Protein 5UAI (pdb70)

Solvent-accessible surface area: 52660 Å² total; per-residue (Å²): 102,16,53,0,0,0,0,0,3,19,58,16,0,10,63,1,0,120,32,1,52,138,23,118,29,161,15,17,0,0,2,0,22,34,31,38,25,21,44,67,33,30,37,60,79,56,12,14,0,31,53,20,0,86,134,85,65,29,70,41,50,51,28,88,30,1,91,63,82,148,12,34,62,52,1,48,78,34,169,12,30,0,0,0,4,0,49,21,31,24,95,14,28,94,48,0,16,98,49,6,158,44,11,0,1,15,3,13,9,0,26,0,18,98,26,9,16,73,11,15,14,13,24,0,2,28,52,39,23,83,91,3,0,0,0,0,3,44,39,83,78,38,100,25,39,0,39,21,17,37,96,44,63,5,43,26,49,88,83,11,31,0,13,42,0,12,60,9,0,12,32,24,0,10,67,6,2,44,110,0,0,58,13,23,47,70,51,99,41,147,36,54,96,24,71,104,90,110,19,39,91,0,131,133,30,89,95,72,47,11,133,9,72,14,69,69,50,4,70,64,0,24,53,1,2,33,0,0,29,77,55,34,15,0,46,2,21,9,90,106,40,77,5,96,1,34,15,15,53,99,24,166,26,98,36,70,60,0,25,2,58,79,25,25,65,117,0,0,8,0,0,4,31,120,37,0,0,49,0,49,104,1,44,27,88,95,39,60,60,58,38,3,47,91,4,80,96,78,84,56,87,75,2,48,67,50,64,88,6,87,118,66,8,84,0,1,0,0,0,3,23,57,14,0,10,65,2,0,118,31,0,47,131,26,116,25,49,19,20,0,0,2,0,15,45,37,40,28,20,48,69,32,31,34,62,76,55,12,12,0,33,49,24,0,88,144,100,66,32,66,38,48,31,28,86,30,2,91,62,85,127,6,37,64,88,3,49,80,26,163,14,25,0,0,0,4,0,48,19,28,24,96,11,28,94,49,0,15,99,57,7,152,48,10,0,0,16,5,12,10,0,33,1,21,97,27,7,17,76,12,13,15,12,30,0,2,27,51,38,24,81,90,3,0,0,0,0,2,46,36,86,76,38,102,22,39,0,31,12,17,44,83,42,59,12,97,22,61,87,82,8,32,0,11,43,0,12,98,79,0,11,62,48,0,9,162,6,2,48,110,0,0,60,14,23,23,67,55,97,42,146,36,112,145,16,75,104,92,118,20,39,90,0,129,67,36,95,74,96,44,9,129,9,72,13,70,68,45,4,72,62,0,28,56,2,2,32,0,0,36,81,54,33,21,0,52,6,36,4,85,104,32,85,2,90,1,49,14,13,54,92,20,90,35,106,34,69,60,0,26,3,57,87,23,29,62,108,0,0,8,0,0,5,33,123,37,0,0,50,0,44,107,0,48,24,88,96,37,63,58,61,35,2,30,79,2,48,108,83,118,110,146,66,2,46,64,51,59,86,5,90,130,61,10,78,0,0,0,0,0,1,20,57,15,0,10,63,2,0,115,29,0,48,131,24,118,25,54,16,22,0,0,2,0,13,38,36,29,27,20,53,67,30,35,35,71,74,49,11,13,0,33,56,30,0,99,88,99,67,33,69,39,52,54,27,80,27,2,75,60,82,84,17,37,67,50,0,52,82,37,170,7,25,0,0,0,5,0,48,24,34,15,133,16,34,93,50,0,13,100,47,5,157,48,12,1,0,14,4,13,9,0,34,1,8,98,32,8,16,74,10,13,14,10,28,0,2,32,50,39,22,82,96,3,0,0,0,0,2,46,41,89,85,40,112,22,42,0,30,8,18,36,92,39,61,11,96,22,68,94,83,9,30,0,9,46,0,9,93,80,0,12,58,49,0,7,155,7,2,46,114,0,0,58,13,23,26,67,55,98,45,146,36,112,147,17,78,105,91,114,25,46,94,1,131,152,33,88,152,70,42,11,133,10,70,13,71,68,51,5,68,62,0,29,68,2,2,34,0,0,29,80,50,34,25,0,45,6,39,3,85,106,27,84,7,83,1,43,14,13,54,102,23,170,32,94,37,68,59,0,23,2,52,90,22,29,65,129,6,0,24,0,0,4,31,124,36,0,0,21,0,51,99,0,51,19,88,95,36,60,57,59,40,1,35,79,4,43,111,82,122,117,142,69,3,44,61,50,58,86,6,86,117,67,4,76,0,0,0,0,0,3,20,58,18,0,11,71,2,0,108,25,1,49,131,24,114,30,53,16,21,0,0,0,0,26,36,38,33,21,19,45,66,31,29,33,71,74,52,12,13,0,29,53,25,0,70,136,85,63,34,63,37,51,50,23,63,33,1,147,68,79,127,5,36,60,78,4,54,81,36,167,18,25,0,0,0,5,0,45,22,32,13,87,13,18,94,48,0,14,102,54,8,155,47,11,1,0,16,4,11,8,0,35,1,12,96,30,6,17,77,10,11,10,7,36,0,1,34,49,39,20,83,93,4,0,0,0,0,4,45,43,85,77,40,102,25,35,0,25,13,17,55,88,46,60,7,12,18,15,94,63,10,30,0,10,42,0,7,93,33,0,8,38,13,0,8,130,7,2,56,58,0,1,61,12,24,25,70,56,103,44,160,23,116,129,22,76,103,88,115,21,45,95,0,131,151,28,87,88,106,41,9,142,7,74,13,70,66,48,5,62,65,0,32,75,3,2,35,0,0,23,84,54,41,16,0,56,8,34,18,84,152,45,87,4,94,0,26,15,15,50,96,16,162,35,88,41,69,61,0,27,2,54,90,24,32,65,112,2,0,10,0,0,3,28,123,38,0,0,66,0,50,109,6,40,42,84,96,39,78,61,37,36,2,37,97,15,70,124,82,118,82,77,50,7,48,68,50,58,82,7,89

Organism: Pseudomonas aeruginosa (strain ATCC 15692 / DSM 22644 / CIP 104116 / JCM 14847 / LMG 12228 / 1C / PRS 101 / PAO1) (NCBI:txid208964)

B-factor: mean 36.03, std 15.09, range [0.39, 108.63]

InterPro domains:
  IPR001555 Phosphoribosylglycinamide formyltransferase, active site [PS00373] (136-159)
  IPR002376 Formyl transferase, N-terminal [PF00551] (6-184)
  IPR005793 Formyl transferase, C-terminal [PF02911] (207-302)
  IPR005794 Methionyl-tRNA formyltransferase [MF_00182] (5-305)
  IPR005794 Methionyl-tRNA formyltransferase [TIGR00460] (5-306)
  IPR011034 Formyl transferase-like, C-terminal domain superfamily [SSF50486] (208-307)
  IPR036477 Formyl transferase, N-terminal domain superfamily [SSF53328] (5-210)
  IPR037022 Formyl transferase, C-terminal domain superfamily [G3DSA:3.10.25.10] (210-312)
  IPR041711 Methionyl-tRNA formyltransferase, N-terminal domain [cd08646] (5-208)
  IPR044135 Methionyl-tRNA formyltransferase, C-terminal domain [cd08704] (211-294)

Secondary structure (DSSP, 8-state):
--EEEEEE-SHHHHHHHHHHHTSSSEEEEEE-PPPEEPSSSS-EEPPHHHHHHHHTT--EE--S-SSSHHHHHHHHTT--SEEEEES-SS---HHHHTSSTT-EEEEESS-TTTTBSS-HHHHHHHTT-SEEEEEEEE--SSTT-SPEEEEEEEE--TT--HHHHHHHHHHHHHHHHHHHHHHHHTT---PBPP-GGG--B-PPP-TTTTB--TTSBHHHHHHHHHHTTTTT-EEEEETTEEEEEEEEEEE----STTBEEEEETTEEEEE-SBSEEEEEEEE-TTS--EEHHHHHTTSTGGG-TT-B--/---EEEEEE-SHHHHHHHHHHTTSSSEEEEEE-PPPEEPSSSS-EEPPHHHHHHHHTT--EE--S-SSSHHHHHHHHTT--SEEEEES-SS---HHHHTSSTT-EEEEESS-TTTTBSS-HHHHHHHHT-SEEEEEEEE--SSSS-SPEEEEEEEE--TT--HHHHHHHHHHHHHHHHHHHHHHHHTT---PBPP-GGG--B-PPP-TTTTB--TTSBHHHHHHHHHHTTTTT-EEEEETTEEEEEEEEEEE----STTBEEEEETTEEEEE-SBSEEEEEEEE-TTS--EEHHHHHHHHGGGG-TT-B--/---EEEEEE-SHHHHHHHHHHHTSSSEEEEEE-PPPEEPSSSS-EEPPHHHHHHHHTT--EE--S-SSSHHHHHHHHTT--SEEEEES-SS---HHHHTSSTT-EEEEESS-TTTTBSS-HHHHHHHHT-SEEEEEEEE--SSSS-SPEEEEEEEE--TT--HHHHHHHHHHHHHHHHHHHHHHHHTT---PBPP-GGG--B-PPP-SSTTB--TTSBHHHHHHHHHHTTTTT-EEEEETTEEEEEEEEEEE----STTBEEEEETTEEEEE-SBSEEEEEEEE-TTS-EEEHHHHHHHHGGGG-TT-B--/---EEEEEE-SHHHHHHHHHHHTSSSEEEEEE-PPPEEPSSSS-EEPPHHHHHHHHTT--EE--S-S-SHHHHHHHHTT--SEEEEES-SS---HHHHTSSTT-EEEEESS-TTTTBSS-HHHHHHHTT-SEEEEEEEE--SSSS-S-EEEEEEEE--TT--HHHHHHHHHHHHHHHHHHHHHHHHHT---PBPP-GGG--B-PPP-SSTTB--TTSBHHHHHHHHHHTTTTT-EEEEETTEEEEEEEEEEE----STTBEEEEETTEEEEE-SBSEEEEEEEE-TTS-EEEHHHHHTTSGGGG-TT-B--

Foldseek 3Di:
DWAEEEEAFAPLSLLQVVLCVPPPYHHQEYEAAFFPADPDDGDGHGTPNRVSCVVVVHHYDHDHACPDPVNLVVVLVSQGQEYEYEHHPYQQAPSNQPRHVLGYKYKAWWDPLEAFDDQSLLVCLLVPPQKTEIWIFRDDNDGSQGFTFDTDMDTDDLQAASVNSSVVNSVRRSVGVVVSVVCVVVVNIDGHGGDPVPHDHDYDDDDCVLEDDQLDAQVSVQSNQRSCVPPPFHWWAFPNFIKTQNHKDFDADADDGQFFADQDLQATWTHGNHGIMGGQWMAGPPGDIDGVNVVCVVCVVSSDGGGGID/DAWAEEEEAFAPLSQLLVVLVVPDPHHHQEYEAAFFPDDPDDGDGHGTPNRVSCVVVVHHYHHDNACPDPVNLVVVLVSQGQEYEYEHHPYADAPSNQVRHVLGYKYKAWWDPLEAQDDQSLLVCLLVPPQKTWIWTFHDDNDRNQGFTFDIDMDTDDLQAASVVSSVVNSVRRSVGVVVSVVCVVVVNIDGDGHDPVPHDHNDDDDDPPLEDDQLDAQVSVQSNQRHCPPPDFRWWDAPNFIKTQNHKDFDADADDGQFFPDDALQATWTHGNHGIMGGQWMAGPPGDIDGVNVVCVPVVVSRDTGGGID/DEWAEEEAAFAPLSLLLVVLVVPDPHHHQEYEAEFFPADPDDGDTHGTPNRVSCVVVVHHYDHDNAPPDDVNLVVLLVSQGQEYEYEHHPYQQAPSNQVRHVLGYKYWAWFDPLEAFDDQSLLVCLLVPPQKTEIWTFHDDRDGNQGFTWDIDMDTDDPQAASVNSSVVNSVRRSVGVVVSVVCVVVVNIDTHGGDCVNHDHDDDDDDCPLEDDQQDAQVSVQSNQRSCPPHPFHWWAQPNFIKTQNHKDFAADADDGQFQADDALQATWGHGNHGIMGGQWMAGPPGDIDGVNVVCVPVVVSRDGGTGID/DAWAEEEEAFAPLRLLLVVLVVPDPHHHQEYEAAFFDADPDDGDTHGTSNRVSCVVVPHHYDHDNACPDVVNLVVVLVSQGQEYEYEHHPYQQAPSNQPRHVLGYKYKDFWDPLEAFDDQSLLVCLLVPPQKTWIWTFHDDRDGPQGFTFDIDMDTDDLQAASVNSSVVNSVRRNVRVVVSVVCVVVVNIDGHGHDVVPHDHDDDDDDPPLEDDQLDAQVSVQSNLRSCPPPPFRWWAFPNFIKTFNHKDFDADADDGFFFPDDDLQATWTHGNHGIMGGFWMAGPPGDIDGVSVVPVVVPCSRPTGTGID

GO terms:
  GO:0022898 regulation of transmembrane transporter activity (P, IMP)

Nearest PDB structures (foldseek):
  5uai-assembly1_A  TM=9.989E-01  e=4.531E-65  Pseudomonas aeruginosa PAO1
  2fmt-assembly2_B  TM=9.723E-01  e=9.463E-47  Escherichia coli
  3r8x-assembly1_A  TM=9.580E-01  e=1.040E-45  Yersinia pestis
  3q0i-assembly1_A  TM=9.574E-01  e=5.109E-44  Vibrio cholerae
  4iqf-assembly2_B  TM=9.370E-01  e=9.545E-38  Bacillus anthracis

Sequence (1243 aa):
ALRIVFAGTPEFAAEHLKALLDTPHRIVAVYTQPDRPAGRGQKLMPSAVKSLALEHGLPVMQPQSLRNAEAQAELAALRADLMVVVAYGLILPQAVLDIPRLGCINSHASLLPRWRGAAPIQRAVEAGDAESGVTVMQMEAGLDTGPMLLKVSTPISAADTGGSLHDRLAALGPKAVIEAIAGLAAGTLHGEIQDDALATYAHKLNKDEARLDWSRPAVELERQVRAFTPWPVCHTSLADAPLKVLGASLGQGSGAPGTILEASRDGLLVACGEGALRLTRLQLPGGKPLAFADLYNSRREQFAAGQVLGQALRIVFAGTPEFAAEHLKALLDTPHRIVAVYTQPDRPAGRGQKLMPSAVKSLALEHGLPVMQPQSLRNAEAQAELAALRADLMVVVAYGLILPQAVLDIPRLGCINSHASLLPRWRGAAPIQRAVEAGDAESGVTVMQMEAGLDTGPMLLKVSTPISAADTGGSLHDRLAALGPKAVIEAIAGLAAGTLHGEIQDDALATYAHKLNKDEARLDWSRPAVELERQVRAFTPWPVCHTSLADAPLKVLGASLGQGSGAPGTILEASRDGLLVACGEGALRLTRLQLPGGKPLAFADLYNSRREQFAAGQVLGQALRIVFAGTPEFAAEHLKALLDTPHRIVAVYTQPDRPAGRGQKLMPSAVKSLALEHGLPVMQPQSLRNAEAQAELAALRADLMVVVAYGLILPQAVLDIPRLGCINSHASLLPRWRGAAPIQRAVEAGDAESGVTVMQMEAGLDTGPMLLKVSTPISAADTGGSLHDRLAALGPKAVIEAIAGLAAGTLHGEIQDDALATYAHKLNKDEARLDWSRPAVELERQVRAFTPWPVCHTSLADAPLKVLGASLGQGSGAPGTILEASRDGLLVACGEGALRLTRLQLPGGKPLAFADLYNSRREQFAAGQVLGQALRIVFAGTPEFAAEHLKALLDTPHRIVAVYTQPDRPAGRGQKLMPSAVKSLALEHGLPVMQPQSLRNAEAQAELAALRADLMVVVAYGLILPQAVLDIPRLGCINSHASLLPRWRGAAPIQRAVEAGDAESGVTVMQMEAGLDTGPMLLKVSTPISAADTGGSLHDRLAALGPKAVIEAIAGLAAGTLHHGEIQDDALATYAHKLNKDEARLDWSRPAVELERQVRAFTPWPVCHTSLADAPLKVLGASLGQGSGAPGTILEASRDGLLVACGEGALRLTRLQLPGGKPLAFADLYNSRREQFAAGQVLG

Structure (mmCIF, N/CA/C/O backbone):
data_5UAI
#
_entry.id   5UAI
#
_cell.length_a   113.920
_cell.length_b   109.060
_cell.length_c   109.930
_cell.angle_alpha   90.000
_cell.angle_beta   90.000
_cell.angle_gamma   90.000
#
_symmetry.space_group_name_H-M   'P 21 21 2'
#
loop_
_entity.id
_entity.type
_entity.pdbx_description
1 polymer 'Methionyl-tRNA formyltransferase'
2 non-polymer 1,2-ETHANEDIOL
3 water water
#
loop_
_atom_site.group_PDB
_atom_site.id
_atom_site.type_symbol
_atom_site.label_atom_id
_atom_site.label_alt_id
_atom_site.label_comp_id
_atom_site.label_asym_id
_atom_site.label_entity_id
_atom_site.label_seq_id
_atom_site.pdbx_PDB_ins_code
_atom_site.Cartn_x
_atom_site.Cartn_y
_atom_site.Cartn_z
_atom_site.occupancy
_atom_site.B_iso_or_equiv
_atom_site.auth_seq_id
_atom_site.auth_comp_id
_atom_site.auth_asym_id
_atom_site.auth_atom_id
_atom_site.pdbx_PDB_model_num
ATOM 1 N N . ALA A 1 12 ? -3.576 22.341 -35.188 1.00 57.11 4 ALA A N 1
ATOM 2 C CA . ALA A 1 12 ? -4.955 22.395 -35.699 1.00 54.31 4 ALA A CA 1
ATOM 3 C C . ALA A 1 12 ? -5.019 22.710 -37.194 1.00 51.36 4 ALA A C 1
ATOM 4 O O . ALA A 1 12 ? -4.183 23.433 -37.745 1.00 60.20 4 ALA A O 1
ATOM 6 N N . LEU A 1 13 ? -6.058 22.178 -37.820 1.00 33.60 5 LEU A N 1
ATOM 7 C CA . LEU A 1 13 ? -6.195 22.119 -39.261 1.00 37.53 5 LEU A CA 1
ATOM 8 C C . LEU A 1 13 ? -7.441 22.847 -39.740 1.00 36.94 5 LEU A C 1
ATOM 9 O O . LEU A 1 13 ? -8.389 23.072 -38.983 1.00 30.62 5 LEU A O 1
ATOM 14 N N . ARG A 1 14 ? -7.405 23.248 -41.009 1.00 33.42 6 ARG A N 1
ATOM 15 C CA . ARG A 1 14 ? -8.600 23.679 -41.719 1.00 29.88 6 ARG A CA 1
ATOM 16 C C . ARG A 1 14 ? -9.240 22.440 -42.329 1.00 26.88 6 ARG A C 1
ATOM 17 O O . ARG A 1 14 ? -8.648 21.789 -43.197 1.00 34.90 6 ARG A O 1
ATOM 25 N N . ILE A 1 15 ? -10.439 22.106 -41.876 1.00 25.64 7 ILE A N 1
ATOM 26 C CA . ILE A 1 15 ? -11.092 20.860 -42.254 1.00 31.19 7 ILE A CA 1
ATOM 27 C C . ILE A 1 15 ? -12.368 21.182 -43.016 1.00 27.96 7 ILE A C 1
ATOM 28 O O . ILE A 1 15 ? -13.115 22.087 -42.631 1.00 32.14 7 ILE A O 1
ATOM 33 N N . VAL A 1 16 ? -12.609 20.455 -44.102 1.00 21.45 8 VAL A N 1
ATOM 34 C CA . VAL A 1 16 ? -13.924 20.411 -44.733 1.00 29.45 8 VAL A CA 1
ATOM 35 C C . VAL A 1 16 ? -14.603 19.096 -44.359 1.00 27.20 8 VAL A C 1
ATOM 36 O O . VAL A 1 16 ? -14.019 18.015 -44.507 1.00 28.35 8 VAL A O 1
ATOM 40 N N . PHE A 1 17 ? -15.848 19.181 -43.900 1.00 20.88 9 PHE A N 1
ATOM 41 C CA . PHE A 1 17 ? -16.628 18.001 -43.552 1.00 18.96 9 PHE A CA 1
ATOM 42 C C . PHE A 1 17 ? -17.707 17.796 -44.607 1.00 20.52 9 PHE A C 1
ATOM 43 O O . PHE A 1 17 ? -18.375 18.752 -45.018 1.00 16.66 9 PHE A O 1
ATOM 51 N N . ALA A 1 18 ? -17.836 16.560 -45.074 1.00 15.75 10 ALA A N 1
ATOM 52 C CA . ALA A 1 18 ? -18.815 16.217 -46.090 1.00 16.58 10 ALA A CA 1
ATOM 53 C C . ALA A 1 18 ? -19.565 14.993 -45.613 1.00 18.87 10 ALA A C 1
ATOM 54 O O . ALA A 1 18 ? -18.941 13.972 -45.306 1.00 19.90 10 ALA A O 1
ATOM 56 N N . GLY A 1 19 ? -20.886 15.106 -45.515 1.00 18.16 11 GLY A N 1
ATOM 57 C CA . GLY A 1 19 ? -21.704 13.991 -45.063 1.00 19.42 11 GLY A CA 1
ATOM 58 C C . GLY A 1 19 ? -23.168 14.374 -45.068 1.00 25.97 11 GLY A C 1
ATOM 59 O O . GLY A 1 19 ? -23.520 15.559 -45.108 1.00 31.09 11 GLY A O 1
ATOM 60 N N . THR A 1 20 ? -24.030 13.339 -44.978 1.00 19.08 12 THR A N 1
ATOM 61 C CA . THR A 1 20 ? -25.448 13.670 -45.115 1.00 23.63 12 THR A CA 1
ATOM 62 C C . THR A 1 20 ? -26.297 13.234 -43.914 1.00 23.90 12 THR A C 1
ATOM 63 O O . THR A 1 20 ? -26.961 14.086 -43.305 1.00 18.93 12 THR A O 1
ATOM 67 N N . PRO A 1 21 ? -26.310 11.930 -43.529 1.00 16.48 13 PRO A N 1
ATOM 68 C CA . PRO A 1 21 ? -27.285 11.455 -42.528 1.00 22.80 13 PRO A CA 1
ATOM 69 C C . PRO A 1 21 ? -26.860 11.599 -41.064 1.00 32.11 13 PRO A C 1
ATOM 70 O O . PRO A 1 21 ? -25.781 12.114 -40.746 1.00 34.06 13 PRO A O 1
ATOM 74 N N . GLU A 1 22 ? -27.717 11.098 -40.163 1.00 27.59 14 GLU A N 1
ATOM 75 C CA . GLU A 1 22 ? -27.471 11.217 -38.727 1.00 20.11 14 GLU A CA 1
ATOM 76 C C . GLU A 1 22 ? -26.166 10.566 -38.320 1.00 22.78 14 GLU A C 1
ATOM 77 O O . GLU A 1 22 ? -25.469 11.075 -37.437 1.00 24.10 14 GLU A O 1
ATOM 83 N N . PHE A 1 23 ? -25.822 9.432 -38.935 1.00 22.23 15 PHE A N 1
ATOM 84 C CA . PHE A 1 23 ? -24.522 8.823 -38.662 1.00 16.61 15 PHE A CA 1
ATOM 85 C C . PHE A 1 23 ? -23.396 9.808 -38.946 1.00 19.17 15 PHE A C 1
ATOM 86 O O . PHE A 1 23 ? -22.423 9.877 -38.193 1.00 27.86 15 PHE A O 1
ATOM 94 N N . ALA A 1 24 ? -23.520 10.587 -40.024 1.00 19.96 16 ALA A N 1
ATOM 95 C CA . ALA A 1 24 ? -22.497 11.563 -40.369 1.00 15.34 16 ALA A CA 1
ATOM 96 C C . ALA A 1 24 ? -22.514 12.745 -39.421 1.00 16.09 16 ALA A C 1
ATOM 97 O O . ALA A 1 24 ? -21.455 13.275 -39.068 1.00 19.80 16 ALA A O 1
ATOM 99 N N . ALA A 1 25 ? -23.700 13.181 -39.009 1.00 19.56 17 ALA A N 1
ATOM 100 C CA . ALA A 1 25 ? -23.789 14.352 -38.141 1.00 23.22 17 ALA A CA 1
ATOM 101 C C . ALA A 1 25 ? -23.122 14.104 -36.790 1.00 27.78 17 ALA A C 1
ATOM 102 O O . ALA A 1 25 ? -22.544 15.025 -36.195 1.00 34.72 17 ALA A O 1
ATOM 104 N N . GLU A 1 26 ? -23.152 12.864 -36.307 1.00 22.22 18 GLU A N 1
ATOM 105 C CA . GLU A 1 26 ? -22.484 12.583 -35.049 1.00 20.94 18 GLU A CA 1
ATOM 106 C C . GLU A 1 26 ? -20.984 12.806 -35.164 1.00 30.18 18 GLU A C 1
ATOM 107 O O . GLU A 1 26 ? -20.331 13.170 -34.179 1.00 29.55 18 GLU A O 1
ATOM 113 N N . HIS A 1 27 ? -20.421 12.626 -36.354 1.00 20.20 19 HIS A N 1
ATOM 114 C CA . HIS A 1 27 ? -19.008 12.914 -36.518 1.00 23.38 19 HIS A CA 1
ATOM 115 C C . HIS A 1 27 ? -18.749 14.419 -36.500 1.00 27.25 19 HIS A C 1
ATOM 116 O O . HIS A 1 27 ? -17.863 14.896 -35.789 1.00 21.16 19 HIS A O 1
ATOM 123 N N . LEU A 1 28 ? -19.543 15.190 -37.247 1.00 25.12 20 LEU A N 1
ATOM 124 C CA . LEU A 1 28 ? -19.373 16.636 -37.244 1.00 19.77 20 LEU A CA 1
ATOM 125 C C . LEU A 1 28 ? -19.582 17.198 -35.854 1.00 24.48 20 LEU A C 1
ATOM 126 O O . LEU A 1 28 ? -18.813 18.057 -35.407 1.00 26.51 20 LEU A O 1
ATOM 131 N N . LYS A 1 29 ? -20.593 16.691 -35.135 1.00 25.27 21 LYS A N 1
ATOM 132 C CA . LYS A 1 29 ? -20.849 17.159 -33.774 1.00 28.93 21 LYS A CA 1
ATOM 133 C C . LYS A 1 29 ? -19.607 16.996 -32.899 1.00 24.84 21 LYS A C 1
ATOM 134 O O . LYS A 1 29 ? -19.280 17.880 -32.103 1.00 26.52 21 LYS A O 1
ATOM 140 N N . ALA A 1 30 ? -18.870 15.896 -33.082 1.00 33.76 22 ALA A N 1
ATOM 141 C CA . ALA A 1 30 ? -17.672 15.653 -32.285 1.00 25.87 22 ALA A CA 1
ATOM 142 C C . ALA A 1 30 ? -16.502 16.547 -32.714 1.00 26.25 22 ALA A C 1
ATOM 143 O O . ALA A 1 30 ? -15.740 17.025 -31.868 1.00 28.12 22 ALA A O 1
ATOM 145 N N . LEU A 1 31 ? -16.363 16.825 -34.011 1.00 24.75 23 LEU A N 1
ATOM 146 C CA . LEU A 1 31 ? -15.303 17.729 -34.467 1.00 25.28 23 LEU A CA 1
ATOM 147 C C . LEU A 1 31 ? -15.497 19.144 -33.925 1.00 32.74 23 LEU A C 1
ATOM 148 O O . LEU A 1 31 ? -14.525 19.892 -33.785 1.00 34.51 23 LEU A O 1
ATOM 153 N N . LEU A 1 32 ? -16.742 19.545 -33.657 1.00 32.70 24 LEU A N 1
ATOM 154 C CA . LEU A 1 32 ? -16.988 20.883 -33.129 1.00 35.15 24 LEU A CA 1
ATOM 155 C C . LEU A 1 32 ? -16.370 21.081 -31.752 1.00 35.55 24 LEU A C 1
ATOM 156 O O . LEU A 1 32 ? -16.013 22.211 -31.403 1.00 45.54 24 LEU A O 1
ATOM 161 N N . ASP A 1 33 ? -16.249 20.018 -30.945 1.00 37.38 25 ASP A N 1
ATOM 162 C CA . ASP A 1 33 ? -15.579 20.118 -29.649 1.00 41.37 25 ASP A CA 1
ATOM 163 C C . ASP A 1 33 ? -14.088 19.815 -29.756 1.00 44.25 25 ASP A C 1
ATOM 164 O O . ASP A 1 33 ? -13.487 19.289 -28.813 1.00 51.17 25 ASP A O 1
ATOM 169 N N . THR A 1 34 ? -13.485 20.090 -30.903 1.00 39.10 26 THR A N 1
ATOM 170 C CA . THR A 1 34 ? -12.058 19.948 -31.126 1.00 38.05 26 THR A CA 1
ATOM 171 C C . THR A 1 34 ? -11.469 21.299 -31.511 1.00 42.10 26 THR A C 1
ATOM 172 O O . THR A 1 34 ? -12.204 22.237 -31.847 1.00 44.39 26 THR A O 1
ATOM 176 N N . PRO A 1 35 ? -10.144 21.444 -31.433 1.00 40.38 27 PRO A N 1
ATOM 177 C CA . PRO A 1 35 ? -9.502 22.714 -31.809 1.00 40.61 27 PRO A CA 1
ATOM 178 C C . PRO A 1 35 ? -9.389 22.989 -33.314 1.00 46.73 27 PRO A C 1
ATOM 179 O O . PRO A 1 35 ? -8.806 24.017 -33.684 1.00 51.16 27 PRO A O 1
ATOM 183 N N . HIS A 1 36 ? -9.878 22.123 -34.201 1.00 41.70 28 HIS A N 1
ATOM 184 C CA . HIS A 1 36 ? -9.787 22.384 -35.634 1.00 31.80 28 HIS A CA 1
ATOM 185 C C . HIS A 1 36 ? -10.857 23.381 -36.087 1.00 36.46 28 HIS A C 1
ATOM 186 O O . HIS A 1 36 ? -11.886 23.569 -35.435 1.00 46.61 28 HIS A O 1
ATOM 193 N N . ARG A 1 37 ? -10.598 24.027 -37.227 1.00 30.88 29 ARG A N 1
ATOM 194 C CA . ARG A 1 37 ? -11.508 25.006 -37.813 1.00 30.52 29 ARG A CA 1
ATOM 195 C C . ARG A 1 37 ? -12.285 24.314 -38.925 1.00 31.79 29 ARG A C 1
ATOM 196 O O . ARG A 1 37 ? -11.700 23.897 -39.930 1.00 27.42 29 ARG A O 1
ATOM 204 N N . ILE A 1 38 ? -13.599 24.179 -38.741 1.00 40.08 30 ILE A N 1
ATOM 205 C CA . ILE A 1 38 ? -14.481 23.610 -39.767 1.00 31.75 30 ILE A CA 1
ATOM 206 C C . ILE A 1 38 ? -14.799 24.742 -40.730 1.00 30.24 30 ILE A C 1
ATOM 207 O O . ILE A 1 38 ? -15.727 25.516 -40.494 1.00 33.10 30 ILE A O 1
ATOM 212 N N . VAL A 1 39 ? -14.054 24.825 -41.829 1.00 25.30 31 VAL A N 1
ATOM 213 C CA . VAL A 1 39 ? -14.197 25.966 -42.724 1.00 26.01 31 VAL A CA 1
ATOM 214 C C . VAL A 1 39 ? -15.398 25.852 -43.642 1.00 24.71 31 VAL A C 1
ATOM 215 O O . VAL A 1 39 ? -15.809 26.858 -44.221 1.00 26.91 31 VAL A O 1
ATOM 219 N N . ALA A 1 40 ? -15.952 24.658 -43.828 1.00 23.85 32 ALA A N 1
ATOM 220 C CA . ALA A 1 40 ? -17.109 24.487 -44.692 1.00 21.95 32 ALA A CA 1
ATOM 221 C C . ALA A 1 40 ? -17.688 23.112 -44.430 1.00 20.41 32 ALA A C 1
ATOM 222 O O . ALA A 1 40 ? -16.961 22.186 -44.067 1.00 22.79 32 ALA A O 1
ATOM 224 N N . VAL A 1 41 ? -18.993 22.987 -44.648 1.00 25.42 33 VAL A N 1
ATOM 225 C CA . VAL A 1 41 ? -19.717 21.734 -44.467 1.00 28.38 33 VAL A CA 1
ATOM 226 C C . VAL A 1 41 ? -20.400 21.396 -45.789 1.00 27.39 33 VAL A C 1
ATOM 227 O O . VAL A 1 41 ? -21.330 22.096 -46.212 1.00 32.45 33 VAL A O 1
ATOM 231 N N . TYR A 1 42 ? -19.950 20.321 -46.431 1.00 22.73 34 TYR A N 1
ATOM 232 C CA . TYR A 1 42 ? -20.573 19.812 -47.647 1.00 26.00 34 TYR A CA 1
ATOM 233 C C . TYR A 1 42 ? -21.639 18.791 -47.290 1.00 21.57 34 TYR A C 1
ATOM 234 O O . TYR A 1 42 ? -21.469 17.988 -46.368 1.00 23.84 34 TYR A O 1
ATOM 243 N N . THR A 1 43 ? -22.745 18.827 -48.022 1.00 20.52 35 THR A N 1
ATOM 244 C CA . THR A 1 43 ? -23.784 17.816 -47.842 1.00 22.30 35 THR A CA 1
ATOM 245 C C . THR A 1 43 ? -24.577 17.703 -49.144 1.00 23.49 35 THR A C 1
ATOM 246 O O . THR A 1 43 ? -24.333 18.434 -50.113 1.00 29.03 35 THR A O 1
ATOM 250 N N . GLN A 1 44 ? -25.510 16.755 -49.168 1.00 16.84 36 GLN A N 1
ATOM 251 C CA . GLN A 1 44 ? -26.317 16.531 -50.359 1.00 18.12 36 GLN A CA 1
ATOM 252 C C . GLN A 1 44 ? -27.332 17.654 -50.540 1.00 21.02 36 GLN A C 1
ATOM 253 O O . GLN A 1 44 ? -27.813 18.230 -49.564 1.00 23.33 36 GLN A O 1
ATOM 259 N N . PRO A 1 45 ? -27.690 17.972 -51.780 1.00 26.92 37 PRO A N 1
ATOM 260 C CA . PRO A 1 45 ? -28.762 18.952 -51.987 1.00 27.73 37 PRO A CA 1
ATOM 261 C C . PRO A 1 45 ? -30.026 18.450 -51.316 1.00 23.39 37 PRO A C 1
ATOM 262 O O . PRO A 1 45 ? -30.268 17.244 -51.236 1.00 26.59 37 PRO A O 1
ATOM 266 N N . ASP A 1 46 ? -30.800 19.379 -50.783 1.00 18.00 38 ASP A N 1
ATOM 267 C CA . ASP A 1 46 ? -32.029 19.010 -50.113 1.00 27.97 38 ASP A CA 1
ATOM 268 C C . ASP A 1 46 ? -32.911 18.180 -51.044 1.00 30.65 38 ASP A C 1
ATOM 269 O O . ASP A 1 46 ? -33.128 18.542 -52.204 1.00 31.50 38 ASP A O 1
ATOM 274 N N . ARG A 1 47 ? -33.448 17.004 -50.499 1.00 33.89 39 ARG A N 1
ATOM 275 C CA . ARG A 1 47 ? -34.239 16.121 -51.341 1.00 38.30 39 ARG A CA 1
ATOM 276 C C . ARG A 1 47 ? -35.701 16.547 -51.338 1.00 36.28 39 ARG A C 1
ATOM 277 O O . ARG A 1 47 ? -36.199 17.104 -50.352 1.00 38.14 39 ARG A O 1
ATOM 285 N N . PRO A 1 48 ? -36.388 16.318 -52.448 1.00 28.51 40 PRO A N 1
ATOM 286 C CA . PRO A 1 48 ? -37.823 16.612 -52.494 1.00 27.44 40 PRO A CA 1
ATOM 287 C C . PRO A 1 48 ? -38.598 15.622 -51.651 1.00 22.56 40 PRO A C 1
ATOM 288 O O . PRO A 1 48 ? -38.339 14.419 -51.688 1.00 28.55 40 PRO A O 1
ATOM 292 N N . ALA A 1 49 ? -39.592 16.131 -50.933 1.00 30.36 41 ALA A N 1
ATOM 293 C CA . ALA A 1 49 ? -40.460 15.267 -50.152 1.00 27.04 41 ALA A CA 1
ATOM 294 C C . ALA A 1 49 ? -41.362 14.466 -51.086 1.00 32.73 41 ALA A C 1
ATOM 295 O O . ALA A 1 49 ? -41.386 14.682 -52.300 1.00 25.79 41 ALA A O 1
ATOM 297 N N . GLY A 1 50 ? -42.107 13.523 -50.506 1.00 25.68 42 GLY A N 1
ATOM 298 C CA . GLY A 1 50 ? -42.981 12.674 -51.303 1.00 30.01 42 GLY A CA 1
ATOM 299 C C . GLY A 1 50 ? -44.159 13.389 -51.948 1.00 35.09 42 GLY A C 1
ATOM 300 O O . GLY A 1 50 ? -44.730 12.880 -52.922 1.00 36.57 42 GLY A O 1
ATOM 301 N N . ARG A 1 51 ? -44.555 14.537 -51.414 1.00 32.51 43 ARG A N 1
ATOM 302 C CA . ARG A 1 51 ? -45.693 15.271 -51.926 1.00 31.75 43 ARG A CA 1
ATOM 303 C C . ARG A 1 51 ? -45.324 16.744 -51.846 1.00 33.16 43 ARG A C 1
ATOM 304 O O . ARG A 1 51 ? -44.398 17.122 -51.122 1.00 30.14 43 ARG A O 1
ATOM 306 N N . GLY A 1 52 ? -45.983 17.564 -52.669 1.00 33.47 44 GLY A N 1
ATOM 307 C CA . GLY A 1 52 ? -45.764 18.993 -52.560 1.00 33.83 44 GLY A CA 1
ATOM 308 C C . GLY A 1 52 ? -44.404 19.425 -53.082 1.00 32.34 44 GLY A C 1
ATOM 309 O O . GLY A 1 52 ? -43.759 18.740 -53.866 1.00 31.50 44 GLY A O 1
ATOM 310 N N . GLN A 1 53 ? -43.951 20.580 -52.593 1.00 33.54 45 GLN A N 1
ATOM 311 C CA . GLN A 1 53 ? -42.724 21.193 -53.083 1.00 31.20 45 GLN A CA 1
ATOM 312 C C . GLN A 1 53 ? -41.658 21.361 -52.019 1.00 36.72 45 GLN A C 1
ATOM 313 O O . GLN A 1 53 ? -40.575 21.879 -52.332 1.00 28.63 45 GLN A O 1
ATOM 319 N N . LYS A 1 54 ? -41.925 20.960 -50.777 1.00 28.92 46 LYS A N 1
ATOM 320 C CA . LYS A 1 54 ? -40.940 21.161 -49.727 1.00 32.01 46 LYS A CA 1
ATOM 321 C C . LYS A 1 54 ? -39.674 20.380 -50.063 1.00 33.70 46 LYS A C 1
ATOM 322 O O . LYS A 1 54 ? -39.719 19.317 -50.697 1.00 25.14 46 LYS A O 1
ATOM 324 N N . LEU A 1 55 ? -38.537 20.962 -49.707 1.00 34.61 47 LEU A N 1
ATOM 325 C CA . LEU A 1 55 ? -37.234 20.324 -49.814 1.00 32.07 47 LEU A CA 1
ATOM 326 C C . LEU A 1 55 ? -36.696 20.130 -48.400 1.00 31.51 47 LEU A C 1
ATOM 327 O O . LEU A 1 55 ? -36.716 21.064 -47.591 1.00 32.38 47 LEU A O 1
ATOM 332 N N . MET A 1 56 ? -36.315 18.891 -48.075 1.00 30.24 48 MET A N 1
ATOM 333 C CA . MET A 1 56 ? -35.966 18.512 -46.707 1.00 28.89 48 MET A CA 1
ATOM 334 C C . MET A 1 56 ? -34.473 18.662 -46.481 1.00 23.96 48 MET A C 1
ATOM 335 O O . MET A 1 56 ? -33.686 18.162 -47.288 1.00 25.16 48 MET A O 1
ATOM 340 N N . PRO A 1 57 ? -34.052 19.312 -45.396 1.00 21.14 49 PRO A N 1
ATOM 341 C CA . PRO A 1 57 ? -32.618 19.396 -45.095 1.00 20.35 49 PRO A CA 1
ATOM 342 C C . PRO A 1 57 ? -32.092 18.126 -44.435 1.00 18.24 49 PRO A C 1
ATOM 343 O O . PRO A 1 57 ? -32.744 17.530 -43.571 1.00 19.96 49 PRO A O 1
ATOM 347 N N . SER A 1 58 ? -30.875 17.741 -44.834 1.00 16.75 50 SER A N 1
ATOM 348 C CA . SER A 1 58 ? -30.226 16.569 -44.279 1.00 16.04 50 SER A CA 1
ATOM 349 C C . SER A 1 58 ? -29.839 16.818 -42.841 1.00 16.46 50 SER A C 1
ATOM 350 O O . SER A 1 58 ? -29.793 17.966 -42.368 1.00 17.20 50 SER A O 1
ATOM 353 N N . ALA A 1 59 ? -29.551 15.711 -42.145 1.00 16.20 51 ALA A N 1
ATOM 354 C CA . ALA A 1 59 ? -29.139 15.803 -40.752 1.00 16.81 51 ALA A CA 1
ATOM 355 C C . ALA A 1 59 ? -27.898 16.659 -40.615 1.00 25.86 51 ALA A C 1
ATOM 356 O O . ALA A 1 59 ? -27.848 17.544 -39.754 1.00 27.15 51 ALA A O 1
ATOM 358 N N . VAL A 1 60 ? -26.906 16.442 -41.490 1.00 22.58 52 VAL A N 1
ATOM 359 C CA . VAL A 1 60 ? -25.679 17.230 -41.442 1.00 28.14 52 VAL A CA 1
ATOM 360 C C . VAL A 1 60 ? -25.979 18.699 -41.695 1.00 29.85 52 VAL A C 1
ATOM 361 O O . VAL A 1 60 ? -25.444 19.583 -41.015 1.00 35.46 52 VAL A O 1
ATOM 365 N N . LYS A 1 61 ? -26.870 18.986 -42.645 1.00 24.55 53 LYS A N 1
ATOM 366 C CA . LYS A 1 61 ? -27.179 20.377 -42.938 1.00 17.65 53 LYS A CA 1
ATOM 367 C C . LYS A 1 61 ? -27.798 21.062 -41.743 1.00 18.87 53 LYS A C 1
ATOM 368 O O . LYS A 1 61 ? -27.426 22.194 -41.416 1.00 23.93 53 LYS A O 1
ATOM 374 N N . SER A 1 62 ? -28.746 20.394 -41.076 1.00 22.39 54 SER A N 1
ATOM 375 C CA . SER A 1 62 ? -29.407 21.005 -39.928 1.00 22.14 54 SER A CA 1
ATOM 376 C C . SER A 1 62 ? -28.422 21.348 -38.826 1.00 28.69 54 SER A C 1
ATOM 377 O O . SER A 1 62 ? -28.476 22.450 -38.260 1.00 28.77 54 SER A O 1
ATOM 380 N N . LEU A 1 63 ? -27.485 20.436 -38.542 1.00 25.09 55 LEU A N 1
ATOM 381 C CA . LEU A 1 63 ? -26.506 20.669 -37.484 1.00 21.35 55 LEU A CA 1
ATOM 382 C C . LEU A 1 63 ? -25.578 21.814 -37.849 1.00 21.82 55 LEU A C 1
ATOM 383 O O . LEU A 1 63 ? -25.230 22.633 -36.994 1.00 23.30 55 LEU A O 1
ATOM 388 N N . ALA A 1 64 ? -25.190 21.895 -39.126 1.00 24.82 56 ALA A N 1
ATOM 389 C CA . ALA A 1 64 ? -24.309 22.962 -39.585 1.00 21.36 56 ALA A CA 1
ATOM 390 C C . ALA A 1 64 ? -24.964 24.323 -39.422 1.00 24.58 56 ALA A C 1
ATOM 391 O O . ALA A 1 64 ? -24.330 25.274 -38.945 1.00 24.25 56 ALA A O 1
ATOM 393 N N . LEU A 1 65 ? -26.241 24.432 -39.789 1.00 25.28 57 LEU A N 1
ATOM 394 C CA . LEU A 1 65 ? -26.926 25.709 -39.653 1.00 34.59 57 LEU A CA 1
ATOM 395 C C . LEU A 1 65 ? -26.963 26.152 -38.203 1.00 26.10 57 LEU A C 1
ATOM 396 O O . LEU A 1 65 ? -26.574 27.276 -37.880 1.00 35.56 57 LEU A O 1
ATOM 401 N N . GLU A 1 66 ? -27.356 25.247 -37.312 1.00 25.95 58 GLU A N 1
ATOM 402 C CA . GLU A 1 66 ? -27.461 25.518 -35.885 1.00 27.72 58 GLU A CA 1
ATOM 403 C C . GLU A 1 66 ? -26.140 25.965 -35.275 1.00 35.21 58 GLU A C 1
ATOM 404 O O . GLU A 1 66 ? -26.151 26.643 -34.244 1.00 39.44 58 GLU A O 1
ATOM 410 N N . HIS A 1 67 ? -25.008 25.635 -35.901 1.00 38.94 59 HIS A N 1
ATOM 411 C CA . HIS A 1 67 ? -23.693 26.047 -35.427 1.00 28.50 59 HIS A CA 1
ATOM 412 C C . HIS A 1 67 ? -23.052 27.135 -36.285 1.00 28.93 59 HIS A C 1
ATOM 413 O O . HIS A 1 67 ? -21.855 27.395 -36.140 1.00 29.56 59 HIS A O 1
ATOM 420 N N . GLY A 1 68 ? -23.809 27.763 -37.181 1.00 32.44 60 GLY A N 1
ATOM 421 C CA . GLY A 1 68 ? -23.301 28.869 -37.968 1.00 36.26 60 GLY A CA 1
ATOM 422 C C . GLY A 1 68 ? -22.248 28.488 -38.980 1.00 36.69 60 GLY A C 1
ATOM 423 O O . GLY A 1 68 ? -21.464 29.343 -39.413 1.00 29.25 60 GLY A O 1
ATOM 424 N N . LEU A 1 69 ? -22.229 27.309 -39.365 1.00 33.60 61 LEU A N 1
ATOM 425 C CA . LEU A 1 69 ? -21.226 26.894 -40.321 1.00 36.34 61 LEU A CA 1
ATOM 426 C C . LEU A 1 69 ? -21.712 27.145 -41.740 1.00 37.84 61 LEU A C 1
ATOM 427 O O . LEU A 1 69 ? -22.916 27.051 -42.014 1.00 37.51 61 LEU A O 1
ATOM 432 N N . PRO A 1 70 ? -20.779 27.491 -42.634 1.00 37.03 62 PRO A N 1
ATOM 433 C CA . PRO A 1 70 ? -21.120 27.616 -44.058 1.00 29.98 62 PRO A CA 1
ATOM 434 C C . PRO A 1 70 ? -21.449 26.261 -44.649 1.00 24.45 62 PRO A C 1
ATOM 435 O O . PRO A 1 70 ? -20.800 25.257 -44.350 1.00 32.17 62 PRO A O 1
ATOM 439 N N . VAL A 1 71 ? -22.468 26.243 -45.497 1.00 22.13 63 VAL A N 1
ATOM 440 C CA . VAL A 1 71 ? -23.012 25.022 -46.073 1.00 24.32 63 VAL A CA 1
ATOM 441 C C . VAL A 1 71 ? -22.806 25.022 -47.582 1.00 28.28 63 VAL A C 1
ATOM 442 O O . VAL A 1 71 ? -23.126 26.000 -48.267 1.00 26.05 63 VAL A O 1
ATOM 446 N N . MET A 1 72 ? -22.216 23.952 -48.088 1.00 19.50 64 MET A N 1
ATOM 447 C CA . MET A 1 72 ? -22.037 23.758 -49.514 1.00 24.68 64 MET A CA 1
ATOM 448 C C . MET A 1 72 ? -22.854 22.557 -49.952 1.00 18.41 64 MET A C 1
ATOM 449 O O . MET A 1 72 ? -22.693 21.462 -49.402 1.00 21.13 64 MET A O 1
ATOM 454 N N . GLN A 1 73 ? -23.691 22.742 -50.968 1.00 22.15 65 GLN A N 1
ATOM 455 C CA . GLN A 1 73 ? -24.575 21.671 -51.437 1.00 22.79 65 GLN A CA 1
ATOM 456 C C . GLN A 1 73 ? -24.492 21.490 -52.950 1.00 25.11 65 GLN A C 1
ATOM 457 O O . GLN A 1 73 ? -25.515 21.457 -53.636 1.00 24.19 65 GLN A O 1
ATOM 463 N N . PRO A 1 74 ? -23.292 21.284 -53.497 1.00 25.56 66 PRO A N 1
ATOM 464 C CA . PRO A 1 74 ? -23.190 20.991 -54.925 1.00 19.43 66 PRO A CA 1
ATOM 465 C C . PRO A 1 74 ? -23.762 19.618 -55.238 1.00 30.67 66 PRO A C 1
ATOM 466 O O . PRO A 1 74 ? -23.796 18.720 -54.391 1.00 34.06 66 PRO A O 1
ATOM 470 N N . GLN A 1 75 ? -24.251 19.485 -56.473 1.00 33.25 67 GLN A N 1
ATOM 471 C CA . GLN A 1 75 ? -24.854 18.259 -56.974 1.00 28.75 67 GLN A CA 1
ATOM 472 C C . GLN A 1 75 ? -23.814 17.249 -57.437 1.00 29.31 67 GLN A C 1
ATOM 473 O O . GLN A 1 75 ? -24.090 16.043 -57.453 1.00 28.06 67 GLN A O 1
ATOM 479 N N . SER A 1 76 ? -22.618 17.716 -57.777 1.00 32.12 68 SER A N 1
ATOM 480 C CA . SER A 1 76 ? -21.526 16.862 -58.212 1.00 31.86 68 SER A CA 1
ATOM 481 C C . SER A 1 76 ? -20.216 17.576 -57.926 1.00 34.92 68 SER A C 1
ATOM 482 O O . SER A 1 76 ? -20.145 18.807 -57.954 1.00 27.35 68 SER A O 1
ATOM 485 N N . LEU A 1 77 ? -19.187 16.787 -57.630 1.00 41.72 69 LEU A N 1
ATOM 486 C CA . LEU A 1 77 ? -17.846 17.310 -57.449 1.00 27.36 69 LEU A CA 1
ATOM 487 C C . LEU A 1 77 ? -16.998 17.119 -58.688 1.00 35.90 69 LEU A C 1
ATOM 488 O O . LEU A 1 77 ? -15.798 17.416 -58.655 1.00 44.28 69 LEU A O 1
ATOM 493 N N . ARG A 1 78 ? -17.595 16.641 -59.781 1.00 31.52 70 ARG A N 1
ATOM 494 C CA . ARG A 1 78 ? -16.868 16.363 -61.009 1.00 32.46 70 ARG A CA 1
ATOM 495 C C . ARG A 1 78 ? -16.859 17.529 -61.998 1.00 40.65 70 ARG A C 1
ATOM 496 O O . ARG A 1 78 ? -16.491 17.326 -63.158 1.00 59.46 70 ARG A O 1
ATOM 504 N N . ASN A 1 79 ? -17.248 18.736 -61.589 1.00 31.29 71 ASN A N 1
ATOM 505 C CA . ASN A 1 79 ? -17.108 19.909 -62.441 1.00 34.42 71 ASN A CA 1
ATOM 506 C C . ASN A 1 79 ? -16.083 20.890 -61.874 1.00 38.44 71 ASN A C 1
ATOM 507 O O . ASN A 1 79 ? -15.811 20.906 -60.669 1.00 38.72 71 ASN A O 1
ATOM 512 N N . ALA A 1 80 ? -15.492 21.695 -62.774 1.00 36.17 72 ALA A N 1
ATOM 513 C CA . ALA A 1 80 ? -14.402 22.587 -62.381 1.00 38.67 72 ALA A CA 1
ATOM 514 C C . ALA A 1 80 ? -14.872 23.703 -61.440 1.00 45.48 72 ALA A C 1
ATOM 515 O O . ALA A 1 80 ? -14.075 24.198 -60.627 1.00 40.06 72 ALA A O 1
ATOM 517 N N . GLU A 1 81 ? -16.138 24.131 -61.539 1.00 45.32 73 GLU A N 1
ATOM 518 C CA . GLU A 1 81 ? -16.619 25.181 -60.640 1.00 39.57 73 GLU A CA 1
ATOM 519 C C . GLU A 1 81 ? -16.623 24.694 -59.198 1.00 37.73 73 GLU A C 1
ATOM 520 O O . GLU A 1 81 ? -16.098 25.370 -58.306 1.00 35.28 73 GLU A O 1
ATOM 526 N N . ALA A 1 82 ? -17.200 23.513 -58.942 1.00 36.86 74 ALA A N 1
ATOM 527 C CA . ALA A 1 82 ? -17.210 23.033 -57.564 1.00 39.86 74 ALA A CA 1
ATOM 528 C C . ALA A 1 82 ? -15.801 22.705 -57.097 1.00 38.15 74 ALA A C 1
ATOM 529 O O . ALA A 1 82 ? -15.435 23.009 -55.954 1.00 33.70 74 ALA A O 1
ATOM 531 N N . GLN A 1 83 ? -14.971 22.159 -57.985 1.00 25.41 75 GLN A N 1
ATOM 532 C CA . GLN A 1 83 ? -13.608 21.854 -57.578 1.00 25.66 75 GLN A CA 1
ATOM 533 C C . GLN A 1 83 ? -12.843 23.125 -57.263 1.00 30.31 75 GLN A C 1
ATOM 534 O O . GLN A 1 83 ? -12.072 23.166 -56.299 1.00 30.50 75 GLN A O 1
ATOM 540 N N . ALA A 1 84 ? -13.075 24.184 -58.041 1.00 33.39 76 ALA A N 1
ATOM 541 C CA . ALA A 1 84 ? -12.433 25.460 -57.758 1.00 30.05 76 ALA A CA 1
ATOM 542 C C . ALA A 1 84 ? -12.911 26.043 -56.439 1.00 34.83 76 ALA A C 1
ATOM 543 O O . ALA A 1 84 ? -12.094 26.510 -55.638 1.00 34.75 76 ALA A O 1
ATOM 545 N N . GLU A 1 85 ? -14.224 25.995 -56.178 1.00 33.72 77 GLU A N 1
ATOM 546 C CA . GLU A 1 85 ? -14.758 26.502 -54.914 1.00 31.70 77 GLU A CA 1
ATOM 547 C C . GLU A 1 85 ? -14.181 25.741 -53.726 1.00 31.63 77 GLU A C 1
ATOM 548 O O . GLU A 1 85 ? -13.863 26.340 -52.692 1.00 38.04 77 GLU A O 1
ATOM 550 N N . LEU A 1 86 ? -14.011 24.423 -53.860 1.00 27.70 78 LEU A N 1
ATOM 551 C CA . LEU A 1 86 ? -13.402 23.643 -52.785 1.00 24.07 78 LEU A CA 1
ATOM 552 C C . LEU A 1 86 ? -11.935 24.001 -52.608 1.00 31.71 78 LEU A C 1
ATOM 553 O O . LEU A 1 86 ? -11.473 24.235 -51.486 1.00 32.13 78 LEU A O 1
ATOM 558 N N . ALA A 1 87 ? -11.194 24.093 -53.714 1.00 33.98 79 ALA A N 1
ATOM 559 C CA . ALA A 1 87 ? -9.777 24.423 -53.612 1.00 35.95 79 ALA A CA 1
ATOM 560 C C . ALA A 1 87 ? -9.555 25.778 -52.943 1.00 37.26 79 ALA A C 1
ATOM 561 O O . ALA A 1 87 ? -8.568 25.958 -52.218 1.00 31.49 79 ALA A O 1
ATOM 563 N N . ALA A 1 88 ? -10.454 26.740 -53.165 1.00 33.86 80 ALA A N 1
ATOM 564 C CA . ALA A 1 88 ? -10.292 28.052 -52.554 1.00 35.04 80 ALA A CA 1
ATOM 565 C C . ALA A 1 88 ? -10.459 28.013 -51.040 1.00 37.31 80 ALA A C 1
ATOM 566 O O . ALA A 1 88 ? -10.096 28.982 -50.365 1.00 32.18 80 ALA A O 1
ATOM 568 N N . LEU A 1 89 ? -11.015 26.933 -50.484 1.00 35.17 81 LEU A N 1
ATOM 569 C CA . LEU A 1 89 ? -11.156 26.895 -49.038 1.00 32.27 81 LEU A CA 1
ATOM 570 C C . LEU A 1 89 ? -9.832 26.655 -48.343 1.00 34.89 81 LEU A C 1
ATOM 571 O O . LEU A 1 89 ? -9.748 26.871 -47.131 1.00 38.32 81 LEU A O 1
ATOM 576 N N . ARG A 1 90 ? -8.783 26.317 -49.090 1.00 37.77 82 ARG A N 1
ATOM 577 C CA . ARG A 1 90 ? -7.451 26.146 -48.524 1.00 34.12 82 ARG A CA 1
ATOM 578 C C . ARG A 1 90 ? -7.490 25.176 -47.346 1.00 31.85 82 ARG A C 1
ATOM 579 O O . ARG A 1 90 ? -7.044 25.473 -46.240 1.00 32.94 82 ARG A O 1
ATOM 587 N N . ALA A 1 91 ? -8.047 23.998 -47.595 1.00 29.80 83 ALA A N 1
ATOM 588 C CA . ALA A 1 91 ? -8.216 22.999 -46.553 1.00 37.53 83 ALA A CA 1
ATOM 589 C C . ALA A 1 91 ? -6.960 22.154 -46.364 1.00 38.32 83 ALA A C 1
ATOM 590 O O . ALA A 1 91 ? -6.238 21.854 -47.323 1.00 38.20 83 ALA A O 1
ATOM 592 N N . ASP A 1 92 ? -6.691 21.791 -45.110 1.00 29.40 84 ASP A N 1
ATOM 593 C CA . ASP A 1 92 ? -5.670 20.791 -44.867 1.00 29.78 84 ASP A CA 1
ATOM 594 C C . ASP A 1 92 ? -6.206 19.378 -45.041 1.00 35.17 84 ASP A C 1
ATOM 595 O O . ASP A 1 92 ? -5.451 18.486 -45.435 1.00 39.63 84 ASP A O 1
ATOM 600 N N . LEU A 1 93 ? -7.499 19.155 -44.805 1.00 35.87 85 LEU A N 1
ATOM 601 C CA . LEU A 1 93 ? -8.011 17.793 -44.766 1.00 24.17 85 LEU A CA 1
ATOM 602 C C . LEU A 1 93 ? -9.503 17.790 -45.059 1.00 28.04 85 LEU A C 1
ATOM 603 O O . LEU A 1 93 ? -10.212 18.733 -44.713 1.00 39.00 85 LEU A O 1
ATOM 608 N N . MET A 1 94 ? -9.978 16.728 -45.708 1.00 24.33 86 MET A N 1
ATOM 609 C CA . MET A 1 94 ? -11.405 16.535 -45.937 1.00 21.45 86 MET A CA 1
ATOM 610 C C . MET A 1 94 ? -11.857 15.277 -45.203 1.00 20.16 86 MET A C 1
ATOM 611 O O . MET A 1 94 ? -11.257 14.208 -45.365 1.00 18.19 86 MET A O 1
ATOM 616 N N . VAL A 1 95 ? -12.860 15.428 -44.335 1.00 19.81 87 VAL A N 1
ATOM 617 C CA . VAL A 1 95 ? -13.452 14.316 -43.595 1.00 21.44 87 VAL A CA 1
ATOM 618 C C . VAL A 1 95 ? -14.780 13.990 -44.264 1.00 22.57 87 VAL A C 1
ATOM 619 O O . VAL A 1 95 ? -15.673 14.844 -44.351 1.00 28.89 87 VAL A O 1
ATOM 623 N N . VAL A 1 96 ? -14.905 12.762 -44.749 1.00 16.50 88 VAL A N 1
ATOM 624 C CA . VAL A 1 96 ? -16.035 12.350 -45.559 1.00 13.91 88 VAL A CA 1
ATOM 625 C C . VAL A 1 96 ? -16.723 11.233 -44.821 1.00 13.09 88 VAL A C 1
ATOM 626 O O . VAL A 1 96 ? -16.085 10.230 -44.492 1.00 19.45 88 VAL A O 1
ATOM 630 N N . VAL A 1 97 ? -18.005 11.417 -44.514 1.00 12.77 89 VAL A N 1
ATOM 631 C CA . VAL A 1 97 ? -18.756 10.437 -43.735 1.00 18.50 89 VAL A CA 1
ATOM 632 C C . VAL A 1 97 ? -20.141 10.295 -44.355 1.00 20.07 89 VAL A C 1
ATOM 633 O O . VAL A 1 97 ? -20.958 11.216 -44.274 1.00 22.58 89 VAL A O 1
ATOM 637 N N . ALA A 1 98 ? -20.406 9.147 -44.969 1.00 17.25 90 ALA A N 1
ATOM 638 C CA . ALA A 1 98 ? -21.706 8.841 -45.541 1.00 13.58 90 ALA A CA 1
ATOM 639 C C . ALA A 1 98 ? -22.199 9.990 -46.405 1.00 17.45 90 ALA A C 1
ATOM 640 O O . ALA A 1 98 ? -23.351 10.417 -46.312 1.00 18.96 90 ALA A O 1
ATOM 642 N N . TYR A 1 99 ? -21.299 10.484 -47.256 1.00 20.50 91 TYR A N 1
ATOM 643 C CA . TYR A 1 99 ? -21.600 11.521 -48.238 1.00 14.40 91 TYR A CA 1
ATOM 644 C C . TYR A 1 99 ? -22.071 10.822 -49.493 1.00 22.97 91 TYR A C 1
ATOM 645 O O . TYR A 1 99 ? -21.439 9.863 -49.951 1.00 43.27 91 TYR A O 1
ATOM 654 N N . GLY A 1 100 ? -23.185 11.274 -50.034 1.00 17.85 92 GLY A N 1
ATOM 655 C CA . GLY A 1 100 ? -23.727 10.566 -51.190 1.00 24.69 92 GLY A CA 1
ATOM 656 C C . GLY A 1 100 ? -22.920 10.658 -52.487 1.00 24.84 92 GLY A C 1
ATOM 657 O O . GLY A 1 100 ? -23.260 9.949 -53.437 1.00 44.79 92 GLY A O 1
ATOM 658 N N . LEU A 1 101 ? -21.946 11.552 -52.590 1.00 18.67 93 LEU A N 1
ATOM 659 C CA . LEU A 1 101 ? -21.309 11.878 -53.862 1.00 14.65 93 LEU A CA 1
ATOM 660 C C . LEU A 1 101 ? -19.958 11.193 -54.062 1.00 26.59 93 LEU A C 1
ATOM 661 O O . LEU A 1 101 ? -19.224 10.900 -53.113 1.00 28.19 93 LEU A O 1
ATOM 666 N N . ILE A 1 102 ? -19.613 10.996 -55.325 1.00 26.18 94 ILE A N 1
ATOM 667 C CA . ILE A 1 102 ? -18.355 10.362 -55.690 1.00 27.62 94 ILE A CA 1
ATOM 668 C C . ILE A 1 102 ? -17.258 11.425 -55.698 1.00 31.03 94 ILE A C 1
ATOM 669 O O . ILE A 1 102 ? -17.410 12.473 -56.338 1.00 34.84 94 ILE A O 1
ATOM 674 N N . LEU A 1 103 ? -16.150 11.169 -54.974 1.00 23.01 95 LEU A N 1
ATOM 675 C CA . LEU A 1 103 ? -14.996 12.070 -54.990 1.00 21.22 95 LEU A CA 1
ATOM 676 C C . LEU A 1 103 ? -14.029 11.640 -56.089 1.00 26.33 95 LEU A C 1
ATOM 677 O O . LEU A 1 103 ? -13.325 10.636 -55.919 1.00 25.05 95 LEU A O 1
ATOM 682 N N . PRO A 1 104 ? -13.925 12.368 -57.195 1.00 25.31 96 PRO A N 1
ATOM 683 C CA . PRO A 1 104 ? -13.003 11.957 -58.251 1.00 20.08 96 PRO A CA 1
ATOM 684 C C . PRO A 1 104 ? -11.573 12.217 -57.806 1.00 28.54 96 PRO A C 1
ATOM 685 O O . PRO A 1 104 ? -11.318 12.804 -56.754 1.00 31.89 96 PRO A O 1
ATOM 689 N N . GLN A 1 105 ? -10.627 11.761 -58.626 1.00 31.12 97 GLN A N 1
ATOM 690 C CA . GLN A 1 105 ? -9.219 11.888 -58.258 1.00 35.19 97 GLN A CA 1
ATOM 691 C C . GLN A 1 105 ? -8.825 13.347 -58.034 1.00 39.38 97 GLN A C 1
ATOM 692 O O . GLN A 1 105 ? -8.047 13.654 -57.123 1.00 34.93 97 GLN A O 1
ATOM 698 N N . ALA A 1 106 ? -9.363 14.263 -58.848 1.00 39.29 98 ALA A N 1
ATOM 699 C CA . ALA A 1 106 ? -9.001 15.669 -58.721 1.00 32.46 98 ALA A CA 1
ATOM 700 C C . ALA A 1 106 ? -9.374 16.241 -57.360 1.00 30.99 98 ALA A C 1
ATOM 701 O O . ALA A 1 106 ? -8.691 17.139 -56.864 1.00 26.86 98 ALA A O 1
ATOM 703 N N . VAL A 1 107 ? -10.436 15.733 -56.732 1.00 30.25 99 VAL A N 1
ATOM 704 C CA . VAL A 1 107 ? -10.808 16.255 -55.418 1.00 25.46 99 VAL A CA 1
ATOM 705 C C . VAL A 1 107 ? -9.932 15.648 -54.328 1.00 26.31 99 VAL A C 1
ATOM 706 O O . VAL A 1 107 ? -9.483 16.361 -53.423 1.00 30.52 99 VAL A O 1
ATOM 710 N N . LEU A 1 108 ? -9.630 14.343 -54.421 1.00 21.47 100 LEU A N 1
ATOM 711 C CA . LEU A 1 108 ? -8.662 13.743 -53.499 1.00 21.78 100 LEU A CA 1
ATOM 712 C C . LEU A 1 108 ? -7.340 14.498 -53.526 1.00 29.73 100 LEU A C 1
ATOM 713 O O . LEU A 1 108 ? -6.608 14.516 -52.534 1.00 38.45 100 LEU A O 1
ATOM 718 N N . ASP A 1 109 ? -7.007 15.112 -54.658 1.00 27.79 101 ASP A N 1
ATOM 719 C CA . ASP A 1 109 ? -5.755 15.830 -54.793 1.00 26.91 101 ASP A CA 1
ATOM 720 C C . ASP A 1 109 ? -5.805 17.252 -54.225 1.00 27.44 101 ASP A C 1
ATOM 721 O O . ASP A 1 109 ? -4.767 17.908 -54.121 1.00 29.25 101 ASP A O 1
ATOM 726 N N . ILE A 1 110 ? -6.973 17.749 -53.848 1.00 33.35 102 ILE A N 1
ATOM 727 C CA . ILE A 1 110 ? -7.055 19.152 -53.472 1.00 35.95 102 ILE A CA 1
ATOM 728 C C . ILE A 1 110 ? -6.519 19.395 -52.061 1.00 35.13 102 ILE A C 1
ATOM 729 O O . ILE A 1 110 ? -5.529 20.124 -51.923 1.00 33.62 102 ILE A O 1
ATOM 734 N N . PRO A 1 111 ? -7.071 18.809 -50.997 1.00 26.28 103 PRO A N 1
ATOM 735 C CA . PRO A 1 111 ? -6.530 19.111 -49.667 1.00 28.68 103 PRO A CA 1
ATOM 736 C C . PRO A 1 111 ? -5.137 18.532 -49.501 1.00 32.34 103 PRO A C 1
ATOM 737 O O . PRO A 1 111 ? -4.798 17.489 -50.066 1.00 47.33 103 PRO A O 1
ATOM 741 N N . ARG A 1 112 ? -4.332 19.228 -48.698 1.00 30.84 104 ARG A N 1
ATOM 742 C CA . ARG A 1 112 ? -2.941 18.838 -48.471 1.00 38.95 104 ARG A CA 1
ATOM 743 C C . ARG A 1 112 ? -2.800 17.380 -48.038 1.00 42.06 104 ARG A C 1
ATOM 744 O O . ARG A 1 112 ? -1.874 16.678 -48.471 1.00 38.10 104 ARG A O 1
ATOM 752 N N . LEU A 1 113 ? -3.680 16.923 -47.144 1.00 38.74 105 LEU A N 1
ATOM 753 C CA . LEU A 1 113 ? -3.630 15.572 -46.609 1.00 28.27 105 LEU A CA 1
ATOM 754 C C . LEU A 1 113 ? -4.647 14.663 -47.265 1.00 26.15 105 LEU A C 1
ATOM 755 O O . LEU A 1 113 ? -4.922 13.579 -46.743 1.00 25.17 105 LEU A O 1
ATOM 760 N N . GLY A 1 114 ? -5.217 15.084 -48.390 1.00 28.16 106 GLY A N 1
ATOM 761 C CA . GLY A 1 114 ? -6.185 14.246 -49.058 1.00 29.04 106 GLY A CA 1
ATOM 762 C C . GLY A 1 114 ? -7.524 14.243 -48.338 1.00 27.63 106 GLY A C 1
ATOM 763 O O . GLY A 1 114 ? -7.911 15.200 -47.660 1.00 28.80 106 GLY A O 1
ATOM 764 N N . CYS A 1 115 ? -8.248 13.143 -48.504 1.00 20.66 107 CYS A N 1
ATOM 765 C CA . CYS A 1 115 ? -9.592 13.003 -47.965 1.00 37.04 107 CYS A CA 1
ATOM 766 C C . CYS A 1 115 ? -9.686 11.707 -47.179 1.00 29.24 107 CYS A C 1
ATOM 767 O O . CYS A 1 115 ? -9.244 10.662 -47.655 1.00 37.74 107 CYS A O 1
ATOM 770 N N . ILE A 1 116 ? -10.254 11.760 -45.982 1.00 21.95 108 ILE A N 1
ATOM 771 C CA . ILE A 1 116 ? -10.407 10.554 -45.178 1.00 17.17 108 ILE A CA 1
ATOM 772 C C . ILE A 1 116 ? -11.880 10.289 -44.947 1.00 19.50 108 ILE A C 1
ATOM 773 O O . ILE A 1 116 ? -12.702 11.212 -44.903 1.00 21.84 108 ILE A O 1
ATOM 778 N N . ASN A 1 117 ? -12.205 9.010 -44.800 1.00 15.01 109 ASN A N 1
ATOM 779 C CA . ASN A 1 117 ? -13.576 8.559 -44.651 1.00 14.25 109 ASN A CA 1
ATOM 780 C C . ASN A 1 117 ? -13.749 7.737 -43.376 1.00 13.59 109 ASN A C 1
ATOM 781 O O . ASN A 1 117 ? -12.876 6.948 -42.994 1.00 14.11 109 ASN A O 1
ATOM 786 N N . SER A 1 118 ? -14.924 7.879 -42.755 1.00 17.11 110 SER A N 1
ATOM 787 C CA . SER A 1 118 ? -15.322 7.054 -41.616 1.00 12.72 110 SER A CA 1
ATOM 788 C C . SER A 1 118 ? -16.300 6.006 -42.113 1.00 17.76 110 SER A C 1
ATOM 789 O O . SER A 1 118 ? -17.488 6.293 -42.265 1.00 28.16 110 SER A O 1
ATOM 792 N N . HIS A 1 119 ? -15.810 4.774 -42.307 1.00 17.77 111 HIS A N 1
ATOM 793 C CA . HIS A 1 119 ? -16.598 3.701 -42.904 1.00 17.06 111 HIS A CA 1
ATOM 794 C C . HIS A 1 119 ? -17.103 2.725 -41.842 1.00 11.19 111 HIS A C 1
ATOM 795 O O . HIS A 1 119 ? -16.356 2.306 -40.960 1.00 11.84 111 HIS A O 1
ATOM 802 N N . ALA A 1 120 ? -18.375 2.359 -41.934 1.00 10.69 112 ALA A N 1
ATOM 803 C CA . ALA A 1 120 ? -19.034 1.639 -40.848 1.00 13.65 112 ALA A CA 1
ATOM 804 C C . ALA A 1 120 ? -18.866 0.122 -40.992 1.00 21.52 112 ALA A C 1
ATOM 805 O O . ALA A 1 120 ? -19.821 -0.666 -40.965 1.00 16.25 112 ALA A O 1
ATOM 807 N N . SER A 1 121 ? -17.607 -0.297 -41.057 1.00 24.30 113 SER A N 1
ATOM 808 C CA . SER A 1 121 ? -17.293 -1.719 -41.107 1.00 17.72 113 SER A CA 1
ATOM 809 C C . SER A 1 121 ? -15.813 -1.901 -40.813 1.00 23.60 113 SER A C 1
ATOM 810 O O . SER A 1 121 ? -15.051 -0.933 -40.779 1.00 28.73 113 SER A O 1
ATOM 813 N N . LEU A 1 122 ? -15.415 -3.153 -40.575 1.00 20.77 114 L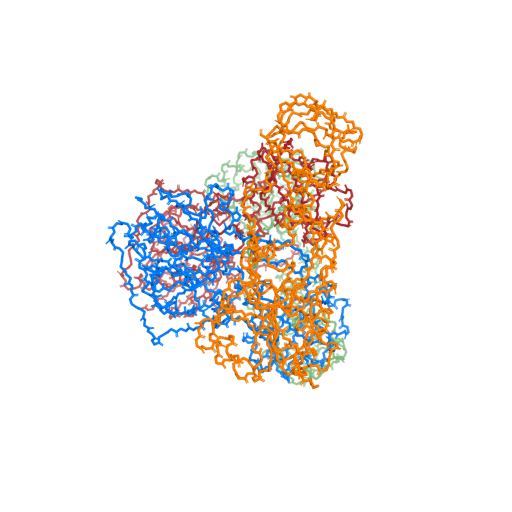EU A N 1
ATOM 814 C CA . LEU A 1 122 ? -13.991 -3.477 -40.440 1.00 14.57 114 LEU A CA 1
ATOM 815 C C . LEU A 1 122 ? -13.502 -3.869 -41.821 1.00 21.90 114 LEU A C 1
ATOM 816 O O . LEU A 1 122 ? -13.543 -5.040 -42.219 1.00 20.80 114 LEU A O 1
ATOM 821 N N . LEU A 1 123 ? -13.019 -2.868 -42.546 1.00 23.41 115 LEU A N 1
ATOM 822 C CA . LEU A 1 123 ? -12.492 -3.087 -43.874 1.00 15.33 115 LEU A CA 1
ATOM 823 C C . LEU A 1 123 ? -11.330 -4.070 -43.776 1.00 26.79 115 LEU A C 1
ATOM 824 O O . LEU A 1 123 ? -10.669 -4.152 -42.737 1.00 25.44 115 LEU A O 1
ATOM 829 N N . PRO A 1 124 ? -11.070 -4.851 -44.833 1.00 28.73 116 PRO A N 1
ATOM 830 C CA . PRO A 1 124 ? -11.652 -4.777 -46.180 1.00 26.41 116 PRO A CA 1
ATOM 831 C C . PRO A 1 124 ? -13.010 -5.453 -46.298 1.00 25.45 116 PRO A C 1
ATOM 832 O O . PRO A 1 124 ? -13.527 -5.669 -47.398 1.00 25.29 116 PRO A O 1
ATOM 836 N N . ARG A 1 125 ? -13.588 -5.822 -45.168 1.00 24.31 117 ARG A N 1
ATOM 837 C CA . ARG A 1 125 ? -14.922 -6.385 -45.195 1.00 23.63 117 ARG A CA 1
ATOM 838 C C . ARG A 1 125 ? -15.963 -5.279 -45.347 1.00 17.13 117 ARG A C 1
ATOM 839 O O . ARG A 1 125 ? -15.865 -4.231 -44.712 1.00 23.04 117 ARG A O 1
ATOM 847 N N . TRP A 1 126 ? -16.945 -5.518 -46.220 1.00 14.57 118 TRP A N 1
ATOM 848 C CA . TRP A 1 126 ? -18.131 -4.668 -46.395 1.00 12.81 118 TRP A CA 1
ATOM 849 C C . TRP A 1 126 ? -17.784 -3.266 -46.888 1.00 16.84 118 TRP A C 1
ATOM 850 O O . TRP A 1 126 ? -18.271 -2.251 -46.387 1.00 11.74 118 TRP A O 1
ATOM 861 N N . ARG A 1 127 ? -16.936 -3.231 -47.906 1.00 13.27 119 ARG A N 1
ATOM 862 C CA . ARG A 1 127 ? -16.876 -2.083 -48.782 1.00 17.35 119 ARG A CA 1
ATOM 863 C C . ARG A 1 127 ? -18.272 -1.838 -49.338 1.00 16.84 119 ARG A C 1
ATOM 864 O O . ARG A 1 127 ? -18.987 -2.783 -49.678 1.00 21.63 119 ARG A O 1
ATOM 872 N N . GLY A 1 128 ? -18.679 -0.569 -49.423 1.00 13.65 120 GLY A N 1
ATOM 873 C CA . GLY A 1 128 ? -19.843 -0.212 -50.214 1.00 15.55 120 GLY A CA 1
ATOM 874 C C . GLY A 1 128 ? -20.979 0.374 -49.374 1.00 17.41 120 GLY A C 1
ATOM 875 O O . GLY A 1 128 ? -20.762 0.999 -48.326 1.00 20.34 120 GLY A O 1
ATOM 876 N N . ALA A 1 129 ? -22.204 0.110 -49.823 1.00 20.25 121 ALA A N 1
ATOM 877 C CA . ALA A 1 129 ? -23.336 0.983 -49.533 1.00 17.74 121 ALA A CA 1
ATOM 878 C C . ALA A 1 129 ? -24.001 0.704 -48.186 1.00 29.26 121 ALA A C 1
ATOM 879 O O . ALA A 1 129 ? -24.405 1.643 -47.489 1.00 31.27 121 ALA A O 1
ATOM 881 N N . ALA A 1 130 ? -24.164 -0.561 -47.816 1.00 29.73 122 ALA A N 1
ATOM 882 C CA . ALA A 1 130 ? -24.968 -0.942 -46.657 1.00 17.85 122 ALA A CA 1
ATOM 883 C C . ALA A 1 130 ? -24.179 -1.855 -45.732 1.00 13.79 122 ALA A C 1
ATOM 884 O O . ALA A 1 130 ? -24.542 -3.013 -45.518 1.00 11.40 122 ALA A O 1
ATOM 886 N N . PRO A 1 131 ? -23.078 -1.365 -45.170 1.00 14.66 123 PRO A N 1
ATOM 887 C CA . PRO A 1 131 ? -22.251 -2.238 -44.316 1.00 18.44 123 PRO A CA 1
ATOM 888 C C . PRO A 1 131 ? -22.914 -2.621 -43.001 1.00 20.36 123 PRO A C 1
ATOM 889 O O . PRO A 1 131 ? -22.616 -3.688 -42.458 1.00 13.79 123 PRO A O 1
ATOM 893 N N . ILE A 1 132 ? -23.799 -1.794 -42.459 1.00 23.81 124 ILE A N 1
ATOM 894 C CA . ILE A 1 132 ? -24.420 -2.144 -41.186 1.00 19.65 124 ILE A CA 1
ATOM 895 C C . ILE A 1 132 ? -25.363 -3.336 -41.349 1.00 14.31 124 ILE A C 1
ATOM 896 O O . ILE A 1 132 ? -25.282 -4.318 -40.604 1.00 23.51 124 ILE A O 1
ATOM 901 N N . GLN A 1 133 ? -26.274 -3.271 -42.319 1.00 20.89 125 GLN A N 1
ATOM 902 C CA . GLN A 1 133 ? -27.260 -4.337 -42.491 1.00 12.40 125 GLN A CA 1
ATOM 903 C C . GLN A 1 133 ? -26.587 -5.638 -42.900 1.00 20.51 125 GLN A C 1
ATOM 904 O O . GLN A 1 133 ? -26.901 -6.706 -42.360 1.00 24.42 125 GLN A O 1
ATOM 910 N N . ARG A 1 134 ? -25.671 -5.572 -43.874 1.00 15.85 126 ARG A N 1
ATOM 911 C CA . ARG A 1 134 ? -25.068 -6.798 -44.382 1.00 22.20 126 ARG A CA 1
ATOM 912 C C . ARG A 1 134 ? -24.233 -7.500 -43.318 1.00 28.72 126 ARG A C 1
ATOM 913 O O . ARG A 1 134 ? -24.290 -8.732 -43.197 1.00 34.09 126 ARG A O 1
ATOM 921 N N . ALA A 1 135 ? -23.486 -6.745 -42.508 1.00 21.17 127 ALA A N 1
ATOM 922 C CA . ALA A 1 135 ? -22.634 -7.396 -41.514 1.00 22.12 127 ALA A CA 1
ATOM 923 C C . ALA A 1 135 ? -23.469 -8.223 -40.545 1.00 26.31 127 ALA A C 1
ATOM 924 O O . ALA A 1 135 ? -23.114 -9.366 -40.228 1.00 28.77 127 ALA A O 1
ATOM 926 N N . VAL A 1 136 ? -24.595 -7.673 -40.086 1.00 13.15 128 VAL A N 1
ATOM 927 C CA . VAL A 1 136 ? -25.493 -8.444 -39.238 1.00 14.58 128 VAL A CA 1
ATOM 928 C C . VAL A 1 136 ? -26.067 -9.615 -40.024 1.00 21.87 128 VAL A C 1
ATOM 929 O O . VAL A 1 136 ? -26.082 -10.759 -39.550 1.00 21.66 128 VAL A O 1
ATOM 933 N N . GLU A 1 137 ? -26.462 -9.357 -41.274 1.00 14.94 129 GLU A N 1
ATOM 934 C CA . GLU A 1 137 ? -27.128 -10.368 -42.088 1.00 18.04 129 GLU A CA 1
ATOM 935 C C . GLU A 1 137 ? -26.231 -11.565 -42.351 1.00 16.20 129 GLU A C 1
ATOM 936 O O . GLU A 1 137 ? -26.710 -12.702 -42.375 1.00 33.91 129 GLU A O 1
ATOM 942 N N . ALA A 1 138 ? -24.927 -11.336 -42.504 1.00 15.72 130 ALA A N 1
ATOM 943 C CA . ALA A 1 138 ? -23.977 -12.374 -42.898 1.00 16.67 130 ALA A CA 1
ATOM 944 C C . ALA A 1 138 ? -23.509 -13.225 -41.732 1.00 21.98 130 ALA A C 1
ATOM 945 O O . ALA A 1 138 ? -22.749 -14.183 -41.945 1.00 20.52 130 ALA A O 1
ATOM 947 N N . GLY A 1 139 ? -23.919 -12.880 -40.513 1.00 25.13 131 GLY A N 1
ATOM 948 C CA . GLY A 1 139 ? -23.476 -13.626 -39.364 1.00 24.33 131 GLY A CA 1
ATOM 949 C C . GLY A 1 139 ? -22.060 -13.323 -38.930 1.00 24.53 131 GLY A C 1
ATOM 950 O O . GLY A 1 139 ? -21.411 -14.200 -38.353 1.00 18.21 131 GLY A O 1
ATOM 951 N N . ASP A 1 140 ? -21.537 -12.137 -39.244 1.00 23.90 132 ASP A N 1
ATOM 952 C CA . ASP A 1 140 ? -20.234 -11.748 -38.722 1.00 22.38 132 ASP A CA 1
ATOM 953 C C . ASP A 1 140 ? -20.300 -11.668 -37.206 1.00 24.76 132 ASP A C 1
ATOM 954 O O . ASP A 1 140 ? -21.318 -11.266 -36.634 1.00 29.69 132 ASP A O 1
ATOM 959 N N . ALA A 1 141 ? -19.201 -12.051 -36.560 1.00 25.23 133 ALA A N 1
ATOM 960 C CA . ALA A 1 141 ? -19.123 -12.040 -35.106 1.00 17.82 133 ALA A CA 1
ATOM 961 C C . ALA A 1 141 ? -18.819 -10.666 -34.544 1.00 17.15 133 ALA A C 1
ATOM 962 O O . ALA A 1 141 ? -19.130 -10.400 -33.377 1.00 22.46 133 ALA A O 1
ATOM 964 N N . GLU A 1 142 ? -18.231 -9.789 -35.350 1.00 16.49 134 GLU A N 1
ATOM 965 C CA . GLU A 1 142 ? -17.900 -8.450 -34.906 1.00 16.01 134 GLU A CA 1
ATOM 966 C C . GLU A 1 142 ? -18.020 -7.507 -36.100 1.00 14.95 134 GLU A C 1
ATOM 967 O O . GLU A 1 142 ? -18.026 -7.936 -37.247 1.00 14.79 134 GLU A O 1
ATOM 973 N N . SER A 1 143 ? -18.140 -6.217 -35.822 1.00 16.52 135 SER A N 1
ATOM 974 C CA . SER A 1 143 ? -18.043 -5.183 -36.854 1.00 18.65 135 SER A CA 1
ATOM 975 C C . SER A 1 143 ? -17.389 -3.955 -36.230 1.00 13.69 135 SER A C 1
ATOM 976 O O . SER A 1 143 ? -16.752 -4.042 -35.180 1.00 29.32 135 SER A O 1
ATOM 979 N N . GLY A 1 144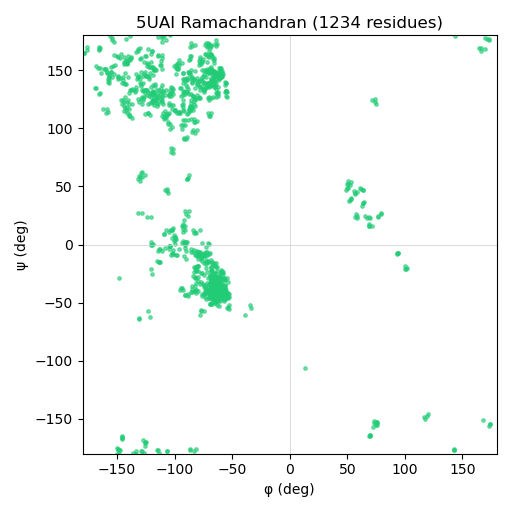 ? -17.487 -2.812 -36.894 1.00 17.72 136 GLY A N 1
ATOM 980 C CA . GLY A 1 144 ? -16.852 -1.632 -36.325 1.00 17.00 136 GLY A CA 1
ATOM 981 C C . GLY A 1 144 ? -16.788 -0.482 -37.305 1.00 19.68 136 GLY A C 1
ATOM 982 O O . GLY A 1 144 ? -17.648 -0.339 -38.175 1.00 24.58 136 GLY A O 1
ATOM 983 N N . VAL A 1 145 ? -15.766 0.358 -37.127 1.00 20.92 137 VAL A N 1
ATOM 984 C CA . VAL A 1 145 ? -15.552 1.530 -37.961 1.00 13.07 137 VAL A CA 1
ATOM 985 C C . VAL A 1 145 ? -14.106 1.503 -38.424 1.00 18.74 137 VAL A C 1
ATOM 986 O O . VAL A 1 145 ? -13.216 1.101 -37.664 1.00 21.66 137 VAL A O 1
ATOM 990 N N . THR A 1 146 ? -13.881 1.852 -39.693 1.00 13.61 138 THR A N 1
ATOM 991 C CA . THR A 1 146 ? -12.548 2.008 -40.262 1.00 14.53 138 THR A CA 1
ATOM 992 C C . THR A 1 146 ? -12.385 3.444 -40.741 1.00 21.43 138 THR A C 1
ATOM 993 O O . THR A 1 146 ? -13.200 3.932 -41.531 1.00 29.60 138 THR A O 1
ATOM 997 N N . VAL A 1 147 ? -11.367 4.137 -40.242 1.00 19.11 139 VAL A N 1
ATOM 998 C CA . VAL A 1 147 ? -10.961 5.412 -40.826 1.00 16.02 139 VAL A CA 1
ATOM 999 C C . VAL A 1 147 ? -9.995 5.099 -41.951 1.00 18.61 139 VAL A C 1
ATOM 1000 O O . VAL A 1 147 ? -8.927 4.517 -41.729 1.00 19.74 139 VAL A O 1
ATOM 1004 N N . MET A 1 148 ? -10.382 5.444 -43.164 1.00 18.55 140 MET A N 1
ATOM 1005 C CA . MET A 1 148 ? -9.592 5.087 -44.320 1.00 23.84 140 MET A CA 1
ATOM 1006 C C . MET A 1 148 ? -9.190 6.341 -45.072 1.00 27.54 140 MET A C 1
ATOM 1007 O O . MET A 1 148 ? -9.921 7.336 -45.095 1.00 16.74 140 MET A O 1
ATOM 1012 N N . GLN A 1 149 ? -8.006 6.277 -45.673 1.00 18.76 141 GLN A N 1
ATOM 1013 C CA . GLN A 1 149 ? -7.552 7.302 -46.592 1.00 19.49 141 GLN A CA 1
ATOM 1014 C C . GLN A 1 149 ? -8.179 6.991 -47.942 1.00 21.94 141 GLN A C 1
ATOM 1015 O O . GLN A 1 149 ? -8.003 5.893 -48.466 1.00 33.31 141 GLN A O 1
ATOM 1021 N N . MET A 1 150 ? -8.982 7.907 -48.462 1.00 18.09 142 MET A N 1
ATOM 1022 C CA . MET A 1 150 ? -9.770 7.603 -49.652 1.00 22.62 142 MET A CA 1
ATOM 1023 C C . MET A 1 150 ? -8.894 7.545 -50.900 1.00 27.14 142 MET A C 1
ATOM 1024 O O . MET A 1 150 ? -8.026 8.396 -51.122 1.00 26.95 142 MET A O 1
ATOM 1029 N N . GLU A 1 151 ? -9.133 6.524 -51.709 1.00 32.14 143 GLU A N 1
ATOM 1030 C CA . GLU A 1 151 ? -8.512 6.323 -53.006 1.00 32.83 143 GLU A CA 1
ATOM 1031 C C . GLU A 1 151 ? -9.577 6.446 -54.094 1.00 38.25 143 GLU A C 1
ATOM 1032 O O . GLU A 1 151 ? -10.750 6.733 -53.823 1.00 18.07 143 GLU A O 1
ATOM 1038 N N . ALA A 1 152 ? -9.149 6.261 -55.347 1.00 39.53 144 ALA A N 1
ATOM 1039 C CA . ALA A 1 152 ? -10.093 6.337 -56.459 1.00 36.78 144 ALA A CA 1
ATOM 1040 C C . ALA A 1 152 ? -11.080 5.170 -56.439 1.00 35.31 144 ALA A C 1
ATOM 1041 O O . ALA A 1 152 ? -12.272 5.356 -56.721 1.00 36.89 144 ALA A O 1
ATOM 1043 N N . GLY A 1 153 ? -10.611 3.964 -56.122 1.00 27.78 145 GLY A N 1
ATOM 1044 C CA . GLY A 1 153 ? -11.508 2.827 -56.073 1.00 33.06 145 GLY A CA 1
ATOM 1045 C C . GLY A 1 153 ? -12.560 2.981 -54.980 1.00 34.87 145 GLY A C 1
ATOM 1046 O O . GLY A 1 153 ? -12.487 3.847 -54.107 1.00 42.11 145 GLY A O 1
ATOM 1047 N N . LEU A 1 154 ? -13.535 2.068 -55.006 1.00 16.95 146 LEU A N 1
ATOM 1048 C CA . LEU A 1 154 ? -14.645 2.079 -54.057 1.00 15.57 146 LEU A CA 1
ATOM 1049 C C . LEU A 1 154 ? -14.224 1.465 -52.727 1.00 27.50 146 LEU A C 1
ATOM 1050 O O . LEU A 1 154 ? -14.101 0.238 -52.615 1.00 36.49 146 LEU A O 1
ATOM 1055 N N . ASP A 1 155 ? -14.033 2.309 -51.712 1.00 14.61 147 ASP A N 1
ATOM 1056 C CA . ASP A 1 155 ? -13.677 1.847 -50.366 1.00 21.62 147 ASP A CA 1
ATOM 1057 C C . ASP A 1 155 ? -12.450 0.911 -50.385 1.00 21.91 147 ASP A C 1
ATOM 1058 O O . ASP A 1 155 ? -12.363 -0.061 -49.632 1.00 27.77 147 ASP A O 1
ATOM 1063 N N . THR A 1 156 ? -11.473 1.219 -51.239 1.00 22.14 148 THR A N 1
ATOM 1064 C CA . THR A 1 156 ? -10.265 0.413 -51.365 1.00 19.49 148 THR A CA 1
ATOM 1065 C C . THR A 1 156 ? -9.080 1.020 -50.644 1.00 21.56 148 THR A C 1
ATOM 1066 O O . THR A 1 156 ? -8.036 0.363 -50.553 1.00 25.60 148 THR A O 1
ATOM 1070 N N . GLY A 1 157 ? -9.208 2.245 -50.136 1.00 18.33 149 GLY A N 1
ATOM 1071 C CA . GLY A 1 157 ? -8.058 2.986 -49.685 1.00 19.42 149 GLY A CA 1
ATOM 1072 C C . GLY A 1 157 ? -7.431 2.420 -48.426 1.00 24.78 149 GLY A C 1
ATOM 1073 O O . GLY A 1 157 ? -8.036 1.621 -47.710 1.00 21.41 149 GLY A O 1
ATOM 1074 N N . PRO A 1 158 ? -6.214 2.885 -48.116 1.00 27.19 150 PRO A N 1
ATOM 1075 C CA . PRO A 1 158 ? -5.472 2.375 -46.958 1.00 27.26 150 PRO A CA 1
ATOM 1076 C C . PRO A 1 158 ? -6.167 2.662 -45.635 1.00 29.14 150 PRO A C 1
ATOM 1077 O O . PRO A 1 158 ? -6.784 3.711 -45.442 1.00 34.58 150 PRO A O 1
ATOM 1081 N N . MET A 1 159 ? -6.033 1.724 -44.706 1.00 30.23 151 MET A N 1
ATOM 1082 C CA . MET A 1 159 ? -6.722 1.788 -43.427 1.00 28.98 151 MET A CA 1
ATOM 1083 C C . MET A 1 159 ? -5.837 2.459 -42.378 1.00 30.45 151 MET A C 1
ATOM 1084 O O . MET A 1 159 ? -4.776 1.935 -42.027 1.00 30.14 151 MET A O 1
ATOM 1089 N N . LEU A 1 160 ? -6.301 3.593 -41.840 1.00 31.88 152 LEU A N 1
ATOM 1090 C CA . LEU A 1 160 ? -5.533 4.377 -40.872 1.00 26.53 152 LEU A CA 1
ATOM 1091 C C . LEU A 1 160 ? -5.766 3.921 -39.437 1.00 28.11 152 LEU A C 1
ATOM 1092 O O . LEU A 1 160 ? -4.812 3.882 -38.645 1.00 33.94 152 LEU A O 1
ATOM 1097 N N . LEU A 1 161 ? -7.022 3.630 -39.077 1.00 21.11 153 LEU A N 1
ATOM 1098 C CA . LEU A 1 161 ? -7.382 3.234 -37.724 1.00 21.19 153 LEU A CA 1
ATOM 1099 C C . LEU A 1 161 ? -8.701 2.474 -37.757 1.00 19.46 153 LEU A C 1
ATOM 1100 O O . LEU A 1 161 ? -9.626 2.871 -38.463 1.00 26.66 153 LEU A O 1
ATOM 1105 N N . LYS A 1 162 ? -8.788 1.405 -36.956 1.00 19.77 154 LYS A N 1
ATOM 1106 C CA . LYS A 1 162 ? -9.987 0.577 -36.816 1.00 18.48 154 LYS A CA 1
ATOM 1107 C C . LYS A 1 162 ? -10.358 0.458 -35.346 1.00 18.85 154 LYS A C 1
ATOM 1108 O O . LYS A 1 162 ? -9.491 0.431 -34.465 1.00 28.14 154 LYS A O 1
ATOM 1114 N N . VAL A 1 163 ? -11.657 0.372 -35.092 1.00 17.64 155 VAL A N 1
ATOM 1115 C CA . VAL A 1 163 ? -12.186 0.076 -33.767 1.00 23.02 155 VAL A CA 1
ATOM 1116 C C . VAL A 1 163 ? -13.350 -0.889 -33.942 1.00 23.20 155 VAL A C 1
ATOM 1117 O O . VAL A 1 163 ? -14.207 -0.675 -34.807 1.00 28.70 155 VAL A O 1
ATOM 1121 N N . SER A 1 164 ? -13.374 -1.960 -33.145 1.00 17.58 156 SER A N 1
ATOM 1122 C CA . SER A 1 164 ? -14.340 -3.041 -33.321 1.00 19.95 156 SER A CA 1
ATOM 1123 C C . SER A 1 164 ? -15.353 -3.088 -32.175 1.00 27.40 156 SER A C 1
ATOM 1124 O O . SER A 1 164 ? -15.159 -2.500 -31.108 1.00 33.60 156 SER A O 1
ATOM 1127 N N . THR A 1 165 ? -16.461 -3.792 -32.426 1.00 18.84 157 THR A N 1
ATOM 1128 C CA . THR A 1 165 ? -17.535 -4.066 -31.480 1.00 21.47 157 THR A CA 1
ATOM 1129 C C . THR A 1 165 ? -18.119 -5.417 -31.876 1.00 29.02 157 THR A C 1
ATOM 1130 O O . THR A 1 165 ? -18.181 -5.715 -33.076 1.00 30.82 157 THR A O 1
ATOM 1134 N N . PRO A 1 166 ? -18.512 -6.260 -30.923 1.00 21.37 158 PRO A N 1
ATOM 1135 C CA . PRO A 1 166 ? -19.088 -7.564 -31.273 1.00 17.09 158 PRO A CA 1
ATOM 1136 C C . PRO A 1 166 ? -20.538 -7.423 -31.709 1.00 19.61 158 PRO A C 1
ATOM 1137 O O . PRO A 1 166 ? -21.212 -6.439 -31.398 1.00 21.20 158 PRO A O 1
ATOM 1141 N N . ILE A 1 167 ? -21.011 -8.432 -32.438 1.00 16.21 159 ILE A N 1
ATOM 1142 C CA . ILE A 1 167 ? -22.416 -8.537 -32.824 1.00 23.29 159 ILE A CA 1
ATOM 1143 C C . ILE A 1 167 ? -23.049 -9.690 -32.049 1.00 26.56 159 ILE A C 1
ATOM 1144 O O . ILE A 1 167 ? -22.673 -10.855 -32.233 1.00 24.80 159 ILE A O 1
ATOM 1149 N N . SER A 1 168 ? -23.983 -9.374 -31.156 1.00 28.11 160 SER A N 1
ATOM 1150 C CA . SER A 1 168 ? -24.626 -10.422 -30.379 1.00 31.30 160 SER A CA 1
ATOM 1151 C C . SER A 1 168 ? -25.822 -11.019 -31.116 1.00 31.50 160 SER A C 1
ATOM 1152 O O . SER A 1 168 ? -26.315 -10.488 -32.114 1.00 21.42 160 SER A O 1
ATOM 1155 N N . ALA A 1 169 ? -26.332 -12.116 -30.559 1.00 28.44 161 ALA A N 1
ATOM 1156 C CA . ALA A 1 169 ? -27.504 -12.746 -31.139 1.00 20.09 161 ALA A CA 1
ATOM 1157 C C . ALA A 1 169 ? -28.709 -11.831 -31.070 1.00 30.45 161 ALA A C 1
ATOM 1158 O O . ALA A 1 169 ? -29.719 -12.096 -31.740 1.00 23.69 161 ALA A O 1
ATOM 1160 N N . ALA A 1 170 ? -28.646 -10.787 -30.239 1.00 19.87 162 ALA A N 1
ATOM 1161 C CA . ALA A 1 170 ? -29.764 -9.874 -30.079 1.00 27.43 162 ALA A CA 1
ATOM 1162 C C . ALA A 1 170 ? -29.629 -8.593 -30.891 1.00 26.63 162 ALA A C 1
ATOM 1163 O O . ALA A 1 170 ? -30.597 -7.828 -30.969 1.00 19.09 162 ALA A O 1
ATOM 1165 N N . ASP A 1 171 ? -28.472 -8.346 -31.501 1.00 18.67 163 ASP A N 1
ATOM 1166 C CA . ASP A 1 171 ? -28.249 -7.089 -32.205 1.00 19.57 163 ASP A CA 1
ATOM 1167 C C . ASP A 1 171 ? -29.068 -6.986 -33.495 1.00 23.23 163 ASP A C 1
ATOM 1168 O O . ASP A 1 171 ? -29.151 -7.931 -34.288 1.00 16.44 163 ASP A O 1
ATOM 1173 N N . THR A 1 172 ? -29.608 -5.795 -33.729 1.00 21.53 164 THR A N 1
ATOM 1174 C CA . THR A 1 172 ? -30.312 -5.422 -34.948 1.00 23.68 164 THR A CA 1
ATOM 1175 C C . THR A 1 172 ? -29.438 -4.465 -35.743 1.00 17.59 164 THR A C 1
ATOM 1176 O O . THR A 1 172 ? -28.358 -4.064 -35.310 1.00 26.21 164 THR A O 1
ATOM 1180 N N . GLY A 1 173 ? -29.904 -4.091 -36.928 1.00 21.09 165 GLY A N 1
ATOM 1181 C CA . GLY A 1 173 ? -29.196 -3.055 -37.671 1.00 20.73 165 GLY A CA 1
ATOM 1182 C C . GLY A 1 173 ? -29.145 -1.755 -36.901 1.00 13.67 165 GLY A C 1
ATOM 1183 O O . GLY A 1 173 ? -28.122 -1.070 -36.879 1.00 29.71 165 GLY A O 1
ATOM 1184 N N . GLY A 1 174 ? -30.238 -1.428 -36.220 1.00 14.61 166 GLY A N 1
ATOM 1185 C CA . GLY A 1 174 ? -30.303 -0.186 -35.471 1.00 14.94 166 GLY A CA 1
ATOM 1186 C C . GLY A 1 174 ? -29.442 -0.206 -34.225 1.00 14.99 166 GLY A C 1
ATOM 1187 O O . GLY A 1 174 ? -28.831 0.808 -33.872 1.00 21.48 166 GLY A O 1
ATOM 1188 N N . SER A 1 175 ? -29.396 -1.342 -33.520 1.00 17.35 167 SER A N 1
ATOM 1189 C CA . SER A 1 175 ? -28.546 -1.362 -32.334 1.00 22.75 167 SER A CA 1
ATOM 1190 C C . SER A 1 175 ? -27.071 -1.232 -32.725 1.00 19.97 167 SER A C 1
ATOM 1191 O O . SER A 1 175 ? -26.311 -0.519 -32.066 1.00 14.81 167 SER A O 1
ATOM 1194 N N . LEU A 1 176 ? -26.667 -1.860 -33.828 1.00 13.88 168 LEU A N 1
ATOM 1195 C CA . LEU A 1 176 ? -25.294 -1.731 -34.294 1.00 13.19 168 LEU A CA 1
ATOM 1196 C C . LEU A 1 176 ? -25.026 -0.330 -34.824 1.00 26.61 168 LEU A C 1
ATOM 1197 O O . LEU A 1 176 ? -23.928 0.207 -34.642 1.00 21.52 168 LEU A O 1
ATOM 1202 N N . HIS A 1 177 ? -26.007 0.264 -35.513 1.00 24.65 169 HIS A N 1
ATOM 1203 C CA . HIS A 1 177 ? -25.864 1.644 -35.964 1.00 19.67 169 HIS A CA 1
ATOM 1204 C C . HIS A 1 177 ? -25.583 2.564 -34.778 1.00 19.33 169 HIS A C 1
ATOM 1205 O O . HIS A 1 177 ? -24.643 3.362 -34.823 1.00 13.49 169 HIS A O 1
ATOM 1212 N N . ASP A 1 178 ? -26.358 2.429 -33.679 1.00 21.78 170 ASP A N 1
ATOM 1213 C CA . ASP A 1 178 ? -26.170 3.316 -32.522 1.00 23.69 170 ASP A CA 1
ATOM 1214 C C . ASP A 1 178 ? -24.787 3.159 -31.902 1.00 24.87 170 ASP A C 1
ATOM 1215 O O . ASP A 1 178 ? -24.224 4.129 -31.378 1.00 28.97 170 ASP A O 1
ATOM 1220 N N . ARG A 1 179 ? -24.235 1.950 -31.929 1.00 22.01 171 ARG A N 1
ATOM 1221 C CA . ARG A 1 179 ? -22.890 1.749 -31.407 1.00 23.49 171 ARG A CA 1
ATOM 1222 C C . ARG A 1 179 ? -21.823 2.311 -32.355 1.00 19.05 171 ARG A C 1
ATOM 1223 O O . ARG A 1 179 ? -20.878 2.977 -31.917 1.00 21.81 171 ARG A O 1
ATOM 1231 N N . LEU A 1 180 ? -21.970 2.093 -33.653 1.00 13.25 172 LEU A N 1
ATOM 1232 C CA . LEU A 1 180 ? -20.980 2.626 -34.570 1.00 12.82 172 LEU A CA 1
ATOM 1233 C C . LEU A 1 180 ? -21.051 4.146 -34.629 1.00 18.13 172 LEU A C 1
ATOM 1234 O O . LEU A 1 180 ? -20.053 4.809 -34.946 1.00 14.42 172 LEU A O 1
ATOM 1239 N N . ALA A 1 181 ? -22.219 4.714 -34.345 1.00 17.41 173 ALA A N 1
ATOM 1240 C CA . ALA A 1 181 ? -22.346 6.164 -34.287 1.00 18.69 173 ALA A CA 1
ATOM 1241 C C . ALA A 1 181 ? -21.681 6.752 -33.051 1.00 21.28 173 ALA A C 1
ATOM 1242 O O . ALA A 1 181 ? -21.487 7.971 -32.983 1.00 23.52 173 ALA A O 1
ATOM 1244 N N . ALA A 1 182 ? -21.329 5.918 -32.080 1.00 15.36 174 ALA A N 1
ATOM 1245 C CA . ALA A 1 182 ? -20.574 6.360 -30.921 1.00 17.56 174 ALA A CA 1
ATOM 1246 C C . ALA A 1 182 ? -19.079 6.189 -31.125 1.00 27.05 174 ALA A C 1
ATOM 1247 O O . ALA A 1 182 ? -18.299 7.049 -30.699 1.00 32.72 174 ALA A O 1
ATOM 1249 N N . LEU A 1 183 ? -18.669 5.086 -31.768 1.00 19.88 175 LEU A N 1
ATOM 1250 C CA . LEU A 1 183 ? -17.249 4.807 -31.947 1.00 23.81 175 LEU A CA 1
ATOM 1251 C C . LEU A 1 183 ? -16.619 5.657 -33.039 1.00 19.05 175 LEU A C 1
ATOM 1252 O O . LEU A 1 183 ? -15.503 6.157 -32.869 1.00 25.87 175 LEU A O 1
ATOM 1257 N N . GLY A 1 184 ? -17.302 5.793 -34.174 1.00 21.18 176 GLY A N 1
ATOM 1258 C CA . GLY A 1 184 ? -16.795 6.493 -35.334 1.00 14.48 176 GLY A CA 1
ATOM 1259 C C . GLY A 1 184 ? -16.310 7.902 -35.056 1.00 19.13 176 GLY A C 1
ATOM 1260 O O . GLY A 1 184 ? -15.195 8.283 -35.436 1.00 17.42 176 GLY A O 1
ATOM 1261 N N . PRO A 1 185 ? -17.145 8.723 -34.418 1.00 22.22 177 PRO A N 1
ATOM 1262 C CA . PRO A 1 185 ? -16.691 10.092 -34.144 1.00 26.47 177 PRO A CA 1
ATOM 1263 C C . PRO A 1 185 ? -15.414 10.132 -33.328 1.00 31.35 177 PRO A C 1
ATOM 1264 O O . PRO A 1 185 ? -14.478 10.854 -33.700 1.00 29.82 177 PRO A O 1
ATOM 1268 N N . LYS A 1 186 ? -15.319 9.337 -32.255 1.00 30.28 178 LYS A N 1
ATOM 1269 C CA . LYS A 1 186 ? -14.074 9.310 -31.492 1.00 28.11 178 LYS A CA 1
ATOM 1270 C C . LYS A 1 186 ? -12.933 8.781 -32.355 1.00 27.00 178 LYS A C 1
ATOM 1271 O O . LYS A 1 186 ? -11.824 9.330 -32.340 1.00 29.21 178 LYS A O 1
ATOM 1273 N N . ALA A 1 187 ? -13.207 7.772 -33.183 1.00 23.52 179 ALA A N 1
ATOM 1274 C CA . ALA A 1 187 ? -12.143 7.202 -34.002 1.00 21.60 179 ALA A CA 1
ATOM 1275 C C . ALA A 1 187 ? -11.579 8.225 -34.986 1.00 27.07 179 ALA A C 1
ATOM 1276 O O . ALA A 1 187 ? -10.368 8.274 -35.214 1.00 35.91 179 ALA A O 1
ATOM 1278 N N . VAL A 1 188 ? -12.439 9.052 -35.575 1.00 25.76 180 VAL A N 1
ATOM 1279 C CA . VAL A 1 188 ? -11.978 10.031 -36.554 1.00 23.27 180 VAL A CA 1
ATOM 1280 C C . VAL A 1 188 ? -11.092 11.087 -35.902 1.00 25.73 180 VAL A C 1
ATOM 1281 O O . VAL A 1 188 ? -10.026 11.421 -36.430 1.00 21.49 180 VAL A O 1
ATOM 1285 N N . ILE A 1 189 ? -11.504 11.603 -34.734 1.00 29.33 181 ILE A N 1
ATOM 1286 C CA . ILE A 1 189 ? -10.737 12.631 -34.027 1.00 22.92 181 ILE A CA 1
ATOM 1287 C C . ILE A 1 189 ? -9.328 12.126 -33.755 1.00 31.74 181 ILE A C 1
ATOM 1288 O O . ILE A 1 189 ? -8.340 12.855 -33.904 1.00 37.19 181 ILE A O 1
ATOM 1293 N N . GLU A 1 190 ? -9.221 10.868 -33.341 1.00 30.87 182 GLU A N 1
ATOM 1294 C CA . GLU A 1 190 ? -7.918 10.297 -33.036 1.00 32.33 182 GLU A CA 1
ATOM 1295 C C . GLU A 1 190 ? -7.059 10.170 -34.293 1.00 31.10 182 GLU A C 1
ATOM 1296 O O . GLU A 1 190 ? -5.868 10.497 -34.276 1.00 30.24 182 GLU A O 1
ATOM 1302 N N . ALA A 1 191 ? -7.651 9.749 -35.406 1.00 31.05 183 ALA A N 1
ATOM 1303 C CA . ALA A 1 191 ? -6.866 9.615 -36.624 1.00 27.28 183 ALA A CA 1
ATOM 1304 C C . ALA A 1 191 ? -6.398 10.975 -37.117 1.00 34.41 183 ALA A C 1
ATOM 1305 O O . ALA A 1 191 ? -5.262 11.112 -37.589 1.00 40.94 183 ALA A O 1
ATOM 1307 N N . ILE A 1 192 ? -7.253 11.994 -36.992 1.00 24.37 184 ILE A N 1
ATOM 1308 C CA . ILE A 1 192 ? -6.882 13.346 -37.398 1.00 25.42 184 ILE A CA 1
ATOM 1309 C C . ILE A 1 192 ? -5.660 13.812 -36.617 1.00 33.84 184 ILE A C 1
ATOM 1310 O O . ILE A 1 192 ? -4.744 14.428 -37.172 1.00 38.24 184 ILE A O 1
ATOM 1315 N N . ALA A 1 193 ? -5.619 13.500 -35.322 1.00 32.50 185 ALA A N 1
ATOM 1316 C CA . ALA A 1 193 ? -4.504 13.923 -34.489 1.00 31.37 185 ALA A CA 1
ATOM 1317 C C . ALA A 1 193 ? -3.213 13.278 -34.952 1.00 39.35 185 ALA A C 1
ATOM 1318 O O . ALA A 1 193 ? -2.174 13.945 -35.048 1.00 43.00 185 ALA A O 1
ATOM 1320 N N . GLY A 1 194 ? -3.264 11.981 -35.259 1.00 38.08 186 GLY A N 1
ATOM 1321 C CA . GLY A 1 194 ? -2.083 11.318 -35.779 1.00 48.63 186 GLY A CA 1
ATOM 1322 C C . GLY A 1 194 ? -1.683 11.855 -37.140 1.00 50.22 186 GLY A C 1
ATOM 1323 O O . GLY A 1 194 ? -0.490 11.959 -37.454 1.00 34.98 186 GLY A O 1
ATOM 1324 N N . LEU A 1 195 ? -2.679 12.219 -37.963 1.00 40.39 187 LEU A N 1
ATOM 1325 C CA . LEU A 1 195 ? -2.394 12.774 -39.284 1.00 45.06 187 LEU A CA 1
ATOM 1326 C C . LEU A 1 195 ? -1.718 14.144 -39.191 1.00 46.75 187 LEU A C 1
ATOM 1327 O O . LEU A 1 195 ? -0.799 14.441 -39.969 1.00 43.89 187 LEU A O 1
ATOM 1332 N N . ALA A 1 196 ? -2.188 15.004 -38.278 1.00 43.19 188 ALA A N 1
ATOM 1333 C CA . ALA A 1 196 ? -1.565 16.313 -38.078 1.00 44.23 188 ALA A CA 1
ATOM 1334 C C . ALA A 1 196 ? -0.174 16.201 -37.448 1.00 47.86 188 ALA A C 1
ATOM 1335 O O . ALA A 1 196 ? 0.706 17.028 -37.726 1.00 46.45 188 ALA A O 1
ATOM 1337 N N . ALA A 1 197 ? 0.034 15.201 -36.590 1.00 42.16 189 ALA A N 1
ATOM 1338 C CA . ALA A 1 197 ? 1.340 14.959 -36.006 1.00 47.44 189 ALA A CA 1
ATOM 1339 C C . ALA A 1 197 ? 2.275 14.205 -36.942 1.00 59.94 189 ALA A C 1
ATOM 1340 O O . ALA A 1 197 ? 3.439 13.993 -36.582 1.00 66.71 189 ALA A O 1
ATOM 1342 N N . GLY A 1 198 ? 1.787 13.757 -38.101 1.00 55.01 190 GLY A N 1
ATOM 1343 C CA . GLY A 1 198 ? 2.592 12.993 -39.038 1.00 49.74 190 GLY A CA 1
ATOM 1344 C C . GLY A 1 198 ? 2.988 11.594 -38.615 1.00 51.79 190 GLY A C 1
ATOM 1345 O O . GLY A 1 198 ? 3.884 11.008 -39.229 1.00 54.89 190 GLY A O 1
ATOM 1346 N N . THR A 1 199 ? 2.339 11.019 -37.605 1.00 52.10 191 THR A N 1
ATOM 1347 C CA . THR A 1 199 ? 2.768 9.738 -37.057 1.00 53.38 191 THR A CA 1
ATOM 1348 C C . THR A 1 199 ? 1.874 8.571 -37.462 1.00 58.14 191 THR A C 1
ATOM 1349 O O . THR A 1 199 ? 2.191 7.424 -37.135 1.00 67.79 191 THR A O 1
ATOM 1353 N N . LEU A 1 200 ? 0.789 8.816 -38.184 1.00 49.86 192 LEU A N 1
ATOM 1354 C CA . LEU A 1 200 ? -0.181 7.783 -38.508 1.00 48.56 192 LEU A CA 1
ATOM 1355 C C . LEU A 1 200 ? -0.061 7.450 -39.982 1.00 32.88 192 LEU A C 1
ATOM 1356 O O . LEU A 1 200 ? -0.076 8.349 -40.825 1.00 51.13 192 LEU A O 1
ATOM 1361 N N . HIS A 1 201 ? 0.065 6.165 -40.281 1.00 33.67 193 HIS A N 1
ATOM 1362 C CA . HIS A 1 201 ? 0.228 5.671 -41.638 1.00 40.45 193 HIS A CA 1
ATOM 1363 C C . HIS A 1 201 ? -0.763 4.538 -41.848 1.00 41.47 193 HIS A C 1
ATOM 1364 O O . HIS A 1 201 ? -1.046 3.760 -40.925 1.00 42.57 193 HIS A O 1
ATOM 1371 N N . GLY A 1 202 ? -1.279 4.442 -43.073 1.00 40.84 194 GLY A N 1
ATOM 1372 C CA . GLY A 1 202 ? -2.329 3.486 -43.382 1.00 36.02 194 GLY A CA 1
ATOM 1373 C C . GLY A 1 202 ? -1.806 2.087 -43.668 1.00 40.96 194 GLY A C 1
ATOM 1374 O O . GLY A 1 202 ? -0.688 1.911 -44.155 1.00 47.49 194 GLY A O 1
ATOM 1375 N N . GLU A 1 203 ? -2.633 1.091 -43.323 1.00 39.61 195 GLU A N 1
ATOM 1376 C CA . GLU A 1 203 ? -2.372 -0.320 -43.608 1.00 36.00 195 GLU A CA 1
ATOM 1377 C C . GLU A 1 203 ? -3.005 -0.695 -44.947 1.00 31.97 195 GLU A C 1
ATOM 1378 O O . GLU A 1 203 ? -4.161 -0.357 -45.206 1.00 34.61 195 GLU A O 1
ATOM 1380 N N . ILE A 1 204 ? -2.231 -1.355 -45.811 1.00 35.57 196 ILE A N 1
ATOM 1381 C CA . ILE A 1 204 ? -2.723 -1.730 -47.134 1.00 37.63 196 ILE A CA 1
ATOM 1382 C C . ILE A 1 204 ? -3.780 -2.820 -46.995 1.00 43.43 196 ILE A C 1
ATOM 1383 O O . ILE A 1 204 ? -3.663 -3.725 -46.153 1.00 43.81 196 ILE A O 1
ATOM 1385 N N . GLN A 1 205 ? -4.855 -2.701 -47.774 1.00 41.85 197 GLN A N 1
ATOM 1386 C CA . GLN A 1 205 ? -5.940 -3.675 -47.729 1.00 34.50 197 GLN A CA 1
ATOM 1387 C C . GLN A 1 205 ? -5.592 -4.933 -48.509 1.00 25.51 197 GLN A C 1
ATOM 1388 O O . GLN A 1 205 ? -5.062 -4.865 -49.618 1.00 38.76 197 GLN A O 1
ATOM 1394 N N . ASP A 1 206 ? -5.978 -6.078 -47.967 1.00 25.50 198 ASP A N 1
ATOM 1395 C CA . ASP A 1 206 ? -5.839 -7.340 -48.675 1.00 33.78 198 ASP A CA 1
ATOM 1396 C C . ASP A 1 206 ? -7.069 -7.497 -49.548 1.00 25.57 198 ASP A C 1
ATOM 1397 O O . ASP A 1 206 ? -8.156 -7.764 -49.043 1.00 24.79 198 ASP A O 1
ATOM 1402 N N . ASP A 1 207 ? -6.889 -7.349 -50.863 1.00 46.87 199 ASP A N 1
ATOM 1403 C CA . ASP A 1 207 ? -8.016 -7.455 -51.783 1.00 36.93 199 ASP A CA 1
ATOM 1404 C C . ASP A 1 207 ? -8.674 -8.820 -51.748 1.00 30.18 199 ASP A C 1
ATOM 1405 O O . ASP A 1 207 ? -9.868 -8.920 -52.022 1.00 24.55 199 ASP A O 1
ATOM 1410 N N . ALA A 1 208 ? -7.923 -9.878 -51.413 1.00 33.78 200 ALA A N 1
ATOM 1411 C CA . ALA A 1 208 ? -8.496 -11.227 -51.404 1.00 33.34 200 ALA A CA 1
ATOM 1412 C C . ALA A 1 208 ? -9.566 -11.408 -50.330 1.00 34.24 200 ALA A C 1
ATOM 1413 O O . ALA A 1 208 ? -10.475 -12.230 -50.499 1.00 30.24 200 ALA A O 1
ATOM 1415 N N . LEU A 1 209 ? -9.514 -10.633 -49.256 1.00 30.13 201 LEU A N 1
ATOM 1416 C CA . LEU A 1 209 ? -10.446 -10.796 -48.154 1.00 29.37 201 LEU A CA 1
ATOM 1417 C C . LEU A 1 209 ? -11.589 -9.807 -48.190 1.00 25.01 201 LEU A C 1
ATOM 1418 O O . LEU A 1 209 ? -12.415 -9.805 -47.274 1.00 30.68 201 LEU A O 1
ATOM 1423 N N . ALA A 1 210 ? -11.667 -8.986 -49.225 1.00 25.18 202 ALA A N 1
ATOM 1424 C CA . ALA A 1 210 ? -12.614 -7.882 -49.248 1.00 29.22 202 ALA A CA 1
ATOM 1425 C C . ALA A 1 210 ? -13.990 -8.388 -49.642 1.00 24.44 202 ALA A C 1
ATOM 1426 O O . ALA A 1 210 ? -14.133 -9.193 -50.558 1.00 28.82 202 ALA A O 1
ATOM 1428 N N . THR A 1 211 ? -15.012 -7.900 -48.967 1.00 19.78 203 THR A N 1
ATOM 1429 C CA . THR A 1 211 ? -16.366 -8.230 -49.366 1.00 17.72 203 THR A CA 1
ATOM 1430 C C . THR A 1 211 ? -17.142 -6.942 -49.598 1.00 22.47 203 THR A C 1
ATOM 1431 O O . THR A 1 211 ? -16.733 -5.858 -49.180 1.00 31.10 203 THR A O 1
ATOM 1435 N N . TYR A 1 212 ? -18.254 -7.067 -50.304 1.00 24.58 204 TYR A N 1
ATOM 1436 C CA . TYR A 1 212 ? -19.026 -5.922 -50.754 1.00 18.94 204 TYR A CA 1
ATOM 1437 C C . TYR A 1 212 ? -20.404 -5.984 -50.118 1.00 16.13 204 TYR A C 1
ATOM 1438 O O . TYR A 1 212 ? -21.027 -7.051 -50.082 1.00 27.31 204 TYR A O 1
ATOM 1447 N N . ALA A 1 213 ? -20.828 -4.857 -49.537 1.00 16.30 205 ALA A N 1
ATOM 1448 C CA . ALA A 1 213 ? -22.120 -4.732 -48.857 1.00 21.79 205 ALA A CA 1
ATOM 1449 C C . ALA A 1 213 ? -23.082 -3.975 -49.770 1.00 21.78 205 ALA A C 1
ATOM 1450 O O . ALA A 1 213 ? -23.320 -2.774 -49.605 1.00 15.25 205 ALA A O 1
ATOM 1452 N N . HIS A 1 214 ? -23.648 -4.698 -50.743 1.00 16.95 206 HIS A N 1
ATOM 1453 C CA . HIS A 1 214 ? -24.441 -4.052 -51.785 1.00 22.55 206 HIS A CA 1
ATOM 1454 C C . HIS A 1 214 ? -25.701 -3.418 -51.194 1.00 22.78 206 HIS A C 1
ATOM 1455 O O . HIS A 1 214 ? -26.276 -3.914 -50.220 1.00 25.26 206 HIS A O 1
ATOM 1462 N N . LYS A 1 215 ? -26.138 -2.318 -51.809 1.00 26.48 207 LYS A N 1
ATOM 1463 C CA . LYS A 1 215 ? -27.342 -1.622 -51.371 1.00 25.42 207 LYS A CA 1
ATOM 1464 C C . LYS A 1 215 ? -28.552 -2.556 -51.419 1.00 23.64 207 LYS A C 1
ATOM 1465 O O . LYS A 1 215 ? -28.602 -3.498 -52.218 1.00 21.22 207 LYS A O 1
ATOM 1471 N N . LEU A 1 216 ? -29.514 -2.316 -50.519 1.00 24.71 208 LEU A N 1
ATOM 1472 C CA . LEU A 1 216 ? -30.738 -3.118 -50.483 1.00 18.19 208 LEU A CA 1
ATOM 1473 C C . LEU A 1 216 ? -31.616 -2.832 -51.694 1.00 32.08 208 LEU A C 1
ATOM 1474 O O . LEU A 1 216 ? -31.862 -1.675 -52.053 1.00 31.79 208 LEU A O 1
ATOM 1479 N N . ASN A 1 217 ? -32.140 -3.892 -52.288 1.00 41.52 209 ASN A N 1
ATOM 1480 C CA . ASN A 1 217 ? -32.906 -3.784 -53.515 1.00 47.29 209 ASN A CA 1
ATOM 1481 C C . ASN A 1 217 ? -34.392 -3.982 -53.236 1.00 51.39 209 ASN A C 1
ATOM 1482 O O . ASN A 1 217 ? -34.819 -4.190 -52.092 1.00 42.03 209 ASN A O 1
ATOM 1487 N N . LYS A 1 218 ? -35.177 -3.940 -54.319 1.00 67.69 210 LYS A N 1
ATOM 1488 C CA . LYS A 1 218 ? -36.629 -3.860 -54.192 1.00 72.34 210 LYS A CA 1
ATOM 1489 C C . LYS A 1 218 ? -37.186 -5.080 -53.468 1.00 69.59 210 LYS A C 1
ATOM 1490 O O . LYS A 1 218 ? -37.862 -4.949 -52.440 1.00 76.00 210 LYS A O 1
ATOM 1492 N N . ASP A 1 219 ? -36.845 -6.279 -53.939 1.00 63.31 211 ASP A N 1
ATOM 1493 C CA . ASP A 1 219 ? -37.538 -7.485 -53.507 1.00 55.67 211 ASP A CA 1
ATOM 1494 C C . ASP A 1 219 ? -36.899 -8.126 -52.277 1.00 42.34 211 ASP A C 1
ATOM 1495 O O . ASP A 1 219 ? -37.477 -9.051 -51.700 1.00 27.88 211 ASP A O 1
ATOM 1497 N N . GLU A 1 220 ? -35.764 -7.603 -51.822 1.00 45.44 212 GLU A N 1
ATOM 1498 C CA . GLU A 1 220 ? -34.908 -8.341 -50.904 1.00 31.60 212 GLU A CA 1
ATOM 1499 C C . GLU A 1 220 ? -35.526 -8.476 -49.524 1.00 35.95 212 GLU A C 1
ATOM 1500 O O . GLU A 1 220 ? -35.387 -9.521 -48.889 1.00 25.16 212 GLU A O 1
ATOM 1506 N N . ALA A 1 221 ? -36.272 -7.473 -49.074 1.00 50.01 213 ALA A N 1
ATOM 1507 C CA . ALA A 1 221 ? -36.866 -7.539 -47.743 1.00 51.16 213 ALA A CA 1
ATOM 1508 C C . ALA A 1 221 ? -38.057 -8.490 -47.653 1.00 44.05 213 ALA A C 1
ATOM 1509 O O . ALA A 1 221 ? -38.576 -8.686 -46.547 1.00 45.44 213 ALA A O 1
ATOM 1511 N N . ARG A 1 222 ? -38.529 -9.042 -48.774 1.00 42.51 214 ARG A N 1
ATOM 1512 C CA . ARG A 1 222 ? -39.588 -10.043 -48.741 1.00 25.79 214 ARG A CA 1
ATOM 1513 C C . ARG A 1 222 ? -39.000 -11.395 -48.402 1.00 30.59 214 ARG A C 1
ATOM 1514 O O . ARG A 1 222 ? -38.017 -11.817 -49.016 1.00 40.73 214 ARG A O 1
ATOM 1522 N N . LEU A 1 223 ? -39.594 -12.053 -47.403 1.00 22.72 215 LEU A N 1
ATOM 1523 C CA . LEU A 1 223 ? -39.049 -13.284 -46.850 1.00 21.15 215 LEU A CA 1
ATOM 1524 C C . LEU A 1 223 ? -39.190 -14.459 -47.796 1.00 26.51 215 LEU A C 1
ATOM 1525 O O . LEU A 1 223 ? -40.290 -14.762 -48.270 1.00 31.01 215 LEU A O 1
ATOM 1530 N N . ASP A 1 224 ? -38.054 -15.115 -48.054 1.00 27.44 216 ASP A N 1
ATOM 1531 C CA . ASP A 1 224 ? -37.963 -16.365 -48.805 1.00 24.30 216 ASP A CA 1
ATOM 1532 C C . ASP A 1 224 ? -37.967 -17.508 -47.795 1.00 21.97 216 ASP A C 1
ATOM 1533 O O . ASP A 1 224 ? -36.953 -17.797 -47.158 1.00 23.85 216 ASP A O 1
ATOM 1538 N N . TRP A 1 225 ? -39.108 -18.170 -47.653 1.00 21.36 217 TRP A N 1
ATOM 1539 C CA . TRP A 1 225 ? -39.250 -19.186 -46.617 1.00 24.09 217 TRP A CA 1
ATOM 1540 C C . TRP A 1 225 ? -38.494 -20.484 -46.907 1.00 23.21 217 TRP A C 1
ATOM 1541 O O . TRP A 1 225 ? -38.437 -21.349 -46.031 1.00 28.96 217 TRP A O 1
ATOM 1552 N N . SER A 1 226 ? -37.942 -20.663 -48.104 1.00 22.10 218 SER A N 1
ATOM 1553 C CA . SER A 1 226 ? -37.141 -21.844 -48.407 1.00 27.29 218 SER A CA 1
ATOM 1554 C C . SER A 1 226 ? -35.720 -21.741 -47.868 1.00 35.98 218 SER A C 1
ATOM 1555 O O . SER A 1 226 ? -34.971 -22.732 -47.917 1.00 38.06 218 SER A O 1
ATOM 1558 N N . ARG A 1 227 ? -35.327 -20.558 -47.391 1.00 30.86 219 ARG A N 1
ATOM 1559 C CA . ARG A 1 227 ? -34.005 -20.352 -46.839 1.00 20.43 219 ARG A CA 1
ATOM 1560 C C . ARG A 1 227 ? -33.900 -21.045 -45.483 1.00 28.97 219 ARG A C 1
ATOM 1561 O O . ARG A 1 227 ? -34.918 -21.407 -44.885 1.00 34.20 219 ARG A O 1
ATOM 1569 N N . PRO A 1 228 ? -32.685 -21.280 -44.991 1.00 22.19 220 PRO A N 1
ATOM 1570 C CA . PRO A 1 228 ? -32.553 -21.842 -43.639 1.00 21.85 220 PRO A CA 1
ATOM 1571 C C . PRO A 1 228 ? -33.029 -20.836 -42.605 1.00 22.74 220 PRO A C 1
ATOM 1572 O O . PRO A 1 228 ? -32.763 -19.639 -42.725 1.00 21.36 220 PRO A O 1
ATOM 1576 N N . ALA A 1 229 ? -33.684 -21.343 -41.551 1.00 20.07 221 ALA A N 1
ATOM 1577 C CA . ALA A 1 229 ? -34.274 -20.466 -40.542 1.00 19.49 221 ALA A CA 1
ATOM 1578 C C . ALA A 1 229 ? -33.244 -19.527 -39.925 1.00 19.37 221 ALA A C 1
ATOM 1579 O O . ALA A 1 229 ? -33.562 -18.373 -39.624 1.00 18.58 221 ALA A O 1
ATOM 1581 N N . VAL A 1 230 ? -32.008 -19.992 -39.758 1.00 20.14 222 VAL A N 1
ATOM 1582 C CA . VAL A 1 230 ? -30.955 -19.147 -39.218 1.00 27.65 222 VAL A CA 1
ATOM 1583 C C . VAL A 1 230 ? -30.820 -17.880 -40.045 1.00 32.89 222 VAL A C 1
ATOM 1584 O O . VAL A 1 230 ? -30.743 -16.763 -39.512 1.00 36.19 222 VAL A O 1
ATOM 1588 N N . GLU A 1 231 ? -30.806 -18.038 -41.366 1.00 33.85 223 GLU A N 1
ATOM 1589 C CA . GLU A 1 231 ? -30.633 -16.887 -42.241 1.00 34.86 223 GLU A CA 1
ATOM 1590 C C . GLU A 1 231 ? -31.792 -15.906 -42.107 1.00 24.54 223 GLU A C 1
ATOM 1591 O O . GLU A 1 231 ? -31.578 -14.692 -42.008 1.00 23.83 223 GLU A O 1
ATOM 1597 N N . LEU A 1 232 ? -33.026 -16.409 -42.075 1.00 22.42 224 LEU A N 1
ATOM 1598 C CA . LEU A 1 232 ? -34.163 -15.504 -41.953 1.00 23.62 224 LEU A CA 1
ATOM 1599 C C . LEU A 1 232 ? -34.152 -14.789 -40.611 1.00 21.96 224 LEU A C 1
ATOM 1600 O O . LEU A 1 232 ? -34.409 -13.581 -40.549 1.00 20.11 224 LEU A O 1
ATOM 1605 N N . GLU A 1 233 ? -33.781 -15.503 -39.545 1.00 19.71 225 GLU A N 1
ATOM 1606 C CA . GLU A 1 233 ? -33.688 -14.889 -38.225 1.00 25.49 225 GLU A CA 1
ATOM 1607 C C . GLU A 1 233 ? -32.703 -13.718 -38.232 1.00 30.36 225 GLU A C 1
ATOM 1608 O O . GLU A 1 233 ? -32.976 -12.668 -37.636 1.00 33.97 225 GLU A O 1
ATOM 1614 N N . ARG A 1 234 ? -31.556 -13.870 -38.911 1.00 20.41 226 ARG A N 1
ATOM 1615 C CA . ARG A 1 234 ? -30.632 -12.743 -39.021 1.00 19.06 226 ARG A CA 1
ATOM 1616 C C . ARG A 1 234 ? -31.196 -11.638 -39.888 1.00 18.81 226 ARG A C 1
ATOM 1617 O O . ARG A 1 234 ? -30.977 -10.455 -39.606 1.00 23.04 226 ARG A O 1
ATOM 1625 N N . GLN A 1 235 ? -31.877 -12.000 -40.979 1.00 21.23 227 GLN A N 1
ATOM 1626 C CA . GLN A 1 235 ? -32.388 -10.971 -41.869 1.00 19.56 227 GLN A CA 1
ATOM 1627 C C . GLN A 1 235 ? -33.375 -10.070 -41.133 1.00 34.96 227 GLN A C 1
ATOM 1628 O O . GLN A 1 235 ? -33.281 -8.834 -41.215 1.00 19.71 227 GLN A O 1
ATOM 1634 N N . VAL A 1 236 ? -34.264 -10.672 -40.332 1.00 29.28 228 VAL A N 1
ATOM 1635 C CA . VAL A 1 236 ? -35.253 -9.899 -39.591 1.00 26.73 228 VAL A CA 1
ATOM 1636 C C . VAL A 1 236 ? -34.556 -8.871 -38.713 1.00 27.61 228 VAL A C 1
ATOM 1637 O O . VAL A 1 236 ? -34.890 -7.678 -38.740 1.00 21.22 228 VAL A O 1
ATOM 1641 N N . ARG A 1 237 ? -33.512 -9.305 -37.994 1.00 26.68 229 ARG A N 1
ATOM 1642 C CA . ARG A 1 237 ? -32.749 -8.389 -37.144 1.00 21.06 229 ARG A CA 1
ATOM 1643 C C . ARG A 1 237 ? -32.015 -7.340 -37.973 1.00 27.47 229 ARG A C 1
ATOM 1644 O O . ARG A 1 237 ? -32.089 -6.140 -37.682 1.00 23.22 229 ARG A O 1
ATOM 1652 N N . ALA A 1 238 ? -31.331 -7.768 -39.038 1.00 26.03 230 ALA A N 1
ATOM 1653 C CA . ALA A 1 238 ? -30.535 -6.830 -39.821 1.00 27.50 230 ALA A CA 1
ATOM 1654 C C . ALA A 1 238 ? -31.399 -5.699 -40.379 1.00 27.88 230 ALA A C 1
ATOM 1655 O O . ALA A 1 238 ? -30.956 -4.551 -40.464 1.00 25.07 230 ALA A O 1
ATOM 1657 N N . PHE A 1 239 ? -32.645 -5.999 -40.743 1.00 33.55 231 PHE A N 1
ATOM 1658 C CA . PHE A 1 239 ? -33.544 -5.021 -41.332 1.00 23.85 231 PHE A CA 1
ATOM 1659 C C . PHE A 1 239 ? -34.412 -4.331 -40.278 1.00 28.63 231 PHE A C 1
ATOM 1660 O O . PHE A 1 239 ? -35.394 -3.658 -40.614 1.00 25.83 231 PHE A O 1
ATOM 1668 N N . THR A 1 240 ? -34.047 -4.439 -39.044 1.00 24.51 232 THR A N 1
ATOM 1669 C CA . THR A 1 240 ? -34.727 -3.681 -38.020 1.00 25.82 232 THR A CA 1
ATOM 1670 C C . THR A 1 240 ? -33.835 -2.519 -37.661 1.00 27.65 232 THR A C 1
ATOM 1671 O O . THR A 1 240 ? -32.649 -2.727 -37.403 1.00 27.53 232 THR A O 1
ATOM 1675 N N . PRO A 1 241 ? -34.319 -1.288 -37.668 1.00 29.75 233 PRO A N 1
ATOM 1676 C CA . PRO A 1 241 ? -35.682 -0.838 -37.916 1.00 38.15 233 PRO A CA 1
ATOM 1677 C C . PRO A 1 241 ? -36.010 -0.504 -39.369 1.00 41.04 233 PRO A C 1
ATOM 1678 O O . PRO A 1 241 ? -37.137 -0.118 -39.645 1.00 40.84 233 PRO A O 1
ATOM 1682 N N . TRP A 1 242 ? -35.049 -0.631 -40.277 1.00 31.00 234 TRP A N 1
ATOM 1683 C CA . TRP A 1 242 ? -35.300 -0.371 -41.677 1.00 34.85 234 TRP A CA 1
ATOM 1684 C C . TRP A 1 242 ? -34.507 -1.399 -42.464 1.00 36.36 234 TRP A C 1
ATOM 1685 O O . TRP A 1 242 ? -33.324 -1.625 -42.165 1.00 41.49 234 TRP A O 1
ATOM 1696 N N . PRO A 1 243 ? -35.097 -1.972 -43.522 1.00 29.82 235 PRO A N 1
ATOM 1697 C CA . PRO A 1 243 ? -36.397 -1.664 -44.137 1.00 31.55 235 PRO A CA 1
ATOM 1698 C C . PRO A 1 243 ? -37.597 -2.501 -43.646 1.00 32.08 235 PRO A C 1
ATOM 1699 O O . PRO A 1 243 ? -38.723 -2.325 -44.136 1.00 31.33 235 PRO A O 1
ATOM 1703 N N . VAL A 1 244 ? -37.334 -3.392 -42.692 1.00 27.66 236 VAL A N 1
ATOM 1704 C CA . VAL A 1 244 ? -38.312 -4.291 -42.083 1.00 32.61 236 VAL A CA 1
ATOM 1705 C C . VAL A 1 244 ? -38.721 -5.379 -43.066 1.00 25.64 236 VAL A C 1
ATOM 1706 O O . VAL A 1 244 ? -39.160 -5.096 -44.184 1.00 32.40 236 VAL A O 1
ATOM 1710 N N . CYS A 1 245 ? -38.554 -6.632 -42.654 1.00 23.69 237 CYS A N 1
ATOM 1711 C CA . CYS A 1 245 ? -38.953 -7.768 -43.465 1.00 23.01 237 CYS A CA 1
ATOM 1712 C C . CYS A 1 245 ? -40.462 -7.899 -43.506 1.00 38.46 237 CYS A C 1
ATOM 1713 O O . CYS A 1 245 ? -41.160 -7.542 -42.556 1.00 51.31 237 CYS A O 1
ATOM 1716 N N . HIS A 1 246 ? -40.965 -8.445 -44.613 1.00 43.10 238 HIS A N 1
ATOM 1717 C CA . HIS A 1 246 ? -42.397 -8.677 -44.783 1.00 45.29 238 HIS A CA 1
ATOM 1718 C C . HIS A 1 246 ? -42.633 -9.997 -45.515 1.00 43.76 238 HIS A C 1
ATOM 1719 O O . HIS A 1 246 ? -41.737 -10.543 -46.168 1.00 37.98 238 HIS A O 1
ATOM 1726 N N . THR A 1 247 ? -43.845 -10.530 -45.342 1.00 39.31 239 THR A N 1
ATOM 1727 C CA . THR A 1 247 ? -44.348 -11.670 -46.101 1.00 36.22 239 THR A CA 1
ATOM 1728 C C . THR A 1 247 ? -45.859 -11.526 -46.220 1.00 38.07 239 THR A C 1
ATOM 1729 O O . THR A 1 247 ? -46.446 -10.552 -45.747 1.00 36.63 239 THR A O 1
ATOM 1733 N N . SER A 1 248 ? -46.504 -12.516 -46.820 1.00 37.71 240 SER A N 1
ATOM 1734 C CA . SER A 1 248 ? -47.938 -12.424 -47.024 1.00 41.50 240 SER A CA 1
ATOM 1735 C C . SER A 1 248 ? -48.650 -13.616 -46.407 1.00 41.43 240 SER A C 1
ATOM 1736 O O . SER A 1 248 ? -48.058 -14.676 -46.172 1.00 42.57 240 SER A O 1
ATOM 1739 N N . LEU A 1 249 ? -49.925 -13.398 -46.097 1.00 39.65 241 LEU A N 1
ATOM 1740 C CA . LEU A 1 249 ? -50.827 -14.459 -45.662 1.00 50.32 241 LEU A CA 1
ATOM 1741 C C . LEU A 1 249 ? -52.202 -14.190 -46.260 1.00 55.27 241 LEU A C 1
ATOM 1742 O O . LEU A 1 249 ? -52.830 -13.175 -45.941 1.00 59.10 241 LEU A O 1
ATOM 1747 N N . ALA A 1 250 ? -52.658 -15.093 -47.130 1.00 58.94 242 ALA A N 1
ATOM 1748 C CA . ALA A 1 250 ? -53.915 -14.928 -47.866 1.00 68.94 242 ALA A CA 1
ATOM 1749 C C . ALA A 1 250 ? -53.899 -13.649 -48.703 1.00 70.77 242 ALA A C 1
ATOM 1750 O O . ALA A 1 250 ? -54.870 -12.886 -48.739 1.00 69.49 242 ALA A O 1
ATOM 1752 N N . ASP A 1 251 ? -52.776 -13.431 -49.396 1.00 73.48 243 ASP A N 1
ATOM 1753 C CA . ASP A 1 251 ? -52.550 -12.260 -50.243 1.00 73.62 243 ASP A CA 1
ATOM 1754 C C . ASP A 1 251 ? -52.708 -10.958 -49.457 1.00 77.54 243 ASP A C 1
ATOM 1755 O O . ASP A 1 251 ? -52.967 -9.903 -50.042 1.00 80.57 243 ASP A O 1
ATOM 1757 N N . ALA A 1 252 ? -52.532 -11.018 -48.126 1.00 73.42 244 ALA A N 1
ATOM 1758 C CA . ALA A 1 252 ? -52.567 -9.857 -47.245 1.00 67.93 244 ALA A CA 1
ATOM 1759 C C . ALA A 1 252 ? -51.182 -9.574 -46.682 1.00 63.23 244 ALA A C 1
ATOM 1760 O O . ALA A 1 252 ? -50.586 -10.452 -46.044 1.00 55.17 244 ALA A O 1
ATOM 1762 N N . PRO A 1 253 ? -50.683 -8.345 -46.822 1.00 67.19 245 PRO A N 1
ATOM 1763 C CA . PRO A 1 253 ? -49.317 -8.038 -46.388 1.00 62.39 245 PRO A CA 1
ATOM 1764 C C . PRO A 1 253 ? -49.161 -8.135 -44.881 1.00 59.41 245 PRO A C 1
ATOM 1765 O O . PRO A 1 253 ? -50.119 -8.064 -44.109 1.00 62.34 245 PRO A O 1
ATOM 1769 N N . LEU A 1 254 ? -47.911 -8.298 -44.471 1.00 57.28 246 LEU A N 1
ATOM 1770 C CA . LEU A 1 254 ? -47.613 -8.579 -43.075 1.00 51.02 246 LEU A CA 1
ATOM 1771 C C . LEU A 1 254 ? -46.139 -8.284 -42.839 1.00 51.17 246 LEU A C 1
ATOM 1772 O O . LEU A 1 254 ? -45.282 -8.954 -43.425 1.00 52.02 246 LEU A O 1
ATOM 1777 N N . LYS A 1 255 ? -45.833 -7.301 -41.989 1.00 48.71 247 LYS A N 1
ATOM 1778 C CA . LYS A 1 255 ? -44.445 -6.961 -41.683 1.00 32.27 247 LYS A CA 1
ATOM 1779 C C . LYS A 1 255 ? -43.985 -7.785 -40.485 1.00 29.31 247 LYS A C 1
ATOM 1780 O O . LYS A 1 255 ? -44.742 -7.988 -39.530 1.00 34.26 247 LYS A O 1
ATOM 1786 N N . VAL A 1 256 ? -42.761 -8.307 -40.565 1.00 25.57 248 VAL A N 1
ATOM 1787 C CA . VAL A 1 256 ? -42.199 -9.155 -39.521 1.00 24.17 248 VAL A CA 1
ATOM 1788 C C . VAL A 1 256 ? -41.143 -8.352 -38.785 1.00 23.83 248 VAL A C 1
ATOM 1789 O O . VAL A 1 256 ? -40.076 -8.070 -39.334 1.00 30.40 248 VAL A O 1
ATOM 1793 N N . LEU A 1 257 ? -41.418 -8.039 -37.520 1.00 26.97 249 LEU A N 1
ATOM 1794 C CA . LEU A 1 257 ? -40.602 -7.137 -36.722 1.00 32.19 249 LEU A CA 1
ATOM 1795 C C . LEU A 1 257 ? -39.841 -7.818 -35.596 1.00 43.24 249 LEU A C 1
ATOM 1796 O O . LEU A 1 257 ? -39.032 -7.157 -34.934 1.00 51.17 249 LEU A O 1
ATOM 1801 N N . GLY A 1 258 ? -40.059 -9.109 -35.371 1.00 42.07 250 GLY A N 1
ATOM 1802 C CA . GLY A 1 258 ? -39.365 -9.814 -34.315 1.00 37.15 250 GLY A CA 1
ATOM 1803 C C . GLY A 1 258 ? -39.491 -11.310 -34.483 1.00 33.24 250 GLY A C 1
ATOM 1804 O O . GLY A 1 258 ? -40.590 -11.841 -34.655 1.00 30.39 250 GLY A O 1
ATOM 1805 N N . ALA A 1 259 ? -38.360 -12.001 -34.416 1.00 30.49 251 ALA A N 1
ATOM 1806 C CA . ALA A 1 259 ? -38.337 -13.432 -34.642 1.00 21.87 251 ALA A CA 1
ATOM 1807 C C . ALA A 1 259 ? -37.164 -14.050 -33.896 1.00 33.17 251 ALA A C 1
ATOM 1808 O O . ALA A 1 259 ? -36.155 -13.394 -33.621 1.00 49.66 251 ALA A O 1
ATOM 1810 N N . SER A 1 260 ? -37.319 -15.319 -33.552 1.00 29.02 252 SER A N 1
ATOM 1811 C CA . SER A 1 260 ? -36.257 -16.075 -32.913 1.00 32.17 252 SER A CA 1
ATOM 1812 C C . SER A 1 260 ? -36.306 -17.518 -33.412 1.00 28.82 252 SER A C 1
ATOM 1813 O O . SER A 1 260 ? -37.298 -17.976 -33.990 1.00 24.67 252 SER A O 1
ATOM 1816 N N . LEU A 1 261 ? -35.202 -18.221 -33.227 1.00 31.80 253 LEU A N 1
ATOM 1817 C CA . LEU A 1 261 ? -35.116 -19.580 -33.728 1.00 34.77 253 LEU A CA 1
ATOM 1818 C C . LEU A 1 261 ? -36.019 -20.507 -32.921 1.00 43.33 253 LEU A C 1
ATOM 1819 O O . LEU A 1 261 ? -36.054 -20.457 -31.688 1.00 45.96 253 LEU A O 1
ATOM 1824 N N . GLY A 1 262 ? -36.715 -21.385 -33.628 1.00 43.23 254 GLY A N 1
ATOM 1825 C CA . GLY A 1 262 ? -37.625 -22.336 -33.032 1.00 43.36 254 GLY A CA 1
ATOM 1826 C C . GLY A 1 262 ? -37.245 -23.725 -33.488 1.00 45.15 254 GLY A C 1
ATOM 1827 O O . GLY A 1 262 ? -36.163 -23.901 -34.058 1.00 55.71 254 GLY A O 1
ATOM 1828 N N . GLN A 1 263 ? -38.050 -24.730 -33.162 1.00 36.60 255 GLN A N 1
ATOM 1829 C CA . GLN A 1 263 ? -37.770 -26.093 -33.581 1.00 41.03 255 GLN A CA 1
ATOM 1830 C C . GLN A 1 263 ? -38.957 -26.668 -34.350 1.00 46.31 255 GLN A C 1
ATOM 1831 O O . GLN A 1 263 ? -40.087 -26.668 -33.848 1.00 57.33 255 GLN A O 1
ATOM 1837 N N . GLY A 1 264 ? -38.689 -27.210 -35.533 1.00 41.62 256 GLY A N 1
ATOM 1838 C CA . GLY A 1 264 ? -39.727 -27.802 -36.358 1.00 38.88 256 GLY A CA 1
ATOM 1839 C C . GLY A 1 264 ? -39.205 -28.108 -37.744 1.00 42.05 256 GLY A C 1
ATOM 1840 O O . GLY A 1 264 ? -38.094 -27.713 -38.122 1.00 41.99 256 GLY A O 1
ATOM 1841 N N . SER A 1 265 ? -40.009 -28.882 -38.483 1.00 40.09 257 SER A N 1
ATOM 1842 C CA . SER A 1 265 ? -39.721 -29.200 -39.876 1.00 34.93 257 SER A CA 1
ATOM 1843 C C . SER A 1 265 ? -41.030 -29.289 -40.657 1.00 36.73 257 SER A C 1
ATOM 1844 O O . SER A 1 265 ? -42.052 -29.742 -40.129 1.00 38.61 257 SER A O 1
ATOM 1847 N N . GLY A 1 266 ? -40.991 -28.850 -41.910 1.00 35.67 258 GLY A N 1
ATOM 1848 C CA . GLY A 1 266 ? -42.165 -28.874 -42.760 1.00 34.90 258 GLY A CA 1
ATOM 1849 C C . GLY A 1 266 ? -41.902 -28.127 -44.051 1.00 37.98 258 GLY A C 1
ATOM 1850 O O . GLY A 1 266 ? -40.844 -27.525 -44.240 1.00 29.59 258 GLY A O 1
ATOM 1851 N N . ALA A 1 267 ? -42.909 -28.150 -44.930 1.00 42.63 259 ALA A N 1
ATOM 1852 C CA . ALA A 1 267 ? -42.799 -27.445 -46.199 1.00 37.46 259 ALA A CA 1
ATOM 1853 C C . ALA A 1 267 ? -42.639 -25.948 -45.947 1.00 40.05 259 ALA A C 1
ATOM 1854 O O . ALA A 1 267 ? -43.348 -25.385 -45.106 1.00 41.16 259 ALA A O 1
ATOM 1856 N N . PRO A 1 268 ? -41.726 -25.278 -46.651 1.00 37.49 260 PRO A N 1
ATOM 1857 C CA . PRO A 1 268 ? -41.382 -23.901 -46.289 1.00 30.57 260 PRO A CA 1
ATOM 1858 C C . PRO A 1 268 ? -42.610 -23.003 -46.250 1.00 35.61 260 PRO A C 1
ATOM 1859 O O . PRO A 1 268 ? -43.450 -23.030 -47.154 1.00 38.05 260 PRO A O 1
ATOM 1863 N N . GLY A 1 269 ? -42.724 -22.235 -45.164 1.00 35.81 261 GLY A N 1
ATOM 1864 C CA . GLY A 1 269 ? -43.796 -21.286 -44.992 1.00 37.08 261 GLY A CA 1
ATOM 1865 C C . GLY A 1 269 ? -44.995 -21.792 -44.229 1.00 42.46 261 GLY A C 1
ATOM 1866 O O . GLY A 1 269 ? -45.907 -21.002 -43.949 1.00 43.06 261 GLY A O 1
ATOM 1867 N N . THR A 1 270 ? -45.040 -23.079 -43.905 1.00 47.07 262 THR A N 1
ATOM 1868 C CA . THR A 1 270 ? -46.200 -23.640 -43.227 1.00 43.17 262 THR A CA 1
ATOM 1869 C C . THR A 1 270 ? -46.223 -23.215 -41.765 1.00 36.36 262 THR A C 1
ATOM 1870 O O . THR A 1 270 ? -45.206 -23.269 -41.071 1.00 38.02 262 THR A O 1
ATOM 1874 N N . ILE A 1 271 ? -47.385 -22.762 -41.310 1.00 32.57 263 ILE A N 1
ATOM 1875 C CA . ILE A 1 271 ? -47.600 -22.501 -39.893 1.00 42.21 263 ILE A CA 1
ATOM 1876 C C . ILE A 1 271 ? -47.631 -23.846 -39.171 1.00 43.19 263 ILE A C 1
ATOM 1877 O O . ILE A 1 271 ? -48.588 -24.612 -39.321 1.00 45.31 263 ILE A O 1
ATOM 1882 N N . LEU A 1 272 ? -46.608 -24.128 -38.362 1.00 34.18 264 LEU A N 1
ATOM 1883 C CA . LEU A 1 272 ? -46.611 -25.373 -37.604 1.00 36.49 264 LEU A CA 1
ATOM 1884 C C . LEU A 1 272 ? -47.453 -25.253 -36.342 1.00 52.27 264 LEU A C 1
ATOM 1885 O O . LEU A 1 272 ? -48.084 -26.225 -35.912 1.00 56.48 264 LEU A O 1
ATOM 1890 N N . GLU A 1 273 ? -47.476 -24.075 -35.743 1.00 38.22 265 GLU A N 1
ATOM 1891 C CA . GLU A 1 273 ? -48.090 -23.899 -34.445 1.00 45.76 265 GLU A CA 1
ATOM 1892 C C . GLU A 1 273 ? -48.367 -22.418 -34.295 1.00 45.30 265 GLU A C 1
ATOM 1893 O O . GLU A 1 273 ? -47.674 -21.583 -34.880 1.00 47.46 265 GLU A O 1
ATOM 1899 N N . ALA A 1 274 ? -49.394 -22.102 -33.522 1.00 45.50 266 ALA A N 1
ATOM 1900 C CA . ALA A 1 274 ? -49.702 -20.723 -33.186 1.00 42.54 266 ALA A CA 1
ATOM 1901 C C . ALA A 1 274 ? -50.037 -20.737 -31.708 1.00 53.37 266 ALA A C 1
ATOM 1902 O O . ALA A 1 274 ? -50.997 -21.400 -31.294 1.00 64.68 266 ALA A O 1
ATOM 1904 N N . SER A 1 275 ? -49.277 -19.978 -30.923 1.00 51.87 267 SER A N 1
ATOM 1905 C CA . SER A 1 275 ? -49.423 -20.002 -29.478 1.00 57.09 267 SER A CA 1
ATOM 1906 C C . SER A 1 275 ? -49.241 -18.597 -28.928 1.00 59.29 267 SER A C 1
ATOM 1907 O O . SER A 1 275 ? -48.963 -17.647 -29.666 1.00 57.45 267 SER A O 1
ATOM 1910 N N . ARG A 1 276 ? -49.407 -18.465 -27.609 1.00 61.79 268 ARG A N 1
ATOM 1911 C CA . ARG A 1 276 ? -49.131 -17.184 -26.970 1.00 61.26 268 ARG A CA 1
ATOM 1912 C C . ARG A 1 276 ? -47.687 -16.749 -27.191 1.00 58.90 268 ARG A C 1
ATOM 1913 O O . ARG A 1 276 ? -47.410 -15.554 -27.363 1.00 45.50 268 ARG A O 1
ATOM 1915 N N . ASP A 1 277 ? -46.767 -17.711 -27.236 1.00 58.80 269 ASP A N 1
ATOM 1916 C CA . ASP A 1 277 ? -45.341 -17.448 -27.360 1.00 50.56 269 ASP A CA 1
ATOM 1917 C C . ASP A 1 277 ? -44.936 -17.054 -28.772 1.00 45.25 269 ASP A C 1
ATOM 1918 O O . ASP A 1 277 ? -43.813 -16.577 -28.967 1.00 51.86 269 ASP A O 1
ATOM 1923 N N . GLY A 1 278 ? -45.793 -17.268 -29.762 1.00 45.09 270 GLY A N 1
ATOM 1924 C CA . GLY A 1 278 ? -45.464 -16.853 -31.112 1.00 40.50 270 GLY A CA 1
ATOM 1925 C C . GLY A 1 278 ? -45.927 -17.775 -32.224 1.00 37.78 270 GLY A C 1
ATOM 1926 O O . GLY A 1 278 ? -46.488 -18.851 -31.974 1.00 43.16 270 GLY A O 1
ATOM 1927 N N . LEU A 1 279 ? -45.623 -17.383 -33.463 1.00 32.06 271 LEU A N 1
ATOM 1928 C CA . LEU A 1 279 ? -46.063 -18.085 -34.666 1.00 38.91 271 LEU A CA 1
ATOM 1929 C C . LEU A 1 279 ? -44.891 -18.849 -35.287 1.00 35.05 271 LEU A C 1
ATOM 1930 O O . LEU A 1 279 ? -44.025 -18.250 -35.930 1.00 40.10 271 LEU A O 1
ATOM 1935 N N . LEU A 1 280 ? -44.902 -20.174 -35.128 1.00 30.56 272 LEU A N 1
ATOM 1936 C CA . LEU A 1 280 ? -43.846 -21.068 -35.600 1.00 33.07 272 LEU A CA 1
ATOM 1937 C C . LEU A 1 280 ? -44.084 -21.464 -37.053 1.00 32.62 272 LEU A C 1
ATOM 1938 O O . LEU A 1 280 ? -45.059 -22.163 -37.357 1.00 44.64 272 LEU A O 1
ATOM 1943 N N . VAL A 1 281 ? -43.150 -21.099 -37.928 1.00 26.26 273 VAL A N 1
ATOM 1944 C CA . VAL A 1 281 ? -43.259 -21.306 -39.371 1.00 29.46 273 VAL A CA 1
ATOM 1945 C C . VAL A 1 281 ? -42.121 -22.212 -39.842 1.00 32.13 273 VAL A C 1
ATOM 1946 O O . VAL A 1 281 ? -40.946 -21.977 -39.520 1.00 23.72 273 VAL A O 1
ATOM 1950 N N . ALA A 1 282 ? -42.466 -23.243 -40.607 1.00 30.63 274 ALA A N 1
ATOM 1951 C CA . ALA A 1 282 ? -41.430 -24.102 -41.158 1.00 30.12 274 ALA A CA 1
ATOM 1952 C C . ALA A 1 282 ? -40.587 -23.340 -42.176 1.00 29.16 274 ALA A C 1
ATOM 1953 O O . ALA A 1 282 ? -41.074 -22.447 -42.877 1.00 27.66 274 ALA A O 1
ATOM 1955 N N . CYS A 1 283 ? -39.311 -23.718 -42.270 1.00 31.59 275 CYS A N 1
ATOM 1956 C CA . CYS A 1 283 ? -38.402 -23.093 -43.224 1.00 33.72 275 CYS A CA 1
ATOM 1957 C C . CYS A 1 283 ? -37.770 -24.149 -44.124 1.00 39.89 275 CYS A C 1
ATOM 1958 O O . CYS A 1 283 ? -38.243 -25.293 -44.155 1.00 44.57 275 CYS A O 1
ATOM 1961 N N . GLY A 1 284 ? -36.753 -23.761 -44.907 1.00 22.53 276 GLY A N 1
ATOM 1962 C CA . GLY A 1 284 ? -36.010 -24.746 -45.679 1.00 23.79 276 GLY A CA 1
ATOM 1963 C C . GLY A 1 284 ? -35.228 -25.690 -44.789 1.00 24.77 276 GLY A C 1
ATOM 1964 O O . GLY A 1 284 ? -35.078 -26.875 -45.097 1.00 26.58 276 GLY A O 1
ATOM 1965 N N . GLU A 1 285 ? -34.685 -25.161 -43.697 1.00 23.98 277 GLU A N 1
ATOM 1966 C CA . GLU A 1 285 ? -34.102 -25.928 -42.608 1.00 27.63 277 GLU A CA 1
ATOM 1967 C C . GLU A 1 285 ? -34.643 -25.352 -41.302 1.00 31.00 277 GLU A C 1
ATOM 1968 O O . GLU A 1 285 ? -34.687 -24.127 -41.133 1.00 26.86 277 GLU A O 1
ATOM 1974 N N . GLY A 1 286 ? -35.096 -26.217 -40.402 1.00 31.17 278 GLY A N 1
ATOM 1975 C CA . GLY A 1 286 ? -35.569 -25.692 -39.133 1.00 33.18 278 GLY A CA 1
ATOM 1976 C C . GLY A 1 286 ? -36.869 -24.890 -39.234 1.00 33.69 278 GLY A C 1
ATOM 1977 O O . GLY A 1 286 ? -37.593 -24.922 -40.237 1.00 31.28 278 GLY A O 1
ATOM 1978 N N . ALA A 1 287 ? -37.146 -24.136 -38.165 1.00 32.61 279 ALA A N 1
ATOM 1979 C CA . ALA A 1 287 ? -38.354 -23.326 -38.071 1.00 30.45 279 ALA A CA 1
ATOM 1980 C C . ALA A 1 287 ? -38.027 -21.978 -37.442 1.00 32.85 279 ALA A C 1
ATOM 1981 O O . ALA A 1 287 ? -37.015 -21.814 -36.759 1.00 35.99 279 ALA A O 1
ATOM 1983 N N . LEU A 1 288 ? -38.912 -21.015 -37.677 1.00 25.09 280 LEU A N 1
ATOM 1984 C CA . LEU A 1 288 ? -38.758 -19.658 -37.188 1.00 25.64 280 LEU A CA 1
ATOM 1985 C C . LEU A 1 288 ? -40.020 -19.255 -36.445 1.00 28.69 280 LEU A C 1
ATOM 1986 O O . LEU A 1 288 ? -41.118 -19.352 -36.996 1.00 33.17 280 LEU A O 1
ATOM 1991 N N . ARG A 1 289 ? -39.862 -18.801 -35.202 1.00 27.97 281 ARG A N 1
ATOM 1992 C CA . ARG A 1 289 ? -40.973 -18.369 -34.363 1.00 25.50 281 ARG A CA 1
ATOM 1993 C C . ARG A 1 289 ? -41.067 -16.858 -34.519 1.00 30.73 281 ARG A C 1
ATOM 1994 O O . ARG A 1 289 ? -40.112 -16.141 -34.209 1.00 29.27 281 ARG A O 1
ATOM 2002 N N . LEU A 1 290 ? -42.160 -16.383 -35.103 1.00 31.50 282 LEU A N 1
ATOM 2003 C CA . LEU A 1 290 ? -42.378 -14.950 -35.253 1.00 33.89 282 LEU A CA 1
ATOM 2004 C C . LEU A 1 290 ? -43.016 -14.406 -33.982 1.00 36.95 282 LEU A C 1
ATOM 2005 O O . LEU A 1 290 ? -44.062 -14.898 -33.553 1.00 49.98 282 LEU A O 1
ATOM 2010 N N . THR A 1 291 ? -42.391 -13.396 -33.378 1.00 26.86 283 THR A N 1
ATOM 2011 C CA . THR A 1 291 ? -42.873 -12.862 -32.114 1.00 32.95 283 THR A CA 1
ATOM 2012 C C . THR A 1 291 ? -43.396 -11.431 -32.195 1.00 39.62 283 THR A C 1
ATOM 2013 O O . THR A 1 291 ? -44.083 -10.996 -31.266 1.00 42.45 283 THR A O 1
ATOM 2017 N N . ARG A 1 292 ? -43.112 -10.694 -33.269 1.00 28.58 284 ARG A N 1
ATOM 2018 C CA . ARG A 1 292 ? -43.554 -9.307 -33.380 1.00 41.79 284 ARG A CA 1
ATOM 2019 C C . ARG A 1 292 ? -43.919 -9.015 -34.829 1.00 38.45 284 ARG A C 1
ATOM 2020 O O . ARG A 1 292 ? -43.088 -9.175 -35.726 1.00 42.16 284 ARG A O 1
ATOM 2028 N N . LEU A 1 293 ? -45.160 -8.578 -35.053 1.00 40.59 285 LEU A N 1
ATOM 2029 C CA . LEU A 1 293 ? -45.703 -8.371 -36.386 1.00 39.41 285 LEU A CA 1
ATOM 2030 C C . LEU A 1 293 ? -46.418 -7.024 -36.476 1.00 38.78 285 LEU A C 1
ATOM 2031 O O . LEU A 1 293 ? -46.733 -6.398 -35.462 1.00 39.29 285 LEU A O 1
ATOM 2036 N N . GLN A 1 294 ? -46.692 -6.587 -37.708 1.00 43.25 286 GLN A N 1
ATOM 2037 C CA . GLN A 1 294 ? -47.484 -5.377 -37.959 1.00 48.66 286 GLN A CA 1
ATOM 2038 C C . GLN A 1 294 ? -48.302 -5.581 -39.225 1.00 52.74 286 GLN A C 1
ATOM 2039 O O . GLN A 1 294 ? -47.729 -5.826 -40.291 1.00 57.14 286 GLN A O 1
ATOM 2045 N N . LEU A 1 295 ? -49.633 -5.486 -39.108 1.00 55.77 287 LEU A N 1
ATOM 2046 C CA . LEU A 1 295 ? -50.570 -5.605 -40.217 1.00 59.15 287 LEU A CA 1
ATOM 2047 C C . LEU A 1 295 ? -50.756 -4.256 -40.903 1.00 62.97 287 LEU A C 1
ATOM 2048 O O . LEU A 1 295 ? -50.377 -3.217 -40.354 1.00 66.25 287 LEU A O 1
ATOM 2053 N N . PRO A 1 296 ? -51.278 -4.233 -42.133 1.00 68.80 288 PRO A N 1
ATOM 2054 C CA . PRO A 1 296 ? -51.417 -2.952 -42.851 1.00 76.29 288 PRO A CA 1
ATOM 2055 C C . PRO A 1 296 ? -52.367 -1.993 -42.136 1.00 75.45 288 PRO A C 1
ATOM 2056 O O . PRO A 1 296 ? -53.496 -2.350 -41.776 1.00 67.08 288 PRO A O 1
ATOM 2060 N N . GLY A 1 297 ? -51.900 -0.763 -41.942 1.00 80.61 289 GLY A N 1
ATOM 2061 C CA . GLY A 1 297 ? -52.680 0.213 -41.199 1.00 91.87 289 GLY A CA 1
ATOM 2062 C C . GLY A 1 297 ? -52.897 -0.166 -39.749 1.00 95.63 289 GLY A C 1
ATOM 2063 O O . GLY A 1 297 ? -53.979 0.075 -39.197 1.00 101.73 289 GLY A O 1
ATOM 2064 N N . GLY A 1 298 ? -51.893 -0.779 -39.120 1.00 84.55 290 GLY A N 1
ATOM 2065 C CA . GLY A 1 298 ? -51.974 -1.158 -37.725 1.00 73.03 290 GLY A CA 1
ATOM 2066 C C . GLY A 1 298 ? -50.688 -0.810 -36.999 1.00 63.36 290 GLY A C 1
ATOM 2067 O O . GLY A 1 298 ? -49.748 -0.269 -37.588 1.00 56.17 290 GLY A O 1
ATOM 2068 N N . LYS A 1 299 ? -50.663 -1.155 -35.637 1.00 67.05 291 LYS A N 1
ATOM 2069 C CA . LYS A 1 299 ? -49.546 -0.894 -34.735 1.00 64.54 291 LYS A CA 1
ATOM 2070 C C . LYS A 1 299 ? -48.647 -2.125 -34.608 1.00 61.53 291 LYS A C 1
ATOM 2071 O O . LYS A 1 299 ? -49.092 -3.259 -34.828 1.00 59.60 291 LYS A O 1
ATOM 2073 N N . PRO A 1 300 ? -47.368 -1.933 -34.278 1.00 54.19 292 PRO A N 1
ATOM 2074 C CA . PRO A 1 300 ? -46.513 -3.079 -33.948 1.00 46.33 292 PRO A CA 1
ATOM 2075 C C . PRO A 1 300 ? -47.003 -3.777 -32.687 1.00 47.11 292 PRO A C 1
ATOM 2076 O O . PRO A 1 300 ? -47.167 -3.155 -31.634 1.00 44.65 292 PRO A O 1
ATOM 2080 N N . LEU A 1 301 ? -47.202 -5.087 -32.795 1.00 45.19 293 LEU A N 1
ATOM 2081 C CA . LEU A 1 301 ? -47.808 -5.882 -31.740 1.00 50.01 293 LEU A CA 1
ATOM 2082 C C . LEU A 1 301 ? -46.995 -7.138 -31.500 1.00 51.32 293 LEU A C 1
ATOM 2083 O O . LEU A 1 301 ? -46.490 -7.749 -32.447 1.00 47.82 293 LEU A O 1
ATOM 2088 N N . ALA A 1 302 ? -46.889 -7.534 -30.234 1.00 54.48 294 ALA A N 1
ATOM 2089 C CA . ALA A 1 302 ? -46.422 -8.879 -29.929 1.00 48.85 294 ALA A CA 1
ATOM 2090 C C . ALA A 1 302 ? -47.428 -9.881 -30.478 1.00 50.98 294 ALA A C 1
ATOM 2091 O O . ALA A 1 302 ? -48.624 -9.594 -30.570 1.00 56.93 294 ALA A O 1
ATOM 2093 N N . PHE A 1 303 ? -46.939 -11.040 -30.921 1.00 47.10 295 PHE A N 1
ATOM 2094 C CA . PHE A 1 303 ? -47.884 -11.999 -31.474 1.00 44.69 295 PHE A CA 1
ATOM 2095 C C . PHE A 1 303 ? -48.911 -12.416 -30.425 1.00 50.57 295 PHE A C 1
ATOM 2096 O O . PHE A 1 303 ? -50.049 -12.752 -30.771 1.00 49.06 295 PHE A O 1
ATOM 2104 N N . ALA A 1 304 ? -48.529 -12.392 -29.145 1.00 55.56 296 ALA A N 1
ATOM 2105 C CA . ALA A 1 304 ? -49.460 -12.707 -28.061 1.00 65.25 296 ALA A CA 1
ATOM 2106 C C . ALA A 1 304 ? -50.703 -11.809 -28.088 1.00 73.09 296 ALA A C 1
ATOM 2107 O O . ALA A 1 304 ? -51.826 -12.281 -27.856 1.00 71.10 296 ALA A O 1
ATOM 2109 N N . ASP A 1 305 ? -50.518 -10.504 -28.339 1.00 75.09 297 ASP A N 1
ATOM 2110 C CA . ASP A 1 305 ? -51.648 -9.580 -28.459 1.00 73.43 297 ASP A CA 1
ATOM 2111 C C . ASP A 1 305 ? -52.464 -9.866 -29.720 1.00 69.15 297 ASP A C 1
ATOM 2112 O O . ASP A 1 305 ? -53.653 -9.532 -29.784 1.00 84.35 297 ASP A O 1
ATOM 2117 N N . LEU A 1 306 ? -51.826 -10.424 -30.745 1.00 56.49 298 LEU A N 1
ATOM 2118 C CA . LEU A 1 306 ? -52.523 -10.870 -31.942 1.00 62.86 298 LEU A CA 1
ATOM 2119 C C . LEU A 1 306 ? -53.167 -12.242 -31.756 1.00 74.95 298 LEU A C 1
ATOM 2120 O O . LEU A 1 306 ? -54.153 -12.548 -32.436 1.00 81.00 298 LEU A O 1
ATOM 2125 N N . TYR A 1 307 ? -52.594 -13.095 -30.891 1.00 78.81 299 TYR A N 1
ATOM 2126 C CA . TYR A 1 307 ? -53.098 -14.459 -30.725 1.00 80.14 299 TYR A CA 1
ATOM 2127 C C . TYR A 1 307 ? -54.512 -14.491 -30.155 1.00 89.50 299 TYR A C 1
ATOM 2128 O O . TYR A 1 307 ? -55.324 -15.332 -30.560 1.00 94.45 299 TYR A O 1
ATOM 2137 N N . ASN A 1 308 ? -54.811 -13.638 -29.168 1.00 89.06 300 ASN A N 1
ATOM 2138 C CA . ASN A 1 308 ? -56.152 -13.648 -28.591 1.00 90.45 300 ASN A CA 1
ATOM 2139 C C . ASN A 1 308 ? -57.184 -12.954 -29.476 1.00 81.17 300 ASN A C 1
ATOM 2140 O O . ASN A 1 308 ? -58.380 -13.070 -29.192 1.00 72.78 300 ASN A O 1
ATOM 2142 N N . SER A 1 309 ? -56.749 -12.287 -30.562 1.00 75.78 301 SER A N 1
ATOM 2143 C CA . SER A 1 309 ? -57.609 -11.498 -31.443 1.00 77.03 301 SER A CA 1
ATOM 2144 C C . SER A 1 309 ? -57.616 -11.970 -32.892 1.00 76.84 301 SER A C 1
ATOM 2145 O O . SER A 1 309 ? -58.550 -11.628 -33.629 1.00 74.82 301 SER A O 1
ATOM 2148 N N . ARG A 1 310 ? -56.590 -12.710 -33.326 1.00 77.19 302 ARG A N 1
ATOM 2149 C CA . ARG A 1 310 ? -56.470 -13.240 -34.680 1.00 72.23 302 ARG A CA 1
ATOM 2150 C C . ARG A 1 310 ? -56.294 -14.759 -34.652 1.00 72.19 302 ARG A C 1
ATOM 2151 O O . ARG A 1 310 ? -55.693 -15.331 -35.574 1.00 56.87 302 ARG A O 1
ATOM 2159 N N . ARG A 1 311 ? -56.753 -15.399 -33.564 1.00 80.45 303 ARG A N 1
ATOM 2160 C CA . ARG A 1 311 ? -56.606 -16.834 -33.318 1.00 73.75 303 ARG A CA 1
ATOM 2161 C C . ARG A 1 311 ? -56.788 -17.680 -34.571 1.00 74.49 303 ARG A C 1
ATOM 2162 O O . ARG A 1 311 ? -55.868 -18.393 -34.991 1.00 66.82 303 ARG A O 1
ATOM 2164 N N . GLU A 1 312 ? -57.971 -17.598 -35.190 1.00 79.00 304 GLU A N 1
ATOM 2165 C CA . GLU A 1 312 ? -58.263 -18.503 -36.294 1.00 78.33 304 GLU A CA 1
ATOM 2166 C C . GLU A 1 312 ? -57.568 -18.098 -37.597 1.00 72.70 304 GLU A C 1
ATOM 2167 O O . GLU A 1 312 ? -57.255 -18.970 -38.416 1.00 58.80 304 GLU A O 1
ATOM 2169 N N . GLN A 1 313 ? -57.227 -16.818 -37.754 1.00 59.24 305 GLN A N 1
ATOM 2170 C CA . GLN A 1 313 ? -56.596 -16.339 -38.977 1.00 57.18 305 GLN A CA 1
ATOM 2171 C C . GLN A 1 313 ? -55.221 -16.961 -39.193 1.00 54.13 305 GLN A C 1
ATOM 2172 O O . GLN A 1 313 ? -54.788 -17.146 -40.339 1.00 52.01 305 GLN A O 1
ATOM 2178 N N . PHE A 1 314 ? -54.517 -17.264 -38.108 1.00 52.21 306 PHE A N 1
ATOM 2179 C CA . PHE A 1 314 ? -53.211 -17.903 -38.172 1.00 53.25 306 PHE A CA 1
ATOM 2180 C C . PHE A 1 314 ? -53.331 -19.359 -37.743 1.00 51.81 306 PHE A C 1
ATOM 2181 O O . PHE A 1 314 ? -52.551 -19.847 -36.921 1.00 54.05 306 PHE A O 1
ATOM 2189 N N . ALA A 1 315 ? -54.317 -20.058 -38.285 1.00 51.38 307 ALA A N 1
ATOM 2190 C CA . ALA A 1 315 ? -54.510 -21.453 -37.926 1.00 57.20 307 ALA A CA 1
ATOM 2191 C C . ALA A 1 315 ? -53.438 -22.297 -38.590 1.00 52.72 307 ALA A C 1
ATOM 2192 O O . ALA A 1 315 ? -53.011 -22.011 -39.713 1.00 47.90 307 ALA A O 1
ATOM 2194 N N . ALA A 1 316 ? -53.001 -23.338 -37.886 1.00 53.61 308 ALA A N 1
ATOM 2195 C CA . ALA A 1 316 ? -51.907 -24.158 -38.384 1.00 54.44 308 ALA A CA 1
ATOM 2196 C C . ALA A 1 316 ? -52.289 -24.801 -39.708 1.00 59.86 308 ALA A C 1
ATOM 2197 O O . ALA A 1 316 ? -53.459 -25.098 -39.970 1.00 64.24 308 ALA A O 1
ATOM 2199 N N . GLY A 1 317 ? -51.287 -24.983 -40.565 1.00 57.52 309 GLY A N 1
ATOM 2200 C CA . GLY A 1 317 ? -51.486 -25.550 -41.875 1.00 49.03 309 GLY A CA 1
ATOM 2201 C C . GLY A 1 317 ? -51.547 -24.536 -42.996 1.00 47.65 309 GLY A C 1
ATOM 2202 O O . GLY A 1 317 ? -51.314 -24.903 -44.149 1.00 48.66 309 GLY A O 1
ATOM 2203 N N . GLN A 1 318 ? -51.845 -23.274 -42.700 1.00 48.98 310 GLN A N 1
ATOM 2204 C CA . GLN A 1 318 ? -51.732 -22.278 -43.750 1.00 49.91 310 GLN A CA 1
ATOM 2205 C C . GLN A 1 318 ? -50.261 -22.050 -44.093 1.00 54.06 310 GLN A C 1
ATOM 2206 O O . GLN A 1 318 ? -49.354 -22.401 -43.330 1.00 52.74 310 GLN A O 1
ATOM 2212 N N . VAL A 1 319 ? -50.036 -21.460 -45.267 1.00 53.60 311 VAL A N 1
ATOM 2213 C CA . VAL A 1 319 ? -48.702 -21.231 -45.811 1.00 48.31 311 VAL A CA 1
ATOM 2214 C C . VAL A 1 319 ? -48.558 -19.746 -46.096 1.00 36.59 311 VAL A C 1
ATOM 2215 O O . VAL A 1 319 ? -49.460 -19.131 -46.668 1.00 38.65 311 VAL A O 1
ATOM 2219 N N . LEU A 1 320 ? -47.443 -19.168 -45.670 1.00 35.50 312 LEU A N 1
ATOM 2220 C CA . LEU A 1 320 ? -47.168 -17.762 -45.912 1.00 38.50 312 LEU A CA 1
ATOM 2221 C C . LEU A 1 320 ? -46.449 -17.605 -47.245 1.00 46.81 312 LEU A C 1
ATOM 2222 O O . LEU A 1 320 ? -45.639 -18.452 -47.627 1.00 51.01 312 LEU A O 1
ATOM 2227 N N . GLY A 1 321 ? -46.788 -16.545 -47.975 1.00 54.66 313 GLY A N 1
ATOM 2228 C CA . GLY A 1 321 ? -46.237 -16.303 -49.298 1.00 48.66 313 GLY A CA 1
ATOM 2229 C C . GLY A 1 321 ? -47.298 -16.434 -50.379 1.00 53.07 313 GLY A C 1
ATOM 2230 O O . GLY A 1 321 ? -46.989 -16.439 -51.570 1.00 60.12 313 GLY A O 1
ATOM 2231 N N . GLN B 1 11 ? -48.113 6.214 -84.209 1.00 47.41 3 GLN B N 1
ATOM 2232 C CA . GLN B 1 11 ? -47.123 5.218 -83.806 1.00 51.90 3 GLN B CA 1
ATOM 2233 C C . GLN B 1 11 ? -46.808 5.320 -82.312 1.00 55.07 3 GLN B C 1
ATOM 2234 O O . GLN B 1 11 ? -46.596 6.409 -81.778 1.00 56.44 3 GLN B O 1
ATOM 2236 N N . ALA B 1 12 ? -46.781 4.174 -81.642 1.00 55.49 4 ALA B N 1
ATOM 2237 C CA . ALA B 1 12 ? -46.504 4.110 -80.216 1.00 46.43 4 ALA B CA 1
ATOM 2238 C C . ALA B 1 12 ? -45.011 3.898 -79.976 1.00 46.47 4 ALA B C 1
ATOM 2239 O O . ALA B 1 12 ? -44.335 3.224 -80.757 1.00 54.56 4 ALA B O 1
ATOM 2241 N N . LEU B 1 13 ? -44.498 4.453 -78.875 1.00 35.31 5 LEU B N 1
ATOM 2242 C CA . LEU B 1 13 ? -43.055 4.495 -78.667 1.00 33.87 5 LEU B CA 1
ATOM 2243 C C . LEU B 1 13 ? -42.653 3.757 -77.405 1.00 39.83 5 LEU B C 1
ATOM 2244 O O . LEU B 1 13 ? -43.412 3.692 -76.438 1.00 47.87 5 LEU B O 1
ATOM 2249 N N . ARG B 1 14 ? -41.422 3.250 -77.405 1.00 37.37 6 ARG B N 1
ATOM 2250 C CA . ARG B 1 14 ? -40.791 2.762 -76.189 1.00 31.28 6 ARG B CA 1
ATOM 2251 C C . ARG B 1 14 ? -40.135 3.968 -75.520 1.00 34.46 6 ARG B C 1
ATOM 2252 O O . ARG B 1 14 ? -39.239 4.590 -76.099 1.00 40.61 6 ARG B O 1
ATOM 2260 N N . ILE B 1 15 ? -40.591 4.313 -74.319 1.00 30.55 7 ILE B N 1
ATOM 2261 C CA . ILE B 1 15 ? -40.176 5.536 -73.638 1.00 30.06 7 ILE B CA 1
ATOM 2262 C C . ILE B 1 15 ? -39.452 5.202 -72.335 1.00 26.70 7 ILE B C 1
ATOM 2263 O O . ILE B 1 15 ? -39.874 4.312 -71.590 1.00 28.98 7 ILE B O 1
ATOM 2268 N N . VAL B 1 16 ? -38.360 5.918 -72.060 1.00 23.07 8 VAL B N 1
ATOM 2269 C CA . VAL B 1 16 ? -37.765 5.962 -70.725 1.00 24.70 8 VAL B CA 1
ATOM 2270 C C . VAL B 1 16 ? -38.169 7.264 -70.047 1.00 24.58 8 VAL B C 1
ATOM 2271 O O . VAL B 1 16 ? -37.991 8.349 -70.614 1.00 28.58 8 VAL B O 1
ATOM 2275 N N . PHE B 1 17 ? -38.675 7.161 -68.819 1.00 19.76 9 PHE B N 1
ATOM 2276 C CA . PHE B 1 17 ? -39.081 8.314 -68.023 1.00 25.12 9 PHE B CA 1
ATOM 2277 C C . PHE B 1 17 ? -38.121 8.516 -66.844 1.00 24.10 9 PHE B C 1
ATOM 2278 O O . PHE B 1 17 ? -37.815 7.565 -66.115 1.00 17.77 9 PHE B O 1
ATOM 2286 N N . ALA B 1 18 ? -37.667 9.756 -66.639 1.00 17.32 10 ALA B N 1
ATOM 2287 C CA . ALA B 1 18 ? -36.772 10.092 -65.536 1.00 16.05 10 ALA B CA 1
ATOM 2288 C C . ALA B 1 18 ? -37.300 11.322 -64.814 1.00 25.99 10 ALA B C 1
ATOM 2289 O O . ALA B 1 18 ? -37.527 12.362 -65.448 1.00 20.80 10 ALA B O 1
ATOM 2291 N N . GLY B 1 19 ? -37.486 11.205 -63.501 1.00 25.38 11 GLY B N 1
ATOM 2292 C CA . GLY B 1 19 ? -38.029 12.304 -62.709 1.00 26.24 11 GLY B CA 1
ATOM 2293 C C . GLY B 1 19 ? -38.067 11.963 -61.232 1.00 25.83 11 GLY B C 1
ATOM 2294 O O . GLY B 1 19 ? -37.845 10.819 -60.828 1.00 25.87 11 GLY B O 1
ATOM 2295 N N . THR B 1 20 ? -38.346 12.997 -60.413 1.00 27.58 12 THR B N 1
ATOM 2296 C CA . THR B 1 20 ? -38.275 12.809 -58.966 1.00 17.42 12 THR B CA 1
ATOM 2297 C C . THR B 1 20 ? -39.490 13.309 -58.170 1.00 19.40 12 THR B C 1
ATOM 2298 O O . THR B 1 20 ? -40.141 12.479 -57.526 1.00 29.14 12 THR B O 1
ATOM 2302 N N . PRO B 1 21 ? -39.843 14.600 -58.143 1.00 15.25 13 PRO B N 1
ATOM 2303 C CA . PRO B 1 21 ? -40.901 15.052 -57.223 1.00 20.34 13 PRO B CA 1
ATOM 2304 C C . PRO B 1 21 ? -42.313 14.849 -57.770 1.00 21.13 13 PRO B C 1
ATOM 2305 O O . PRO B 1 21 ? -42.530 14.311 -58.858 1.00 25.81 13 PRO B O 1
ATOM 2309 N N . GLU B 1 22 ? -43.286 15.301 -56.971 1.00 22.32 14 GLU B N 1
ATOM 2310 C CA . GLU B 1 22 ? -44.689 15.138 -57.333 1.00 18.97 14 GLU B CA 1
ATOM 2311 C C . GLU B 1 22 ? -44.991 15.776 -58.679 1.00 22.93 14 GLU B C 1
ATOM 2312 O O . GLU B 1 22 ? -45.811 15.261 -59.446 1.00 26.11 14 GLU B O 1
ATOM 2318 N N . PHE B 1 23 ? -44.347 16.898 -58.986 1.00 24.04 15 PHE B N 1
ATOM 2319 C CA . PHE B 1 23 ? -44.561 17.516 -60.289 1.00 21.61 15 PHE B CA 1
ATOM 2320 C C . PHE B 1 23 ? -44.248 16.538 -61.412 1.00 27.28 15 PHE B C 1
ATOM 2321 O O . PHE B 1 23 ? -44.982 16.465 -62.411 1.00 19.31 15 PHE B O 1
ATOM 2329 N N . ALA B 1 24 ? -43.168 15.760 -61.246 1.00 29.05 16 ALA B N 1
ATOM 2330 C CA . ALA B 1 24 ? -42.772 14.771 -62.242 1.00 24.12 16 ALA B CA 1
ATOM 2331 C C . ALA B 1 24 ? -43.735 13.591 -62.262 1.00 27.42 16 ALA B C 1
ATOM 2332 O O . ALA B 1 24 ? -44.027 13.038 -63.326 1.00 26.43 16 ALA B O 1
ATOM 2334 N N . ALA B 1 25 ? -44.236 13.193 -61.095 1.00 29.78 17 ALA B N 1
ATOM 2335 C CA . ALA B 1 25 ? -45.093 12.019 -61.017 1.00 19.12 17 ALA B CA 1
ATOM 2336 C C . ALA B 1 25 ? -46.413 12.205 -61.757 1.00 28.73 17 ALA B C 1
ATOM 2337 O O . ALA B 1 25 ? -46.991 11.224 -62.240 1.00 34.55 17 ALA B O 1
ATOM 2339 N N . GLU B 1 26 ? -46.934 13.430 -61.809 1.00 24.91 18 GLU B N 1
ATOM 2340 C CA . GLU B 1 26 ? -48.159 13.679 -62.559 1.00 22.64 18 GLU B CA 1
ATOM 2341 C C . GLU B 1 26 ? -47.923 13.540 -64.061 1.00 22.63 18 GLU B C 1
ATOM 2342 O O . GLU B 1 26 ? -48.863 13.262 -64.818 1.00 24.09 18 GLU B O 1
ATOM 2348 N N . HIS B 1 27 ? -46.692 13.774 -64.519 1.00 23.18 19 HIS B N 1
ATOM 2349 C CA . HIS B 1 27 ? -46.372 13.539 -65.922 1.00 31.62 19 HIS B CA 1
ATOM 2350 C C . HIS B 1 27 ? -46.351 12.049 -66.226 1.00 34.13 19 HIS B C 1
ATOM 2351 O O . HIS B 1 27 ? -46.901 11.604 -67.243 1.00 37.94 19 HIS B O 1
ATOM 2358 N N . LEU B 1 28 ? -45.695 11.266 -65.355 1.00 31.34 20 LEU B N 1
ATOM 2359 C CA . LEU B 1 28 ? -45.689 9.814 -65.486 1.00 21.32 20 LEU B CA 1
ATOM 2360 C C . LEU B 1 28 ? -47.096 9.250 -65.345 1.00 24.49 20 LEU B C 1
ATOM 2361 O O . LEU B 1 28 ? -47.483 8.338 -66.082 1.00 24.29 20 LEU B O 1
ATOM 2366 N N . LYS B 1 29 ? -47.884 9.796 -64.414 1.00 24.44 21 LYS B N 1
ATOM 2367 C CA . LYS B 1 29 ? -49.262 9.345 -64.241 1.00 30.21 21 LYS B CA 1
ATOM 2368 C C . LYS B 1 29 ? -50.052 9.467 -65.539 1.00 34.97 21 LYS B C 1
ATOM 2369 O O . LYS B 1 29 ? -50.863 8.590 -65.870 1.00 35.54 21 LYS B O 1
ATOM 2375 N N . ALA B 1 30 ? -49.844 10.559 -66.278 1.00 33.69 22 ALA B N 1
ATOM 2376 C CA . ALA B 1 30 ? -50.561 10.740 -67.532 1.00 28.11 22 ALA B CA 1
ATOM 2377 C C . ALA B 1 30 ? -49.974 9.889 -68.642 1.00 43.43 22 ALA B C 1
ATOM 2378 O O . ALA B 1 30 ? -50.713 9.474 -69.541 1.00 44.10 22 ALA B O 1
ATOM 2380 N N . LEU B 1 31 ? -48.657 9.640 -68.623 1.00 26.38 23 LEU B N 1
ATOM 2381 C CA . LEU B 1 31 ? -48.092 8.757 -69.639 1.00 26.70 23 LEU B CA 1
ATOM 2382 C C . LEU B 1 31 ? -48.638 7.338 -69.528 1.00 40.76 23 LEU B C 1
ATOM 2383 O O . LEU B 1 31 ? -48.889 6.689 -70.553 1.00 43.41 23 LEU B O 1
ATOM 2388 N N . LEU B 1 32 ? -48.920 6.872 -68.307 1.00 38.41 24 LEU B N 1
ATOM 2389 C CA . LEU B 1 32 ? -49.379 5.496 -68.135 1.00 33.06 24 LEU B CA 1
ATOM 2390 C C . LEU B 1 32 ? -50.681 5.245 -68.859 1.00 33.07 24 LEU B C 1
ATOM 2391 O O . LEU B 1 32 ? -50.956 4.102 -69.225 1.00 35.05 24 LEU B O 1
ATOM 2396 N N . ASP B 1 33 ? -51.500 6.291 -69.060 1.00 41.72 25 ASP B N 1
ATOM 2397 C CA . ASP B 1 33 ? -52.750 6.187 -69.803 1.00 41.30 25 ASP B CA 1
ATOM 2398 C C . ASP B 1 33 ? -52.570 6.414 -71.287 1.00 39.65 25 ASP B C 1
ATOM 2399 O O . ASP B 1 33 ? -53.546 6.750 -71.968 1.00 50.04 25 ASP B O 1
ATOM 2404 N N . THR B 1 34 ? -51.376 6.183 -71.829 1.00 38.36 26 THR B N 1
ATOM 2405 C CA . THR B 1 34 ? -51.245 6.321 -73.274 1.00 48.08 26 THR B CA 1
ATOM 2406 C C . THR B 1 34 ? -50.819 4.982 -73.862 1.00 48.02 26 THR B C 1
ATOM 2407 O O . THR B 1 34 ? -50.435 4.067 -73.122 1.00 51.41 26 THR B O 1
ATOM 2411 N N . PRO B 1 35 ? -50.903 4.814 -75.182 1.00 48.46 27 PRO B N 1
ATOM 2412 C CA . PRO B 1 35 ? -50.406 3.574 -75.793 1.00 45.14 27 PRO B CA 1
ATOM 2413 C C . PRO B 1 35 ? -48.884 3.417 -75.783 1.00 46.25 27 PRO B C 1
ATOM 2414 O O . PRO B 1 35 ? -48.390 2.396 -76.274 1.00 57.89 27 PRO B O 1
ATOM 2418 N N . HIS B 1 36 ? -48.110 4.357 -75.242 1.00 36.82 28 HIS B N 1
ATOM 2419 C CA . HIS B 1 36 ? -46.664 4.157 -75.225 1.00 41.87 28 HIS B CA 1
ATOM 2420 C C . HIS B 1 36 ? -46.251 3.170 -74.125 1.00 39.40 28 HIS B C 1
ATOM 2421 O O . HIS B 1 36 ? -46.943 2.985 -73.119 1.00 44.83 28 HIS B O 1
ATOM 2428 N N . ARG B 1 37 ? -45.093 2.539 -74.330 1.00 32.55 29 ARG B N 1
ATOM 2429 C CA . ARG B 1 37 ? -44.552 1.556 -73.401 1.00 32.33 29 ARG B CA 1
ATOM 2430 C C . ARG B 1 37 ? -43.484 2.218 -72.542 1.00 39.26 29 ARG B C 1
ATOM 2431 O O . ARG B 1 37 ? -42.459 2.691 -73.051 1.00 29.02 29 ARG B O 1
ATOM 2433 N N . ILE B 1 38 ? -43.751 2.291 -71.242 1.00 34.68 30 ILE B N 1
ATOM 2434 C CA . ILE B 1 38 ? -42.786 2.822 -70.287 1.00 28.20 30 ILE B CA 1
ATOM 2435 C C . ILE B 1 38 ? -41.852 1.672 -69.926 1.00 27.64 30 ILE B C 1
ATOM 2436 O O . ILE B 1 38 ? -42.199 0.806 -69.122 1.00 31.83 30 ILE B O 1
ATOM 2441 N N . VAL B 1 39 ? -40.679 1.630 -70.559 1.00 27.10 31 VAL B N 1
ATOM 2442 C CA . VAL B 1 39 ? -39.793 0.489 -70.387 1.00 28.56 31 VAL B CA 1
ATOM 2443 C C . VAL B 1 39 ? -38.969 0.576 -69.108 1.00 28.49 31 VAL B C 1
ATOM 2444 O O . VAL B 1 39 ? -38.445 -0.446 -68.652 1.00 35.35 31 VAL B O 1
ATOM 2448 N N . ALA B 1 40 ? -38.831 1.756 -68.522 1.00 24.74 32 ALA B N 1
ATOM 2449 C CA . ALA B 1 40 ? -38.085 1.914 -67.282 1.00 29.71 32 ALA B CA 1
ATOM 2450 C C . ALA B 1 40 ? -38.368 3.302 -66.728 1.00 30.28 32 ALA B C 1
ATOM 2451 O O . ALA B 1 40 ? -38.673 4.234 -67.477 1.00 29.61 32 ALA B O 1
ATOM 2453 N N . VAL B 1 41 ? -38.250 3.433 -65.417 1.00 21.03 33 VAL B N 1
ATOM 2454 C CA . VAL B 1 41 ? -38.449 4.708 -64.756 1.00 24.72 33 VAL B CA 1
ATOM 2455 C C . VAL B 1 41 ? -37.173 5.017 -63.967 1.00 22.80 33 VAL B C 1
ATOM 2456 O O . VAL B 1 41 ? -36.836 4.313 -63.004 1.00 19.04 33 VAL B O 1
ATOM 2460 N N . TYR B 1 42 ? -36.457 6.060 -64.385 1.00 17.91 34 TYR B N 1
ATOM 2461 C CA . TYR B 1 42 ? -35.282 6.541 -63.671 1.00 17.27 34 TYR B CA 1
ATOM 2462 C C . TYR B 1 42 ? -35.694 7.573 -62.633 1.00 16.30 34 TYR B C 1
ATOM 2463 O O . TYR B 1 42 ? -36.625 8.358 -62.850 1.00 24.38 34 TYR B O 1
ATOM 2472 N N . THR B 1 43 ? -35.024 7.550 -61.486 1.00 17.59 35 THR B N 1
ATOM 2473 C CA . THR B 1 43 ? -35.278 8.557 -60.461 1.00 25.39 35 THR B CA 1
ATOM 2474 C C . THR B 1 43 ? -34.037 8.715 -59.589 1.00 22.88 35 THR B C 1
ATOM 2475 O O . THR B 1 43 ? -33.016 8.059 -59.795 1.00 28.03 35 THR B O 1
ATOM 2479 N N . GLN B 1 44 ? -34.121 9.634 -58.641 1.00 23.72 36 GLN B N 1
ATOM 2480 C CA . GLN B 1 44 ? -33.008 9.912 -57.754 1.00 25.92 36 GLN B CA 1
ATOM 2481 C C . GLN B 1 44 ? -32.862 8.756 -56.768 1.00 21.76 36 GLN B C 1
ATOM 2482 O O . GLN B 1 44 ? -33.839 8.073 -56.460 1.00 22.97 36 GLN B O 1
ATOM 2488 N N . PRO B 1 45 ? -31.649 8.475 -56.309 1.00 22.87 37 PRO B N 1
ATOM 2489 C CA . PRO B 1 45 ? -31.490 7.458 -55.262 1.00 24.91 37 PRO B CA 1
ATOM 2490 C C . PRO B 1 45 ? -32.224 7.873 -53.996 1.00 23.69 37 PRO B C 1
ATOM 2491 O O . PRO B 1 45 ? -32.276 9.055 -53.653 1.00 24.25 37 PRO B O 1
ATOM 2495 N N . ASP B 1 46 ? -32.794 6.890 -53.299 1.00 20.45 38 ASP B N 1
ATOM 2496 C CA . ASP B 1 46 ? -33.523 7.199 -52.073 1.00 24.69 38 ASP B CA 1
ATOM 2497 C C . ASP B 1 46 ? -32.620 7.994 -51.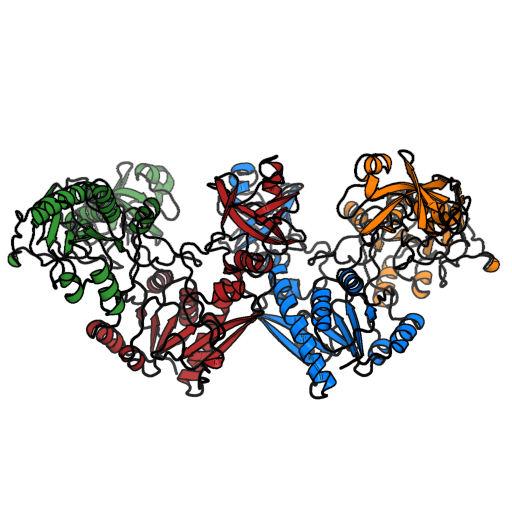130 1.00 28.50 38 ASP B C 1
ATOM 2498 O O . ASP B 1 46 ? -31.484 7.598 -50.854 1.00 37.81 38 ASP B O 1
ATOM 2503 N N . ARG B 1 47 ? -33.094 9.100 -50.684 1.00 31.10 39 ARG B N 1
ATOM 2504 C CA . ARG B 1 47 ? -32.233 9.867 -49.793 1.00 28.87 39 ARG B CA 1
ATOM 2505 C C . ARG B 1 47 ? -32.593 9.651 -48.325 1.00 26.95 39 ARG B C 1
ATOM 2506 O O . ARG B 1 47 ? -33.730 9.286 -47.994 1.00 27.61 39 ARG B O 1
ATOM 2514 N N . PRO B 1 48 ? -31.611 9.854 -47.444 1.00 32.26 40 PRO B N 1
ATOM 2515 C CA . PRO B 1 48 ? -31.820 9.611 -46.005 1.00 21.67 40 PRO B CA 1
ATOM 2516 C C . PRO B 1 48 ? -32.783 10.573 -45.321 1.00 21.92 40 PRO B C 1
ATOM 2517 O O . PRO B 1 48 ? -32.815 11.776 -45.590 1.00 21.27 40 PRO B O 1
ATOM 2521 N N . ALA B 1 49 ? -33.545 10.024 -44.388 1.00 27.30 41 ALA B N 1
ATOM 2522 C CA . ALA B 1 49 ? -34.412 10.837 -43.562 1.00 30.04 41 ALA B CA 1
ATOM 2523 C C . ALA B 1 49 ? -33.565 11.670 -42.594 1.00 31.84 41 ALA B C 1
ATOM 2524 O O . ALA B 1 49 ? -32.347 11.507 -42.491 1.00 34.87 41 ALA B O 1
ATOM 2526 N N . GLY B 1 50 ? -34.223 12.586 -41.881 1.00 25.14 42 GLY B N 1
ATOM 2527 C CA . GLY B 1 50 ? -33.501 13.458 -40.970 1.00 26.32 42 GLY B CA 1
ATOM 2528 C C . GLY B 1 50 ? -32.916 12.756 -39.768 1.00 41.56 42 GLY B C 1
ATOM 2529 O O . GLY B 1 50 ? -31.970 13.265 -39.158 1.00 47.01 42 GLY B O 1
ATOM 2530 N N . ARG B 1 51 ? -33.462 11.609 -39.403 1.00 39.00 43 ARG B N 1
ATOM 2531 C CA . ARG B 1 51 ? -32.997 10.883 -38.243 1.00 37.78 43 ARG B CA 1
ATOM 2532 C C . ARG B 1 51 ? -33.041 9.406 -38.595 1.00 40.10 43 ARG B C 1
ATOM 2533 O O . ARG B 1 51 ? -33.808 8.985 -39.463 1.00 48.77 43 ARG B O 1
ATOM 2535 N N . GLY B 1 52 ? -32.220 8.620 -37.929 1.00 31.77 44 GLY B N 1
ATOM 2536 C CA . GLY B 1 52 ? -32.255 7.188 -38.172 1.00 36.18 44 GLY B CA 1
ATOM 2537 C C . GLY B 1 52 ? -31.597 6.790 -39.482 1.00 37.88 44 GLY B C 1
ATOM 2538 O O . GLY B 1 52 ? -30.723 7.488 -40.022 1.00 35.41 44 GLY B O 1
ATOM 2539 N N . GLN B 1 53 ? -32.030 5.635 -39.999 1.00 40.79 45 GLN B N 1
ATOM 2540 C CA . GLN B 1 53 ? -31.411 5.029 -41.172 1.00 34.20 45 GLN B CA 1
ATOM 2541 C C . GLN B 1 53 ? -32.346 4.832 -42.357 1.00 34.55 45 GLN B C 1
ATOM 2542 O O . GLN B 1 53 ? -31.907 4.284 -43.381 1.00 27.63 45 GLN B O 1
ATOM 2548 N N . LYS B 1 54 ? -33.622 5.204 -42.233 1.00 36.33 46 LYS B N 1
ATOM 2549 C CA . LYS B 1 54 ? -34.582 4.983 -43.310 1.00 35.83 46 LYS B CA 1
ATOM 2550 C C . LYS B 1 54 ? -34.176 5.781 -44.549 1.00 35.76 46 LYS B C 1
ATOM 2551 O O . LYS B 1 54 ? -33.584 6.862 -44.456 1.00 43.74 46 LYS B O 1
ATOM 2553 N N . LEU B 1 55 ? -34.458 5.217 -45.722 1.00 28.70 47 LEU B N 1
ATOM 2554 C CA . LEU B 1 55 ? -34.235 5.894 -46.993 1.00 22.43 47 LEU B CA 1
ATOM 2555 C C . LEU B 1 55 ? -35.602 6.182 -47.595 1.00 24.85 47 LEU B C 1
ATOM 2556 O O . LEU B 1 55 ? -36.401 5.262 -47.793 1.00 32.23 47 LEU B O 1
ATOM 2561 N N . MET B 1 56 ? -35.873 7.450 -47.881 1.00 22.91 48 MET B N 1
ATOM 2562 C CA . MET B 1 56 ? -37.245 7.758 -48.297 1.00 24.16 48 MET B CA 1
ATOM 2563 C C . MET B 1 56 ? -37.380 7.603 -49.809 1.00 25.20 48 MET B C 1
ATOM 2564 O O . MET B 1 56 ? -36.504 8.071 -50.559 1.00 18.53 48 MET B O 1
ATOM 2569 N N . PRO B 1 57 ? -38.429 6.938 -50.291 1.00 28.22 49 PRO B N 1
ATOM 2570 C CA . PRO B 1 57 ? -38.642 6.845 -51.740 1.00 19.15 49 PRO B CA 1
ATOM 2571 C C . PRO B 1 57 ? -39.242 8.121 -52.303 1.00 31.42 49 PRO B C 1
ATOM 2572 O O . PRO B 1 57 ? -40.153 8.714 -51.719 1.00 35.43 49 PRO B O 1
ATOM 2576 N N . SER B 1 58 ? -38.758 8.509 -53.482 1.00 17.37 50 SER B N 1
ATOM 2577 C CA . SER B 1 58 ? -39.258 9.693 -54.166 1.00 19.92 50 SER B CA 1
ATOM 2578 C C . SER B 1 58 ? -40.699 9.486 -54.641 1.00 26.74 50 SER B C 1
ATOM 2579 O O . SER B 1 58 ? -41.202 8.353 -54.740 1.00 19.14 50 SER B O 1
ATOM 2582 N N . ALA B 1 59 ? -41.360 10.607 -54.959 1.00 17.30 51 ALA B N 1
ATOM 2583 C CA . ALA B 1 59 ? -42.744 10.539 -55.413 1.00 20.93 51 ALA B CA 1
ATOM 2584 C C . ALA B 1 59 ? -42.877 9.678 -56.667 1.00 25.73 51 ALA B C 1
ATOM 2585 O O . ALA B 1 59 ? -43.780 8.835 -56.767 1.00 19.32 51 ALA B O 1
ATOM 2587 N N . VAL B 1 60 ? -41.968 9.866 -57.623 1.00 24.88 52 VAL B N 1
ATOM 2588 C CA . VAL B 1 60 ? -41.988 9.085 -58.855 1.00 27.42 52 VAL B CA 1
ATOM 2589 C C . VAL B 1 60 ? -41.781 7.605 -58.556 1.00 33.33 52 VAL B C 1
ATOM 2590 O O . VAL B 1 60 ? -42.455 6.731 -59.125 1.00 24.65 52 VAL B O 1
ATOM 2594 N N . LYS B 1 61 ? -40.869 7.302 -57.626 1.00 43.54 53 LYS B N 1
ATOM 2595 C CA . LYS B 1 61 ? -40.572 5.908 -57.329 1.00 31.52 53 LYS B CA 1
ATOM 2596 C C . LYS B 1 61 ? -41.806 5.201 -56.800 1.00 25.10 53 LYS B C 1
ATOM 2597 O O . LYS B 1 61 ? -42.114 4.083 -57.224 1.00 28.04 53 LYS B O 1
ATOM 2603 N N . SER B 1 62 ? -42.541 5.856 -55.896 1.00 20.38 54 SER B N 1
ATOM 2604 C CA . SER B 1 62 ? -43.737 5.246 -55.323 1.00 24.57 54 SER B CA 1
ATOM 2605 C C . SER B 1 62 ? -44.744 4.916 -56.406 1.00 31.92 54 SER B C 1
ATOM 2606 O O . SER B 1 62 ? -45.388 3.861 -56.367 1.00 32.48 54 SER B O 1
ATOM 2609 N N . LEU B 1 63 ? -44.886 5.813 -57.385 1.00 32.36 55 LEU B N 1
ATOM 2610 C CA . LEU B 1 63 ? -45.810 5.581 -58.483 1.00 35.98 55 LEU B CA 1
ATOM 2611 C C . LEU B 1 63 ? -45.354 4.425 -59.367 1.00 35.98 55 LEU B C 1
ATOM 2612 O O . LEU B 1 63 ? -46.176 3.592 -59.771 1.00 41.77 55 LEU B O 1
ATOM 2617 N N . ALA B 1 64 ? -44.055 4.340 -59.668 1.00 22.38 56 ALA B N 1
ATOM 2618 C CA . ALA B 1 64 ? -43.588 3.255 -60.529 1.00 32.86 56 ALA B CA 1
ATOM 2619 C C . ALA B 1 64 ? -43.797 1.893 -59.871 1.00 32.13 56 ALA B C 1
ATOM 2620 O O . ALA B 1 64 ? -44.236 0.935 -60.523 1.00 34.70 56 ALA B O 1
ATOM 2622 N N . LEU B 1 65 ? -43.482 1.791 -58.578 1.00 28.02 57 LEU B N 1
ATOM 2623 C CA . LEU B 1 65 ? -43.701 0.552 -57.843 1.00 29.65 57 LEU B CA 1
ATOM 2624 C C . LEU B 1 65 ? -45.183 0.191 -57.807 1.00 32.92 57 LEU B C 1
ATOM 2625 O O . LEU B 1 65 ? -45.556 -0.964 -58.019 1.00 30.30 57 LEU B O 1
ATOM 2630 N N . GLU B 1 66 ? -46.039 1.174 -57.535 1.00 34.28 58 GLU B N 1
ATOM 2631 C CA . GLU B 1 66 ? -47.478 0.961 -57.533 1.00 36.81 58 GLU B CA 1
ATOM 2632 C C . GLU B 1 66 ? -47.980 0.438 -58.869 1.00 35.62 58 GLU B C 1
ATOM 2633 O O . GLU B 1 66 ? -49.059 -0.154 -58.908 1.00 33.49 58 GLU B O 1
ATOM 2639 N N . HIS B 1 67 ? -47.247 0.675 -59.965 1.00 32.68 59 HIS B N 1
ATOM 2640 C CA . HIS B 1 67 ? -47.611 0.180 -61.293 1.00 31.05 59 HIS B CA 1
ATOM 2641 C C . HIS B 1 67 ? -46.702 -0.931 -61.822 1.00 38.02 59 HIS B C 1
ATOM 2642 O O . HIS B 1 67 ? -46.857 -1.343 -62.978 1.00 32.57 59 HIS B O 1
ATOM 2649 N N . GLY B 1 68 ? -45.803 -1.462 -60.992 1.00 38.65 60 GLY B N 1
ATOM 2650 C CA . GLY B 1 68 ? -44.974 -2.596 -61.355 1.00 34.02 60 GLY B CA 1
ATOM 2651 C C . GLY B 1 68 ? -43.936 -2.306 -62.399 1.00 48.25 60 GLY B C 1
ATOM 2652 O O . GLY B 1 68 ? -43.435 -3.230 -63.050 1.00 51.04 60 GLY B O 1
ATOM 2653 N N . LEU B 1 69 ? -43.583 -1.135 -62.529 1.00 44.25 61 LEU B N 1
ATOM 2654 C CA . LEU B 1 69 ? -42.607 -0.734 -63.513 1.00 32.02 61 LEU B CA 1
ATOM 2655 C C . LEU B 1 69 ? -41.198 -0.868 -62.957 1.00 38.94 61 LEU B C 1
ATOM 2656 O O . LEU B 1 69 ? -40.977 -0.695 -61.752 1.00 44.54 61 LEU B O 1
ATOM 2661 N N . PRO B 1 70 ? -40.237 -1.189 -63.824 1.00 41.49 62 PRO B N 1
ATOM 2662 C CA . PRO B 1 70 ? -38.835 -1.222 -63.386 1.00 38.34 62 PRO B CA 1
ATOM 2663 C C . PRO B 1 70 ? -38.342 0.165 -63.011 1.00 32.98 62 PRO B C 1
ATOM 2664 O O . PRO B 1 70 ? -38.641 1.156 -63.681 1.00 34.07 62 PRO B O 1
ATOM 2668 N N . VAL B 1 71 ? -37.599 0.236 -61.914 1.00 27.74 63 VAL B N 1
ATOM 2669 C CA . VAL B 1 71 ? -37.092 1.502 -61.404 1.00 33.61 63 VAL B CA 1
ATOM 2670 C C . VAL B 1 71 ? -35.568 1.450 -61.415 1.00 30.74 63 VAL B C 1
ATOM 2671 O O . VAL B 1 71 ? -34.971 0.571 -60.787 1.00 28.24 63 VAL B O 1
ATOM 2675 N N . MET B 1 72 ? -34.948 2.409 -62.097 1.00 26.20 64 MET B N 1
ATOM 2676 C CA . MET B 1 72 ? -33.498 2.542 -62.170 1.00 35.86 64 MET B CA 1
ATOM 2677 C C . MET B 1 72 ? -33.094 3.787 -61.402 1.00 38.55 64 MET B C 1
ATOM 2678 O O . MET B 1 72 ? -33.615 4.879 -61.667 1.00 31.81 64 MET B O 1
ATOM 2683 N N . GLN B 1 73 ? -32.152 3.626 -60.473 1.00 35.61 65 GLN B N 1
ATOM 2684 C CA . GLN B 1 73 ? -31.738 4.702 -59.570 1.00 28.37 65 GLN B CA 1
ATOM 2685 C C . GLN B 1 73 ? -30.219 4.836 -59.509 1.00 32.90 65 GLN B C 1
ATOM 2686 O O . GLN B 1 73 ? -29.626 4.798 -58.424 1.00 27.96 65 GLN B O 1
ATOM 2692 N N . PRO B 1 74 ? -29.555 5.028 -60.653 1.00 32.56 66 PRO B N 1
ATOM 2693 C CA . PRO B 1 74 ? -28.116 5.286 -60.610 1.00 27.91 66 PRO B CA 1
ATOM 2694 C C . PRO B 1 74 ? -27.867 6.654 -60.013 1.00 35.94 66 PRO B C 1
ATOM 2695 O O . PRO B 1 74 ? -28.685 7.568 -60.138 1.00 47.06 66 PRO B O 1
ATOM 2699 N N . GLN B 1 75 ? -26.725 6.797 -59.353 1.00 41.88 67 GLN B N 1
ATOM 2700 C CA . GLN B 1 75 ? -26.432 8.090 -58.758 1.00 41.53 67 GLN B CA 1
ATOM 2701 C C . GLN B 1 75 ? -25.853 9.068 -59.773 1.00 42.92 67 GLN B C 1
ATOM 2702 O O . GLN B 1 75 ? -25.938 10.282 -59.557 1.00 38.79 67 GLN B O 1
ATOM 2708 N N . SER B 1 76 ? -25.305 8.574 -60.884 1.00 43.20 68 SER B N 1
ATOM 2709 C CA . SER B 1 76 ? -24.833 9.447 -61.948 1.00 43.49 68 SER B CA 1
ATOM 2710 C C . SER B 1 76 ? -24.910 8.708 -63.271 1.00 41.74 68 SER B C 1
ATOM 2711 O O . SER B 1 76 ? -24.706 7.491 -63.338 1.00 45.09 68 SER B O 1
ATOM 2714 N N . LEU B 1 77 ? -25.183 9.470 -64.327 1.00 34.32 69 LEU B N 1
ATOM 2715 C CA . LEU B 1 77 ? -25.237 8.933 -65.672 1.00 29.35 69 LEU B CA 1
ATOM 2716 C C . LEU B 1 77 ? -23.952 9.172 -66.451 1.00 35.41 69 LEU B C 1
ATOM 2717 O O . LEU B 1 77 ? -23.878 8.799 -67.625 1.00 44.74 69 LEU B O 1
ATOM 2722 N N . ARG B 1 78 ? -22.923 9.737 -65.823 1.00 35.15 70 ARG B N 1
ATOM 2723 C CA . ARG B 1 78 ? -21.681 10.027 -66.528 1.00 36.57 70 ARG B CA 1
ATOM 2724 C C . ARG B 1 78 ? -20.678 8.888 -66.457 1.00 37.51 70 ARG B C 1
ATOM 2725 O O . ARG B 1 78 ? -19.495 9.104 -66.739 1.00 52.70 70 ARG B O 1
ATOM 2733 N N . ASN B 1 79 ? -21.108 7.692 -66.077 1.00 35.09 71 ASN B N 1
ATOM 2734 C CA . ASN B 1 79 ? -20.236 6.531 -66.130 1.00 55.10 71 ASN B CA 1
ATOM 2735 C C . ASN B 1 79 ? -20.713 5.550 -67.200 1.00 47.40 71 ASN B C 1
ATOM 2736 O O . ASN B 1 79 ? -21.868 5.579 -67.635 1.00 48.09 71 ASN B O 1
ATOM 2741 N N . ALA B 1 80 ? -19.778 4.705 -67.650 1.00 40.39 72 ALA B N 1
ATOM 2742 C CA . ALA B 1 80 ? -20.020 3.783 -68.760 1.00 52.63 72 ALA B CA 1
ATOM 2743 C C . ALA B 1 80 ? -21.047 2.700 -68.433 1.00 51.76 72 ALA B C 1
ATOM 2744 O O . ALA B 1 80 ? -21.687 2.165 -69.350 1.00 39.95 72 ALA B O 1
ATOM 2746 N N . GLU B 1 81 ? -21.162 2.299 -67.162 1.00 49.27 73 GLU B N 1
ATOM 2747 C CA . GLU B 1 81 ? -22.115 1.247 -66.815 1.00 48.59 73 GLU B CA 1
ATOM 2748 C C . GLU B 1 81 ? -23.559 1.716 -66.994 1.00 46.33 73 GLU B C 1
ATOM 2749 O O . GLU B 1 81 ? -24.379 1.016 -67.600 1.00 36.41 73 GLU B O 1
ATOM 2755 N N . ALA B 1 82 ? -23.901 2.892 -66.452 1.00 40.24 74 ALA B N 1
ATOM 2756 C CA . ALA B 1 82 ? -25.275 3.364 -66.575 1.00 32.89 74 ALA B CA 1
ATOM 2757 C C . ALA B 1 82 ? -25.622 3.685 -68.019 1.00 36.22 74 ALA B C 1
ATOM 2758 O O . ALA B 1 82 ? -26.766 3.483 -68.443 1.00 30.96 74 ALA B O 1
ATOM 2760 N N . GLN B 1 83 ? -24.655 4.178 -68.791 1.00 43.33 75 GLN B N 1
ATOM 2761 C CA . GLN B 1 83 ? -24.919 4.431 -70.200 1.00 41.30 75 GLN B CA 1
ATOM 2762 C C . GLN B 1 83 ? -25.205 3.130 -70.952 1.00 41.01 75 GLN B C 1
ATOM 2763 O O . GLN B 1 83 ? -26.133 3.073 -71.765 1.00 45.42 75 GLN B O 1
ATOM 2769 N N . ALA B 1 84 ? -24.474 2.059 -70.640 1.00 36.29 76 ALA B N 1
ATOM 2770 C CA . ALA B 1 84 ? -24.744 0.764 -71.260 1.00 37.60 76 ALA B CA 1
ATOM 2771 C C . ALA B 1 84 ? -26.111 0.219 -70.853 1.00 40.86 76 ALA B C 1
ATOM 2772 O O . ALA B 1 84 ? -26.830 -0.344 -71.685 1.00 47.46 76 ALA B O 1
ATOM 2774 N N . GLU B 1 85 ? -26.473 0.358 -69.572 1.00 34.99 77 GLU B N 1
ATOM 2775 C CA . GLU B 1 85 ? -27.782 -0.076 -69.085 1.00 38.83 77 GLU B CA 1
ATOM 2776 C C . GLU B 1 85 ? -28.915 0.661 -69.785 1.00 43.35 77 GLU B C 1
ATOM 2777 O O . GLU B 1 85 ? -29.968 0.077 -70.067 1.00 45.40 77 GLU B O 1
ATOM 2783 N N . LEU B 1 86 ? -28.733 1.959 -70.034 1.00 41.13 78 LEU B N 1
ATOM 2784 C CA . LEU B 1 86 ? -29.764 2.742 -70.702 1.00 36.10 78 LEU B CA 1
ATOM 2785 C C . LEU B 1 86 ? -29.899 2.348 -72.170 1.00 30.65 78 LEU B C 1
ATOM 2786 O O . LEU B 1 86 ? -31.011 2.256 -72.693 1.00 30.19 78 LEU B O 1
ATOM 2791 N N . ALA B 1 87 ? -28.783 2.154 -72.866 1.00 32.35 79 ALA B N 1
ATOM 2792 C CA . ALA B 1 87 ? -28.875 1.760 -74.265 1.00 35.57 79 ALA B CA 1
ATOM 2793 C C . ALA B 1 87 ? -29.579 0.420 -74.421 1.00 41.96 79 ALA B C 1
ATOM 2794 O O . ALA B 1 87 ? -30.326 0.220 -75.387 1.00 38.50 79 ALA B O 1
ATOM 2796 N N . ALA B 1 88 ? -29.403 -0.484 -73.453 1.00 45.39 80 ALA B N 1
ATOM 2797 C CA . ALA B 1 88 ? -29.992 -1.816 -73.533 1.00 43.92 80 ALA B CA 1
ATOM 2798 C C . ALA B 1 88 ? -31.515 -1.803 -73.495 1.00 39.30 80 ALA B C 1
ATOM 2799 O O . ALA B 1 88 ? -32.135 -2.793 -73.907 1.00 36.02 80 ALA B O 1
ATOM 2801 N N . LEU B 1 89 ? -32.126 -0.709 -73.029 1.00 32.88 81 LEU B N 1
ATOM 2802 C CA . LEU B 1 89 ? -33.579 -0.586 -72.993 1.00 34.03 81 LEU B CA 1
ATOM 2803 C C . LEU B 1 89 ? -34.180 -0.274 -74.351 1.00 32.27 81 LEU B C 1
ATOM 2804 O O . LEU B 1 89 ? -35.407 -0.314 -74.480 1.00 38.74 81 LEU B O 1
ATOM 2809 N N . ARG B 1 90 ? -33.353 0.050 -75.345 1.00 33.15 82 ARG B N 1
ATOM 2810 C CA . ARG B 1 90 ? -33.800 0.272 -76.721 1.00 34.01 82 ARG B CA 1
ATOM 2811 C C . ARG B 1 90 ? -34.964 1.250 -76.787 1.00 32.54 82 ARG B C 1
ATOM 2812 O O . ARG B 1 90 ? -36.001 0.974 -77.392 1.00 36.82 82 ARG B O 1
ATOM 2820 N N . ALA B 1 91 ? -34.785 2.406 -76.160 1.00 35.30 83 ALA B N 1
ATOM 2821 C CA . ALA B 1 91 ? -35.838 3.404 -76.072 1.00 29.39 83 ALA B CA 1
ATOM 2822 C C . ALA B 1 91 ? -35.860 4.309 -77.297 1.00 29.82 83 ALA B C 1
ATOM 2823 O O . ALA B 1 91 ? -34.817 4.708 -77.820 1.00 35.26 83 ALA B O 1
ATOM 2825 N N . ASP B 1 92 ? -37.067 4.666 -77.726 1.00 31.52 84 ASP B N 1
ATOM 2826 C CA . ASP B 1 92 ? -37.226 5.680 -78.758 1.00 30.05 84 ASP B CA 1
ATOM 2827 C C . ASP B 1 92 ? -37.095 7.091 -78.202 1.00 32.97 84 ASP B C 1
ATOM 2828 O O . ASP B 1 92 ? -36.730 8.016 -78.939 1.00 33.46 84 ASP B O 1
ATOM 2833 N N . LEU B 1 93 ? -37.420 7.288 -76.928 1.00 26.61 85 LEU B N 1
ATOM 2834 C CA . LEU B 1 93 ? -37.474 8.634 -76.394 1.00 27.84 85 LEU B CA 1
ATOM 2835 C C . LEU B 1 93 ? -37.293 8.575 -74.894 1.00 26.14 85 LEU B C 1
ATOM 2836 O O . LEU B 1 93 ? -37.802 7.666 -74.237 1.00 29.07 85 LEU B O 1
ATOM 2841 N N . MET B 1 94 ? -36.610 9.580 -74.362 1.00 22.57 86 MET B N 1
ATOM 2842 C CA . MET B 1 94 ? -36.448 9.759 -72.931 1.00 21.32 86 MET B CA 1
ATOM 2843 C C . MET B 1 94 ? -37.157 11.046 -72.551 1.00 30.02 86 MET B C 1
ATOM 2844 O O . MET B 1 94 ? -36.857 12.111 -73.099 1.00 24.08 86 MET B O 1
ATOM 2849 N N . VAL B 1 95 ? -38.122 10.932 -71.648 1.00 31.01 87 VAL B N 1
ATOM 2850 C CA . VAL B 1 95 ? -38.885 12.061 -71.146 1.00 18.41 87 VAL B CA 1
ATOM 2851 C C . VAL B 1 95 ? -38.386 12.380 -69.745 1.00 21.13 87 VAL B C 1
ATOM 2852 O O . VAL B 1 95 ? -38.489 11.548 -68.836 1.00 27.76 87 VAL B O 1
ATOM 2856 N N . VAL B 1 96 ? -37.883 13.596 -69.559 1.00 21.16 88 VAL B N 1
ATOM 2857 C CA . VAL B 1 96 ? -37.190 14.002 -68.339 1.00 19.66 88 VAL B CA 1
ATOM 2858 C C . VAL B 1 96 ? -37.947 15.151 -67.675 1.00 15.21 88 VAL B C 1
ATOM 2859 O O . VAL B 1 96 ? -38.229 16.167 -68.317 1.00 15.81 88 VAL B O 1
ATOM 2863 N N . VAL B 1 97 ? -38.315 14.976 -66.407 1.00 14.94 89 VAL B N 1
ATOM 2864 C CA . VAL B 1 97 ? -39.093 15.974 -65.669 1.00 14.35 89 VAL B CA 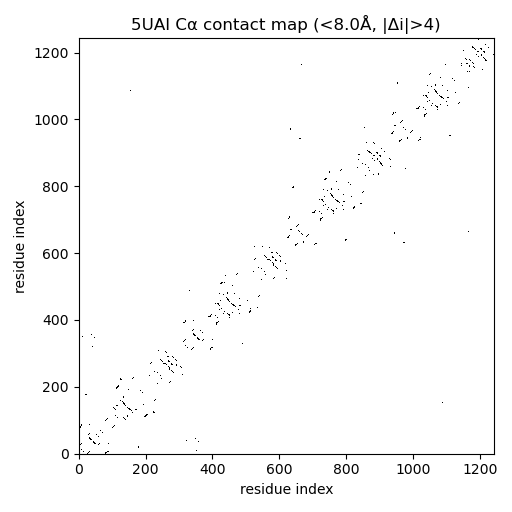1
ATOM 2865 C C . VAL B 1 97 ? -38.566 16.087 -64.237 1.00 17.80 89 VAL B C 1
ATOM 2866 O O . VAL B 1 97 ? -38.762 15.173 -63.426 1.00 16.50 89 VAL B O 1
ATOM 2870 N N . ALA B 1 98 ? -37.944 17.215 -63.909 1.00 13.73 90 ALA B N 1
ATOM 2871 C CA . ALA B 1 98 ? -37.479 17.468 -62.550 1.00 13.77 90 ALA B CA 1
ATOM 2872 C C . ALA B 1 98 ? -36.681 16.286 -62.030 1.00 23.17 90 ALA B C 1
ATOM 2873 O O . ALA B 1 98 ? -36.926 15.765 -60.942 1.00 30.23 90 ALA B O 1
ATOM 2875 N N . TYR B 1 99 ? -35.750 15.836 -62.863 1.00 31.18 91 TYR B N 1
ATOM 2876 C CA . TYR B 1 99 ? -34.782 14.802 -62.520 1.00 34.48 91 TYR B CA 1
ATOM 2877 C C . TYR B 1 99 ? -33.555 15.497 -61.959 1.00 37.95 91 TYR B C 1
ATOM 2878 O O . TYR B 1 99 ? -33.035 16.435 -62.577 1.00 50.30 91 TYR B O 1
ATOM 2887 N N . GLY B 1 100 ? -33.086 15.048 -60.797 1.00 31.41 92 GLY B N 1
ATOM 2888 C CA . GLY B 1 100 ? -31.992 15.795 -60.206 1.00 32.08 92 GLY B CA 1
ATOM 2889 C C . GLY B 1 100 ? -30.685 15.734 -60.980 1.00 34.00 92 GLY B C 1
ATOM 2890 O O . GLY B 1 100 ? -29.833 16.609 -60.798 1.00 40.81 92 GLY B O 1
ATOM 2891 N N . LEU B 1 101 ? -30.526 14.768 -61.881 1.00 29.88 93 LEU B N 1
ATOM 2892 C CA . LEU B 1 101 ? -29.210 14.462 -62.425 1.00 28.59 93 LEU B CA 1
ATOM 2893 C C . LEU B 1 101 ? -28.963 15.109 -63.781 1.00 30.93 93 LEU B C 1
ATOM 2894 O O . LEU B 1 101 ? -29.887 15.396 -64.546 1.00 36.84 93 LEU B O 1
ATOM 2899 N N . ILE B 1 102 ? -27.681 15.302 -64.067 1.00 31.71 94 ILE B N 1
ATOM 2900 C CA . ILE B 1 102 ? -27.208 15.914 -65.301 1.00 33.20 94 ILE B CA 1
ATOM 2901 C C . ILE B 1 102 ? -27.125 14.871 -66.404 1.00 32.94 94 ILE B C 1
ATOM 2902 O O . ILE B 1 102 ? -26.518 13.807 -66.228 1.00 30.04 94 ILE B O 1
ATOM 2907 N N . LEU B 1 103 ? -27.745 15.170 -67.547 1.00 34.54 95 LEU B N 1
ATOM 2908 C CA . LEU B 1 103 ? -27.677 14.292 -68.707 1.00 35.01 95 LEU B CA 1
ATOM 2909 C C . LEU B 1 103 ? -26.529 14.715 -69.611 1.00 23.79 95 LEU B C 1
ATOM 2910 O O . LEU B 1 103 ? -26.643 15.741 -70.292 1.00 27.32 95 LEU B O 1
ATOM 2915 N N . PRO B 1 104 ? -25.423 13.973 -69.665 1.00 47.77 96 PRO B N 1
ATOM 2916 C CA . PRO B 1 104 ? -24.318 14.352 -70.554 1.00 27.48 96 PRO B CA 1
ATOM 2917 C C . PRO B 1 104 ? -24.653 14.065 -72.011 1.00 28.07 96 PRO B C 1
ATOM 2918 O O . PRO B 1 104 ? -25.654 13.429 -72.354 1.00 34.55 96 PRO B O 1
ATOM 2922 N N . GLN B 1 105 ? -23.770 14.542 -72.884 1.00 35.99 97 GLN B N 1
ATOM 2923 C CA . GLN B 1 105 ? -23.994 14.395 -74.317 1.00 33.67 97 GLN B CA 1
ATOM 2924 C C . GLN B 1 105 ? -24.123 12.942 -74.729 1.00 31.65 97 GLN B C 1
ATOM 2925 O O . GLN B 1 105 ? -24.984 12.605 -75.548 1.00 35.13 97 GLN B O 1
ATOM 2931 N N . ALA B 1 106 ? -23.303 12.065 -74.147 1.00 32.80 98 ALA B N 1
ATOM 2932 C CA . ALA B 1 106 ? -23.347 10.650 -74.499 1.00 33.83 98 ALA B CA 1
ATOM 2933 C C . ALA B 1 106 ? -24.719 10.034 -74.236 1.00 61.08 98 ALA B C 1
ATOM 2934 O O . ALA B 1 106 ? -25.094 9.065 -74.909 1.00 70.09 98 ALA B O 1
ATOM 2936 N N . VAL B 1 107 ? -25.473 10.561 -73.258 1.00 48.84 99 VAL B N 1
ATOM 2937 C CA . VAL B 1 107 ? -26.798 10.017 -72.951 1.00 37.88 99 VAL B CA 1
ATOM 2938 C C . VAL B 1 107 ? -27.841 10.563 -73.916 1.00 39.35 99 VAL B C 1
ATOM 2939 O O . VAL B 1 107 ? -28.710 9.826 -74.388 1.00 33.56 99 VAL B O 1
ATOM 2943 N N . LEU B 1 108 ? -27.763 11.862 -74.227 1.00 40.99 100 LEU B N 1
ATOM 2944 C CA . LEU B 1 108 ? -28.652 12.454 -75.220 1.00 31.06 100 LEU B CA 1
ATOM 2945 C C . LEU B 1 108 ? -28.541 11.747 -76.563 1.00 34.57 100 LEU B C 1
ATOM 2946 O O . LEU B 1 108 ? -29.505 11.722 -77.332 1.00 38.71 100 LEU B O 1
ATOM 2951 N N . ASP B 1 109 ? -27.377 11.176 -76.873 1.00 35.02 101 ASP B N 1
ATOM 2952 C CA . ASP B 1 109 ? -27.216 10.517 -78.162 1.00 40.43 101 ASP B CA 1
ATOM 2953 C C . ASP B 1 109 ? -27.820 9.118 -78.203 1.00 47.96 101 ASP B C 1
ATOM 2954 O O . ASP B 1 109 ? -27.972 8.575 -79.303 1.00 52.36 101 ASP B O 1
ATOM 2959 N N . ILE B 1 110 ? -28.181 8.538 -77.055 1.00 46.46 102 ILE B N 1
ATOM 2960 C CA . ILE B 1 110 ? -28.578 7.128 -76.968 1.00 42.29 102 ILE B CA 1
ATOM 2961 C C . ILE B 1 110 ? -29.998 6.904 -77.480 1.00 31.26 102 ILE B C 1
ATOM 2962 O O . ILE B 1 110 ? -30.175 6.067 -78.378 1.00 32.82 102 ILE B O 1
ATOM 2967 N N . PRO B 1 111 ? -31.030 7.579 -76.959 1.00 32.23 103 PRO B N 1
ATOM 2968 C CA . PRO B 1 111 ? -32.384 7.335 -77.475 1.00 35.10 103 PRO B CA 1
ATOM 2969 C C . PRO B 1 111 ? -32.533 7.837 -78.905 1.00 40.60 103 PRO B C 1
ATOM 2970 O O . PRO B 1 111 ? -31.936 8.841 -79.318 1.00 39.82 103 PRO B O 1
ATOM 2974 N N . ARG B 1 112 ? -33.372 7.122 -79.650 1.00 40.72 104 ARG B N 1
ATOM 2975 C CA . ARG B 1 112 ? -33.561 7.402 -81.068 1.00 40.56 104 ARG B CA 1
ATOM 2976 C C . ARG B 1 112 ? -33.923 8.866 -81.285 1.00 37.41 104 ARG B C 1
ATOM 2977 O O . ARG B 1 112 ? -33.333 9.549 -82.128 1.00 44.58 104 ARG B O 1
ATOM 2985 N N . LEU B 1 113 ? -34.854 9.379 -80.491 1.00 32.32 105 LEU B N 1
ATOM 2986 C CA . LEU B 1 113 ? -35.305 10.753 -80.628 1.00 29.49 105 LEU B CA 1
ATOM 2987 C C . LEU B 1 113 ? -34.701 11.651 -79.578 1.00 31.43 105 LEU B C 1
ATOM 2988 O O . LEU B 1 113 ? -35.139 12.799 -79.429 1.00 26.80 105 LEU B O 1
ATOM 2993 N N . GLY B 1 114 ? -33.687 11.157 -78.869 1.00 39.14 106 GLY B N 1
ATOM 2994 C CA . GLY B 1 114 ? -33.038 11.953 -77.849 1.00 36.93 106 GLY B CA 1
ATOM 2995 C C . GLY B 1 114 ? -33.889 12.053 -76.597 1.00 27.32 106 GLY B C 1
ATOM 2996 O O . GLY B 1 114 ? -34.720 11.188 -76.308 1.00 24.04 106 GLY B O 1
ATOM 2997 N N . CYS B 1 115 ? -33.691 13.150 -75.866 1.00 23.01 107 CYS B N 1
ATOM 2998 C CA . CYS B 1 115 ? -34.310 13.374 -74.567 1.00 21.32 107 CYS B CA 1
ATOM 2999 C C . CYS B 1 115 ? -35.072 14.695 -74.559 1.00 20.39 107 CYS B C 1
ATOM 3000 O O . CYS B 1 115 ? -34.551 15.713 -75.018 1.00 32.24 107 CYS B O 1
ATOM 3003 N N . ILE B 1 116 ? -36.310 14.678 -74.059 1.00 19.54 108 ILE B N 1
ATOM 3004 C CA . ILE B 1 116 ? -37.113 15.893 -73.953 1.00 18.78 108 ILE B CA 1
ATOM 3005 C C . ILE B 1 116 ? -37.414 16.143 -72.489 1.00 27.68 108 ILE B C 1
ATOM 3006 O O . ILE B 1 116 ? -37.571 15.217 -71.686 1.00 35.52 108 ILE B O 1
ATOM 3011 N N . ASN B 1 117 ? -37.556 17.416 -72.165 1.00 30.44 109 ASN B N 1
ATOM 3012 C CA . ASN B 1 117 ? -37.742 17.874 -70.805 1.00 20.26 109 ASN B CA 1
ATOM 3013 C C . ASN B 1 117 ? -39.043 18.661 -70.704 1.00 24.82 109 ASN B C 1
ATOM 3014 O O . ASN B 1 117 ? -39.415 19.394 -71.625 1.00 29.84 109 ASN B O 1
ATOM 3019 N N . SER B 1 118 ? -39.726 18.526 -69.580 1.00 25.44 110 SER B N 1
ATOM 3020 C CA . SER B 1 118 ? -40.873 19.369 -69.271 1.00 24.04 110 SER B CA 1
ATOM 3021 C C . SER B 1 118 ? -40.410 20.391 -68.241 1.00 24.38 110 SER B C 1
ATOM 3022 O O . SER B 1 118 ? -40.208 20.062 -67.063 1.00 14.38 110 SER B O 1
ATOM 3025 N N . HIS B 1 119 ? -40.194 21.622 -68.701 1.00 16.45 111 HIS B N 1
ATOM 3026 C CA . HIS B 1 119 ? -39.658 22.682 -67.860 1.00 16.41 111 HIS B CA 1
ATOM 3027 C C . HIS B 1 119 ? -40.756 23.652 -67.444 1.00 19.89 111 HIS B C 1
ATOM 3028 O O . HIS B 1 119 ? -41.459 24.216 -68.296 1.00 14.62 111 HIS B O 1
ATOM 3035 N N . ALA B 1 120 ? -40.818 23.936 -66.145 1.00 17.34 112 ALA B N 1
ATOM 3036 C CA . ALA B 1 120 ? -41.965 24.635 -65.578 1.00 22.04 112 ALA B CA 1
ATOM 3037 C C . ALA B 1 120 ? -41.783 26.157 -65.668 1.00 23.03 112 ALA B C 1
ATOM 3038 O O . ALA B 1 120 ? -41.766 26.885 -64.673 1.00 28.64 112 ALA B O 1
ATOM 3040 N N . SER B 1 121 ? -41.648 26.628 -66.906 1.00 13.03 113 SER B N 1
ATOM 3041 C CA . SER B 1 121 ? -41.589 28.057 -67.207 1.00 21.44 113 SER B CA 1
ATOM 3042 C C . SER B 1 121 ? -41.786 28.234 -68.709 1.00 27.09 113 SER B C 1
ATOM 3043 O O . SER B 1 121 ? -41.793 27.265 -69.477 1.00 16.98 113 SER B O 1
ATOM 3046 N N . LEU B 1 122 ? -41.967 29.486 -69.120 1.00 31.51 114 LEU B N 1
ATOM 3047 C CA . LEU B 1 122 ? -41.992 29.806 -70.548 1.00 27.00 114 LEU B CA 1
ATOM 3048 C C . LEU B 1 122 ? -40.559 30.124 -70.973 1.00 28.27 114 LEU B C 1
ATOM 3049 O O . LEU B 1 122 ? -40.096 31.269 -70.911 1.00 26.34 114 LEU B O 1
ATOM 3054 N N . LEU B 1 123 ? -39.837 29.103 -71.416 1.00 25.39 115 LEU B N 1
ATOM 3055 C CA . LEU B 1 123 ? -38.482 29.358 -71.839 1.00 15.91 115 LEU B CA 1
ATOM 3056 C C . LEU B 1 123 ? -38.507 30.356 -72.985 1.00 25.12 115 LEU B C 1
ATOM 3057 O O . LEU B 1 123 ? -39.487 30.414 -73.729 1.00 17.84 115 LEU B O 1
ATOM 3062 N N . PRO B 1 124 ? -37.452 31.181 -73.136 1.00 28.65 116 PRO B N 1
ATOM 3063 C CA . PRO B 1 124 ? -36.162 31.161 -72.426 1.00 27.77 116 PRO B CA 1
ATOM 3064 C C . PRO B 1 124 ? -36.132 31.851 -71.054 1.00 25.05 116 PRO B C 1
ATOM 3065 O O . PRO B 1 124 ? -35.043 32.030 -70.502 1.00 24.89 116 PRO B O 1
ATOM 3069 N N . ARG B 1 125 ? -37.278 32.236 -70.505 1.00 23.21 117 ARG B N 1
ATOM 3070 C CA . ARG B 1 125 ? -37.293 32.797 -69.158 1.00 26.89 117 ARG B CA 1
ATOM 3071 C C . ARG B 1 125 ? -37.188 31.706 -68.095 1.00 20.59 117 ARG B C 1
ATOM 3072 O O . ARG B 1 125 ? -37.846 30.667 -68.167 1.00 13.99 117 ARG B O 1
ATOM 3080 N N . TRP B 1 126 ? -36.354 31.955 -67.100 1.00 18.33 118 TRP B N 1
ATOM 3081 C CA . TRP B 1 126 ? -36.247 31.094 -65.923 1.00 18.42 118 TRP B CA 1
ATOM 3082 C C . TRP B 1 126 ? -35.743 29.700 -66.285 1.00 22.15 118 TRP B C 1
ATOM 3083 O O . TRP B 1 126 ? -36.258 28.685 -65.816 1.00 13.02 118 TRP B O 1
ATOM 3094 N N . ARG B 1 127 ? -34.684 29.658 -67.096 1.00 28.45 119 ARG B N 1
ATOM 3095 C CA . ARG B 1 127 ? -33.850 28.467 -67.138 1.00 14.40 119 ARG B CA 1
ATOM 3096 C C . ARG B 1 127 ? -33.363 28.173 -65.734 1.00 19.31 119 ARG B C 1
ATOM 3097 O O . ARG B 1 127 ? -32.972 29.092 -65.004 1.00 22.50 119 ARG B O 1
ATOM 3105 N N . GLY B 1 128 ? -33.383 26.894 -65.351 1.00 13.92 120 GLY B N 1
ATOM 3106 C CA . GLY B 1 128 ? -32.691 26.451 -64.166 1.00 14.13 120 GLY B CA 1
ATOM 3107 C C . GLY B 1 128 ? -33.615 25.839 -63.118 1.00 23.27 120 GLY B C 1
ATOM 3108 O O . GLY B 1 128 ? -34.659 25.247 -63.437 1.00 24.04 120 GLY B O 1
ATOM 3109 N N . ALA B 1 129 ? -33.230 26.031 -61.853 1.00 22.32 121 ALA B N 1
ATOM 3110 C CA . ALA B 1 129 ? -33.580 25.141 -60.754 1.00 13.79 121 ALA B CA 1
ATOM 3111 C C . ALA B 1 129 ? -34.963 25.401 -60.179 1.00 21.00 121 ALA B C 1
ATOM 3112 O O . ALA B 1 129 ? -35.658 24.457 -59.773 1.00 13.17 121 ALA B O 1
ATOM 3114 N N . ALA B 1 130 ? -35.339 26.669 -60.055 1.00 17.45 122 ALA B N 1
ATOM 3115 C CA . ALA B 1 130 ? -36.553 27.067 -59.351 1.00 13.76 122 ALA B CA 1
ATOM 3116 C C . ALA B 1 130 ? -37.381 28.005 -60.210 1.00 12.67 122 ALA B C 1
ATOM 3117 O O . ALA B 1 130 ? -37.613 29.156 -59.834 1.00 16.97 122 ALA B O 1
ATOM 3119 N N . PRO B 1 131 ? -37.850 27.554 -61.377 1.00 20.66 123 PRO B N 1
ATOM 3120 C CA . PRO B 1 131 ? -38.637 28.474 -62.234 1.00 21.82 123 PRO B CA 1
ATOM 3121 C C . PRO B 1 131 ? -39.988 28.885 -61.646 1.00 23.03 123 PRO B C 1
ATOM 3122 O O . PRO B 1 131 ? -40.466 29.989 -61.941 1.00 12.63 123 PRO B O 1
ATOM 3126 N N . ILE B 1 132 ? -40.623 28.050 -60.817 1.00 19.77 124 ILE B N 1
ATOM 3127 C CA . ILE B 1 132 ? -41.936 28.421 -60.294 1.00 15.65 124 ILE B CA 1
ATOM 3128 C C . ILE B 1 132 ? -41.825 29.598 -59.338 1.00 22.41 124 ILE B C 1
ATOM 3129 O O . ILE B 1 132 ? -42.532 30.602 -59.492 1.00 25.97 124 ILE B O 1
ATOM 3134 N N . GLN B 1 133 ? -40.933 29.512 -58.347 1.00 15.89 125 GLN B N 1
ATOM 3135 C CA . GLN B 1 133 ? -40.845 30.603 -57.376 1.00 24.44 125 GLN B CA 1
ATOM 3136 C C . GLN B 1 133 ? -40.372 31.904 -58.046 1.00 26.11 125 GLN B C 1
ATOM 3137 O O . GLN B 1 133 ? -41.020 32.955 -57.926 1.00 19.78 125 GLN B O 1
ATOM 3143 N N . ARG B 1 134 ? -39.291 31.831 -58.830 1.00 15.95 126 ARG B N 1
ATOM 3144 C CA . ARG B 1 134 ? -38.706 33.043 -59.404 1.00 22.83 126 ARG B CA 1
ATOM 3145 C C . ARG B 1 134 ? -39.685 33.786 -60.305 1.00 13.85 126 ARG B C 1
ATOM 3146 O O . ARG B 1 134 ? -39.673 35.012 -60.354 1.00 16.37 126 ARG B O 1
ATOM 3154 N N . ALA B 1 135 ? -40.507 33.066 -61.060 1.00 19.41 127 ALA B N 1
ATOM 3155 C CA . ALA B 1 135 ? -41.477 33.728 -61.924 1.00 21.24 127 ALA B CA 1
ATOM 3156 C C . ALA B 1 135 ? -42.482 34.531 -61.102 1.00 18.53 127 ALA B C 1
ATOM 3157 O O . ALA B 1 135 ? -42.834 35.662 -61.463 1.00 18.75 127 ALA B O 1
ATOM 3159 N N . VAL B 1 136 ? -42.980 33.961 -60.005 1.00 14.72 128 VAL B N 1
ATOM 3160 C CA . VAL B 1 136 ? -43.892 34.734 -59.167 1.00 23.92 128 VAL B CA 1
ATOM 3161 C C . VAL B 1 136 ? -43.146 35.875 -58.478 1.00 27.06 128 VAL B C 1
ATOM 3162 O O . VAL B 1 136 ? -43.659 36.996 -58.368 1.00 23.37 128 VAL B O 1
ATOM 3166 N N . GLU B 1 137 ? -41.913 35.614 -58.031 1.00 25.32 129 GLU B N 1
ATOM 3167 C CA . GLU B 1 137 ? -41.154 36.623 -57.303 1.00 19.72 129 GLU B CA 1
ATOM 3168 C C . GLU B 1 137 ? -40.859 37.847 -58.169 1.00 26.67 129 GLU B C 1
ATOM 3169 O O . GLU B 1 137 ? -40.930 38.992 -57.696 1.00 29.66 129 GLU B O 1
ATOM 3175 N N . ALA B 1 138 ? -40.594 37.629 -59.454 1.00 23.54 130 ALA B N 1
ATOM 3176 C CA . ALA B 1 138 ? -40.168 38.695 -60.345 1.00 20.07 130 ALA B CA 1
ATOM 3177 C C . ALA B 1 138 ? -41.334 39.480 -60.899 1.00 20.54 130 ALA B C 1
ATOM 3178 O O . ALA B 1 138 ? -41.119 40.509 -61.559 1.00 21.33 130 ALA B O 1
ATOM 3180 N N . GLY B 1 139 ? -42.555 39.039 -60.629 1.00 20.97 131 GLY B N 1
ATOM 3181 C CA . GLY B 1 139 ? -43.690 39.749 -61.163 1.00 27.83 131 GLY B CA 1
ATOM 3182 C C . GLY B 1 139 ? -44.017 39.468 -62.612 1.00 29.57 131 GLY B C 1
ATOM 3183 O O . GLY B 1 139 ? -44.531 40.355 -63.303 1.00 28.11 131 GLY B O 1
ATOM 3184 N N . ASP B 1 140 ? -43.668 38.291 -63.125 1.00 27.66 132 ASP B N 1
ATOM 3185 C CA . ASP B 1 140 ? -44.144 37.938 -64.451 1.00 21.06 132 ASP B CA 1
ATOM 3186 C C . ASP B 1 140 ? -45.668 37.898 -64.427 1.00 27.32 132 ASP B C 1
ATOM 3187 O O . ASP B 1 140 ? -46.278 37.534 -63.414 1.00 28.67 132 ASP B O 1
ATOM 3192 N N . ALA B 1 141 ? -46.287 38.317 -65.531 1.00 24.92 133 ALA B N 1
ATOM 3193 C CA . ALA B 1 141 ? -47.743 38.283 -65.619 1.00 19.90 133 ALA B CA 1
ATOM 3194 C C . ALA B 1 141 ? -48.273 36.908 -66.023 1.00 33.80 133 ALA B C 1
ATOM 3195 O O . ALA B 1 141 ? -49.449 36.620 -65.808 1.00 33.98 133 ALA B O 1
ATOM 3197 N N . GLU B 1 142 ? -47.443 36.056 -66.616 1.00 32.61 134 GLU B N 1
ATOM 3198 C CA . GLU B 1 142 ? -47.862 34.709 -66.970 1.00 27.40 134 GLU B CA 1
ATOM 3199 C C . GLU B 1 142 ? -46.664 33.782 -66.820 1.00 25.67 134 GLU B C 1
ATOM 3200 O O . GLU B 1 142 ? -45.519 34.222 -66.681 1.00 19.32 134 GLU B O 1
ATOM 3206 N N . SER B 1 143 ? -46.952 32.488 -66.774 1.00 21.78 135 SER B N 1
ATOM 3207 C CA . SER B 1 143 ? -45.906 31.486 -66.852 1.00 21.73 135 SER B CA 1
ATOM 3208 C C . SER B 1 143 ? -46.476 30.285 -67.600 1.00 16.27 135 SER B C 1
ATOM 3209 O O . SER B 1 143 ? -47.554 30.356 -68.192 1.00 30.87 135 SER B O 1
ATOM 3212 N N . GLY B 1 144 ? -45.774 29.165 -67.552 1.00 24.64 136 GLY B N 1
ATOM 3213 C CA . GLY B 1 144 ? -46.273 27.990 -68.247 1.00 27.30 136 GLY B CA 1
ATOM 3214 C C . GLY B 1 144 ? -45.277 26.850 -68.200 1.00 28.73 136 GLY B C 1
ATOM 3215 O O . GLY B 1 144 ? -44.483 26.734 -67.257 1.00 15.70 136 GLY B O 1
ATOM 3216 N N . VAL B 1 145 ? -45.378 25.975 -69.199 1.00 27.78 137 VAL B N 1
ATOM 3217 C CA . VAL B 1 145 ? -44.505 24.819 -69.348 1.00 23.47 137 VAL B CA 1
ATOM 3218 C C . VAL B 1 145 ? -43.964 24.817 -70.768 1.00 22.38 137 VAL B C 1
ATOM 3219 O O . VAL B 1 145 ? -44.689 25.127 -71.718 1.00 28.40 137 VAL B O 1
ATOM 3223 N N . THR B 1 146 ? -42.681 24.516 -70.907 1.00 15.29 138 THR B N 1
ATOM 3224 C CA . THR B 1 146 ? -42.061 24.340 -72.211 1.00 22.58 138 THR B CA 1
ATOM 3225 C C . THR B 1 146 ? -41.547 22.911 -72.307 1.00 29.00 138 THR B C 1
ATOM 3226 O O . THR B 1 146 ? -40.702 22.492 -71.502 1.00 15.26 138 THR B O 1
ATOM 3230 N N . VAL B 1 147 ? -42.045 22.166 -73.285 1.00 26.93 139 VAL B N 1
ATOM 3231 C CA . VAL B 1 147 ? -41.463 20.875 -73.613 1.00 19.25 139 VAL B CA 1
ATOM 3232 C C . VAL B 1 147 ? -40.346 21.176 -74.599 1.00 24.74 139 VAL B C 1
ATOM 3233 O O . VAL B 1 147 ? -40.606 21.652 -75.709 1.00 31.30 139 VAL B O 1
ATOM 3237 N N . MET B 1 148 ? -39.106 20.916 -74.201 1.00 26.71 140 MET B N 1
ATOM 3238 C CA . MET B 1 148 ? -37.947 21.272 -75.006 1.00 30.49 140 MET B CA 1
ATOM 3239 C C . MET B 1 148 ? -37.097 20.041 -75.307 1.00 29.69 140 MET B C 1
ATOM 3240 O O . MET B 1 148 ? -37.164 19.032 -74.601 1.00 25.15 140 MET B O 1
ATOM 3245 N N . GLN B 1 149 ? -36.346 20.115 -76.407 1.00 23.45 141 GLN B N 1
ATOM 3246 C CA . GLN B 1 149 ? -35.385 19.076 -76.749 1.00 25.89 141 GLN B CA 1
ATOM 3247 C C . GLN B 1 149 ? -34.078 19.339 -76.012 1.00 32.97 141 GLN B C 1
ATOM 3248 O O . GLN B 1 149 ? -33.384 20.322 -76.304 1.00 34.00 141 GLN B O 1
ATOM 3254 N N . MET B 1 150 ? -33.700 18.425 -75.118 1.00 26.01 142 MET B N 1
ATOM 3255 C CA . MET B 1 150 ? -32.586 18.702 -74.228 1.00 20.67 142 MET B CA 1
ATOM 3256 C C . MET B 1 150 ? -31.275 18.737 -75.004 1.00 25.06 142 MET B C 1
ATOM 3257 O O . MET B 1 150 ? -31.036 17.927 -75.900 1.00 23.06 142 MET B O 1
ATOM 3262 N N . GLU B 1 151 ? -30.458 19.727 -74.695 1.00 29.66 143 GLU B N 1
ATOM 3263 C CA . GLU B 1 151 ? -29.118 19.866 -75.232 1.00 28.45 143 GLU B CA 1
ATOM 3264 C C . GLU B 1 151 ? -28.116 19.724 -74.094 1.00 34.83 143 GLU B C 1
ATOM 3265 O O . GLU B 1 151 ? -28.471 19.491 -72.930 1.00 38.30 143 GLU B O 1
ATOM 3271 N N . ALA B 1 152 ? -26.844 19.890 -74.443 1.00 37.37 144 ALA B N 1
ATOM 3272 C CA . ALA B 1 152 ? -25.802 19.818 -73.434 1.00 39.42 144 ALA B CA 1
ATOM 3273 C C . ALA B 1 152 ? -25.949 20.947 -72.430 1.00 34.29 144 ALA B C 1
ATOM 3274 O O . ALA B 1 152 ? -25.844 20.728 -71.216 1.00 29.25 144 ALA B O 1
ATOM 3276 N N . GLY B 1 153 ? -26.261 22.141 -72.910 1.00 33.99 145 GLY B N 1
ATOM 3277 C CA . GLY B 1 153 ? -26.367 23.283 -72.028 1.00 42.13 145 GLY B CA 1
ATOM 3278 C C . GLY B 1 153 ? -27.482 23.146 -71.004 1.00 42.13 145 GLY B C 1
ATOM 3279 O O . GLY B 1 153 ? -28.293 22.219 -71.006 1.00 47.64 145 GLY B O 1
ATOM 3280 N N . LEU B 1 154 ? -27.489 24.105 -70.086 1.00 31.63 146 LEU B N 1
ATOM 3281 C CA . LEU B 1 154 ? -28.484 24.144 -69.027 1.00 20.40 146 LEU B CA 1
ATOM 3282 C C . LEU B 1 154 ? -29.734 24.800 -69.572 1.00 23.84 146 LEU B C 1
ATOM 3283 O O . LEU B 1 154 ? -29.773 26.023 -69.738 1.00 21.28 146 LEU B O 1
ATOM 3288 N N . ASP B 1 155 ? -30.748 23.976 -69.839 1.00 26.78 147 ASP B N 1
ATOM 3289 C CA . ASP B 1 155 ? -32.062 24.429 -70.287 1.00 17.90 147 ASP B CA 1
ATOM 3290 C C . ASP B 1 155 ? -31.977 25.348 -71.510 1.00 25.96 147 ASP B C 1
ATOM 3291 O O . ASP B 1 155 ? -32.729 26.312 -71.639 1.00 27.46 147 ASP B O 1
ATOM 3296 N N . THR B 1 156 ? -31.068 25.028 -72.440 1.00 30.46 148 THR B N 1
ATOM 3297 C CA . THR B 1 156 ? -30.845 25.846 -73.627 1.00 20.37 148 THR B CA 1
ATOM 3298 C C . THR B 1 156 ? -31.450 25.287 -74.914 1.00 21.10 148 THR B C 1
ATOM 3299 O O . THR B 1 156 ? -31.434 25.988 -75.929 1.00 34.86 148 THR B O 1
ATOM 3303 N N . GLY B 1 157 ? -31.964 24.056 -74.917 1.00 23.70 149 GLY B N 1
ATOM 3304 C CA . GLY B 1 157 ? -32.346 23.366 -76.137 1.00 21.69 149 GLY B CA 1
ATOM 3305 C C . GLY B 1 157 ? -33.574 23.916 -76.852 1.00 25.29 149 GLY B C 1
ATOM 3306 O O . GLY B 1 157 ? -34.277 24.796 -76.345 1.00 20.83 149 GLY B O 1
ATOM 3307 N N . PRO B 1 158 ? -33.842 23.421 -78.064 1.00 29.22 150 PRO B N 1
ATOM 3308 C CA . PRO B 1 158 ? -34.978 23.945 -78.836 1.00 35.46 150 PRO B CA 1
ATOM 3309 C C . PRO B 1 158 ? -36.323 23.667 -78.181 1.00 33.76 150 PRO B C 1
ATOM 3310 O O . PRO B 1 158 ? -36.538 22.634 -77.546 1.00 27.73 150 PRO B O 1
ATOM 3314 N N . MET B 1 159 ? -37.225 24.628 -78.341 1.00 35.85 151 MET B N 1
ATOM 3315 C CA . MET B 1 159 ? -38.540 24.602 -77.720 1.00 29.53 151 MET B CA 1
ATOM 3316 C C . MET B 1 159 ? -39.540 23.968 -78.680 1.00 25.26 151 MET B C 1
ATOM 3317 O O . MET B 1 159 ? -39.712 24.432 -79.806 1.00 38.28 151 MET B O 1
ATOM 3322 N N . LEU B 1 160 ? -40.162 22.887 -78.244 1.00 24.65 152 LEU B N 1
ATOM 3323 C CA . LEU B 1 160 ? -41.118 22.138 -79.039 1.00 26.96 152 LEU B CA 1
ATOM 3324 C C . LEU B 1 160 ? -42.545 22.622 -78.848 1.00 28.99 152 LEU B C 1
ATOM 3325 O O . LEU B 1 160 ? -43.306 22.714 -79.817 1.00 33.32 152 LEU B O 1
ATOM 3330 N N . LEU B 1 161 ? -42.936 22.892 -77.612 1.00 21.87 153 LEU B N 1
ATOM 3331 C CA . LEU B 1 161 ? -44.325 23.201 -77.328 1.00 26.42 153 LEU B CA 1
ATOM 3332 C C . LEU B 1 161 ? -44.378 23.975 -76.027 1.00 33.15 153 LEU B C 1
ATOM 3333 O O . LEU B 1 161 ? -43.577 23.729 -75.114 1.00 34.00 153 LEU B O 1
ATOM 3338 N N . LYS B 1 162 ? -45.281 24.943 -75.973 1.00 31.48 154 LYS B N 1
ATOM 3339 C CA . LYS B 1 162 ? -45.500 25.731 -74.776 1.00 24.64 154 LYS B CA 1
ATOM 3340 C C . LYS B 1 162 ? -46.983 25.747 -74.453 1.00 27.91 154 LYS B C 1
ATOM 3341 O O . LYS B 1 162 ? -47.832 25.626 -75.336 1.00 30.98 154 LYS B O 1
ATOM 3347 N N . VAL B 1 163 ? -47.279 25.816 -73.167 1.00 21.14 155 VAL B N 1
ATOM 3348 C CA . VAL B 1 163 ? -48.626 26.064 -72.698 1.00 20.66 155 VAL B CA 1
ATOM 3349 C C . VAL B 1 163 ? -48.509 27.047 -71.546 1.00 22.91 155 VAL B C 1
ATOM 3350 O O . VAL B 1 163 ? -47.634 26.891 -70.686 1.00 20.48 155 VAL B O 1
ATOM 3354 N N . SER B 1 164 ? -49.344 28.086 -71.554 1.00 20.70 156 SER B N 1
ATOM 3355 C CA . SER B 1 164 ? -49.218 29.162 -70.585 1.00 23.85 156 SER B CA 1
ATOM 3356 C C . SER B 1 164 ? -50.422 29.224 -69.654 1.00 30.41 156 SER B C 1
ATOM 3357 O O . SER B 1 164 ? -51.487 28.662 -69.935 1.00 27.19 156 SER B O 1
ATOM 3360 N N . THR B 1 165 ? -50.223 29.928 -68.526 1.00 26.08 157 THR B N 1
ATOM 3361 C CA . THR B 1 165 ? -51.249 30.235 -67.531 1.00 24.42 157 THR B CA 1
ATOM 3362 C C . THR B 1 165 ? -50.913 31.572 -66.880 1.00 33.06 157 THR B C 1
ATOM 3363 O O . THR B 1 165 ? -49.724 31.886 -66.701 1.00 22.14 157 THR B O 1
ATOM 3367 N N . PRO B 1 166 ? -51.909 32.383 -66.534 1.00 22.01 158 PRO B N 1
ATOM 3368 C CA . PRO B 1 166 ? -51.618 33.697 -65.959 1.00 26.11 158 PRO B CA 1
ATOM 3369 C C . PRO B 1 166 ? -51.190 33.592 -64.507 1.00 29.19 158 PRO B C 1
ATOM 3370 O O . PRO B 1 166 ? -51.483 32.618 -63.816 1.00 38.83 158 PRO B O 1
ATOM 3374 N N . ILE B 1 167 ? -50.479 34.622 -64.054 1.00 20.51 159 ILE B N 1
ATOM 3375 C CA . ILE B 1 167 ? -50.142 34.797 -62.647 1.00 20.12 159 ILE B CA 1
ATOM 3376 C C . ILE B 1 167 ? -50.931 35.992 -62.134 1.00 24.75 159 ILE B C 1
ATOM 3377 O O . ILE B 1 167 ? -50.657 37.137 -62.512 1.00 32.03 159 ILE B O 1
ATOM 3382 N N . SER B 1 168 ? -51.901 35.735 -61.269 1.00 22.73 160 SER B N 1
ATOM 3383 C CA . SER B 1 168 ? -52.730 36.769 -60.674 1.00 24.39 160 SER B CA 1
ATOM 3384 C C . SER B 1 168 ? -52.068 37.372 -59.432 1.00 27.00 160 SER B C 1
ATOM 3385 O O . SER B 1 168 ? -51.074 36.863 -58.910 1.00 23.66 160 SER B O 1
ATOM 3388 N N . ALA B 1 169 ? -52.666 38.457 -58.927 1.00 29.60 161 ALA B N 1
ATOM 3389 C CA . ALA B 1 169 ? -52.164 39.061 -57.703 1.00 25.69 161 ALA B CA 1
ATOM 3390 C C . ALA B 1 169 ? -52.270 38.115 -56.506 1.00 32.63 161 ALA B C 1
ATOM 3391 O O . ALA B 1 169 ? -51.563 38.307 -55.513 1.00 30.88 161 ALA B O 1
ATOM 3393 N N . ALA B 1 170 ? -53.112 37.085 -56.584 1.00 26.53 162 ALA B N 1
ATOM 3394 C CA . ALA B 1 170 ? -53.323 36.168 -55.475 1.00 32.52 162 ALA B CA 1
ATOM 3395 C C . ALA B 1 170 ? -52.512 34.881 -55.571 1.00 39.50 162 ALA B C 1
ATOM 3396 O O . ALA B 1 170 ? -52.448 34.144 -54.585 1.00 44.37 162 ALA B O 1
ATOM 3398 N N . ASP B 1 171 ? -51.854 34.621 -56.697 1.00 23.77 163 ASP B N 1
ATOM 3399 C CA . ASP B 1 171 ? -51.166 33.352 -56.913 1.00 22.39 163 ASP B CA 1
ATOM 3400 C C . ASP B 1 171 ? -49.962 33.178 -55.988 1.00 29.76 163 ASP B C 1
ATOM 3401 O O . ASP B 1 171 ? -49.202 34.123 -55.728 1.00 24.79 163 ASP B O 1
ATOM 3406 N N . THR B 1 172 ? -49.772 31.950 -55.507 1.00 29.20 164 THR B N 1
ATOM 3407 C CA . THR B 1 172 ? -48.592 31.579 -54.737 1.00 24.11 164 THR B CA 1
ATOM 3408 C C . THR B 1 172 ? -47.716 30.621 -55.553 1.00 24.44 164 THR B C 1
ATOM 3409 O O . THR B 1 172 ? -48.012 30.284 -56.706 1.00 22.49 164 THR B O 1
ATOM 3413 N N . GLY B 1 173 ? -46.591 30.207 -54.964 1.00 25.31 165 GLY B N 1
ATOM 3414 C CA . GLY B 1 173 ? -45.815 29.141 -55.579 1.00 17.21 165 GLY B CA 1
ATOM 3415 C C . GLY B 1 173 ? -46.643 27.882 -55.741 1.00 17.65 165 GLY B C 1
ATOM 3416 O O . GLY B 1 173 ? -46.590 27.219 -56.777 1.00 24.58 165 GLY B O 1
ATOM 3417 N N . GLY B 1 174 ? -47.478 27.582 -54.747 1.00 19.06 166 GLY B N 1
ATOM 3418 C CA . GLY B 1 174 ? -48.287 26.383 -54.811 1.00 25.37 166 GLY B CA 1
ATOM 3419 C C . GLY B 1 174 ? -49.436 26.461 -55.805 1.00 20.24 166 GLY B C 1
ATOM 3420 O O . GLY B 1 174 ? -49.737 25.478 -56.491 1.00 21.28 166 GLY B O 1
ATOM 3421 N N . SER B 1 175 ? -50.117 27.600 -55.886 1.00 20.92 167 SER B N 1
ATOM 3422 C CA . SER B 1 175 ? -51.251 27.643 -56.807 1.00 25.14 167 SER B CA 1
ATOM 3423 C C . SER B 1 175 ? -50.781 27.543 -58.249 1.00 25.37 167 SER B C 1
ATOM 3424 O O . SER B 1 175 ? -51.447 26.918 -59.080 1.00 36.09 167 SER B O 1
ATOM 3427 N N . LEU B 1 176 ? -49.638 28.152 -58.563 1.00 22.71 168 LEU B N 1
ATOM 3428 C CA . LEU B 1 176 ? -49.066 27.995 -59.894 1.00 26.08 168 LEU B CA 1
ATOM 3429 C C . LEU B 1 176 ? -48.500 26.587 -60.100 1.00 29.03 168 LEU B C 1
ATOM 3430 O O . LEU B 1 176 ? -48.673 25.999 -61.172 1.00 37.41 168 LEU B O 1
ATOM 3435 N N . HIS B 1 177 ? -47.829 26.024 -59.090 1.00 22.92 169 HIS B N 1
ATOM 3436 C CA . HIS B 1 177 ? -47.358 24.644 -59.192 1.00 21.54 169 HIS B CA 1
ATOM 3437 C C . HIS B 1 177 ? -48.509 23.665 -59.472 1.00 20.50 169 HIS B C 1
ATOM 3438 O O . HIS B 1 177 ? -48.388 22.754 -60.304 1.00 17.39 169 HIS B O 1
ATOM 3445 N N . ASP B 1 178 ? -49.616 23.796 -58.744 1.00 20.29 170 ASP B N 1
ATOM 3446 C CA . ASP B 1 178 ? -50.697 22.834 -58.919 1.00 23.93 170 ASP B CA 1
ATOM 3447 C C . ASP B 1 178 ? -51.275 22.909 -60.325 1.00 24.45 170 ASP B C 1
ATOM 3448 O O . ASP B 1 178 ? -51.675 21.884 -60.899 1.00 23.90 170 ASP B O 1
ATOM 3453 N N . ARG B 1 179 ? -51.303 24.113 -60.894 1.00 20.30 171 ARG B N 1
ATOM 3454 C CA . ARG B 1 179 ? -51.803 24.357 -62.235 1.00 20.67 171 ARG B CA 1
ATOM 3455 C C . ARG B 1 179 ? -50.795 23.896 -63.294 1.00 47.69 171 ARG B C 1
ATOM 3456 O O . ARG B 1 179 ? -51.172 23.258 -64.281 1.00 44.48 171 ARG B O 1
ATOM 3464 N N . LEU B 1 180 ? -49.502 24.173 -63.102 1.00 17.84 172 LEU B N 1
ATOM 3465 C CA . LEU B 1 180 ? -48.533 23.687 -64.075 1.00 27.12 172 LEU B CA 1
ATOM 3466 C C . LEU B 1 180 ? -48.448 22.178 -64.034 1.00 21.46 172 LEU B C 1
ATOM 3467 O O . LEU B 1 180 ? -48.160 21.546 -65.060 1.00 21.75 172 LEU B O 1
ATOM 3472 N N . ALA B 1 181 ? -48.731 21.587 -62.872 1.00 19.96 173 ALA B N 1
ATOM 3473 C CA . ALA B 1 181 ? -48.744 20.137 -62.729 1.00 30.76 173 ALA B CA 1
ATOM 3474 C C . ALA B 1 181 ? -49.932 19.485 -63.437 1.00 30.18 173 ALA B C 1
ATOM 3475 O O . ALA B 1 181 ? -49.944 18.260 -63.604 1.00 34.42 173 ALA B O 1
ATOM 3477 N N . ALA B 1 182 ? -50.936 20.260 -63.831 1.00 20.26 174 ALA B N 1
ATOM 3478 C CA . ALA B 1 182 ? -51.983 19.728 -64.688 1.00 24.13 174 ALA B CA 1
ATOM 3479 C C . ALA B 1 182 ? -51.712 20.008 -66.168 1.00 30.91 174 ALA B C 1
ATOM 3480 O O . ALA B 1 182 ? -51.912 19.123 -67.014 1.00 43.71 174 ALA B O 1
ATOM 3482 N N . LEU B 1 183 ? -51.201 21.203 -66.495 1.00 20.65 175 LEU B N 1
ATOM 3483 C CA . LEU B 1 183 ? -50.964 21.555 -67.893 1.00 20.69 175 LEU B CA 1
ATOM 3484 C C . LEU B 1 183 ? -49.792 20.767 -68.456 1.00 34.76 175 LEU B C 1
ATOM 3485 O O . LEU B 1 183 ? -49.837 20.319 -69.607 1.00 36.68 175 LEU B O 1
ATOM 3490 N N . GLY B 1 184 ? -48.734 20.594 -67.661 1.00 24.61 176 GLY B N 1
ATOM 3491 C CA . GLY B 1 184 ? -47.531 19.932 -68.106 1.00 30.36 176 GLY B CA 1
ATOM 3492 C C . GLY B 1 184 ? -47.740 18.556 -68.714 1.00 37.18 176 GLY B C 1
ATOM 3493 O O . GLY B 1 184 ? -47.314 18.286 -69.844 1.00 50.71 176 GLY B O 1
ATOM 3494 N N . PRO B 1 185 ? -48.387 17.653 -67.977 1.00 25.53 177 PRO B N 1
ATOM 3495 C CA . PRO B 1 185 ? -48.618 16.304 -68.528 1.00 27.39 177 PRO B CA 1
ATOM 3496 C C . PRO B 1 185 ? -49.379 16.289 -69.841 1.00 33.70 177 PRO B C 1
ATOM 3497 O O . PRO B 1 185 ? -49.034 15.488 -70.717 1.00 21.80 177 PRO B O 1
ATOM 3501 N N . LYS B 1 186 ? -50.422 17.119 -69.999 1.00 37.49 178 LYS B N 1
ATOM 3502 C CA . LYS B 1 186 ? -51.127 17.187 -71.281 1.00 23.84 178 LYS B CA 1
ATOM 3503 C C . LYS B 1 186 ? -50.212 17.684 -72.390 1.00 23.31 178 LYS B C 1
ATOM 3504 O O . LYS B 1 186 ? -50.278 17.202 -73.524 1.00 25.78 178 LYS B O 1
ATOM 3510 N N . ALA B 1 187 ? -49.366 18.664 -72.085 1.00 27.36 179 ALA B N 1
ATOM 3511 C CA . ALA B 1 187 ? -48.466 19.214 -73.089 1.00 21.52 179 ALA B CA 1
ATOM 3512 C C . ALA B 1 187 ? -47.451 18.185 -73.559 1.00 28.15 179 ALA B C 1
ATOM 3513 O O . ALA B 1 187 ? -47.149 18.112 -74.754 1.00 34.37 179 ALA B O 1
ATOM 3515 N N . VAL B 1 188 ? -46.914 17.378 -72.639 1.00 22.19 180 VAL B N 1
ATOM 3516 C CA . VAL B 1 188 ? -45.920 16.383 -73.032 1.00 29.93 180 VAL B CA 1
ATOM 3517 C C . VAL B 1 188 ? -46.543 15.329 -73.951 1.00 39.72 180 VAL B C 1
ATOM 3518 O O . VAL B 1 188 ? -45.951 14.953 -74.973 1.00 41.62 180 VAL B O 1
ATOM 3522 N N . ILE B 1 189 ? -47.754 14.860 -73.626 1.00 22.87 181 ILE B N 1
ATOM 3523 C CA . ILE B 1 189 ? -48.408 13.851 -74.457 1.00 33.94 181 ILE B CA 1
ATOM 3524 C C . ILE B 1 189 ? -48.543 14.356 -75.879 1.00 42.09 181 ILE B C 1
ATOM 3525 O O . ILE B 1 189 ? -48.263 13.637 -76.844 1.00 50.08 181 ILE B O 1
ATOM 3530 N N . GLU B 1 190 ? -48.966 15.612 -76.024 1.00 42.06 182 GLU B N 1
ATOM 3531 C CA . GLU B 1 190 ? -49.194 16.197 -77.336 1.00 29.73 182 GLU B CA 1
ATOM 3532 C C . GLU B 1 190 ? -47.895 16.342 -78.104 1.00 31.09 182 GLU B C 1
ATOM 3533 O O . GLU B 1 190 ? -47.842 16.080 -79.311 1.00 36.62 182 GLU B O 1
ATOM 3539 N N . ALA B 1 191 ? -46.832 16.748 -77.421 1.00 31.93 183 ALA B N 1
ATOM 3540 C CA . ALA B 1 191 ? -45.553 16.879 -78.100 1.00 30.62 183 ALA B CA 1
ATOM 3541 C C . ALA B 1 191 ? -45.017 15.514 -78.524 1.00 39.12 183 ALA B C 1
ATOM 3542 O O . ALA B 1 191 ? -44.473 15.366 -79.627 1.00 46.92 183 ALA B O 1
ATOM 3544 N N . ILE B 1 192 ? -45.198 14.495 -77.678 1.00 37.25 184 ILE B N 1
ATOM 3545 C CA . ILE B 1 192 ? -44.774 13.141 -78.027 1.00 32.03 184 ILE B CA 1
ATOM 3546 C C . ILE B 1 192 ? -45.477 12.673 -79.298 1.00 38.03 184 ILE B C 1
ATOM 3547 O O . ILE B 1 192 ? -44.862 12.043 -80.170 1.00 29.37 184 ILE B O 1
ATOM 3552 N N . ALA B 1 193 ? -46.768 12.996 -79.431 1.00 35.22 185 ALA B N 1
ATOM 3553 C CA . ALA B 1 193 ? -47.540 12.583 -80.597 1.00 37.48 185 ALA B CA 1
ATOM 3554 C C . ALA B 1 193 ? -46.979 13.183 -81.886 1.00 50.73 185 ALA B C 1
ATOM 3555 O O . ALA B 1 193 ? -46.865 12.491 -82.908 1.00 51.53 185 ALA B O 1
ATOM 3557 N N . GLY B 1 194 ? -46.644 14.478 -81.862 1.00 51.81 186 GLY B N 1
ATOM 3558 C CA . GLY B 1 194 ? -46.016 15.105 -83.014 1.00 42.10 186 GLY B CA 1
ATOM 3559 C C . GLY B 1 194 ? -44.610 14.604 -83.274 1.00 41.42 186 GLY B C 1
ATOM 3560 O O . GLY B 1 194 ? -44.169 14.545 -84.425 1.00 46.32 186 GLY B O 1
ATOM 3561 N N . LEU B 1 195 ? -43.869 14.286 -82.213 1.00 34.48 187 LEU B N 1
ATOM 3562 C CA . LEU B 1 195 ? -42.526 13.754 -82.390 1.00 35.60 187 LEU B CA 1
ATOM 3563 C C . LEU B 1 195 ? -42.561 12.384 -83.053 1.00 43.11 187 LEU B C 1
ATOM 3564 O O . LEU B 1 195 ? -41.724 12.092 -83.913 1.00 48.66 187 LEU B O 1
ATOM 3569 N N . ALA B 1 196 ? -43.511 11.526 -82.654 1.00 44.70 188 ALA B N 1
ATOM 3570 C CA . ALA B 1 196 ? -43.630 10.197 -83.256 1.00 42.55 188 ALA B CA 1
ATOM 3571 C C . ALA B 1 196 ? -44.059 10.282 -84.716 1.00 49.56 188 ALA B C 1
ATOM 3572 O O . ALA B 1 196 ? -43.678 9.433 -85.533 1.00 50.61 188 ALA B O 1
ATOM 3574 N N . ALA B 1 197 ? -44.839 11.299 -85.059 1.00 48.33 189 ALA B N 1
ATOM 3575 C CA . ALA B 1 197 ? -45.248 11.524 -86.433 1.00 46.38 189 ALA B CA 1
ATOM 3576 C C . ALA B 1 197 ? -44.168 12.191 -87.263 1.00 41.08 189 ALA B C 1
ATOM 3577 O O . ALA B 1 197 ? -44.353 12.348 -88.469 1.00 56.27 189 ALA B O 1
ATOM 3579 N N . GLY B 1 198 ? -43.064 12.603 -86.656 1.00 39.14 190 GLY B N 1
ATOM 3580 C CA . GLY B 1 198 ? -42.064 13.367 -87.371 1.00 39.89 190 GLY B CA 1
ATOM 3581 C C . GLY B 1 198 ? -42.498 14.765 -87.769 1.00 49.91 190 GLY B C 1
ATOM 3582 O O . GLY B 1 198 ? -41.848 15.388 -88.614 1.00 52.03 190 GLY B O 1
ATOM 3583 N N . THR B 1 199 ? -43.567 15.294 -87.179 1.00 45.88 191 THR B N 1
ATOM 3584 C CA . THR B 1 199 ? -44.132 16.552 -87.651 1.00 47.05 191 THR B CA 1
ATOM 3585 C C . THR B 1 199 ? -43.811 17.745 -86.759 1.00 45.78 191 THR B C 1
ATOM 3586 O O . THR B 1 199 ? -44.184 18.866 -87.106 1.00 53.17 191 THR B O 1
ATOM 3590 N N . LEU B 1 200 ? -43.092 17.549 -85.659 1.00 39.09 192 LEU B N 1
ATOM 3591 C CA . LEU B 1 200 ? -42.861 18.595 -84.667 1.00 37.60 192 LEU B CA 1
ATOM 3592 C C . LEU B 1 200 ? -41.408 19.047 -84.677 1.00 37.24 192 LEU B C 1
ATOM 3593 O O . LEU B 1 200 ? -40.506 18.251 -84.395 1.00 37.63 192 LEU B O 1
ATOM 3598 N N . HIS B 1 201 ? -41.189 20.334 -84.940 1.00 47.77 193 HIS B N 1
ATOM 3599 C CA . HIS B 1 201 ? -39.847 20.897 -85.017 1.00 55.85 193 HIS B CA 1
ATOM 3600 C C . HIS B 1 201 ? -39.672 21.973 -83.952 1.00 54.56 193 HIS B C 1
ATOM 3601 O O . HIS B 1 201 ? -40.635 22.636 -83.535 1.00 52.80 193 HIS B O 1
ATOM 3608 N N . GLY B 1 202 ? -38.428 22.125 -83.502 1.00 47.21 194 GLY B N 1
ATOM 3609 C CA . GLY B 1 202 ? -38.132 23.007 -82.394 1.00 36.63 194 GLY B CA 1
ATOM 3610 C C . GLY B 1 202 ? -37.746 24.416 -82.800 1.00 37.49 194 GLY B C 1
ATOM 3611 O O . GLY B 1 202 ? -37.148 24.647 -83.854 1.00 42.17 194 GLY B O 1
ATOM 3612 N N . GLU B 1 203 ? -38.123 25.360 -81.935 1.00 38.89 195 GLU B N 1
ATOM 3613 C CA . GLU B 1 203 ? -37.736 26.761 -82.059 1.00 36.14 195 GLU B CA 1
ATOM 3614 C C . GLU B 1 203 ? -36.467 27.008 -81.249 1.00 38.02 195 GLU B C 1
ATOM 3615 O O . GLU B 1 203 ? -36.436 26.757 -80.039 1.00 25.19 195 GLU B O 1
ATOM 3621 N N . ILE B 1 204 ? -35.436 27.534 -81.910 1.00 35.53 196 ILE B N 1
ATOM 3622 C CA . ILE B 1 204 ? -34.171 27.807 -81.246 1.00 29.33 196 ILE B CA 1
ATOM 3623 C C . ILE B 1 204 ? -34.353 28.987 -80.301 1.00 26.97 196 ILE B C 1
ATOM 3624 O O . ILE B 1 204 ? -35.047 29.961 -80.618 1.00 40.33 196 ILE B O 1
ATOM 3629 N N . GLN B 1 205 ? -33.756 28.896 -79.120 1.00 28.25 197 GLN B N 1
ATOM 3630 C CA . GLN B 1 205 ? -33.889 29.937 -78.107 1.00 26.19 197 GLN B CA 1
ATOM 3631 C C . GLN B 1 205 ? -33.016 31.153 -78.416 1.00 30.84 197 GLN B C 1
ATOM 3632 O O . GLN B 1 205 ? -31.897 31.020 -78.932 1.00 37.21 197 GLN B O 1
ATOM 3638 N N . ASP B 1 206 ? -33.550 32.343 -78.116 1.00 25.46 198 ASP B N 1
ATOM 3639 C CA . ASP B 1 206 ? -32.794 33.595 -78.155 1.00 27.86 198 ASP B CA 1
ATOM 3640 C C . ASP B 1 206 ? -32.131 33.800 -76.793 1.00 25.35 198 ASP B C 1
ATOM 3641 O O . ASP B 1 206 ? -32.784 34.167 -75.813 1.00 23.86 198 ASP B O 1
ATOM 3646 N N . ASP B 1 207 ? -30.820 33.618 -76.755 1.00 26.28 199 ASP B N 1
ATOM 3647 C CA . ASP B 1 207 ? -30.084 33.765 -75.510 1.00 31.93 199 ASP B CA 1
ATOM 3648 C C . ASP B 1 207 ? -30.214 35.173 -74.942 1.00 32.21 199 ASP B C 1
ATOM 3649 O O . ASP B 1 207 ? -30.098 35.357 -73.726 1.00 27.02 199 ASP B O 1
ATOM 3654 N N . ALA B 1 208 ? -30.462 36.177 -75.798 1.00 32.63 200 ALA B N 1
ATOM 3655 C CA . ALA B 1 208 ? -30.593 37.554 -75.319 1.00 27.06 200 ALA B CA 1
ATOM 3656 C C . ALA B 1 208 ? -31.792 37.748 -74.398 1.00 32.97 200 ALA B C 1
ATOM 3657 O O . ALA B 1 208 ? -31.789 38.674 -73.585 1.00 33.64 200 ALA B O 1
ATOM 3659 N N . LEU B 1 209 ? -32.816 36.909 -74.495 1.00 33.56 201 LEU B N 1
ATOM 3660 C CA . LEU B 1 209 ? -33.995 37.040 -73.653 1.00 22.38 201 LEU B CA 1
ATOM 3661 C C . LEU B 1 209 ? -34.036 36.049 -72.489 1.00 27.45 201 LEU B C 1
ATOM 3662 O O . LEU B 1 209 ? -35.037 36.011 -71.761 1.00 28.33 201 LEU B O 1
ATOM 3667 N N . ALA B 1 210 ? -32.976 35.265 -72.281 1.00 20.64 202 ALA B N 1
ATOM 3668 C CA . ALA B 1 210 ? -33.005 34.185 -71.292 1.00 19.23 202 ALA B CA 1
ATOM 3669 C C . ALA B 1 210 ? -32.766 34.704 -69.886 1.00 18.62 202 ALA B C 1
ATOM 3670 O O . ALA B 1 210 ? -31.881 35.521 -69.650 1.00 33.26 202 ALA B O 1
ATOM 3672 N N . THR B 1 211 ? -33.522 34.192 -68.933 1.00 17.29 203 THR B N 1
ATOM 3673 C CA . THR B 1 211 ? -33.237 34.497 -67.542 1.00 17.45 203 THR B CA 1
ATOM 3674 C C . THR B 1 211 ? -33.087 33.201 -66.764 1.00 20.85 203 THR B C 1
ATOM 3675 O O . THR B 1 211 ? -33.455 32.112 -67.225 1.00 15.63 203 THR B O 1
ATOM 3679 N N . TYR B 1 212 ? -32.480 33.327 -65.594 1.00 16.16 204 TYR B N 1
ATOM 3680 C CA . TYR B 1 212 ? -32.100 32.165 -64.817 1.00 20.95 204 TYR B CA 1
ATOM 3681 C C . TYR B 1 212 ? -32.780 32.187 -63.464 1.00 22.88 204 TYR B C 1
ATOM 3682 O O . TYR B 1 212 ? -32.719 33.189 -62.743 1.00 27.73 204 TYR B O 1
ATOM 3691 N N . ALA B 1 213 ? -33.404 31.061 -63.125 1.00 23.02 205 ALA B N 1
ATOM 3692 C CA . ALA B 1 213 ? -34.170 30.904 -61.894 1.00 20.63 205 ALA B CA 1
ATOM 3693 C C . ALA B 1 213 ? -33.329 30.132 -60.874 1.00 27.51 205 ALA B C 1
ATOM 3694 O O . ALA B 1 213 ? -33.544 28.948 -60.613 1.00 28.12 205 ALA B O 1
ATOM 3696 N N . HIS B 1 214 ? -32.402 30.849 -60.240 1.00 19.06 206 HIS B N 1
ATOM 3697 C CA . HIS B 1 214 ? -31.410 30.243 -59.361 1.00 16.07 206 HIS B CA 1
ATOM 3698 C C . HIS B 1 214 ? -32.050 29.582 -58.133 1.00 27.09 206 HIS B C 1
ATOM 3699 O O . HIS B 1 214 ? -33.044 30.075 -57.577 1.00 20.61 206 HIS B O 1
ATOM 3706 N N . LYS B 1 215 ? -31.430 28.479 -57.678 1.00 32.19 207 LYS B N 1
ATOM 3707 C CA . LYS B 1 215 ? -31.913 27.765 -56.498 1.00 16.60 207 LYS B CA 1
ATOM 3708 C C . LYS B 1 215 ? -31.907 28.693 -55.299 1.00 21.47 207 LYS B C 1
ATOM 3709 O O . LYS B 1 215 ? -31.026 29.546 -55.158 1.00 23.62 207 LYS B O 1
ATOM 3711 N N . LEU B 1 216 ? -32.891 28.507 -54.422 1.00 25.69 208 LEU B N 1
ATOM 3712 C CA . LEU B 1 216 ? -32.996 29.331 -53.221 1.00 36.08 208 LEU B CA 1
ATOM 3713 C C . LEU B 1 216 ? -31.867 28.996 -52.261 1.00 42.18 208 LEU B C 1
ATOM 3714 O O . LEU B 1 216 ? -31.537 27.825 -52.067 1.00 41.32 208 LEU B O 1
ATOM 3719 N N . ASN B 1 217 ? -31.269 30.027 -51.666 1.00 53.46 209 ASN B N 1
ATOM 3720 C CA . ASN B 1 217 ? -30.156 29.875 -50.739 1.00 62.11 209 ASN B CA 1
ATOM 3721 C C . ASN B 1 217 ? -30.638 30.148 -49.308 1.00 67.81 209 ASN B C 1
ATOM 3722 O O . ASN B 1 217 ? -31.821 30.419 -49.068 1.00 69.35 209 ASN B O 1
ATOM 3727 N N . LYS B 1 218 ? -29.702 30.085 -48.349 1.00 72.04 210 LYS B N 1
ATOM 3728 C CA . LYS B 1 218 ? -30.080 30.034 -46.934 1.00 68.27 210 LYS B CA 1
ATOM 3729 C C . LYS B 1 218 ? -30.815 31.295 -46.491 1.00 61.62 210 LYS B C 1
ATOM 3730 O O . LYS B 1 218 ? -31.925 31.221 -45.947 1.00 60.57 210 LYS B O 1
ATOM 3732 N N . ASP B 1 219 ? -30.236 32.466 -46.754 1.00 54.43 211 ASP B N 1
ATOM 3733 C CA . ASP B 1 219 ? -30.699 33.671 -46.082 1.00 58.94 211 ASP B CA 1
ATOM 3734 C C . ASP B 1 219 ? -31.772 34.440 -46.833 1.00 48.96 211 ASP B C 1
ATOM 3735 O O . ASP B 1 219 ? -32.348 35.371 -46.265 1.00 56.91 211 ASP B O 1
ATOM 3740 N N . GLU B 1 220 ? -32.062 34.102 -48.083 1.00 39.06 212 GLU B N 1
ATOM 3741 C CA . GLU B 1 220 ? -32.872 35.030 -48.862 1.00 34.57 212 GLU B CA 1
ATOM 3742 C C . GLU B 1 220 ? -34.339 34.990 -48.436 1.00 37.90 212 GLU B C 1
ATOM 3743 O O . GLU B 1 220 ? -35.058 35.982 -48.591 1.00 43.51 212 GLU B O 1
ATOM 3749 N N . ALA B 1 221 ? -34.802 33.871 -47.890 1.00 27.99 213 ALA B N 1
ATOM 3750 C CA . ALA B 1 221 ? -36.180 33.843 -47.445 1.00 27.65 213 ALA B CA 1
ATOM 3751 C C . ALA B 1 221 ? -36.400 34.724 -46.225 1.00 32.64 213 ALA B C 1
ATOM 3752 O O . ALA B 1 221 ? -37.550 34.900 -45.808 1.00 28.35 213 ALA B O 1
ATOM 3754 N N . ARG B 1 222 ? -35.330 35.260 -45.639 1.00 37.61 214 ARG B N 1
ATOM 3755 C CA . ARG B 1 222 ? -35.447 36.238 -44.568 1.00 32.93 214 ARG B CA 1
ATOM 3756 C C . ARG B 1 222 ? -35.760 37.598 -45.175 1.00 27.53 214 ARG B C 1
ATOM 3757 O O . ARG B 1 222 ? -35.053 38.064 -46.073 1.00 33.33 214 ARG B O 1
ATOM 3765 N N . LEU B 1 223 ? -36.816 38.226 -44.681 1.00 21.35 215 LEU B N 1
ATOM 3766 C CA . LEU B 1 223 ? -37.322 39.449 -45.283 1.00 20.11 215 LEU B CA 1
ATOM 3767 C C . LEU B 1 223 ? -36.351 40.602 -45.052 1.00 37.18 215 LEU B C 1
ATOM 3768 O O . LEU B 1 223 ? -35.962 40.892 -43.914 1.00 29.51 215 LEU B O 1
ATOM 3773 N N . ASP B 1 224 ? -35.966 41.260 -46.140 1.00 21.21 216 ASP B N 1
ATOM 3774 C CA . ASP B 1 224 ? -35.170 42.480 -46.091 1.00 20.65 216 ASP B CA 1
ATOM 3775 C C . ASP B 1 224 ? -36.148 43.651 -46.092 1.00 20.08 216 ASP B C 1
ATOM 3776 O O . ASP B 1 224 ? -36.709 44.010 -47.130 1.00 33.54 216 ASP B O 1
ATOM 3781 N N . TRP B 1 225 ? -36.372 44.257 -44.928 1.00 21.48 217 TRP B N 1
ATOM 3782 C CA . TRP B 1 225 ? -37.395 45.301 -44.874 1.00 27.36 217 TRP B CA 1
ATOM 3783 C C . TRP B 1 225 ? -37.001 46.582 -45.608 1.00 30.04 217 TRP B C 1
ATOM 3784 O O . TRP B 1 225 ? -37.872 47.436 -45.799 1.00 32.42 217 TRP B O 1
ATOM 3795 N N . SER B 1 226 ? -35.746 46.720 -46.070 1.00 28.66 218 SER B N 1
ATOM 3796 C CA . SER B 1 226 ? -35.344 47.877 -46.865 1.00 25.21 218 SER B CA 1
ATOM 3797 C C . SER B 1 226 ? -35.827 47.795 -48.308 1.00 24.62 218 SER B C 1
ATOM 3798 O O . SER B 1 226 ? -35.704 48.778 -49.042 1.00 30.32 218 SER B O 1
ATOM 3801 N N . ARG B 1 227 ? -36.320 46.640 -48.744 1.00 24.70 219 ARG B N 1
ATOM 3802 C CA . ARG B 1 227 ? -36.845 46.505 -50.085 1.00 23.84 219 ARG B CA 1
ATOM 3803 C C . ARG B 1 227 ? -38.212 47.183 -50.159 1.00 23.74 219 ARG B C 1
ATOM 3804 O O . ARG B 1 227 ? -38.855 47.409 -49.127 1.00 26.68 219 ARG B O 1
ATOM 3812 N N . PRO B 1 228 ? -38.669 47.540 -51.364 1.00 21.58 220 PRO B N 1
ATOM 3813 C CA . PRO B 1 228 ? -40.017 48.116 -51.496 1.00 18.95 220 PRO B CA 1
ATOM 3814 C C . PRO B 1 228 ? -41.095 47.086 -51.215 1.00 21.94 220 PRO B C 1
ATOM 3815 O O . PRO B 1 228 ? -40.931 45.886 -51.463 1.00 27.48 220 PRO B O 1
ATOM 3819 N N . ALA B 1 229 ? -42.214 47.580 -50.681 1.00 18.55 221 ALA B N 1
ATOM 3820 C CA . ALA B 1 229 ? -43.275 46.693 -50.224 1.00 18.12 221 ALA B CA 1
ATOM 3821 C C . ALA B 1 229 ? -43.754 45.763 -51.330 1.00 21.41 221 ALA B C 1
ATOM 3822 O O . ALA B 1 229 ? -44.085 44.597 -51.064 1.00 16.95 221 ALA B O 1
ATOM 3824 N N . VAL B 1 230 ? -43.791 46.258 -52.575 1.00 17.71 222 VAL B N 1
ATOM 3825 C CA . VAL B 1 230 ? -44.196 45.425 -53.708 1.00 27.48 222 VAL B CA 1
ATOM 3826 C C . VAL B 1 230 ? -43.324 44.180 -53.799 1.00 27.86 222 VAL B C 1
ATOM 3827 O O . VAL B 1 230 ? -43.819 43.061 -53.992 1.00 22.53 222 VAL B O 1
ATOM 3831 N N . GLU B 1 231 ? -42.009 44.360 -53.688 1.00 21.98 223 GLU B N 1
ATOM 3832 C CA . GLU B 1 231 ? -41.126 43.214 -53.809 1.00 18.47 223 GLU B CA 1
ATOM 3833 C C . GLU B 1 231 ? -41.370 42.242 -52.672 1.00 22.26 223 GLU B C 1
ATOM 3834 O O . GLU B 1 231 ? -41.329 41.023 -52.868 1.00 31.04 223 GLU B O 1
ATOM 3840 N N . LEU B 1 232 ? -41.569 42.762 -51.463 1.00 18.60 224 LEU B N 1
ATOM 3841 C CA . LEU B 1 232 ? -41.851 41.875 -50.342 1.00 17.42 224 LEU B CA 1
ATOM 3842 C C . LEU B 1 232 ? -43.223 41.217 -50.473 1.00 17.87 224 LEU B C 1
ATOM 3843 O O . LEU B 1 232 ? -43.380 40.046 -50.110 1.00 16.18 224 LEU B O 1
ATOM 3848 N N . GLU B 1 233 ? -44.232 41.942 -50.985 1.00 17.95 225 GLU B N 1
ATOM 3849 C CA . GLU B 1 233 ? -45.543 41.317 -51.168 1.00 16.94 225 GLU B CA 1
ATOM 3850 C C . GLU B 1 233 ? -45.453 40.105 -52.096 1.00 31.02 225 GLU B C 1
ATOM 3851 O O . GLU B 1 233 ? -46.053 39.057 -51.824 1.00 39.46 225 GLU B O 1
ATOM 3857 N N . ARG B 1 234 ? -44.692 40.218 -53.190 1.00 22.10 226 ARG B N 1
ATOM 3858 C CA . ARG B 1 234 ? -44.537 39.075 -54.077 1.00 18.10 226 ARG B CA 1
ATOM 3859 C C . ARG B 1 234 ? -43.730 37.969 -53.432 1.00 22.29 226 ARG B C 1
ATOM 3860 O O . ARG B 1 234 ? -44.017 36.785 -53.640 1.00 32.18 226 ARG B O 1
ATOM 3868 N N . GLN B 1 235 ? -42.685 38.331 -52.693 1.00 18.89 227 GLN B N 1
ATOM 3869 C CA . GLN B 1 235 ? -41.810 37.313 -52.132 1.00 24.46 227 GLN B CA 1
ATOM 3870 C C . GLN B 1 235 ? -42.571 36.417 -51.166 1.00 32.02 227 GLN B C 1
ATOM 3871 O O . GLN B 1 235 ? -42.395 35.196 -51.184 1.00 39.73 227 GLN B O 1
ATOM 3877 N N . VAL B 1 236 ? -43.437 37.006 -50.328 1.00 34.57 228 VAL B N 1
ATOM 3878 C CA . VAL B 1 236 ? -44.257 36.216 -49.408 1.00 28.31 228 VAL B CA 1
ATOM 3879 C C . VAL B 1 236 ? -45.114 35.231 -50.186 1.00 26.91 228 VAL B C 1
ATOM 3880 O O . VAL B 1 236 ? -45.214 34.054 -49.823 1.00 30.56 228 VAL B O 1
ATOM 3884 N N . ARG B 1 237 ? -45.718 35.691 -51.286 1.00 17.89 229 ARG B N 1
ATOM 3885 C CA . ARG B 1 237 ? -46.558 34.822 -52.099 1.00 18.58 229 ARG B CA 1
ATOM 3886 C C . ARG B 1 237 ? -45.739 33.740 -52.784 1.00 19.83 229 ARG B C 1
ATOM 3887 O O . ARG B 1 237 ? -46.108 32.563 -52.766 1.00 20.02 229 ARG B O 1
ATOM 3895 N N . ALA B 1 238 ? -44.622 34.118 -53.404 1.00 18.17 230 ALA B N 1
ATOM 3896 C CA . ALA B 1 238 ? -43.865 33.134 -54.164 1.00 18.90 230 ALA B CA 1
ATOM 3897 C C . ALA B 1 238 ? -43.357 32.015 -53.273 1.00 19.81 230 ALA B C 1
ATOM 3898 O O . ALA B 1 238 ? -43.294 30.860 -53.709 1.00 20.96 230 ALA B O 1
ATOM 3900 N N . PHE B 1 239 ? -43.008 32.328 -52.024 1.00 19.76 231 PHE B N 1
ATOM 3901 C CA . PHE B 1 239 ? -42.419 31.340 -51.132 1.00 25.12 231 PHE B CA 1
ATOM 3902 C C . PHE B 1 239 ? -43.464 30.610 -50.302 1.00 26.11 231 PHE B C 1
ATOM 3903 O O . PHE B 1 239 ? -43.131 30.072 -49.242 1.00 23.43 231 PHE B O 1
ATOM 3911 N N . THR B 1 240 ? -44.718 30.614 -50.747 1.00 22.24 232 THR B N 1
ATOM 3912 C CA . THR B 1 240 ? -45.800 29.858 -50.174 1.00 23.68 232 THR B CA 1
ATOM 3913 C C . THR B 1 240 ? -46.106 28.682 -51.079 1.00 30.54 232 THR B C 1
ATOM 3914 O O . THR B 1 240 ? -46.352 28.894 -52.273 1.00 28.94 232 THR B O 1
ATOM 3918 N N . PRO B 1 241 ? -46.165 27.441 -50.562 1.00 29.41 233 PRO B N 1
ATOM 3919 C CA . PRO B 1 241 ? -46.054 27.035 -49.158 1.00 32.69 233 PRO B CA 1
ATOM 3920 C C . PRO B 1 241 ? -44.646 26.703 -48.694 1.00 38.98 233 PRO B C 1
ATOM 3921 O O . PRO B 1 241 ? -44.480 26.309 -47.534 1.00 48.91 233 PRO B O 1
ATOM 3925 N N . TRP B 1 242 ? -43.662 26.821 -49.587 1.00 28.07 234 TRP B N 1
ATOM 3926 C CA . TRP B 1 242 ? -42.268 26.566 -49.269 1.00 33.48 234 TRP B CA 1
ATOM 3927 C C . TRP B 1 242 ? -41.405 27.549 -50.051 1.00 29.92 234 TRP B C 1
ATOM 3928 O O . TRP B 1 242 ? -41.662 27.789 -51.241 1.00 25.87 234 TRP B O 1
ATOM 3939 N N . PRO B 1 243 ? -40.356 28.109 -49.432 1.00 32.83 235 PRO B N 1
ATOM 3940 C CA . PRO B 1 243 ? -39.839 27.849 -48.082 1.00 30.84 235 PRO B CA 1
ATOM 3941 C C . PRO B 1 243 ? -40.370 28.718 -46.946 1.00 30.14 235 PRO B C 1
ATOM 3942 O O . PRO B 1 243 ? -39.905 28.506 -45.829 1.00 35.52 235 PRO B O 1
ATOM 3946 N N . VAL B 1 244 ? -41.299 29.643 -47.231 1.00 31.51 236 VAL B N 1
ATOM 3947 C CA . VAL B 1 244 ? -41.928 30.552 -46.267 1.00 28.96 236 VAL B CA 1
ATOM 3948 C C . VAL B 1 244 ? -40.971 31.661 -45.850 1.00 31.22 236 VAL B C 1
ATOM 3949 O O . VAL B 1 244 ? -39.880 31.400 -45.320 1.00 33.13 236 VAL B O 1
ATOM 3953 N N . CYS B 1 245 ? -41.389 32.905 -46.067 1.00 22.31 237 CYS B N 1
ATOM 3954 C CA . CYS B 1 245 ? -40.610 34.040 -45.624 1.00 21.73 237 CYS B CA 1
ATOM 3955 C C . CYS B 1 245 ? -40.657 34.117 -44.112 1.00 22.88 237 CYS B C 1
ATOM 3956 O O . CYS B 1 245 ? -41.609 33.658 -43.477 1.00 23.68 237 CYS B O 1
ATOM 3959 N N . HIS B 1 246 ? -39.587 34.646 -43.524 1.00 31.07 238 HIS B N 1
ATOM 3960 C CA . HIS B 1 246 ? -39.543 34.798 -42.081 1.00 32.22 238 HIS B CA 1
ATOM 3961 C C . HIS B 1 246 ? -38.810 36.083 -41.725 1.00 33.58 238 HIS B C 1
ATOM 3962 O O . HIS B 1 246 ? -38.022 36.613 -42.511 1.00 36.24 238 HIS B O 1
ATOM 3969 N N . THR B 1 247 ? -39.109 36.577 -40.523 1.00 37.95 239 THR B N 1
ATOM 3970 C CA . THR B 1 247 ? -38.426 37.694 -39.879 1.00 36.66 239 THR B CA 1
ATOM 3971 C C . THR B 1 247 ? -38.466 37.433 -38.374 1.00 37.19 239 THR B C 1
ATOM 3972 O O . THR B 1 247 ? -38.916 36.374 -37.926 1.00 30.50 239 THR B O 1
ATOM 3976 N N . SER B 1 248 ? -37.953 38.377 -37.585 1.00 39.03 240 SER B N 1
ATOM 3977 C CA . SER B 1 248 ? -37.930 38.224 -36.131 1.00 36.25 240 SER B CA 1
ATOM 3978 C C . SER B 1 248 ? -38.572 39.435 -35.465 1.00 30.25 240 SER B C 1
ATOM 3979 O O . SER B 1 248 ? -38.619 40.528 -36.030 1.00 29.35 240 SER B O 1
ATOM 3982 N N . LEU B 1 249 ? -39.044 39.234 -34.235 1.00 31.99 241 LEU B N 1
ATOM 3983 C CA . LEU B 1 249 ? -39.607 40.307 -33.417 1.00 34.22 241 LEU B CA 1
ATOM 3984 C C . LEU B 1 249 ? -39.127 40.114 -31.992 1.00 44.56 241 LEU B C 1
ATOM 3985 O O . LEU B 1 249 ? -39.464 39.107 -31.367 1.00 52.64 241 LEU B O 1
ATOM 3990 N N . ALA B 1 250 ? -38.355 41.078 -31.486 1.00 41.76 242 ALA B N 1
ATOM 3991 C CA . ALA B 1 250 ? -37.725 40.975 -30.173 1.00 50.33 242 ALA B CA 1
ATOM 3992 C C . ALA B 1 250 ? -36.851 39.724 -30.100 1.00 58.72 242 ALA B C 1
ATOM 3993 O O . ALA B 1 250 ? -36.851 38.993 -29.103 1.00 59.64 242 ALA B O 1
ATOM 3995 N N . ASP B 1 251 ? -36.083 39.495 -31.171 1.00 59.14 243 ASP B N 1
ATOM 3996 C CA . ASP B 1 251 ? -35.176 38.357 -31.307 1.00 62.63 243 ASP B CA 1
ATOM 3997 C C . ASP B 1 251 ? -35.901 37.017 -31.192 1.00 66.27 243 ASP B C 1
ATOM 3998 O O . ASP B 1 251 ? -35.285 36.007 -30.842 1.00 74.16 243 ASP B O 1
ATOM 4000 N N . ALA B 1 252 ? -37.206 36.987 -31.488 1.00 59.21 244 ALA B N 1
ATOM 4001 C CA . ALA B 1 252 ? -37.996 35.758 -31.550 1.00 57.80 244 ALA B CA 1
ATOM 4002 C C . ALA B 1 252 ? -38.406 35.491 -32.993 1.00 60.66 244 ALA B C 1
ATOM 4003 O O . ALA B 1 252 ? -38.896 36.411 -33.664 1.00 59.71 244 ALA B O 1
ATOM 4005 N N . PRO B 1 253 ? -38.220 34.278 -33.517 1.00 56.29 245 PRO B N 1
ATOM 4006 C CA . PRO B 1 253 ? -38.535 34.036 -34.934 1.00 47.64 245 PRO B CA 1
ATOM 4007 C C . PRO B 1 253 ? -40.027 34.179 -35.191 1.00 40.91 245 PRO B C 1
ATOM 4008 O O . PRO B 1 253 ? -40.851 33.987 -34.297 1.00 52.62 245 PRO B O 1
ATOM 4012 N N . LEU B 1 254 ? -40.368 34.474 -36.450 1.00 31.59 246 LEU B N 1
ATOM 4013 C CA . LEU B 1 254 ? -41.742 34.834 -36.820 1.00 35.80 246 LEU B CA 1
ATOM 4014 C C . LEU B 1 254 ? -41.926 34.580 -38.312 1.00 35.22 246 LEU B C 1
ATOM 4015 O O . LEU B 1 254 ? -41.323 35.273 -39.131 1.00 42.67 246 LEU B O 1
ATOM 4020 N N . LYS B 1 255 ? -42.773 33.622 -38.674 1.00 28.88 247 LYS B N 1
ATOM 4021 C CA . LYS B 1 255 ? -42.977 33.285 -40.080 1.00 32.22 247 LYS B CA 1
ATOM 4022 C C . LYS B 1 255 ? -44.149 34.053 -40.671 1.00 31.41 247 LYS B C 1
ATOM 4023 O O . LYS B 1 255 ? -45.198 34.192 -40.043 1.00 26.82 247 LYS B O 1
ATOM 4029 N N . VAL B 1 256 ? -43.976 34.523 -41.899 1.00 32.40 248 VAL B N 1
ATOM 4030 C CA . VAL B 1 256 ? -44.990 35.318 -42.581 1.00 24.60 248 VAL B CA 1
ATOM 4031 C C . VAL B 1 256 ? -45.657 34.424 -43.621 1.00 23.10 248 VAL B C 1
ATOM 4032 O O . VAL B 1 256 ? -45.029 34.021 -44.604 1.00 33.48 248 VAL B O 1
ATOM 4036 N N . LEU B 1 257 ? -46.941 34.125 -43.420 1.00 24.00 249 LEU B N 1
ATOM 4037 C CA . LEU B 1 257 ? -47.687 33.212 -44.281 1.00 27.25 249 LEU B CA 1
ATOM 4038 C C . LEU B 1 257 ? -48.708 33.919 -45.160 1.00 30.93 249 LEU B C 1
ATOM 4039 O O . LEU B 1 257 ? -49.386 33.260 -45.962 1.00 25.24 249 LEU B O 1
ATOM 4044 N N . GLY B 1 258 ? -48.855 35.229 -45.016 1.00 30.82 250 GLY B N 1
ATOM 4045 C CA . GLY B 1 258 ? -49.792 35.966 -45.830 1.00 29.29 250 GLY B CA 1
ATOM 4046 C C . GLY B 1 258 ? -49.609 37.457 -45.675 1.00 27.66 250 GLY B C 1
ATOM 4047 O O . GLY B 1 258 ? -49.428 37.953 -44.558 1.00 22.23 250 GLY B O 1
ATOM 4048 N N . ALA B 1 259 ? -49.597 38.182 -46.779 1.00 21.76 251 ALA B N 1
ATOM 4049 C CA . ALA B 1 259 ? -49.469 39.620 -46.650 1.00 27.06 251 ALA B CA 1
ATOM 4050 C C . ALA B 1 259 ? -50.071 40.279 -47.880 1.00 31.61 251 ALA B C 1
ATOM 4051 O O . ALA B 1 259 ? -50.076 39.706 -48.975 1.00 37.19 251 ALA B O 1
ATOM 4053 N N . SER B 1 260 ? -50.533 41.511 -47.689 1.00 26.49 252 SER B N 1
ATOM 4054 C CA . SER B 1 260 ? -51.012 42.321 -48.789 1.00 28.72 252 SER B CA 1
ATOM 4055 C C . SER B 1 260 ? -50.486 43.726 -48.566 1.00 24.98 252 SER B C 1
ATOM 4056 O O . SER B 1 260 ? -50.082 44.086 -47.457 1.00 23.59 252 SER B O 1
ATOM 4059 N N . LEU B 1 261 ? -50.480 44.500 -49.652 1.00 26.90 253 LEU B N 1
ATOM 4060 C CA . LEU B 1 261 ? -49.901 45.837 -49.683 1.00 21.40 253 LEU B CA 1
ATOM 4061 C C . LEU B 1 261 ? -50.684 46.829 -48.847 1.00 23.06 253 LEU B C 1
ATOM 4062 O O . LEU B 1 261 ? -51.922 46.805 -48.824 1.00 24.40 253 LEU B O 1
ATOM 4067 N N . GLY B 1 262 ? -49.954 47.718 -48.166 1.00 23.24 254 GLY B N 1
ATOM 4068 C CA . GLY B 1 262 ? -50.567 48.764 -47.370 1.00 25.04 254 GLY B CA 1
ATOM 4069 C C . GLY B 1 262 ? -50.058 50.153 -47.728 1.00 42.63 254 GLY B C 1
ATOM 4070 O O . GLY B 1 262 ? -49.174 50.317 -48.577 1.00 47.82 254 GLY B O 1
ATOM 4071 N N . GLN B 1 263 ? -50.595 51.146 -47.008 1.00 46.56 255 GLN B N 1
ATOM 4072 C CA . GLN B 1 263 ? -50.247 52.548 -47.211 1.00 29.27 255 GLN B CA 1
ATOM 4073 C C . GLN B 1 263 ? -49.626 53.071 -45.923 1.00 42.92 255 GLN B C 1
ATOM 4074 O O . GLN B 1 263 ? -50.163 52.837 -44.836 1.00 41.10 255 GLN B O 1
ATOM 4076 N N . GLY B 1 264 ? -48.463 53.700 -46.048 1.00 29.68 256 GLY B N 1
ATOM 4077 C CA . GLY B 1 264 ? -47.719 54.213 -44.916 1.00 30.34 256 GLY B CA 1
ATOM 4078 C C . GLY B 1 264 ? -46.287 54.519 -45.300 1.00 35.99 256 GLY B C 1
ATOM 4079 O O . GLY B 1 264 ? -45.800 54.146 -46.363 1.00 33.03 256 GLY B O 1
ATOM 4080 N N . SER B 1 265 ? -45.602 55.206 -44.394 1.00 41.23 257 SER B N 1
ATOM 4081 C CA . SER B 1 265 ? -44.202 55.548 -44.583 1.00 33.47 257 SER B CA 1
ATOM 4082 C C . SER B 1 265 ? -43.489 55.507 -43.234 1.00 35.07 257 SER B C 1
ATOM 4083 O O . SER B 1 265 ? -44.040 55.961 -42.224 1.00 32.70 257 SER B O 1
ATOM 4086 N N . GLY B 1 266 ? -42.251 55.025 -43.226 1.00 30.14 258 GLY B N 1
ATOM 4087 C CA . GLY B 1 266 ? -41.488 54.978 -41.993 1.00 30.83 258 GLY B CA 1
ATOM 4088 C C . GLY B 1 266 ? -40.169 54.249 -42.169 1.00 45.46 258 GLY B C 1
ATOM 4089 O O . GLY B 1 266 ? -39.856 53.713 -43.237 1.00 42.81 258 GLY B O 1
ATOM 4090 N N . ALA B 1 267 ? -39.389 54.243 -41.092 1.00 41.62 259 ALA B N 1
ATOM 4091 C CA . ALA B 1 267 ? -38.124 53.539 -41.124 1.00 30.04 259 ALA B CA 1
ATOM 4092 C C . ALA B 1 267 ? -38.376 52.055 -41.318 1.00 30.27 259 ALA B C 1
ATOM 4093 O O . ALA B 1 267 ? -39.206 51.476 -40.608 1.00 34.61 259 ALA B O 1
ATOM 4095 N N . PRO B 1 268 ? -37.651 51.403 -42.219 1.00 31.31 260 PRO B N 1
ATOM 4096 C CA . PRO B 1 268 ? -37.975 50.016 -42.599 1.00 29.67 260 PRO B CA 1
ATOM 4097 C C . PRO B 1 268 ? -38.017 49.071 -41.405 1.00 25.17 260 PRO B C 1
ATOM 4098 O O . PRO B 1 268 ? -37.097 49.035 -40.583 1.00 29.77 260 PRO B O 1
ATOM 4102 N N . GLY B 1 269 ? -39.095 48.285 -41.327 1.00 26.56 261 GLY B N 1
ATOM 4103 C CA . GLY B 1 269 ? -39.282 47.335 -40.253 1.00 31.98 261 GLY B CA 1
ATOM 4104 C C . GLY B 1 269 ? -40.080 47.855 -39.078 1.00 31.11 261 GLY B C 1
ATOM 4105 O O . GLY B 1 269 ? -40.401 47.077 -38.172 1.00 26.36 261 GLY B O 1
ATOM 4106 N N . THR B 1 270 ? -40.390 49.144 -39.054 1.00 32.08 262 THR B N 1
ATOM 4107 C CA . THR B 1 270 ? -41.139 49.713 -37.948 1.00 31.41 262 THR B CA 1
ATOM 4108 C C . THR B 1 270 ? -42.605 49.304 -38.064 1.00 32.81 262 THR B C 1
ATOM 4109 O O . THR B 1 270 ? -43.181 49.332 -39.158 1.00 26.74 262 THR B O 1
ATOM 4113 N N . ILE B 1 271 ? -43.189 48.865 -36.947 1.00 34.63 263 ILE B N 1
ATOM 4114 C CA . ILE B 1 271 ? -44.633 48.644 -36.868 1.00 34.75 263 ILE B CA 1
ATOM 4115 C C . ILE B 1 271 ? -45.328 50.003 -36.879 1.00 38.74 263 ILE B C 1
ATOM 4116 O O . ILE B 1 271 ? -45.162 50.802 -35.952 1.00 43.26 263 ILE B O 1
ATOM 4121 N N . LEU B 1 272 ? -46.079 50.280 -37.949 1.00 29.73 264 LEU B N 1
ATOM 4122 C CA . LEU B 1 272 ? -46.816 51.537 -38.057 1.00 43.21 264 LEU B CA 1
ATOM 4123 C C . LEU B 1 272 ? -48.172 51.466 -37.366 1.00 43.89 264 LEU B C 1
ATOM 4124 O O . LEU B 1 272 ? -48.639 52.460 -36.796 1.00 46.50 264 LEU B O 1
ATOM 4129 N N . GLU B 1 273 ? -48.826 50.315 -37.422 1.00 42.93 265 GLU B N 1
ATOM 4130 C CA . GLU B 1 273 ? -50.194 50.224 -36.946 1.00 52.06 265 GLU B CA 1
ATOM 4131 C C . GLU B 1 273 ? -50.482 48.752 -36.706 1.00 46.70 265 GLU B C 1
ATOM 4132 O O . GLU B 1 273 ? -49.863 47.884 -37.330 1.00 41.28 265 GLU B O 1
ATOM 4138 N N . ALA B 1 274 ? -51.376 48.472 -35.761 1.00 50.35 266 ALA B N 1
ATOM 4139 C CA . ALA B 1 274 ? -51.784 47.099 -35.491 1.00 43.90 266 ALA B CA 1
ATOM 4140 C C . ALA B 1 274 ? -53.276 47.072 -35.205 1.00 42.45 266 ALA B C 1
ATOM 4141 O O . ALA B 1 274 ? -53.744 47.760 -34.294 1.00 38.76 266 ALA B O 1
ATOM 4143 N N . SER B 1 275 ? -54.022 46.295 -35.986 1.00 39.40 267 SER B N 1
ATOM 4144 C CA . SER B 1 275 ? -55.457 46.178 -35.783 1.00 40.27 267 SER B CA 1
ATOM 4145 C C . SER B 1 275 ? -55.873 44.769 -36.168 1.00 48.67 267 SER B C 1
ATOM 4146 O O . SER B 1 275 ? -55.037 43.907 -36.471 1.00 42.02 267 SER B O 1
ATOM 4149 N N . ARG B 1 276 ? -57.185 44.533 -36.095 1.00 53.83 268 ARG B N 1
ATOM 4150 C CA . ARG B 1 276 ? -57.752 43.287 -36.591 1.00 49.59 268 ARG B CA 1
ATOM 4151 C C . ARG B 1 276 ? -57.388 43.058 -38.061 1.00 42.98 268 ARG B C 1
ATOM 4152 O O . ARG B 1 276 ? -57.253 41.909 -38.496 1.00 36.55 268 ARG B O 1
ATOM 4154 N N . ASP B 1 277 ? -57.203 44.136 -38.837 1.00 42.78 269 ASP B N 1
ATOM 4155 C CA . ASP B 1 277 ? -56.926 44.005 -40.269 1.00 47.21 269 ASP B CA 1
ATOM 4156 C C . ASP B 1 277 ? -55.501 43.535 -40.565 1.00 49.39 269 ASP B C 1
ATOM 4157 O O . ASP B 1 277 ? -55.222 43.127 -41.700 1.00 45.33 269 ASP B O 1
ATOM 4162 N N . GLY B 1 278 ? -54.591 43.611 -39.592 1.00 41.77 270 GLY B N 1
ATOM 4163 C CA . GLY B 1 278 ? -53.235 43.151 -39.809 1.00 32.11 270 GLY B CA 1
ATOM 4164 C C . GLY B 1 278 ? -52.173 44.002 -39.141 1.00 32.46 270 GLY B C 1
ATOM 4165 O O . GLY B 1 278 ? -52.473 44.958 -38.409 1.00 35.18 270 GLY B O 1
ATOM 4166 N N . LEU B 1 279 ? -50.916 43.638 -39.382 1.00 27.68 271 LEU B N 1
ATOM 4167 C CA . LEU B 1 279 ? -49.754 44.321 -38.821 1.00 30.09 271 LEU B CA 1
ATOM 4168 C C . LEU B 1 279 ? -49.078 45.097 -39.950 1.00 32.16 271 LEU B C 1
ATOM 4169 O O . LEU B 1 279 ? -48.497 44.501 -40.870 1.00 27.06 271 LEU B O 1
ATOM 4174 N N . LEU B 1 280 ? -49.203 46.421 -39.897 1.00 32.34 272 LEU B N 1
ATOM 4175 C CA . LEU B 1 280 ? -48.674 47.316 -40.915 1.00 30.75 272 LEU B CA 1
ATOM 4176 C C . LEU B 1 280 ? -47.212 47.616 -40.594 1.00 35.60 272 LEU B C 1
ATOM 4177 O O . LEU B 1 280 ? -46.896 48.082 -39.495 1.00 38.99 272 LEU B O 1
ATOM 4182 N N . VAL B 1 281 ? -46.318 47.301 -41.529 1.00 35.17 273 VAL B N 1
ATOM 4183 C CA . VAL B 1 281 ? -44.882 47.465 -41.347 1.00 28.18 273 VAL B CA 1
ATOM 4184 C C . VAL B 1 281 ? -44.335 48.396 -42.426 1.00 29.30 273 VAL B C 1
ATOM 4185 O O . VAL B 1 281 ? -44.623 48.220 -43.617 1.00 27.51 273 VAL B O 1
ATOM 4189 N N . ALA B 1 282 ? -43.558 49.389 -42.007 1.00 28.83 274 ALA B N 1
ATOM 4190 C CA . ALA B 1 282 ? -42.910 50.271 -42.959 1.00 24.32 274 ALA B CA 1
ATOM 4191 C C . ALA B 1 282 ? -41.851 49.510 -43.750 1.00 30.35 274 ALA B C 1
ATOM 4192 O O . ALA B 1 282 ? -41.223 48.574 -43.249 1.00 39.20 274 ALA B O 1
ATOM 4194 N N . CYS B 1 283 ? -41.652 49.925 -45.001 1.00 24.38 275 CYS B N 1
ATOM 4195 C CA . CYS B 1 283 ? -40.662 49.301 -45.871 1.00 21.83 275 CYS B CA 1
ATOM 4196 C C . CYS B 1 283 ? -39.706 50.324 -46.488 1.00 25.89 275 CYS B C 1
ATOM 4197 O O . CYS B 1 283 ? -39.650 51.480 -46.053 1.00 23.89 275 CYS B O 1
ATOM 4200 N N . GLY B 1 284 ? -38.916 49.897 -47.474 1.00 21.77 276 GLY B N 1
ATOM 4201 C CA . GLY B 1 284 ? -38.092 50.848 -48.197 1.00 22.76 276 GLY B CA 1
ATOM 4202 C C . GLY B 1 284 ? -38.917 51.832 -49.002 1.00 27.38 276 GLY B C 1
ATOM 4203 O O . GLY B 1 284 ? -38.554 53.005 -49.134 1.00 26.68 276 GLY B O 1
ATOM 4204 N N . GLU B 1 285 ? -40.007 51.347 -49.592 1.00 26.46 277 GLU B N 1
ATOM 4205 C CA . GLU B 1 285 ? -41.052 52.140 -50.219 1.00 24.87 277 GLU B CA 1
ATOM 4206 C C . GLU B 1 285 ? -42.369 51.554 -49.756 1.00 26.32 277 GLU B C 1
ATOM 4207 O O . GLU B 1 285 ? -42.519 50.326 -49.754 1.00 21.34 277 GLU B O 1
ATOM 4213 N N . GLY B 1 286 ? -43.296 52.413 -49.326 1.00 24.14 278 GLY B N 1
ATOM 4214 C CA . GLY B 1 286 ? -44.605 51.910 -48.934 1.00 23.97 278 GLY B CA 1
ATOM 4215 C C . GLY B 1 286 ? -44.613 51.082 -47.652 1.00 29.92 278 GLY B C 1
ATOM 4216 O O . GLY B 1 286 ? -43.669 51.074 -46.867 1.00 36.87 278 GLY B O 1
ATOM 4217 N N . ALA B 1 287 ? -45.715 50.362 -47.450 1.00 34.90 279 ALA B N 1
ATOM 4218 C CA . ALA B 1 287 ? -45.869 49.550 -46.251 1.00 32.69 279 ALA B CA 1
ATOM 4219 C C . ALA B 1 287 ? -46.500 48.218 -46.623 1.00 28.64 279 ALA B C 1
ATOM 4220 O O . ALA B 1 287 ? -47.171 48.090 -47.649 1.00 28.43 279 ALA B O 1
ATOM 4222 N N . LEU B 1 288 ? -46.297 47.233 -45.749 1.00 27.85 280 LEU B N 1
ATOM 4223 C CA . LEU B 1 288 ? -46.748 45.864 -45.958 1.00 20.40 280 LEU B CA 1
ATOM 4224 C C . LEU B 1 288 ? -47.572 45.422 -44.764 1.00 26.03 280 LEU B C 1
ATOM 4225 O O . LEU B 1 288 ? -47.125 45.538 -43.619 1.00 28.01 280 LEU B O 1
ATOM 4230 N N . ARG B 1 289 ? -48.780 44.941 -45.031 1.00 23.36 281 ARG B N 1
ATOM 4231 C CA . ARG B 1 289 ? -49.691 44.488 -43.993 1.00 25.81 281 ARG B CA 1
ATOM 4232 C C . ARG B 1 289 ? -49.585 42.973 -43.891 1.00 22.50 281 ARG B C 1
ATOM 4233 O O . ARG B 1 289 ? -49.987 42.252 -44.812 1.00 22.06 281 ARG B O 1
ATOM 4241 N N . LEU B 1 290 ? -49.064 42.490 -42.770 1.00 22.80 282 LEU B N 1
ATOM 4242 C CA . LEU B 1 290 ? -48.981 41.052 -42.544 1.00 33.48 282 LEU B CA 1
ATOM 4243 C C . LEU B 1 290 ? -50.343 40.558 -42.047 1.00 35.24 282 LEU B C 1
ATOM 4244 O O . LEU B 1 290 ? -50.891 41.100 -41.085 1.00 38.01 282 LEU B O 1
ATOM 4249 N N . THR B 1 291 ? -50.922 39.564 -42.727 1.00 34.94 283 THR B N 1
ATOM 4250 C CA . THR B 1 291 ? -52.268 39.127 -42.376 1.00 32.49 283 THR B CA 1
ATOM 4251 C C . THR B 1 291 ? -52.350 37.716 -41.805 1.00 29.69 283 THR B C 1
ATOM 4252 O O . THR B 1 291 ? -53.372 37.375 -41.201 1.00 29.11 283 THR B O 1
ATOM 4256 N N . ARG B 1 292 ? -51.302 36.907 -41.959 1.00 30.01 284 ARG B N 1
ATOM 4257 C CA . ARG B 1 292 ? -51.228 35.550 -41.433 1.00 37.33 284 ARG B CA 1
ATOM 4258 C C . ARG B 1 292 ? -49.801 35.309 -40.971 1.00 41.90 284 ARG B C 1
ATOM 4259 O O . ARG B 1 292 ? -48.862 35.559 -41.735 1.00 38.69 284 ARG B O 1
ATOM 4267 N N . LEU B 1 293 ? -49.635 34.869 -39.720 1.00 42.27 285 LEU B N 1
ATOM 4268 C CA . LEU B 1 293 ? -48.320 34.618 -39.141 1.00 28.72 285 LEU B CA 1
ATOM 4269 C C . LEU B 1 293 ? -48.311 33.245 -38.477 1.00 32.07 285 LEU B C 1
ATOM 4270 O O . LEU B 1 293 ? -49.359 32.625 -38.283 1.00 34.13 285 LEU B O 1
ATOM 4275 N N . GLN B 1 294 ? -47.107 32.755 -38.150 1.00 37.40 286 GLN B N 1
ATOM 4276 C CA . GLN B 1 294 ? -46.926 31.521 -37.377 1.00 41.06 286 GLN B CA 1
ATOM 4277 C C . GLN B 1 294 ? -45.716 31.677 -36.464 1.00 48.61 286 GLN B C 1
ATOM 4278 O O . GLN B 1 294 ? -44.593 31.866 -36.940 1.00 54.36 286 GLN B O 1
ATOM 4284 N N . LEU B 1 295 ? -45.939 31.588 -35.159 1.00 58.02 287 LEU B N 1
ATOM 4285 C CA . LEU B 1 295 ? -44.905 31.695 -34.141 1.00 54.87 287 LEU B CA 1
ATOM 4286 C C . LEU B 1 295 ? -44.261 30.338 -33.877 1.00 55.99 287 LEU B C 1
ATOM 4287 O O . LEU B 1 295 ? -44.803 29.300 -34.265 1.00 57.45 287 LEU B O 1
ATOM 4292 N N . PRO B 1 296 ? -43.079 30.301 -33.257 1.00 55.87 288 PRO B N 1
ATOM 4293 C CA . PRO B 1 296 ? -42.393 29.011 -33.079 1.00 54.50 288 PRO B CA 1
ATOM 4294 C C . PRO B 1 296 ? -43.204 28.046 -32.223 1.00 58.10 288 PRO B C 1
ATOM 4295 O O . PRO B 1 296 ? -43.622 28.369 -31.106 1.00 55.99 288 PRO B O 1
ATOM 4299 N N . GLY B 1 297 ? -43.401 26.841 -32.749 1.00 65.28 289 GLY B N 1
ATOM 4300 C CA . GLY B 1 297 ? -44.209 25.851 -32.050 1.00 70.77 289 GLY B CA 1
ATOM 4301 C C . GLY B 1 297 ? -45.661 26.241 -31.874 1.00 72.68 289 GLY B C 1
ATOM 4302 O O . GLY B 1 297 ? -46.279 25.908 -30.855 1.00 72.07 289 GLY B O 1
ATOM 4303 N N . GLY B 1 298 ? -46.232 26.924 -32.863 1.00 69.86 290 GLY B N 1
ATOM 4304 C CA . GLY B 1 298 ? -47.625 27.312 -32.828 1.00 61.68 290 GLY B CA 1
ATOM 4305 C C . GLY B 1 298 ? -48.258 26.988 -34.165 1.00 54.93 290 GLY B C 1
ATOM 4306 O O . GLY B 1 298 ? -47.607 26.449 -35.064 1.00 48.59 290 GLY B O 1
ATOM 4307 N N . LYS B 1 299 ? -49.548 27.301 -34.266 1.00 60.31 291 LYS B N 1
ATOM 4308 C CA . LYS B 1 299 ? -50.277 27.035 -35.502 1.00 69.55 291 LYS B CA 1
ATOM 4309 C C . LYS B 1 299 ? -50.348 28.291 -36.367 1.00 64.20 291 LYS B C 1
ATOM 4310 O O . LYS B 1 299 ? -50.239 29.415 -35.869 1.00 61.85 291 LYS B O 1
ATOM 4312 N N . PRO B 1 300 ? -50.532 28.138 -37.676 1.00 55.09 292 PRO B N 1
ATOM 4313 C CA . PRO B 1 300 ? -50.752 29.312 -38.526 1.00 53.60 292 PRO B CA 1
ATOM 4314 C C . PRO B 1 300 ? -52.021 30.042 -38.117 1.00 56.65 292 PRO B C 1
ATOM 4315 O O . PRO B 1 300 ? -53.075 29.431 -37.932 1.00 69.90 292 PRO B O 1
ATOM 4319 N N . LEU B 1 301 ? -51.903 31.357 -37.951 1.00 48.07 293 LEU B N 1
ATOM 4320 C CA . LEU B 1 301 ? -52.981 32.182 -37.427 1.00 47.73 293 LEU B CA 1
ATOM 4321 C C . LEU B 1 301 ? -53.193 33.421 -38.284 1.00 53.17 293 LEU B C 1
ATOM 4322 O O . LEU B 1 301 ? -52.232 33.998 -38.810 1.00 48.31 293 LEU B O 1
ATOM 4327 N N . ALA B 1 302 ? -54.460 33.821 -38.421 1.00 54.42 294 ALA B N 1
ATOM 4328 C CA . ALA B 1 302 ? -54.762 35.158 -38.916 1.00 46.69 294 ALA B CA 1
ATOM 4329 C C . ALA B 1 302 ? -54.239 36.157 -37.902 1.00 40.37 294 ALA B C 1
ATOM 4330 O O . ALA B 1 302 ? -54.206 35.870 -36.700 1.00 39.54 294 ALA B O 1
ATOM 4332 N N . PHE B 1 303 ? -53.748 37.301 -38.378 1.00 32.62 295 PHE B N 1
ATOM 4333 C CA . PHE B 1 303 ? -53.206 38.236 -37.407 1.00 32.74 295 PHE B CA 1
ATOM 4334 C C . PHE B 1 303 ? -54.288 38.707 -36.449 1.00 45.00 295 PHE B C 1
ATOM 4335 O O . PHE B 1 303 ? -54.001 39.030 -35.290 1.00 45.92 295 PHE B O 1
ATOM 4343 N N . ALA B 1 304 ? -55.534 38.739 -36.914 1.00 49.07 296 ALA B N 1
ATOM 4344 C CA . ALA B 1 304 ? -56.634 39.151 -36.057 1.00 50.45 296 ALA B CA 1
ATOM 4345 C C . ALA B 1 304 ? -56.675 38.328 -34.771 1.00 45.42 296 ALA B C 1
ATOM 4346 O O . ALA B 1 304 ? -56.857 38.881 -33.684 1.00 44.68 296 ALA B O 1
ATOM 4348 N N . ASP B 1 305 ? -56.458 37.014 -34.866 1.00 40.99 297 ASP B N 1
ATOM 4349 C CA . ASP B 1 305 ? -56.446 36.195 -33.656 1.00 49.54 297 ASP B CA 1
ATOM 4350 C C . ASP B 1 305 ? -55.247 36.527 -32.773 1.00 53.90 297 ASP B C 1
ATOM 4351 O O . ASP B 1 305 ? -55.334 36.409 -31.546 1.00 62.85 297 ASP B O 1
ATOM 4356 N N . LEU B 1 306 ? -54.140 36.981 -33.364 1.00 51.42 298 LEU B N 1
ATOM 4357 C CA . LEU B 1 306 ? -52.970 37.336 -32.568 1.00 52.27 298 LEU B CA 1
ATOM 4358 C C . LEU B 1 306 ? -53.126 38.690 -31.898 1.00 48.82 298 LEU B C 1
ATOM 4359 O O . LEU B 1 306 ? -52.601 38.905 -30.798 1.00 41.70 298 LEU B O 1
ATOM 4364 N N . TYR B 1 307 ? -53.811 39.614 -32.564 1.00 44.84 299 TYR B N 1
ATOM 4365 C CA . TYR B 1 307 ? -54.053 40.930 -31.992 1.00 51.38 299 TYR B CA 1
ATOM 4366 C C . TYR B 1 307 ? -54.951 40.811 -30.764 1.00 64.86 299 TYR B C 1
ATOM 4367 O O . TYR B 1 307 ? -54.782 41.534 -29.774 1.00 73.22 299 TYR B O 1
ATOM 4376 N N . ASN B 1 308 ? -55.925 39.915 -30.829 1.00 61.43 300 ASN B N 1
ATOM 4377 C CA . ASN B 1 308 ? -56.857 39.626 -29.758 1.00 56.68 300 ASN B CA 1
ATOM 4378 C C . ASN B 1 308 ? -56.246 38.753 -28.664 1.00 54.11 300 ASN B C 1
ATOM 4379 O O . ASN B 1 308 ? -57.004 38.175 -27.878 1.00 58.13 300 ASN B O 1
ATOM 4384 N N . SER B 1 309 ? -54.921 38.556 -28.647 1.00 56.05 301 SER B N 1
ATOM 4385 C CA . SER B 1 309 ? -54.321 37.714 -27.612 1.00 56.51 301 SER B CA 1
ATOM 4386 C C . SER B 1 309 ? -52.902 38.117 -27.178 1.00 53.93 301 SER B C 1
ATOM 4387 O O . SER B 1 309 ? -52.522 37.899 -26.024 1.00 52.58 301 SER B O 1
ATOM 4390 N N . ARG B 1 310 ? -52.113 38.725 -28.064 1.00 55.25 302 ARG B N 1
ATOM 4391 C CA . ARG B 1 310 ? -50.742 39.114 -27.741 1.00 56.70 302 ARG B CA 1
ATOM 4392 C C . ARG B 1 310 ? -50.483 40.572 -28.066 1.00 55.82 302 ARG B C 1
ATOM 4393 O O . ARG B 1 310 ? -49.346 40.938 -28.370 1.00 60.31 302 ARG B O 1
ATOM 4401 N N . ARG B 1 311 ? -51.533 41.396 -28.046 1.00 57.87 303 ARG B N 1
ATOM 4402 C CA . ARG B 1 311 ? -51.486 42.802 -28.434 1.00 44.03 303 ARG B CA 1
ATOM 4403 C C . ARG B 1 311 ? -50.163 43.491 -28.105 1.00 58.38 303 ARG B C 1
ATOM 4404 O O . ARG B 1 311 ? -49.519 44.036 -29.009 1.00 59.01 303 ARG B O 1
ATOM 4412 N N . GLU B 1 312 ? -49.724 43.450 -26.838 1.00 54.98 304 GLU B N 1
ATOM 4413 C CA . GLU B 1 312 ? -48.552 44.233 -26.442 1.00 54.48 304 GLU B CA 1
ATOM 4414 C C . GLU B 1 312 ? -47.246 43.654 -26.993 1.00 61.37 304 GLU B C 1
ATOM 4415 O O . GLU B 1 312 ? -46.239 44.374 -27.081 1.00 54.62 304 GLU B O 1
ATOM 4421 N N . GLN B 1 313 ? -47.233 42.377 -27.377 1.00 67.29 305 GLN B N 1
ATOM 4422 C CA . GLN B 1 313 ? -46.038 41.849 -28.020 1.00 60.99 305 GLN B CA 1
ATOM 4423 C C . GLN B 1 313 ? -45.817 42.526 -29.363 1.00 50.87 305 GLN B C 1
ATOM 4424 O O . GLN B 1 313 ? -44.670 42.783 -29.750 1.00 50.50 305 GLN B O 1
ATOM 4430 N N . PHE B 1 314 ? -46.911 42.858 -30.064 1.00 44.38 306 PHE B N 1
ATOM 4431 C CA . PHE B 1 314 ? -46.876 43.520 -31.368 1.00 48.50 306 PHE B CA 1
ATOM 4432 C C . PHE B 1 314 ? -47.280 44.995 -31.296 1.00 49.41 306 PHE B C 1
ATOM 4433 O O . PHE B 1 314 ? -48.019 45.486 -32.155 1.00 40.70 306 PHE B O 1
ATOM 4441 N N . ALA B 1 315 ? -46.774 45.729 -30.302 1.00 50.27 307 ALA B N 1
ATOM 4442 C CA . ALA B 1 315 ? -47.103 47.142 -30.145 1.00 42.95 307 ALA B CA 1
ATOM 4443 C C . ALA B 1 315 ? -46.347 47.976 -31.169 1.00 39.70 307 ALA B C 1
ATOM 4444 O O . ALA B 1 315 ? -45.200 47.663 -31.507 1.00 41.13 307 ALA B O 1
ATOM 4446 N N . ALA B 1 316 ? -46.990 49.033 -31.672 1.00 37.71 308 ALA B N 1
ATOM 4447 C CA . ALA B 1 316 ? -46.377 49.865 -32.711 1.00 36.45 308 ALA B CA 1
ATOM 4448 C C . ALA B 1 316 ? -45.137 50.599 -32.206 1.00 37.06 308 ALA B C 1
ATOM 4449 O O . ALA B 1 316 ? -45.029 50.954 -31.033 1.00 39.18 308 ALA B O 1
ATOM 4451 N N . GLY B 1 317 ? -44.195 50.836 -33.127 1.00 39.49 309 GLY B N 1
ATOM 4452 C CA . GLY B 1 317 ? -42.930 51.478 -32.836 1.00 36.49 309 GLY B CA 1
ATOM 4453 C C . GLY B 1 317 ? -41.749 50.531 -32.723 1.00 37.60 309 GLY B C 1
ATOM 4454 O O . GLY B 1 317 ? -40.599 50.972 -32.833 1.00 36.12 309 GLY B O 1
ATOM 4455 N N . GLN B 1 318 ? -42.005 49.253 -32.482 1.00 35.11 310 GLN B N 1
ATOM 4456 C CA . GLN B 1 318 ? -40.975 48.238 -32.526 1.00 34.50 310 GLN B CA 1
ATOM 4457 C C . GLN B 1 318 ? -40.532 48.017 -33.970 1.00 41.46 310 GLN B C 1
ATOM 4458 O O . GLN B 1 318 ? -41.251 48.342 -34.921 1.00 46.51 310 GLN B O 1
ATOM 4464 N N . VAL B 1 319 ? -39.356 47.409 -34.128 1.00 35.24 311 VAL B N 1
ATOM 4465 C CA . VAL B 1 319 ? -38.739 47.191 -35.428 1.00 30.36 311 VAL B CA 1
ATOM 4466 C C . VAL B 1 319 ? -38.469 45.702 -35.595 1.00 29.67 311 VAL B C 1
ATOM 4467 O O . VAL B 1 319 ? -37.894 45.072 -34.700 1.00 39.17 311 VAL B O 1
ATOM 4471 N N . LEU B 1 320 ? -38.860 45.143 -36.752 1.00 31.84 312 LEU B N 1
ATOM 4472 C CA . LEU B 1 320 ? -38.594 43.738 -37.073 1.00 36.03 312 LEU B CA 1
ATOM 4473 C C . LEU B 1 320 ? -37.233 43.615 -37.775 1.00 37.52 312 LEU B C 1
ATOM 4474 O O . LEU B 1 320 ? -36.935 44.380 -38.698 1.00 36.61 312 LEU B O 1
ATOM 4479 N N . GLY B 1 321 ? -36.428 42.627 -37.375 1.00 36.77 313 GLY B N 1
ATOM 4480 C CA . GLY B 1 321 ? -35.077 42.483 -37.922 1.00 34.43 313 GLY B CA 1
ATOM 4481 C C . GLY B 1 321 ? -33.868 42.724 -36.998 1.00 32.88 313 GLY B C 1
ATOM 4482 O O . GLY B 1 321 ? -33.878 43.533 -36.046 1.00 37.19 313 GLY B O 1
ATOM 4483 N N . GLN C 1 11 ? -46.672 -6.068 30.787 1.00 45.24 3 GLN C N 1
ATOM 4484 C CA . GLN C 1 11 ? -45.946 -4.962 30.163 1.00 54.41 3 GLN C CA 1
ATOM 4485 C C . GLN C 1 11 ? -45.562 -5.301 28.708 1.00 58.16 3 GLN C C 1
ATOM 4486 O O . GLN C 1 11 ? -45.463 -6.470 28.333 1.00 39.80 3 GLN C O 1
ATOM 4488 N N . ALA C 1 12 ? -45.356 -4.267 27.895 1.00 63.60 4 ALA C N 1
ATOM 4489 C CA . ALA C 1 12 ? -45.081 -4.391 26.467 1.00 52.69 4 ALA C CA 1
ATOM 4490 C C . ALA C 1 12 ? -43.585 -4.331 26.197 1.00 52.51 4 ALA C C 1
ATOM 4491 O O . ALA C 1 12 ? -42.833 -3.700 26.942 1.00 58.50 4 ALA C O 1
ATOM 4493 N N . LEU C 1 13 ? -43.153 -4.993 25.123 1.00 40.99 5 LEU C N 1
ATOM 4494 C CA . LEU C 1 13 ? -41.733 -5.148 24.850 1.00 40.56 5 LEU C CA 1
ATOM 4495 C C . LEU C 1 13 ? -41.321 -4.511 23.527 1.00 43.15 5 LEU C C 1
ATOM 4496 O O . LEU C 1 13 ? -42.117 -4.379 22.589 1.00 41.41 5 LEU C O 1
ATOM 4501 N N . ARG C 1 14 ? -40.053 -4.111 23.482 1.00 42.31 6 ARG C N 1
ATOM 4502 C CA . ARG C 1 14 ? -39.388 -3.702 22.258 1.00 53.02 6 ARG C CA 1
ATOM 4503 C C . ARG C 1 14 ? -38.790 -4.944 21.600 1.00 53.77 6 ARG C C 1
ATOM 4504 O O . ARG C 1 14 ? -37.903 -5.592 22.166 1.00 59.38 6 ARG C O 1
ATOM 4512 N N . ILE C 1 15 ? -39.274 -5.273 20.409 1.00 47.35 7 ILE C N 1
ATOM 4513 C CA . ILE C 1 15 ? -38.963 -6.537 19.760 1.00 44.66 7 ILE C CA 1
ATOM 4514 C C . ILE C 1 15 ? -38.253 -6.293 18.440 1.00 45.31 7 ILE C C 1
ATOM 4515 O O . ILE C 1 15 ? -38.632 -5.416 17.657 1.00 45.49 7 ILE C O 1
ATOM 4520 N N . VAL C 1 16 ? -37.232 -7.084 18.190 1.00 46.34 8 VAL C N 1
ATOM 4521 C CA . VAL C 1 16 ? -36.637 -7.183 16.875 1.00 35.94 8 VAL C CA 1
ATOM 4522 C C . VAL C 1 16 ? -37.170 -8.460 16.253 1.00 44.08 8 VAL C C 1
ATOM 4523 O O . VAL C 1 16 ? -37.251 -9.495 16.926 1.00 48.33 8 VAL C O 1
ATOM 4527 N N . PHE C 1 17 ? -37.605 -8.378 15.003 1.00 40.87 9 PHE C N 1
ATOM 4528 C CA . PHE C 1 17 ? -38.082 -9.543 14.275 1.00 36.44 9 PHE C CA 1
ATOM 4529 C C . PHE C 1 17 ? -37.095 -9.891 13.174 1.00 35.03 9 PHE C C 1
ATOM 4530 O O . PHE C 1 17 ? -36.711 -9.024 12.386 1.00 39.00 9 PHE C O 1
ATOM 4538 N N . ALA C 1 18 ? -36.725 -11.161 13.089 1.00 28.55 10 ALA C N 1
ATOM 4539 C CA . ALA C 1 18 ? -35.853 -11.636 12.028 1.00 28.05 10 ALA C CA 1
ATOM 4540 C C . ALA C 1 18 ? -36.518 -12.842 11.386 1.00 30.52 10 ALA C C 1
ATOM 4541 O O . ALA C 1 18 ? -36.746 -13.851 12.062 1.00 24.25 10 ALA C O 1
ATOM 4543 N N . GLY C 1 19 ? -36.781 -12.751 10.078 1.00 33.39 11 GLY C N 1
ATOM 4544 C CA . GLY C 1 19 ? -37.461 -13.816 9.339 1.00 29.07 11 GLY C CA 1
ATOM 4545 C C . GLY C 1 19 ? -37.547 -13.491 7.855 1.00 35.48 11 GLY C C 1
ATOM 4546 O O . GLY C 1 19 ? -37.295 -12.358 7.421 1.00 39.03 11 GLY C O 1
ATOM 4547 N N . THR C 1 20 ? -37.905 -14.520 7.063 1.00 31.24 12 THR C N 1
ATOM 4548 C CA . THR C 1 20 ? -37.892 -14.293 5.616 1.00 37.19 12 THR C CA 1
ATOM 4549 C C . THR C 1 20 ? -39.166 -14.722 4.866 1.00 38.86 12 THR C C 1
ATOM 4550 O O . THR C 1 20 ? -39.858 -13.844 4.324 1.00 30.98 12 THR C O 1
ATOM 4554 N N . PRO C 1 21 ? -39.547 -16.004 4.812 1.00 29.00 13 PRO C N 1
ATOM 4555 C CA . PRO C 1 21 ? -40.628 -16.415 3.907 1.00 28.15 13 PRO C CA 1
ATOM 4556 C C . PRO C 1 21 ? -42.021 -16.157 4.477 1.00 20.73 13 PRO C C 1
ATOM 4557 O O . PRO C 1 21 ? -42.202 -15.586 5.549 1.00 22.54 13 PRO C O 1
ATOM 4561 N N . GLU C 1 22 ? -43.020 -16.606 3.717 1.00 23.03 14 GLU C N 1
ATOM 4562 C CA . GLU C 1 22 ? -44.413 -16.370 4.085 1.00 25.16 14 GLU C CA 1
ATOM 4563 C C . GLU C 1 22 ? -44.712 -16.907 5.479 1.00 29.00 14 GLU C C 1
ATOM 4564 O O . GLU C 1 22 ? -45.459 -16.287 6.245 1.00 26.61 14 GLU C O 1
ATOM 4570 N N . PHE C 1 23 ? -44.114 -18.049 5.832 1.00 27.83 15 PHE C N 1
ATOM 4571 C CA . PHE C 1 23 ? -44.313 -18.611 7.160 1.00 28.15 15 PHE C CA 1
ATOM 4572 C C . PHE C 1 23 ? -43.928 -17.599 8.229 1.00 30.24 15 PHE C C 1
ATOM 4573 O O . PHE C 1 23 ? -44.639 -17.438 9.229 1.00 37.26 15 PHE C O 1
ATOM 4581 N N . ALA C 1 24 ? -42.820 -16.878 8.016 1.00 27.08 16 ALA C N 1
ATOM 4582 C CA . ALA C 1 24 ? -42.431 -15.841 8.966 1.00 32.94 16 ALA C CA 1
ATOM 4583 C C . ALA C 1 24 ? -43.351 -14.621 8.872 1.00 35.63 16 ALA C C 1
ATOM 4584 O O . ALA C 1 24 ? -43.694 -14.013 9.895 1.00 30.55 16 ALA C O 1
ATOM 4586 N N . ALA C 1 25 ? -43.781 -14.258 7.662 1.00 23.42 17 ALA C N 1
ATOM 4587 C CA . ALA C 1 25 ? -44.586 -13.049 7.543 1.00 35.69 17 ALA C CA 1
ATOM 4588 C C . ALA C 1 25 ? -45.880 -13.162 8.343 1.00 41.61 17 ALA C C 1
ATOM 4589 O O . ALA C 1 25 ? -46.382 -12.159 8.859 1.00 27.51 17 ALA C O 1
ATOM 4591 N N . GLU C 1 26 ? -46.426 -14.370 8.472 1.00 40.29 18 GLU C N 1
ATOM 4592 C CA . GLU C 1 26 ? -47.632 -14.530 9.268 1.00 40.52 18 GLU C CA 1
ATOM 4593 C C . GLU C 1 26 ? -47.348 -14.303 10.744 1.00 42.72 18 GLU C C 1
ATOM 4594 O O . GLU C 1 26 ? -48.227 -13.829 11.475 1.00 50.64 18 GLU C O 1
ATOM 4600 N N . HIS C 1 27 ? -46.121 -14.594 11.188 1.00 35.71 19 HIS C N 1
ATOM 4601 C CA . HIS C 1 27 ? -45.739 -14.329 12.572 1.00 32.29 19 HIS C CA 1
ATOM 4602 C C . HIS C 1 27 ? -45.619 -12.834 12.837 1.00 34.83 19 HIS C C 1
ATOM 4603 O O . HIS C 1 27 ? -46.102 -12.330 13.861 1.00 41.00 19 HIS C O 1
ATOM 4610 N N . LEU C 1 28 ? -44.956 -12.114 11.936 1.00 27.80 20 LEU C N 1
ATOM 4611 C CA . LEU C 1 28 ? -44.890 -10.662 12.049 1.00 34.97 20 LEU C CA 1
ATOM 4612 C C . LEU C 1 28 ? -46.275 -10.031 11.947 1.00 41.66 20 LEU C C 1
ATOM 4613 O O . LEU C 1 28 ? -46.591 -9.088 12.681 1.00 50.01 20 LEU C O 1
ATOM 4618 N N . LYS C 1 29 ? -47.113 -10.537 11.042 1.00 39.85 21 LYS C N 1
ATOM 4619 C CA . LYS C 1 29 ? -48.461 -9.995 10.894 1.00 38.70 21 LYS C CA 1
ATOM 4620 C C . LYS C 1 29 ? -49.207 -10.067 12.219 1.00 42.72 21 LYS C C 1
ATOM 4621 O O . LYS C 1 29 ? -49.931 -9.133 12.588 1.00 43.54 21 LYS C O 1
ATOM 4627 N N . ALA C 1 30 ? -49.022 -11.162 12.964 1.00 39.59 22 ALA C N 1
ATOM 4628 C CA . ALA C 1 30 ? -49.684 -11.275 14.257 1.00 37.15 22 ALA C CA 1
ATOM 4629 C C . ALA C 1 30 ? -49.024 -10.384 15.299 1.00 43.78 22 ALA C C 1
ATOM 4630 O O . ALA C 1 30 ? -49.714 -9.813 16.151 1.00 42.52 22 ALA C O 1
ATOM 4632 N N . LEU C 1 31 ? -47.702 -10.222 15.231 1.00 46.19 23 LEU C N 1
ATOM 4633 C CA . LEU C 1 31 ? -47.036 -9.348 16.185 1.00 41.69 23 LEU C CA 1
ATOM 4634 C C . LEU C 1 31 ? -47.484 -7.896 16.054 1.00 35.19 23 LEU C C 1
ATOM 4635 O O . LEU C 1 31 ? -47.585 -7.190 17.060 1.00 45.78 23 LEU C O 1
ATOM 4640 N N . LEU C 1 32 ? -47.798 -7.440 14.843 1.00 44.79 24 LEU C N 1
ATOM 4641 C CA . LEU C 1 32 ? -48.186 -6.043 14.662 1.00 46.32 24 LEU C CA 1
ATOM 4642 C C . LEU C 1 32 ? -49.484 -5.713 15.390 1.00 49.93 24 LEU C C 1
ATOM 4643 O O . LEU C 1 32 ? -49.679 -4.570 15.805 1.00 59.63 24 LEU C O 1
ATOM 4648 N N . ASP C 1 33 ? -50.366 -6.705 15.570 1.00 51.09 25 ASP C N 1
ATOM 4649 C CA . ASP C 1 33 ? -51.624 -6.587 16.306 1.00 50.35 25 ASP C CA 1
ATOM 4650 C C . ASP C 1 33 ? -51.463 -6.844 17.799 1.00 50.20 25 ASP C C 1
ATOM 4651 O O . ASP C 1 33 ? -52.386 -7.376 18.437 1.00 49.86 25 ASP C O 1
ATOM 4656 N N . THR C 1 34 ? -50.297 -6.562 18.361 1.00 48.83 26 THR C N 1
ATOM 4657 C CA . THR C 1 34 ? -50.147 -6.678 19.804 1.00 47.95 26 THR C CA 1
ATOM 4658 C C . THR C 1 34 ? -49.695 -5.328 20.344 1.00 51.69 26 THR C C 1
ATOM 4659 O O . THR C 1 34 ? -49.353 -4.425 19.567 1.00 54.44 26 THR C O 1
ATOM 4663 N N . PRO C 1 35 ? -49.723 -5.131 21.663 1.00 46.67 27 PRO C N 1
ATOM 4664 C CA . PRO C 1 35 ? -49.202 -3.877 22.221 1.00 52.98 27 PRO C CA 1
ATOM 4665 C C . PRO C 1 35 ? -47.685 -3.739 22.148 1.00 59.36 27 PRO C C 1
ATOM 4666 O O . PRO C 1 35 ? -47.166 -2.722 22.625 1.00 74.52 27 PRO C O 1
ATOM 4670 N N . HIS C 1 36 ? -46.950 -4.707 21.592 1.00 53.04 28 HIS C N 1
ATOM 4671 C CA . HIS C 1 36 ? -45.496 -4.589 21.507 1.00 45.68 28 HIS C CA 1
ATOM 4672 C C . HIS C 1 36 ? -45.091 -3.681 20.349 1.00 42.78 28 HIS C C 1
ATOM 4673 O O . HIS C 1 36 ? -45.826 -3.529 19.369 1.00 44.58 28 HIS C O 1
ATOM 4680 N N . ARG C 1 37 ? -43.908 -3.077 20.467 1.00 43.76 29 ARG C N 1
ATOM 4681 C CA . ARG C 1 37 ? -43.364 -2.199 19.433 1.00 54.61 29 ARG C CA 1
ATOM 4682 C C . ARG C 1 37 ? -42.303 -2.965 18.648 1.00 55.04 29 ARG C C 1
ATOM 4683 O O . ARG C 1 37 ? -41.277 -3.364 19.208 1.00 56.00 29 ARG C O 1
ATOM 4685 N N . ILE C 1 38 ? -42.546 -3.168 17.356 1.00 53.11 30 ILE C N 1
ATOM 4686 C CA . ILE C 1 38 ? -41.559 -3.821 16.497 1.00 53.33 30 ILE C CA 1
ATOM 4687 C C . ILE C 1 38 ? -40.535 -2.755 16.122 1.00 52.47 30 ILE C C 1
ATOM 4688 O O . ILE C 1 38 ? -40.766 -1.975 15.205 1.00 55.45 30 ILE C O 1
ATOM 4693 N N . VAL C 1 39 ? -39.398 -2.720 16.820 1.00 51.32 31 VAL C N 1
ATOM 4694 C CA . VAL C 1 39 ? -38.452 -1.631 16.591 1.00 51.77 31 VAL C CA 1
ATOM 4695 C C . VAL C 1 39 ? -37.607 -1.844 15.339 1.00 46.12 31 VAL C C 1
ATOM 4696 O O . VAL C 1 39 ? -37.039 -0.875 14.828 1.00 48.40 31 VAL C O 1
ATOM 4700 N N . ALA C 1 40 ? -37.520 -3.071 14.820 1.00 43.50 32 ALA C N 1
ATOM 4701 C CA . ALA C 1 40 ? -36.764 -3.352 13.603 1.00 47.30 32 ALA C CA 1
ATOM 4702 C C . ALA C 1 40 ? -37.162 -4.723 13.076 1.00 52.52 32 ALA C C 1
ATOM 4703 O O . ALA C 1 40 ? -37.593 -5.592 13.836 1.00 52.23 32 ALA C O 1
ATOM 4705 N N . VAL C 1 41 ? -37.039 -4.889 11.760 1.00 50.73 33 VAL C N 1
ATOM 4706 C CA . VAL C 1 41 ? -37.342 -6.139 11.072 1.00 43.15 33 VAL C CA 1
ATOM 4707 C C . VAL C 1 41 ? -36.125 -6.544 10.252 1.00 38.09 33 VAL C C 1
ATOM 4708 O O . VAL C 1 41 ? -35.763 -5.858 9.289 1.00 47.19 33 VAL C O 1
ATOM 4712 N N . TYR C 1 42 ? -35.486 -7.637 10.641 1.00 36.94 34 TYR C N 1
ATOM 4713 C CA . TYR C 1 42 ? -34.378 -8.210 9.894 1.00 41.90 34 TYR C CA 1
ATOM 4714 C C . TYR C 1 42 ? -34.902 -9.243 8.914 1.00 37.19 34 TYR C C 1
ATOM 4715 O O . TYR C 1 42 ? -35.826 -9.998 9.226 1.00 39.03 34 TYR C O 1
ATOM 4724 N N . THR C 1 43 ? -34.288 -9.292 7.736 1.00 39.33 35 THR C N 1
ATOM 4725 C CA . THR C 1 43 ? -34.643 -10.300 6.751 1.00 41.65 35 THR C CA 1
ATOM 4726 C C . THR C 1 43 ? -33.434 -10.581 5.876 1.00 42.33 35 THR C C 1
ATOM 4727 O O . THR C 1 43 ? -32.409 -9.899 5.948 1.00 47.48 35 THR C O 1
ATOM 4731 N N . GLN C 1 44 ? -33.592 -11.566 5.008 1.00 38.47 36 GLN C N 1
ATOM 4732 C CA . GLN C 1 44 ? -32.507 -11.964 4.149 1.00 32.42 36 GLN C CA 1
ATOM 4733 C C . GLN C 1 44 ? -32.281 -10.883 3.109 1.00 43.23 36 GLN C C 1
ATOM 4734 O O . GLN C 1 44 ? -33.232 -10.234 2.669 1.00 47.09 36 GLN C O 1
ATOM 4740 N N . PRO C 1 45 ? -31.040 -10.696 2.676 1.00 51.02 37 PRO C N 1
ATOM 4741 C CA . PRO C 1 45 ? -30.777 -9.744 1.586 1.00 48.96 37 PRO C CA 1
ATOM 4742 C C . PRO C 1 45 ? -31.559 -10.138 0.341 1.00 44.39 37 PRO C C 1
ATOM 4743 O O . PRO C 1 45 ? -31.782 -11.321 0.086 1.00 37.96 37 PRO C O 1
ATOM 4747 N N . ASP C 1 46 ? -32.015 -9.133 -0.409 1.00 49.59 38 ASP C N 1
ATOM 4748 C CA . ASP C 1 46 ? -32.773 -9.395 -1.625 1.00 53.04 38 ASP C CA 1
ATOM 4749 C C . ASP C 1 46 ? -31.978 -10.298 -2.559 1.00 58.31 38 ASP C C 1
ATOM 4750 O O . ASP C 1 46 ? -30.806 -10.031 -2.851 1.00 64.76 38 ASP C O 1
ATOM 4755 N N . ARG C 1 47 ? -32.635 -11.439 -3.016 1.00 52.98 39 ARG C N 1
ATOM 4756 C CA . ARG C 1 47 ? -31.801 -12.225 -3.912 1.00 57.84 39 ARG C CA 1
ATOM 4757 C C . ARG C 1 47 ? -32.144 -11.950 -5.374 1.00 50.61 39 ARG C C 1
ATOM 4758 O O . ARG C 1 47 ? -33.284 -11.612 -5.708 1.00 51.64 39 ARG C O 1
ATOM 4766 N N . PRO C 1 48 ? -31.167 -12.116 -6.255 1.00 39.47 40 PRO C N 1
ATOM 4767 C CA . PRO C 1 48 ? -31.405 -11.864 -7.674 1.00 38.82 40 PRO C CA 1
ATOM 4768 C C . PRO C 1 48 ? -32.376 -12.867 -8.260 1.00 31.91 40 PRO C C 1
ATOM 4769 O O . PRO C 1 48 ? -32.469 -14.009 -7.814 1.00 35.69 40 PRO C O 1
ATOM 4773 N N . ALA C 1 49 ? -33.150 -12.395 -9.232 1.00 36.18 41 ALA C N 1
ATOM 4774 C CA . ALA C 1 49 ? -34.066 -13.233 -9.988 1.00 34.71 41 ALA C CA 1
ATOM 4775 C C . ALA C 1 49 ? -33.294 -14.165 -10.911 1.00 33.78 41 ALA C C 1
ATOM 4776 O O . ALA C 1 49 ? -32.068 -14.090 -11.037 1.00 34.91 41 ALA C O 1
ATOM 4778 N N . GLY C 1 50 ? -34.041 -15.066 -11.554 1.00 29.15 42 GLY C N 1
ATOM 4779 C CA . GLY C 1 50 ? -33.474 -16.039 -12.474 1.00 28.40 42 GLY C CA 1
ATOM 4780 C C . GLY C 1 50 ? -32.917 -15.454 -13.757 1.00 37.43 42 GLY C C 1
ATOM 4781 O O . GLY C 1 50 ? -32.129 -16.117 -14.436 1.00 41.26 42 GLY C O 1
ATOM 4782 N N . ARG C 1 51 ? -33.362 -14.266 -14.148 1.00 37.80 43 ARG C N 1
ATOM 4783 C CA . ARG C 1 51 ? -32.861 -13.630 -15.356 1.00 42.22 43 ARG C CA 1
ATOM 4784 C C . ARG C 1 51 ? -32.796 -12.133 -15.097 1.00 36.74 43 ARG C C 1
ATOM 4785 O O . ARG C 1 51 ? -33.480 -11.612 -14.213 1.00 44.37 43 ARG C O 1
ATOM 4787 N N . GLY C 1 52 ? -31.931 -11.441 -15.841 1.00 38.93 44 GLY C N 1
ATOM 4788 C CA . GLY C 1 52 ? -31.898 -9.988 -15.692 1.00 41.54 44 GLY C CA 1
ATOM 4789 C C . GLY C 1 52 ? -31.248 -9.527 -14.396 1.00 41.96 44 GLY C C 1
ATOM 4790 O O . GLY C 1 52 ? -30.381 -10.190 -13.828 1.00 40.94 44 GLY C O 1
ATOM 4791 N N . GLN C 1 53 ? -31.645 -8.345 -13.940 1.00 43.71 45 GLN C N 1
ATOM 4792 C CA . GLN C 1 53 ? -31.041 -7.768 -12.750 1.00 44.51 45 GLN C CA 1
ATOM 4793 C C . GLN C 1 53 ? -32.009 -7.480 -11.616 1.00 43.80 45 GLN C C 1
ATOM 4794 O O . GLN C 1 53 ? -31.578 -6.925 -10.599 1.00 44.61 45 GLN C O 1
ATOM 4800 N N . LYS C 1 54 ? -33.293 -7.793 -11.755 1.00 42.56 46 LYS C N 1
ATOM 4801 C CA . LYS C 1 54 ? -34.221 -7.463 -10.687 1.00 42.17 46 LYS C CA 1
ATOM 4802 C C . LYS C 1 54 ? -33.790 -8.174 -9.407 1.00 46.45 46 LYS C C 1
ATOM 4803 O O . LYS C 1 54 ? -33.259 -9.288 -9.444 1.00 38.39 46 LYS C O 1
ATOM 4805 N N . LEU C 1 55 ? -33.980 -7.505 -8.276 1.00 40.90 47 LEU C N 1
ATOM 4806 C CA . LEU C 1 55 ? -33.745 -8.085 -6.961 1.00 41.51 47 LEU C CA 1
ATOM 4807 C C . LEU C 1 55 ? -35.085 -8.266 -6.263 1.00 46.38 47 LEU C C 1
ATOM 4808 O O . LEU C 1 55 ? -35.812 -7.290 -6.045 1.00 52.59 47 LEU C O 1
ATOM 4813 N N . MET C 1 56 ? -35.384 -9.497 -5.871 1.00 42.92 48 MET C N 1
ATOM 4814 C CA . MET C 1 56 ? -36.706 -9.821 -5.348 1.00 34.16 48 MET C CA 1
ATOM 4815 C C . MET C 1 56 ? -36.742 -9.610 -3.841 1.00 34.07 48 MET C C 1
ATOM 4816 O O . MET C 1 56 ? -35.849 -10.092 -3.128 1.00 33.04 48 MET C O 1
ATOM 4821 N N . PRO C 1 57 ? -37.748 -8.908 -3.329 1.00 34.81 49 PRO C N 1
ATOM 4822 C CA . PRO C 1 57 ? -37.863 -8.722 -1.880 1.00 34.60 49 PRO C CA 1
ATOM 4823 C C . PRO C 1 57 ? -38.472 -9.940 -1.210 1.00 37.93 49 PRO C C 1
ATOM 4824 O O . PRO C 1 57 ? -39.351 -10.602 -1.762 1.00 41.07 49 PRO C O 1
ATOM 4828 N N . SER C 1 58 ? -37.982 -10.253 -0.016 1.00 36.45 50 SER C N 1
ATOM 4829 C CA . SER C 1 58 ? -38.570 -11.372 0.696 1.00 32.68 50 SER C CA 1
ATOM 4830 C C . SER C 1 58 ? -39.990 -11.030 1.138 1.00 34.91 50 SER C C 1
ATOM 4831 O O . SER C 1 58 ? -40.407 -9.862 1.175 1.00 35.23 50 SER C O 1
ATOM 4834 N N . ALA C 1 59 ? -40.735 -12.080 1.480 1.00 27.48 51 ALA C N 1
ATOM 4835 C CA . ALA C 1 59 ? -42.115 -11.910 1.920 1.00 27.79 51 ALA C CA 1
ATOM 4836 C C . ALA C 1 59 ? -42.207 -11.001 3.141 1.00 29.04 51 ALA C C 1
ATOM 4837 O O . ALA C 1 59 ? -43.084 -10.131 3.211 1.00 36.30 51 ALA C O 1
ATOM 4839 N N . VAL C 1 60 ? -41.323 -11.214 4.123 1.00 34.60 52 VAL C N 1
ATOM 4840 C CA . VAL C 1 60 ? -41.258 -10.375 5.320 1.00 40.13 52 VAL C CA 1
ATOM 4841 C C . VAL C 1 60 ? -40.879 -8.941 4.958 1.00 48.45 52 VAL C C 1
ATOM 4842 O O . VAL C 1 60 ? -41.395 -7.982 5.549 1.00 55.21 52 VAL C O 1
ATOM 4846 N N . LYS C 1 61 ? -39.973 -8.765 3.986 1.00 49.78 53 LYS C N 1
ATOM 4847 C CA . LYS C 1 61 ? -39.594 -7.410 3.584 1.00 53.16 53 LYS C CA 1
ATOM 4848 C C . LYS C 1 61 ? -40.784 -6.647 3.010 1.00 52.22 53 LYS C C 1
ATOM 4849 O O . LYS C 1 61 ? -40.973 -5.465 3.322 1.00 62.13 53 LYS C O 1
ATOM 4855 N N . SER C 1 62 ? -41.586 -7.293 2.155 1.00 39.32 54 SER C N 1
ATOM 4856 C CA . SER C 1 62 ? -42.760 -6.614 1.610 1.00 46.11 54 SER C CA 1
ATOM 4857 C C . SER C 1 62 ? -43.724 -6.205 2.718 1.00 46.51 54 SER C C 1
ATOM 4858 O O . SER C 1 62 ? -44.321 -5.116 2.669 1.00 40.73 54 SER C O 1
ATOM 4861 N N . LEU C 1 63 ? -43.893 -7.072 3.721 1.00 45.47 55 LEU C N 1
ATOM 4862 C CA . LEU C 1 63 ? -44.796 -6.772 4.827 1.00 43.35 55 LEU C CA 1
ATOM 4863 C C . LEU C 1 63 ? -44.277 -5.610 5.657 1.00 49.92 55 LEU C C 1
ATOM 4864 O O . LEU C 1 63 ? -45.049 -4.724 6.046 1.00 59.65 55 LEU C O 1
ATOM 4869 N N . ALA C 1 64 ? -42.969 -5.582 5.921 1.00 40.82 56 ALA C N 1
ATOM 4870 C CA . ALA C 1 64 ? -42.409 -4.488 6.704 1.00 40.61 56 ALA C CA 1
ATOM 4871 C C . ALA C 1 64 ? -42.542 -3.153 5.962 1.00 60.71 56 ALA C C 1
ATOM 4872 O O . ALA C 1 64 ? -42.921 -2.140 6.565 1.00 61.16 56 ALA C O 1
ATOM 4874 N N . LEU C 1 65 ? -42.250 -3.128 4.653 1.00 53.83 57 LEU C N 1
ATOM 4875 C CA . LEU C 1 65 ? -42.445 -1.891 3.899 1.00 52.13 57 LEU C CA 1
ATOM 4876 C C . LEU C 1 65 ? -43.911 -1.467 3.901 1.00 55.39 57 LEU C C 1
ATOM 4877 O O . LEU C 1 65 ? -44.212 -0.288 4.113 1.00 60.88 57 LEU C O 1
ATOM 4882 N N . GLU C 1 66 ? -44.839 -2.412 3.661 1.00 58.08 58 GLU C N 1
ATOM 4883 C CA . GLU C 1 66 ? -46.274 -2.102 3.686 1.00 59.73 58 GLU C CA 1
ATOM 4884 C C . GLU C 1 66 ? -46.724 -1.558 5.040 1.00 63.12 58 GLU C C 1
ATOM 4885 O O . GLU C 1 66 ? -47.787 -0.933 5.127 1.00 62.07 58 GLU C O 1
ATOM 4887 N N . HIS C 1 67 ? -45.971 -1.827 6.105 1.00 68.14 59 HIS C N 1
ATOM 4888 C CA . HIS C 1 67 ? -46.241 -1.263 7.421 1.00 72.92 59 HIS C CA 1
ATOM 4889 C C . HIS C 1 67 ? -45.208 -0.215 7.832 1.00 69.94 59 HIS C C 1
ATOM 4890 O O . HIS C 1 67 ? -45.192 0.203 8.993 1.00 73.07 59 HIS C O 1
ATOM 4897 N N . GLY C 1 68 ? -44.329 0.200 6.922 1.00 65.59 60 GLY C N 1
ATOM 4898 C CA . GLY C 1 68 ? -43.434 1.304 7.209 1.00 67.43 60 GLY C CA 1
ATOM 4899 C C . GLY C 1 68 ? -42.412 1.066 8.294 1.00 65.40 60 GLY C C 1
ATOM 4900 O O . GLY C 1 68 ? -41.941 2.030 8.903 1.00 67.37 60 GLY C O 1
ATOM 4901 N N . LEU C 1 69 ? -42.052 -0.172 8.550 1.00 63.58 61 LEU C N 1
ATOM 4902 C CA . LEU C 1 69 ? -41.102 -0.545 9.587 1.00 57.62 61 LEU C CA 1
ATOM 4903 C C . LEU C 1 69 ? -39.668 -0.474 9.070 1.00 61.21 61 LEU C C 1
ATOM 4904 O O . LEU C 1 69 ? -39.421 -0.646 7.870 1.00 57.81 61 LEU C O 1
ATOM 4909 N N . PRO C 1 70 ? -38.702 -0.188 9.947 1.00 64.65 62 PRO C N 1
ATOM 4910 C CA . PRO C 1 70 ? -37.299 -0.220 9.513 1.00 61.13 62 PRO C CA 1
ATOM 4911 C C . PRO C 1 70 ? -36.908 -1.639 9.127 1.00 53.95 62 PRO C C 1
ATOM 4912 O O . PRO C 1 70 ? -37.229 -2.599 9.827 1.00 59.91 62 PRO C O 1
ATOM 4916 N N . VAL C 1 71 ? -36.202 -1.767 8.008 1.00 46.94 63 VAL C N 1
ATOM 4917 C CA . VAL C 1 71 ? -35.824 -3.065 7.454 1.00 53.30 63 VAL C CA 1
ATOM 4918 C C . VAL C 1 71 ? -34.307 -3.133 7.457 1.00 59.48 63 VAL C C 1
ATOM 4919 O O . VAL C 1 71 ? -33.643 -2.246 6.909 1.00 69.58 63 VAL C O 1
ATOM 4923 N N . MET C 1 72 ? -33.755 -4.166 8.078 1.00 42.98 64 MET C N 1
ATOM 4924 C CA . MET C 1 72 ? -32.311 -4.338 8.151 1.00 51.08 64 MET C CA 1
ATOM 4925 C C . MET C 1 72 ? -31.929 -5.593 7.391 1.00 48.46 64 MET C C 1
ATOM 4926 O O . MET C 1 72 ? -32.508 -6.653 7.643 1.00 59.33 64 MET C O 1
ATOM 4931 N N . GLN C 1 73 ? -30.954 -5.499 6.478 1.00 46.07 65 GLN C N 1
ATOM 4932 C CA . GLN C 1 73 ? -30.583 -6.641 5.628 1.00 42.75 65 GLN C CA 1
ATOM 4933 C C . GLN C 1 73 ? -29.083 -6.928 5.590 1.00 47.47 65 GLN C C 1
ATOM 4934 O O . GLN C 1 73 ? -28.491 -7.001 4.513 1.00 53.16 65 GLN C O 1
ATOM 4940 N N . PRO C 1 74 ? -28.450 -7.189 6.737 1.00 55.94 66 PRO C N 1
ATOM 4941 C CA . PRO C 1 74 ? -27.035 -7.579 6.714 1.00 53.51 66 PRO C CA 1
ATOM 4942 C C . PRO C 1 74 ? -26.838 -8.954 6.098 1.00 60.01 66 PRO C C 1
ATOM 4943 O O . PRO C 1 74 ? -27.726 -9.808 6.123 1.00 63.95 66 PRO C O 1
ATOM 4947 N N . GLN C 1 75 ? -25.649 -9.159 5.531 1.00 65.65 67 GLN C N 1
ATOM 4948 C CA . GLN C 1 75 ? -25.280 -10.436 4.927 1.00 63.88 67 GLN C CA 1
ATOM 4949 C C . GLN C 1 75 ? -24.860 -11.459 5.975 1.00 60.89 67 GLN C C 1
ATOM 4950 O O . GLN C 1 75 ? -24.937 -12.669 5.724 1.00 56.07 67 GLN C O 1
ATOM 4956 N N . SER C 1 76 ? -24.435 -10.989 7.144 1.00 61.35 68 SER C N 1
ATOM 4957 C CA . SER C 1 76 ? -24.014 -11.834 8.244 1.00 55.14 68 SER C CA 1
ATOM 4958 C C . SER C 1 76 ? -24.113 -11.033 9.530 1.00 60.67 68 SER C C 1
ATOM 4959 O O . SER C 1 76 ? -23.926 -9.814 9.531 1.00 63.52 68 SER C O 1
ATOM 4962 N N . LEU C 1 77 ? -24.407 -11.730 10.624 1.00 60.40 69 LEU C N 1
ATOM 4963 C CA . LEU C 1 77 ? -24.428 -11.133 11.950 1.00 59.97 69 LEU C CA 1
ATOM 4964 C C . LEU C 1 77 ? -23.152 -11.420 12.735 1.00 62.36 69 LEU C C 1
ATOM 4965 O O . LEU C 1 77 ? -23.086 -11.083 13.920 1.00 62.85 69 LEU C O 1
ATOM 4970 N N . ARG C 1 78 ? -22.144 -12.044 12.106 1.00 66.86 70 ARG C N 1
ATOM 4971 C CA . ARG C 1 78 ? -20.912 -12.454 12.780 1.00 59.70 70 ARG C CA 1
ATOM 4972 C C . ARG C 1 78 ? -19.803 -11.407 12.708 1.00 68.20 70 ARG C C 1
ATOM 4973 O O . ARG C 1 78 ? -18.666 -11.709 13.079 1.00 79.17 70 ARG C O 1
ATOM 4975 N N . ASN C 1 79 ? -20.108 -10.191 12.268 1.00 62.64 71 ASN C N 1
ATOM 4976 C CA . ASN C 1 79 ? -19.164 -9.085 12.282 1.00 71.32 71 ASN C CA 1
ATOM 4977 C C . ASN C 1 79 ? -19.598 -8.029 13.295 1.00 77.03 71 ASN C C 1
ATOM 4978 O O . ASN C 1 79 ? -20.781 -7.909 13.629 1.00 76.61 71 ASN C O 1
ATOM 4983 N N . ALA C 1 80 ? -18.618 -7.262 13.785 1.00 80.10 72 ALA C N 1
ATOM 4984 C CA . ALA C 1 80 ? -18.872 -6.338 14.887 1.00 76.86 72 ALA C CA 1
ATOM 4985 C C . ALA C 1 80 ? -19.783 -5.177 14.506 1.00 75.27 72 ALA C C 1
ATOM 4986 O O . ALA C 1 80 ? -20.584 -4.736 15.340 1.00 68.10 72 ALA C O 1
ATOM 4988 N N . GLU C 1 81 ? -19.724 -4.702 13.257 1.00 79.11 73 GLU C N 1
ATOM 4989 C CA . GLU C 1 81 ? -20.488 -3.508 12.891 1.00 77.54 73 GLU C CA 1
ATOM 4990 C C . GLU C 1 81 ? -21.994 -3.746 13.033 1.00 76.99 73 GLU C C 1
ATOM 4991 O O . GLU C 1 81 ? -22.704 -2.930 13.632 1.00 73.72 73 GLU C O 1
ATOM 4993 N N . ALA C 1 82 ? -22.499 -4.867 12.496 1.00 77.07 74 ALA C N 1
ATOM 4994 C CA . ALA C 1 82 ? -23.924 -5.200 12.607 1.00 71.20 74 ALA C CA 1
ATOM 4995 C C . ALA C 1 82 ? -24.347 -5.536 14.039 1.00 65.86 74 ALA C C 1
ATOM 4996 O O . ALA C 1 82 ? -25.513 -5.324 14.399 1.00 63.21 74 ALA C O 1
ATOM 4998 N N . GLN C 1 83 ? -23.445 -6.120 14.843 1.00 63.07 75 GLN C N 1
ATOM 4999 C CA . GLN C 1 83 ? -23.763 -6.418 16.240 1.00 60.36 75 GLN C CA 1
ATOM 5000 C C . GLN C 1 83 ? -24.004 -5.144 17.051 1.00 64.50 75 GLN C C 1
ATOM 5001 O O . GLN C 1 83 ? -24.901 -5.107 17.905 1.00 62.28 75 GLN C O 1
ATOM 5007 N N . ALA C 1 84 ? -23.215 -4.093 16.798 1.00 69.11 76 ALA C N 1
ATOM 5008 C CA . ALA C 1 84 ? -23.415 -2.816 17.485 1.00 68.83 76 ALA C CA 1
ATOM 5009 C C . ALA C 1 84 ? -24.744 -2.166 17.100 1.00 72.34 76 ALA C C 1
ATOM 5010 O O . ALA C 1 84 ? -25.430 -1.595 17.960 1.00 71.80 76 ALA C O 1
ATOM 5012 N N . GLU C 1 85 ? -25.114 -2.219 15.811 1.00 67.51 77 GLU C N 1
ATOM 5013 C CA . GLU C 1 85 ? -26.409 -1.686 15.385 1.00 66.32 77 GLU C CA 1
ATOM 5014 C C . GLU C 1 85 ? -27.561 -2.408 16.081 1.00 67.53 77 GLU C C 1
ATOM 5015 O O . GLU C 1 85 ? -28.564 -1.782 16.449 1.00 69.11 77 GLU C O 1
ATOM 5017 N N . LEU C 1 86 ? -27.443 -3.729 16.262 1.00 61.99 78 LEU C N 1
ATOM 5018 C CA . LEU C 1 86 ? -28.489 -4.472 16.956 1.00 53.43 78 LEU C CA 1
ATOM 5019 C C . LEU C 1 86 ? -28.535 -4.116 18.445 1.00 52.40 78 LEU C C 1
ATOM 5020 O O . LEU C 1 86 ? -29.620 -3.929 19.012 1.00 50.33 78 LEU C O 1
ATOM 5025 N N . ALA C 1 87 ? -27.379 -4.026 19.108 1.00 54.82 79 ALA C N 1
ATOM 5026 C CA . ALA C 1 87 ? -27.419 -3.652 20.519 1.00 52.91 79 ALA C CA 1
ATOM 5027 C C . ALA C 1 87 ? -28.026 -2.273 20.700 1.00 60.15 79 ALA C C 1
ATOM 5028 O O . ALA C 1 87 ? -28.787 -2.053 21.650 1.00 64.64 79 ALA C O 1
ATOM 5030 N N . ALA C 1 88 ? -27.766 -1.366 19.749 1.00 61.17 80 ALA C N 1
ATOM 5031 C CA . ALA C 1 88 ? -28.224 0.019 19.815 1.00 57.63 80 ALA C CA 1
ATOM 5032 C C . ALA C 1 88 ? -29.735 0.159 19.737 1.00 62.77 80 ALA C C 1
ATOM 5033 O O . ALA C 1 88 ? -30.256 1.234 20.045 1.00 64.32 80 ALA C O 1
ATOM 5035 N N . LEU C 1 89 ? -30.442 -0.879 19.305 1.00 53.24 81 LEU C N 1
ATOM 5036 C CA . LEU C 1 89 ? -31.895 -0.856 19.217 1.00 54.12 81 LEU C CA 1
ATOM 5037 C C . LEU C 1 89 ? -32.596 -1.061 20.555 1.00 52.42 81 LEU C C 1
ATOM 5038 O O . LEU C 1 89 ? -33.828 -0.948 20.604 1.00 57.81 81 LEU C O 1
ATOM 5043 N N . ARG C 1 90 ? -31.859 -1.373 21.622 1.00 53.35 82 ARG C N 1
ATOM 5044 C CA . ARG C 1 90 ? -32.443 -1.586 22.947 1.00 54.10 82 ARG C CA 1
ATOM 5045 C C . ARG C 1 90 ? -33.598 -2.571 22.867 1.00 50.70 82 ARG C C 1
ATOM 5046 O O . ARG C 1 90 ? -34.723 -2.269 23.269 1.00 53.61 82 ARG C O 1
ATOM 5054 N N . ALA C 1 91 ? -33.338 -3.745 22.306 1.00 49.74 83 ALA C N 1
ATOM 5055 C CA . ALA C 1 91 ? -34.414 -4.713 22.166 1.00 43.15 83 ALA C CA 1
ATOM 5056 C C . ALA C 1 91 ? -34.573 -5.520 23.446 1.00 42.35 83 ALA C C 1
ATOM 5057 O O . ALA C 1 91 ? -33.589 -5.920 24.072 1.00 55.96 83 ALA C O 1
ATOM 5059 N N . ASP C 1 92 ? -35.826 -5.773 23.825 1.00 41.52 84 ASP C N 1
ATOM 5060 C CA . ASP C 1 92 ? -36.089 -6.688 24.928 1.00 40.71 84 ASP C CA 1
ATOM 5061 C C . ASP C 1 92 ? -36.060 -8.133 24.471 1.00 45.51 84 ASP C C 1
ATOM 5062 O O . ASP C 1 92 ? -35.735 -9.023 25.260 1.00 47.74 84 ASP C O 1
ATOM 5067 N N . LEU C 1 93 ? -36.383 -8.380 23.207 1.00 45.42 85 LEU C N 1
ATOM 5068 C CA . LEU C 1 93 ? -36.526 -9.735 22.708 1.00 44.07 85 LEU C CA 1
ATOM 5069 C C . LEU C 1 93 ? -36.324 -9.723 21.204 1.00 46.41 85 LEU C C 1
ATOM 5070 O O . LEU C 1 93 ? -36.733 -8.780 20.516 1.00 42.58 85 LEU C O 1
ATOM 5075 N N . MET C 1 94 ? -35.719 -10.789 20.698 1.00 44.10 86 MET C N 1
ATOM 5076 C CA . MET C 1 94 ? -35.598 -10.997 19.264 1.00 39.05 86 MET C CA 1
ATOM 5077 C C . MET C 1 94 ? -36.425 -12.226 18.920 1.00 36.40 86 MET C C 1
ATOM 5078 O O . MET C 1 94 ? -36.175 -13.316 19.442 1.00 36.96 86 MET C O 1
ATOM 5083 N N . VAL C 1 95 ? -37.402 -12.054 18.043 1.00 34.58 87 VAL C N 1
ATOM 5084 C CA . VAL C 1 95 ? -38.254 -13.151 17.606 1.00 32.79 87 VAL C CA 1
ATOM 5085 C C . VAL C 1 95 ? -37.742 -13.575 16.238 1.00 28.84 87 VAL C C 1
ATOM 5086 O O . VAL C 1 95 ? -37.650 -12.754 15.323 1.00 29.69 87 VAL C O 1
ATOM 5090 N N . VAL C 1 96 ? -37.327 -14.831 16.115 1.00 30.70 88 VAL C N 1
ATOM 5091 C CA . VAL C 1 96 ? -36.673 -15.322 14.907 1.00 34.71 88 VAL C CA 1
ATOM 5092 C C . VAL C 1 96 ? -37.492 -16.483 14.344 1.00 28.57 88 VAL C C 1
ATOM 5093 O O . VAL C 1 96 ? -37.706 -17.492 15.027 1.00 24.78 88 VAL C O 1
ATOM 5097 N N . VAL C 1 97 ? -37.946 -16.342 13.102 1.00 25.61 89 VAL C N 1
ATOM 5098 C CA . VAL C 1 97 ? -38.807 -17.331 12.463 1.00 27.08 89 VAL C CA 1
ATOM 5099 C C . VAL C 1 97 ? -38.309 -17.513 11.038 1.00 32.75 89 VAL C C 1
ATOM 5100 O O . VAL C 1 97 ? -38.545 -16.652 10.188 1.00 34.69 89 VAL C O 1
ATOM 5104 N N . ALA C 1 98 ? -37.696 -18.656 10.752 1.00 30.79 90 ALA C N 1
ATOM 5105 C CA . ALA C 1 98 ? -37.210 -18.945 9.407 1.00 23.58 90 ALA C CA 1
ATOM 5106 C C . ALA C 1 98 ? -36.327 -17.823 8.867 1.00 29.98 90 ALA C C 1
ATOM 5107 O O . ALA C 1 98 ? -36.564 -17.288 7.786 1.00 30.66 90 ALA C O 1
ATOM 5109 N N . TYR C 1 99 ? -35.331 -17.421 9.660 1.00 44.28 91 TYR C N 1
ATOM 5110 C CA . TYR C 1 99 ? -34.312 -16.457 9.233 1.00 46.74 91 TYR C CA 1
ATOM 5111 C C . TYR C 1 99 ? -33.126 -17.211 8.638 1.00 48.95 91 TYR C C 1
ATOM 5112 O O . TYR C 1 99 ? -32.639 -18.183 9.235 1.00 58.28 91 TYR C O 1
ATOM 5121 N N . GLY C 1 100 ? -32.663 -16.772 7.465 1.00 36.61 92 GLY C N 1
ATOM 5122 C CA . GLY C 1 100 ? -31.612 -17.513 6.780 1.00 42.60 92 GLY C CA 1
ATOM 5123 C C . GLY C 1 100 ? -30.244 -17.491 7.446 1.00 47.32 92 GLY C C 1
ATOM 5124 O O . GLY C 1 100 ? -29.428 -18.373 7.174 1.00 54.90 92 GLY C O 1
ATOM 5125 N N . LEU C 1 101 ? -29.984 -16.537 8.331 1.00 47.77 93 LEU C N 1
ATOM 5126 C CA . LEU C 1 101 ? -28.639 -16.306 8.842 1.00 45.89 93 LEU C CA 1
ATOM 5127 C C . LEU C 1 101 ? -28.453 -16.975 10.198 1.00 43.77 93 LEU C C 1
ATOM 5128 O O . LEU C 1 101 ? -29.397 -17.113 10.981 1.00 43.46 93 LEU C O 1
ATOM 5133 N N . ILE C 1 102 ? -27.215 -17.365 10.479 1.00 40.67 94 ILE C N 1
ATOM 5134 C CA . ILE C 1 102 ? -26.868 -18.002 11.742 1.00 37.17 94 ILE C CA 1
ATOM 5135 C C . ILE C 1 102 ? -26.582 -16.917 12.768 1.00 39.69 94 ILE C C 1
ATOM 5136 O O . ILE C 1 102 ? -25.783 -16.003 12.515 1.00 37.13 94 ILE C O 1
ATOM 5141 N N . LEU C 1 103 ? -27.227 -17.036 13.936 1.00 40.90 95 LEU C N 1
ATOM 5142 C CA . LEU C 1 103 ? -27.074 -16.088 15.035 1.00 38.62 95 LEU C CA 1
ATOM 5143 C C . LEU C 1 103 ? -25.909 -16.491 15.934 1.00 36.76 95 LEU C C 1
ATOM 5144 O O . LEU C 1 103 ? -25.990 -17.533 16.598 1.00 35.92 95 LEU C O 1
ATOM 5149 N N . PRO C 1 104 ? -24.817 -15.724 15.989 1.00 39.20 96 PRO C N 1
ATOM 5150 C CA . PRO C 1 104 ? -23.709 -16.093 16.876 1.00 55.60 96 PRO C CA 1
ATOM 5151 C C . PRO C 1 104 ? -24.106 -15.918 18.332 1.00 62.75 96 PRO C C 1
ATOM 5152 O O . PRO C 1 104 ? -25.141 -15.333 18.678 1.00 54.82 96 PRO C O 1
ATOM 5156 N N . GLN C 1 105 ? -23.242 -16.449 19.198 1.00 64.72 97 GLN C N 1
ATOM 5157 C CA . GLN C 1 105 ? -23.477 -16.303 20.626 1.00 56.16 97 GLN C CA 1
ATOM 5158 C C . GLN C 1 105 ? -23.485 -14.836 21.008 1.00 52.71 97 GLN C C 1
ATOM 5159 O O . GLN C 1 105 ? -24.292 -14.407 21.838 1.00 56.23 97 GLN C O 1
ATOM 5165 N N . ALA C 1 106 ? -22.610 -14.046 20.385 1.00 54.79 98 ALA C N 1
ATOM 5166 C CA . ALA C 1 106 ? -22.552 -12.623 20.696 1.00 58.00 98 ALA C CA 1
ATOM 5167 C C . ALA C 1 106 ? -23.879 -11.938 20.400 1.00 54.33 98 ALA C C 1
ATOM 5168 O O . ALA C 1 106 ? -24.235 -10.962 21.068 1.00 56.76 98 ALA C O 1
ATOM 5170 N N . VAL C 1 107 ? -24.636 -12.453 19.430 1.00 53.85 99 VAL C N 1
ATOM 5171 C CA . VAL C 1 107 ? -25.918 -11.852 19.078 1.00 52.27 99 VAL C CA 1
ATOM 5172 C C . VAL C 1 107 ? -27.021 -12.293 20.033 1.00 51.77 99 VAL C C 1
ATOM 5173 O O . VAL C 1 107 ? -27.907 -11.505 20.381 1.00 47.65 99 VAL C O 1
ATOM 5177 N N . LEU C 1 108 ? -27.010 -13.560 20.444 1.00 54.09 100 LEU C N 1
ATOM 5178 C CA . LEU C 1 108 ? -27.977 -14.026 21.433 1.00 50.56 100 LEU C CA 1
ATOM 5179 C C . LEU C 1 108 ? -27.886 -13.251 22.745 1.00 54.31 100 LEU C C 1
ATOM 5180 O O . LEU C 1 108 ? -28.897 -13.076 23.436 1.00 60.05 100 LEU C O 1
ATOM 5185 N N . ASP C 1 109 ? -26.699 -12.775 23.103 1.00 44.48 101 ASP C N 1
ATOM 5186 C CA . ASP C 1 109 ? -26.522 -12.120 24.389 1.00 43.23 101 ASP C CA 1
ATOM 5187 C C . ASP C 1 109 ? -26.983 -10.668 24.397 1.00 53.24 101 ASP C C 1
ATOM 5188 O O . ASP C 1 109 ? -27.092 -10.084 25.482 1.00 54.78 101 ASP C O 1
ATOM 5193 N N . ILE C 1 110 ? -27.299 -10.092 23.239 1.00 47.72 102 ILE C N 1
ATOM 5194 C CA . ILE C 1 110 ? -27.585 -8.662 23.121 1.00 44.76 102 ILE C CA 1
ATOM 5195 C C . ILE C 1 110 ? -28.960 -8.303 23.687 1.00 46.21 102 ILE C C 1
ATOM 5196 O O . ILE C 1 110 ? -29.032 -7.446 24.583 1.00 49.06 102 ILE C O 1
ATOM 5201 N N . PRO C 1 111 ? -30.069 -8.894 23.226 1.00 41.56 103 PRO C N 1
ATOM 5202 C CA . PRO C 1 111 ? -31.369 -8.518 23.799 1.00 45.24 103 PRO C CA 1
ATOM 5203 C C . PRO C 1 111 ? -31.485 -8.962 25.250 1.00 52.87 103 PRO C C 1
ATOM 5204 O O . PRO C 1 111 ? -30.897 -9.961 25.676 1.00 60.19 103 PRO C O 1
ATOM 5208 N N . ARG C 1 112 ? -32.258 -8.185 26.009 1.00 49.40 104 ARG C N 1
ATOM 5209 C CA . ARG C 1 112 ? -32.413 -8.416 27.443 1.00 45.52 104 ARG C CA 1
ATOM 5210 C C . ARG C 1 112 ? -32.837 -9.854 27.740 1.00 46.69 104 ARG C C 1
ATOM 5211 O O . ARG C 1 112 ? -32.288 -10.507 28.633 1.00 41.30 104 ARG C O 1
ATOM 5219 N N . LEU C 1 113 ? -33.818 -10.359 26.989 1.00 46.95 105 LEU C N 1
ATOM 5220 C CA . LEU C 1 113 ? -34.368 -11.699 27.156 1.00 44.78 105 LEU C CA 1
ATOM 5221 C C . LEU C 1 113 ? -33.882 -12.670 26.088 1.00 41.20 105 LEU C C 1
ATOM 5222 O O . LEU C 1 113 ? -34.444 -13.765 25.953 1.00 34.60 105 LEU C O 1
ATOM 5227 N N . GLY C 1 114 ? -32.862 -12.290 25.321 1.00 39.77 106 GLY C N 1
ATOM 5228 C CA . GLY C 1 114 ? -32.340 -13.174 24.297 1.00 41.04 106 GLY C CA 1
ATOM 5229 C C . GLY C 1 114 ? -33.220 -13.271 23.059 1.00 40.47 106 GLY C C 1
ATOM 5230 O O . GLY C 1 114 ? -33.990 -12.365 22.724 1.00 43.58 106 GLY C O 1
ATOM 5231 N N . CYS C 1 115 ? -33.108 -14.411 22.383 1.00 36.12 107 CYS C N 1
ATOM 5232 C CA . CYS C 1 115 ? -33.748 -14.635 21.094 1.00 31.29 107 CYS C CA 1
ATOM 5233 C C . CYS C 1 115 ? -34.580 -15.903 21.164 1.00 29.68 107 CYS C C 1
ATOM 5234 O O . CYS C 1 115 ? -34.107 -16.930 21.660 1.00 41.58 107 CYS C O 1
ATOM 5237 N N . ILE C 1 116 ? -35.813 -15.834 20.673 1.00 28.80 108 ILE C N 1
ATOM 5238 C CA . ILE C 1 116 ? -36.693 -16.994 20.655 1.00 28.22 108 ILE C CA 1
ATOM 5239 C C . ILE C 1 116 ? -37.006 -17.357 19.210 1.00 34.13 108 ILE C C 1
ATOM 5240 O O . ILE C 1 116 ? -37.041 -16.495 18.318 1.00 29.28 108 ILE C O 1
ATOM 5245 N N . ASN C 1 117 ? -37.238 -18.654 18.983 1.00 25.21 109 ASN C N 1
ATOM 5246 C CA . ASN C 1 117 ? -37.464 -19.170 17.644 1.00 24.22 109 ASN C CA 1
ATOM 5247 C C . ASN C 1 117 ? -38.800 -19.879 17.547 1.00 23.33 109 ASN C C 1
ATOM 5248 O O . ASN C 1 117 ? -39.195 -20.608 18.462 1.00 34.04 109 ASN C O 1
ATOM 5253 N N . SER C 1 118 ? -39.461 -19.708 16.404 1.00 25.28 110 SER C N 1
ATOM 5254 C CA . SER C 1 118 ? -40.672 -20.457 16.079 1.00 28.67 110 SER C CA 1
ATOM 5255 C C . SER C 1 118 ? -40.285 -21.535 15.066 1.00 24.67 110 SER C C 1
ATOM 5256 O O . SER C 1 118 ? -40.176 -21.273 13.865 1.00 29.39 110 SER C O 1
ATOM 5259 N N . HIS C 1 119 ? -40.106 -22.753 15.556 1.00 20.67 111 HIS C N 1
ATOM 5260 C CA . HIS C 1 119 ? -39.641 -23.881 14.762 1.00 22.36 111 HIS C CA 1
ATOM 5261 C C . HIS C 1 119 ? -40.813 -24.786 14.427 1.00 25.67 111 HIS C C 1
ATOM 5262 O O . HIS C 1 119 ? -41.645 -25.081 15.293 1.00 29.00 111 HIS C O 1
ATOM 5269 N N . ALA C 1 120 ? -40.883 -25.222 13.171 1.00 18.71 112 ALA C N 1
ATOM 5270 C CA . ALA C 1 120 ? -42.101 -25.861 12.687 1.00 28.88 112 ALA C CA 1
ATOM 5271 C C . ALA C 1 120 ? -42.075 -27.369 12.932 1.00 28.40 112 ALA C C 1
ATOM 5272 O O . ALA C 1 120 ? -42.240 -28.175 12.018 1.00 38.89 112 ALA C O 1
ATOM 5274 N N . SER C 1 121 ? -41.899 -27.745 14.198 1.00 18.12 113 SER C N 1
ATOM 5275 C CA . SER C 1 121 ? -41.971 -29.155 14.577 1.00 17.94 113 SER C CA 1
ATOM 5276 C C . SER C 1 121 ? -42.091 -29.237 16.090 1.00 18.67 113 SER C C 1
ATOM 5277 O O . SER C 1 121 ? -41.862 -28.260 16.808 1.00 19.16 113 SER C O 1
ATOM 5280 N N . LEU C 1 122 ? -42.419 -30.431 16.572 1.00 18.81 114 LEU C N 1
ATOM 5281 C CA . LEU C 1 122 ? -42.450 -30.683 18.010 1.00 21.20 114 LEU C CA 1
ATOM 5282 C C . LEU C 1 122 ? -41.057 -31.146 18.402 1.00 24.74 114 LEU C C 1
ATOM 5283 O O . LEU C 1 122 ? -40.710 -32.327 18.301 1.00 22.30 114 LEU C O 1
ATOM 5288 N N . LEU C 1 123 ? -40.230 -30.190 18.807 1.00 26.12 115 LEU C N 1
ATOM 5289 C CA . LEU C 1 123 ? -38.883 -30.524 19.237 1.00 25.77 115 LEU C CA 1
ATOM 5290 C C . LEU C 1 123 ? -38.935 -31.458 20.448 1.00 21.74 115 LEU C C 1
ATOM 5291 O O . LEU C 1 123 ? -39.882 -31.411 21.238 1.00 25.68 115 LEU C O 1
ATOM 5296 N N . PRO C 1 124 ? -37.920 -32.306 20.637 1.00 23.05 116 PRO C N 1
ATOM 5297 C CA . PRO C 1 124 ? -36.650 -32.366 19.905 1.00 29.18 116 PRO C CA 1
ATOM 5298 C C . PRO C 1 124 ? -36.716 -33.160 18.601 1.00 31.20 116 PRO C C 1
ATOM 5299 O O . PRO C 1 124 ? -35.670 -33.497 18.057 1.00 33.89 116 PRO C O 1
ATOM 5303 N N . ARG C 1 125 ? -37.914 -33.495 18.132 1.00 30.66 117 ARG C N 1
ATOM 5304 C CA . ARG C 1 125 ? -38.048 -34.187 16.859 1.00 23.70 117 ARG C CA 1
ATOM 5305 C C . ARG C 1 125 ? -37.886 -33.205 15.693 1.00 30.46 117 ARG C C 1
ATOM 5306 O O . ARG C 1 125 ? -38.500 -32.130 15.677 1.00 18.59 117 ARG C O 1
ATOM 5314 N N . TRP C 1 126 ? -37.076 -33.587 14.703 1.00 31.87 118 TRP C N 1
ATOM 5315 C CA . TRP C 1 126 ? -36.908 -32.802 13.471 1.00 25.74 118 TRP C CA 1
ATOM 5316 C C . TRP C 1 126 ? -36.336 -31.407 13.734 1.00 18.52 118 TRP C C 1
ATOM 5317 O O . TRP C 1 126 ? -36.829 -30.406 13.211 1.00 21.99 118 TRP C O 1
ATOM 5328 N N . ARG C 1 127 ? -35.269 -31.345 14.525 1.00 19.48 119 ARG C N 1
ATOM 5329 C CA . ARG C 1 127 ? -34.391 -30.183 14.483 1.00 20.12 119 ARG C CA 1
ATOM 5330 C C . ARG C 1 127 ? -33.903 -29.964 13.063 1.00 19.96 119 ARG C C 1
ATOM 5331 O O . ARG C 1 127 ? -33.542 -30.917 12.363 1.00 23.30 119 ARG C O 1
ATOM 5339 N N . GLY C 1 128 ? -33.854 -28.703 12.633 1.00 20.10 120 GLY C N 1
ATOM 5340 C CA . GLY C 1 128 ? -33.094 -28.376 11.442 1.00 24.37 120 GLY C CA 1
ATOM 5341 C C . GLY C 1 128 ? -33.940 -27.763 10.341 1.00 24.93 120 GLY C C 1
ATOM 5342 O O . GLY C 1 128 ? -34.884 -27.006 10.601 1.00 26.15 120 GLY C O 1
ATOM 5343 N N . ALA C 1 129 ? -33.562 -28.083 9.101 1.00 27.08 121 ALA C N 1
ATOM 5344 C CA . ALA C 1 129 ? -33.874 -27.256 7.940 1.00 20.02 121 ALA C CA 1
ATOM 5345 C C . ALA C 1 129 ? -35.265 -27.507 7.369 1.00 28.09 121 ALA C C 1
ATOM 5346 O O . ALA C 1 129 ? -35.932 -26.557 6.944 1.00 27.21 121 ALA C O 1
ATOM 5348 N N . ALA C 1 130 ? -35.712 -28.765 7.317 1.00 28.04 122 ALA C N 1
ATOM 5349 C CA . ALA C 1 130 ? -36.921 -29.136 6.581 1.00 20.45 122 ALA C CA 1
ATOM 5350 C C . ALA C 1 130 ? -37.902 -29.938 7.431 1.00 24.39 122 ALA C C 1
ATOM 5351 O O . ALA C 1 130 ? -38.334 -31.026 7.036 1.00 25.60 122 ALA C O 1
ATOM 5353 N N . PRO C 1 131 ? -38.362 -29.389 8.560 1.00 16.87 123 PRO C N 1
ATOM 5354 C CA . PRO C 1 131 ? -39.214 -30.198 9.443 1.00 16.51 123 PRO C CA 1
ATOM 5355 C C . PRO C 1 131 ? -40.570 -30.520 8.854 1.00 35.95 123 PRO C C 1
ATOM 5356 O O . PRO C 1 131 ? -41.132 -31.577 9.180 1.00 36.47 123 PRO C O 1
ATOM 5360 N N . ILE C 1 132 ? -41.116 -29.652 7.997 1.00 26.16 124 ILE C N 1
ATOM 5361 C CA . ILE C 1 132 ? -42.449 -29.896 7.459 1.00 16.36 124 ILE C CA 1
ATOM 5362 C C . ILE C 1 132 ? -42.423 -31.087 6.508 1.00 18.03 124 ILE C C 1
ATOM 5363 O O . ILE C 1 132 ? -43.169 -32.059 6.679 1.00 15.94 124 ILE C O 1
ATOM 5368 N N . GLN C 1 133 ? -41.501 -31.069 5.542 1.00 25.02 125 GLN C N 1
ATOM 5369 C CA . GLN C 1 133 ? -41.431 -32.159 4.573 1.00 25.08 125 GLN C CA 1
ATOM 5370 C C . GLN C 1 133 ? -41.104 -33.487 5.247 1.00 20.05 125 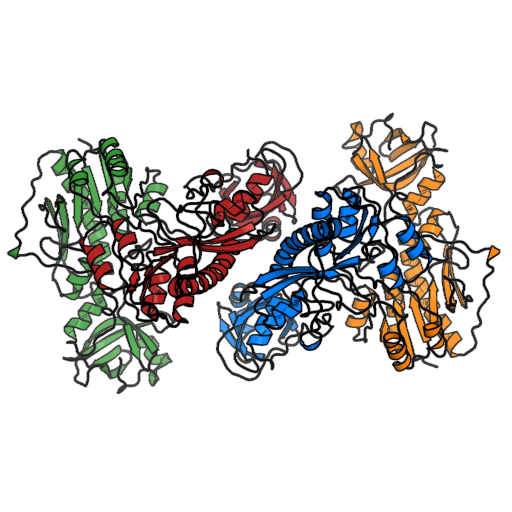GLN C C 1
ATOM 5371 O O . GLN C 1 133 ? -41.796 -34.484 5.025 1.00 32.67 125 GLN C O 1
ATOM 5377 N N . ARG C 1 134 ? -40.082 -33.514 6.107 1.00 22.89 126 ARG C N 1
ATOM 5378 C CA . ARG C 1 134 ? -39.628 -34.786 6.676 1.00 25.82 126 ARG C CA 1
ATOM 5379 C C . ARG C 1 134 ? -40.712 -35.468 7.515 1.00 27.18 126 ARG C C 1
ATOM 5380 O O . ARG C 1 134 ? -40.874 -36.695 7.451 1.00 17.85 126 ARG C O 1
ATOM 5388 N N . ALA C 1 135 ? -41.483 -34.690 8.279 1.00 15.63 127 ALA C N 1
ATOM 5389 C CA . ALA C 1 135 ? -42.531 -35.276 9.110 1.00 20.21 127 ALA C CA 1
ATOM 5390 C C . ALA C 1 135 ? -43.587 -35.978 8.259 1.00 25.22 127 ALA C C 1
ATOM 5391 O O . ALA C 1 135 ? -43.993 -37.113 8.555 1.00 18.35 127 ALA C O 1
ATOM 5393 N N . VAL C 1 136 ? -44.036 -35.318 7.189 1.00 17.59 128 VAL C N 1
ATOM 5394 C CA . VAL C 1 136 ? -44.984 -35.948 6.285 1.00 20.06 128 VAL C CA 1
ATOM 5395 C C . VAL C 1 136 ? -44.332 -37.143 5.597 1.00 32.00 128 VAL C C 1
ATOM 5396 O O . VAL C 1 136 ? -44.947 -38.208 5.435 1.00 34.58 128 VAL C O 1
ATOM 5400 N N . GLU C 1 137 ? -43.070 -36.990 5.190 1.00 26.18 129 GLU C N 1
ATOM 5401 C CA . GLU C 1 137 ? -42.398 -38.044 4.442 1.00 24.40 129 GLU C CA 1
ATOM 5402 C C . GLU C 1 137 ? -42.243 -39.311 5.281 1.00 33.61 129 GLU C C 1
ATOM 5403 O O . GLU C 1 137 ? -42.263 -40.421 4.738 1.00 37.62 129 GLU C O 1
ATOM 5409 N N . ALA C 1 138 ? -42.055 -39.164 6.599 1.00 28.16 130 ALA C N 1
ATOM 5410 C CA . ALA C 1 138 ? -41.843 -40.292 7.496 1.00 23.94 130 ALA C CA 1
ATOM 5411 C C . ALA C 1 138 ? -43.138 -40.911 7.992 1.00 29.32 130 ALA C C 1
ATOM 5412 O O . ALA C 1 138 ? -43.093 -41.956 8.649 1.00 28.89 130 ALA C O 1
ATOM 5414 N N . GLY C 1 139 ? -44.282 -40.305 7.685 1.00 24.31 131 GLY C N 1
ATOM 5415 C CA . GLY C 1 139 ? -45.539 -40.819 8.180 1.00 22.57 131 GLY C CA 1
ATOM 5416 C C . GLY C 1 139 ? -45.857 -40.460 9.613 1.00 27.95 131 GLY C C 1
ATOM 5417 O O . GLY C 1 139 ? -46.611 -41.181 10.264 1.00 32.92 131 GLY C O 1
ATOM 5418 N N . ASP C 1 140 ? -45.323 -39.353 10.122 1.00 32.04 132 ASP C N 1
ATOM 5419 C CA . ASP C 1 140 ? -45.635 -38.946 11.486 1.00 30.32 132 ASP C CA 1
ATOM 5420 C C . ASP C 1 140 ? -47.144 -38.757 11.661 1.00 29.67 132 ASP C C 1
ATOM 5421 O O . ASP C 1 140 ? -47.874 -38.433 10.714 1.00 32.85 132 ASP C O 1
ATOM 5426 N N . ALA C 1 141 ? -47.624 -39.065 12.871 1.00 21.26 133 ALA C N 1
ATOM 5427 C CA . ALA C 1 141 ? -49.041 -38.912 13.176 1.00 23.70 133 ALA C CA 1
ATOM 5428 C C . ALA C 1 141 ? -49.400 -37.492 13.576 1.00 29.05 133 ALA C C 1
ATOM 5429 O O . ALA C 1 141 ? -50.565 -37.098 13.434 1.00 33.95 133 ALA C O 1
ATOM 5431 N N . GLU C 1 142 ? -48.430 -36.723 14.066 1.00 20.56 134 GLU C N 1
ATOM 5432 C CA . GLU C 1 142 ? -48.659 -35.342 14.441 1.00 27.23 134 GLU C CA 1
ATOM 5433 C C . GLU C 1 142 ? -47.378 -34.540 14.233 1.00 30.37 134 GLU C C 1
ATOM 5434 O O . GLU C 1 142 ? -46.282 -35.089 14.091 1.00 34.47 134 GLU C O 1
ATOM 5440 N N . SER C 1 143 ? -47.544 -33.227 14.158 1.00 25.48 135 SER C N 1
ATOM 5441 C CA . SER C 1 143 ? -46.440 -32.289 14.205 1.00 18.87 135 SER C CA 1
ATOM 5442 C C . SER C 1 143 ? -46.937 -31.040 14.928 1.00 25.11 135 SER C C 1
ATOM 5443 O O . SER C 1 143 ? -47.999 -31.040 15.554 1.00 20.60 135 SER C O 1
ATOM 5446 N N . GLY C 1 144 ? -46.176 -29.962 14.844 1.00 28.67 136 GLY C N 1
ATOM 5447 C CA . GLY C 1 144 ? -46.604 -28.741 15.489 1.00 22.78 136 GLY C CA 1
ATOM 5448 C C . GLY C 1 144 ? -45.524 -27.686 15.417 1.00 19.65 136 GLY C C 1
ATOM 5449 O O . GLY C 1 144 ? -44.652 -27.722 14.550 1.00 18.91 136 GLY C O 1
ATOM 5450 N N . VAL C 1 145 ? -45.590 -26.758 16.354 1.00 24.36 137 VAL C N 1
ATOM 5451 C CA . VAL C 1 145 ? -44.646 -25.663 16.424 1.00 20.38 137 VAL C CA 1
ATOM 5452 C C . VAL C 1 145 ? -44.096 -25.657 17.831 1.00 27.42 137 VAL C C 1
ATOM 5453 O O . VAL C 1 145 ? -44.835 -25.893 18.793 1.00 31.91 137 VAL C O 1
ATOM 5457 N N . THR C 1 146 ? -42.792 -25.434 17.941 1.00 26.17 138 THR C N 1
ATOM 5458 C CA . THR C 1 146 ? -42.111 -25.285 19.215 1.00 21.34 138 THR C CA 1
ATOM 5459 C C . THR C 1 146 ? -41.586 -23.862 19.270 1.00 26.85 138 THR C C 1
ATOM 5460 O O . THR C 1 146 ? -40.797 -23.452 18.412 1.00 21.50 138 THR C O 1
ATOM 5464 N N . VAL C 1 147 ? -42.039 -23.101 20.251 1.00 27.47 139 VAL C N 1
ATOM 5465 C CA . VAL C 1 147 ? -41.430 -21.814 20.548 1.00 28.70 139 VAL C CA 1
ATOM 5466 C C . VAL C 1 147 ? -40.279 -22.118 21.488 1.00 32.55 139 VAL C C 1
ATOM 5467 O O . VAL C 1 147 ? -40.491 -22.650 22.582 1.00 40.79 139 VAL C O 1
ATOM 5471 N N . MET C 1 148 ? -39.063 -21.852 21.035 1.00 26.78 140 MET C N 1
ATOM 5472 C CA . MET C 1 148 ? -37.857 -22.251 21.743 1.00 27.55 140 MET C CA 1
ATOM 5473 C C . MET C 1 148 ? -36.937 -21.062 21.998 1.00 25.58 140 MET C C 1
ATOM 5474 O O . MET C 1 148 ? -36.886 -20.119 21.205 1.00 26.07 140 MET C O 1
ATOM 5479 N N . GLN C 1 149 ? -36.200 -21.130 23.112 1.00 26.67 141 GLN C N 1
ATOM 5480 C CA . GLN C 1 149 ? -35.150 -20.170 23.448 1.00 30.36 141 GLN C CA 1
ATOM 5481 C C . GLN C 1 149 ? -33.849 -20.593 22.775 1.00 38.49 141 GLN C C 1
ATOM 5482 O O . GLN C 1 149 ? -33.294 -21.645 23.110 1.00 37.00 141 GLN C O 1
ATOM 5488 N N . MET C 1 150 ? -33.333 -19.751 21.881 1.00 35.80 142 MET C N 1
ATOM 5489 C CA . MET C 1 150 ? -32.247 -20.160 20.998 1.00 32.19 142 MET C CA 1
ATOM 5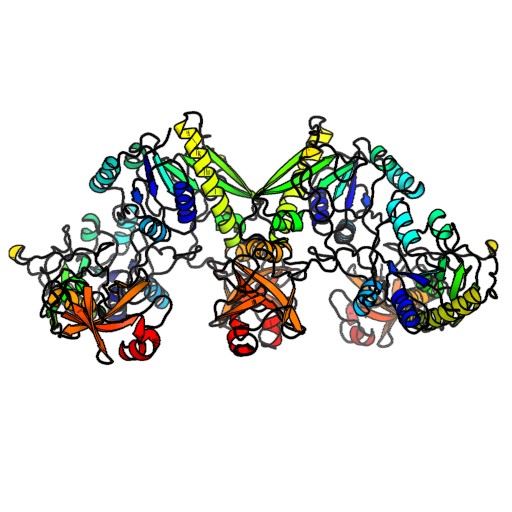490 C C . MET C 1 150 ? -30.919 -20.282 21.741 1.00 40.38 142 MET C C 1
ATOM 5491 O O . MET C 1 150 ? -30.530 -19.393 22.500 1.00 45.39 142 MET C O 1
ATOM 5496 N N . GLU C 1 151 ? -30.207 -21.371 21.488 1.00 45.49 143 GLU C N 1
ATOM 5497 C CA . GLU C 1 151 ? -28.875 -21.618 22.023 1.00 40.20 143 GLU C CA 1
ATOM 5498 C C . GLU C 1 151 ? -27.840 -21.642 20.899 1.00 44.68 143 GLU C C 1
ATOM 5499 O O . GLU C 1 151 ? -28.149 -21.433 19.723 1.00 50.54 143 GLU C O 1
ATOM 5505 N N . ALA C 1 152 ? -26.594 -21.925 21.283 1.00 45.06 144 ALA C N 1
ATOM 5506 C CA . ALA C 1 152 ? -25.502 -21.988 20.320 1.00 35.58 144 ALA C CA 1
ATOM 5507 C C . ALA C 1 152 ? -25.686 -23.133 19.338 1.00 34.26 144 ALA C C 1
ATOM 5508 O O . ALA C 1 152 ? -25.430 -22.975 18.137 1.00 34.78 144 ALA C O 1
ATOM 5510 N N . GLY C 1 153 ? -26.123 -24.288 19.818 1.00 40.28 145 GLY C N 1
ATOM 5511 C CA . GLY C 1 153 ? -26.324 -25.431 18.949 1.00 46.00 145 GLY C CA 1
ATOM 5512 C C . GLY C 1 153 ? -27.420 -25.202 17.910 1.00 42.18 145 GLY C C 1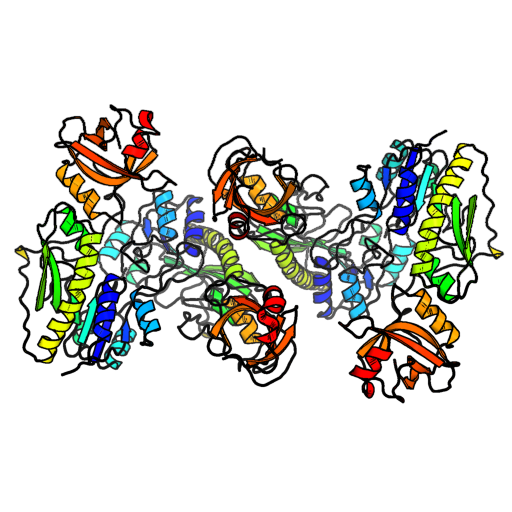
ATOM 5513 O O . GLY C 1 153 ? -28.075 -24.162 17.849 1.00 42.38 145 GLY C O 1
ATOM 5514 N N . LEU C 1 154 ? -27.573 -26.190 17.035 1.00 44.59 146 LEU C N 1
ATOM 5515 C CA . LEU C 1 154 ? -28.612 -26.158 16.009 1.00 35.09 146 LEU C CA 1
ATOM 5516 C C . LEU C 1 154 ? -29.934 -26.653 16.601 1.00 25.87 146 LEU C C 1
ATOM 5517 O O . LEU C 1 154 ? -30.089 -27.841 16.909 1.00 25.60 146 LEU C O 1
ATOM 5522 N N . ASP C 1 155 ? -30.871 -25.728 16.801 1.00 26.94 147 ASP C N 1
ATOM 5523 C CA . ASP C 1 155 ? -32.211 -26.031 17.306 1.00 25.67 147 ASP C CA 1
ATOM 5524 C C . ASP C 1 155 ? -32.173 -26.872 18.586 1.00 24.54 147 ASP C C 1
ATOM 5525 O O . ASP C 1 155 ? -33.048 -27.692 18.830 1.00 23.78 147 ASP C O 1
ATOM 5530 N N . THR C 1 156 ? -31.200 -26.607 19.458 1.00 33.89 148 THR C N 1
ATOM 5531 C CA . THR C 1 156 ? -31.013 -27.409 20.663 1.00 27.03 148 THR C CA 1
ATOM 5532 C C . THR C 1 156 ? -31.561 -26.765 21.917 1.00 31.62 148 THR C C 1
ATOM 5533 O O . THR C 1 156 ? -31.564 -27.420 22.961 1.00 34.04 148 THR C O 1
ATOM 5537 N N . GLY C 1 157 ? -32.000 -25.507 21.847 1.00 38.56 149 GLY C N 1
ATOM 5538 C CA . GLY C 1 157 ? -32.305 -24.703 23.015 1.00 41.02 149 GLY C CA 1
ATOM 5539 C C . GLY C 1 157 ? -33.558 -25.112 23.764 1.00 27.57 149 GLY C C 1
ATOM 5540 O O . GLY C 1 157 ? -34.361 -25.906 23.270 1.00 26.41 149 GLY C O 1
ATOM 5541 N N . PRO C 1 158 ? -33.759 -24.532 24.956 1.00 28.63 150 PRO C N 1
ATOM 5542 C CA . PRO C 1 158 ? -34.887 -24.930 25.817 1.00 34.72 150 PRO C CA 1
ATOM 5543 C C . PRO C 1 158 ? -36.242 -24.636 25.197 1.00 30.09 150 PRO C C 1
ATOM 5544 O O . PRO C 1 158 ? -36.436 -23.620 24.535 1.00 29.96 150 PRO C O 1
ATOM 5548 N N . MET C 1 159 ? -37.192 -25.532 25.445 1.00 32.68 151 MET C N 1
ATOM 5549 C CA . MET C 1 159 ? -38.514 -25.449 24.842 1.00 36.35 151 MET C CA 1
ATOM 5550 C C . MET C 1 159 ? -39.497 -24.719 25.753 1.00 40.98 151 MET C C 1
ATOM 5551 O O . MET C 1 159 ? -39.752 -25.158 26.878 1.00 48.52 151 MET C O 1
ATOM 5556 N N . LEU C 1 160 ? -40.053 -23.609 25.260 1.00 37.38 152 LEU C N 1
ATOM 5557 C CA . LEU C 1 160 ? -40.969 -22.778 26.031 1.00 32.52 152 LEU C CA 1
ATOM 5558 C C . LEU C 1 160 ? -42.430 -23.169 25.861 1.00 27.37 152 LEU C C 1
ATOM 5559 O O . LEU C 1 160 ? -43.186 -23.198 26.838 1.00 45.90 152 LEU C O 1
ATOM 5564 N N . LEU C 1 161 ? -42.859 -23.438 24.638 1.00 26.75 153 LEU C N 1
ATOM 5565 C CA . LEU C 1 161 ? -44.269 -23.690 24.407 1.00 30.41 153 LEU C CA 1
ATOM 5566 C C . LEU C 1 161 ? -44.419 -24.501 23.132 1.00 31.31 153 LEU C C 1
ATOM 5567 O O . LEU C 1 161 ? -43.723 -24.262 22.137 1.00 29.14 153 LEU C O 1
ATOM 5572 N N . LYS C 1 162 ? -45.357 -25.438 23.169 1.00 33.26 154 LYS C N 1
ATOM 5573 C CA . LYS C 1 162 ? -45.639 -26.311 22.049 1.00 28.63 154 LYS C CA 1
ATOM 5574 C C . LYS C 1 162 ? -47.109 -26.220 21.698 1.00 30.37 154 LYS C C 1
ATOM 5575 O O . LYS C 1 162 ? -47.958 -26.015 22.571 1.00 37.54 154 LYS C O 1
ATOM 5581 N N . VAL C 1 163 ? -47.398 -26.321 20.406 1.00 30.49 155 VAL C N 1
ATOM 5582 C CA . VAL C 1 163 ? -48.766 -26.477 19.934 1.00 32.04 155 VAL C CA 1
ATOM 5583 C C . VAL C 1 163 ? -48.732 -27.489 18.803 1.00 29.09 155 VAL C C 1
ATOM 5584 O O . VAL C 1 163 ? -47.887 -27.390 17.907 1.00 29.37 155 VAL C O 1
ATOM 5588 N N . SER C 1 164 ? -49.614 -28.483 18.866 1.00 27.29 156 SER C N 1
ATOM 5589 C CA . SER C 1 164 ? -49.581 -29.586 17.921 1.00 28.63 156 SER C CA 1
ATOM 5590 C C . SER C 1 164 ? -50.822 -29.589 17.048 1.00 30.39 156 SER C C 1
ATOM 5591 O O . SER C 1 164 ? -51.843 -28.953 17.352 1.00 33.94 156 SER C O 1
ATOM 5594 N N . THR C 1 165 ? -50.702 -30.331 15.947 1.00 26.42 157 THR C N 1
ATOM 5595 C CA . THR C 1 165 ? -51.757 -30.553 14.989 1.00 30.40 157 THR C CA 1
ATOM 5596 C C . THR C 1 165 ? -51.549 -31.955 14.441 1.00 35.38 157 THR C C 1
ATOM 5597 O O . THR C 1 165 ? -50.394 -32.390 14.301 1.00 33.29 157 THR C O 1
ATOM 5601 N N . PRO C 1 166 ? -52.616 -32.700 14.172 1.00 35.64 158 PRO C N 1
ATOM 5602 C CA . PRO C 1 166 ? -52.441 -34.034 13.608 1.00 28.25 158 PRO C CA 1
ATOM 5603 C C . PRO C 1 166 ? -52.095 -33.927 12.134 1.00 24.32 158 PRO C C 1
ATOM 5604 O O . PRO C 1 166 ? -52.366 -32.925 11.476 1.00 30.93 158 PRO C O 1
ATOM 5608 N N . ILE C 1 167 ? -51.469 -34.979 11.626 1.00 25.33 159 ILE C N 1
ATOM 5609 C CA . ILE C 1 167 ? -51.217 -35.142 10.198 1.00 24.50 159 ILE C CA 1
ATOM 5610 C C . ILE C 1 167 ? -52.179 -36.216 9.725 1.00 28.58 159 ILE C C 1
ATOM 5611 O O . ILE C 1 167 ? -52.043 -37.385 10.121 1.00 31.88 159 ILE C O 1
ATOM 5616 N N . SER C 1 168 ? -53.163 -35.825 8.908 1.00 23.08 160 SER C N 1
ATOM 5617 C CA . SER C 1 168 ? -54.166 -36.753 8.402 1.00 31.04 160 SER C CA 1
ATOM 5618 C C . SER C 1 168 ? -53.652 -37.456 7.139 1.00 32.84 160 SER C C 1
ATOM 5619 O O . SER C 1 168 ? -52.574 -37.159 6.624 1.00 22.05 160 SER C O 1
ATOM 5622 N N . ALA C 1 169 ? -54.428 -38.436 6.658 1.00 38.62 161 ALA C N 1
ATOM 5623 C CA . ALA C 1 169 ? -53.966 -39.242 5.527 1.00 28.60 161 ALA C CA 1
ATOM 5624 C C . ALA C 1 169 ? -53.827 -38.462 4.224 1.00 24.20 161 ALA C C 1
ATOM 5625 O O . ALA C 1 169 ? -52.988 -38.834 3.392 1.00 27.33 161 ALA C O 1
ATOM 5627 N N . ALA C 1 170 ? -54.553 -37.353 4.065 1.00 24.49 162 ALA C N 1
ATOM 5628 C CA . ALA C 1 170 ? -54.525 -36.557 2.847 1.00 27.56 162 ALA C CA 1
ATOM 5629 C C . ALA C 1 170 ? -53.568 -35.384 2.942 1.00 29.48 162 ALA C C 1
ATOM 5630 O O . ALA C 1 170 ? -53.391 -34.661 1.951 1.00 23.50 162 ALA C O 1
ATOM 5632 N N . ASP C 1 171 ? -52.953 -35.170 4.098 1.00 22.52 163 ASP C N 1
ATOM 5633 C CA . ASP C 1 171 ? -52.165 -33.966 4.266 1.00 28.89 163 ASP C CA 1
ATOM 5634 C C . ASP C 1 171 ? -50.966 -33.964 3.328 1.00 31.21 163 ASP C C 1
ATOM 5635 O O . ASP C 1 171 ? -50.340 -35.000 3.077 1.00 19.85 163 ASP C O 1
ATOM 5640 N N . THR C 1 172 ? -50.684 -32.791 2.774 1.00 30.15 164 THR C N 1
ATOM 5641 C CA . THR C 1 172 ? -49.480 -32.568 2.005 1.00 26.42 164 THR C CA 1
ATOM 5642 C C . THR C 1 172 ? -48.573 -31.640 2.787 1.00 26.89 164 THR C C 1
ATOM 5643 O O . THR C 1 172 ? -48.966 -31.068 3.814 1.00 22.47 164 THR C O 1
ATOM 5647 N N . GLY C 1 173 ? -47.369 -31.448 2.242 1.00 24.68 165 GLY C N 1
ATOM 5648 C CA . GLY C 1 173 ? -46.452 -30.493 2.835 1.00 24.05 165 GLY C CA 1
ATOM 5649 C C . GLY C 1 173 ? -47.053 -29.107 2.910 1.00 24.19 165 GLY C C 1
ATOM 5650 O O . GLY C 1 173 ? -46.850 -28.386 3.888 1.00 19.11 165 GLY C O 1
ATOM 5651 N N . GLY C 1 174 ? -47.827 -28.730 1.890 1.00 20.22 166 GLY C N 1
ATOM 5652 C CA . GLY C 1 174 ? -48.387 -27.396 1.862 1.00 21.42 166 GLY C CA 1
ATOM 5653 C C . GLY C 1 174 ? -49.531 -27.205 2.830 1.00 22.12 166 GLY C C 1
ATOM 5654 O O . GLY C 1 174 ? -49.633 -26.162 3.485 1.00 22.65 166 GLY C O 1
ATOM 5655 N N . SER C 1 175 ? -50.423 -28.188 2.920 1.00 24.11 167 SER C N 1
ATOM 5656 C CA . SER C 1 175 ? -51.543 -28.031 3.840 1.00 25.77 167 SER C CA 1
ATOM 5657 C C . SER C 1 175 ? -51.059 -28.035 5.284 1.00 27.90 167 SER C C 1
ATOM 5658 O O . SER C 1 175 ? -51.617 -27.317 6.121 1.00 23.31 167 SER C O 1
ATOM 5661 N N . LEU C 1 176 ? -50.022 -28.828 5.587 1.00 28.56 168 LEU C N 1
ATOM 5662 C CA . LEU C 1 176 ? -49.436 -28.808 6.923 1.00 30.29 168 LEU C CA 1
ATOM 5663 C C . LEU C 1 176 ? -48.709 -27.494 7.175 1.00 29.44 168 LEU C C 1
ATOM 5664 O O . LEU C 1 176 ? -48.762 -26.938 8.281 1.00 24.00 168 LEU C O 1
ATOM 5669 N N . HIS C 1 177 ? -48.020 -26.987 6.159 1.00 30.04 169 HIS C N 1
ATOM 5670 C CA . HIS C 1 177 ? -47.391 -25.680 6.271 1.00 27.71 169 HIS C CA 1
ATOM 5671 C C . HIS C 1 177 ? -48.418 -24.607 6.626 1.00 30.92 169 HIS C C 1
ATOM 5672 O O . HIS C 1 177 ? -48.227 -23.848 7.577 1.00 45.53 169 HIS C O 1
ATOM 5679 N N . ASP C 1 178 ? -49.545 -24.575 5.912 1.00 27.23 170 ASP C N 1
ATOM 5680 C CA . ASP C 1 178 ? -50.522 -23.511 6.120 1.00 24.66 170 ASP C CA 1
ATOM 5681 C C . ASP C 1 178 ? -51.121 -23.564 7.523 1.00 30.00 170 ASP C C 1
ATOM 5682 O O . ASP C 1 178 ? -51.376 -22.521 8.137 1.00 31.12 170 ASP C O 1
ATOM 5687 N N . ARG C 1 179 ? -51.317 -24.767 8.065 1.00 30.75 171 ARG C N 1
ATOM 5688 C CA . ARG C 1 179 ? -51.878 -24.887 9.405 1.00 24.78 171 ARG C CA 1
ATOM 5689 C C . ARG C 1 179 ? -50.860 -24.462 10.460 1.00 23.95 171 ARG C C 1
ATOM 5690 O O . ARG C 1 179 ? -51.194 -23.737 11.400 1.00 31.92 171 ARG C O 1
ATOM 5698 N N . LEU C 1 180 ? -49.601 -24.856 10.295 1.00 22.46 172 LEU C N 1
ATOM 5699 C CA . LEU C 1 180 ? -48.576 -24.445 11.243 1.00 21.89 172 LEU C CA 1
ATOM 5700 C C . LEU C 1 180 ? -48.321 -22.947 11.180 1.00 33.26 172 LEU C C 1
ATOM 5701 O O . LEU C 1 180 ? -47.926 -22.339 12.187 1.00 31.13 172 LEU C O 1
ATOM 5706 N N . ALA C 1 181 ? -48.555 -22.335 10.018 1.00 26.66 173 ALA C N 1
ATOM 5707 C CA . ALA C 1 181 ? -48.439 -20.890 9.881 1.00 24.31 173 ALA C CA 1
ATOM 5708 C C . ALA C 1 181 ? -49.563 -20.155 10.589 1.00 33.70 173 ALA C C 1
ATOM 5709 O O . ALA C 1 181 ? -49.453 -18.942 10.786 1.00 26.88 173 ALA C O 1
ATOM 5711 N N . ALA C 1 182 ? -50.635 -20.856 10.962 1.00 26.34 174 ALA C N 1
ATOM 5712 C CA . ALA C 1 182 ? -51.680 -20.269 11.782 1.00 28.01 174 ALA C CA 1
ATOM 5713 C C . ALA C 1 182 ? -51.440 -20.533 13.265 1.00 41.21 174 ALA C C 1
ATOM 5714 O O . ALA C 1 182 ? -51.695 -19.656 14.102 1.00 38.04 174 ALA C O 1
ATOM 5716 N N . LEU C 1 183 ? -50.933 -21.720 13.612 1.00 36.13 175 LEU C N 1
ATOM 5717 C CA . LEU C 1 183 ? -50.729 -22.036 15.021 1.00 30.23 175 LEU C CA 1
ATOM 5718 C C . LEU C 1 183 ? -49.541 -21.274 15.593 1.00 29.92 175 LEU C C 1
ATOM 5719 O O . LEU C 1 183 ? -49.646 -20.659 16.657 1.00 32.84 175 LEU C O 1
ATOM 5724 N N . GLY C 1 184 ? -48.426 -21.247 14.869 1.00 28.15 176 GLY C N 1
ATOM 5725 C CA . GLY C 1 184 ? -47.198 -20.655 15.349 1.00 24.12 176 GLY C CA 1
ATOM 5726 C C . GLY C 1 184 ? -47.302 -19.217 15.831 1.00 31.81 176 GLY C C 1
ATOM 5727 O O . GLY C 1 184 ? -46.893 -18.896 16.955 1.00 42.15 176 GLY C O 1
ATOM 5728 N N . PRO C 1 185 ? -47.831 -18.314 14.995 1.00 28.11 177 PRO C N 1
ATOM 5729 C CA . PRO C 1 185 ? -47.935 -16.912 15.441 1.00 34.57 177 PRO C CA 1
ATOM 5730 C C . PRO C 1 185 ? -48.702 -16.749 16.743 1.00 37.98 177 PRO C C 1
ATOM 5731 O O . PRO C 1 185 ? -48.245 -16.010 17.627 1.00 36.56 177 PRO C O 1
ATOM 5735 N N . LYS C 1 186 ? -49.835 -17.446 16.906 1.00 39.91 178 LYS C N 1
ATOM 5736 C CA . LYS C 1 186 ? -50.574 -17.368 18.166 1.00 41.25 178 LYS C CA 1
ATOM 5737 C C . LYS C 1 186 ? -49.735 -17.889 19.329 1.00 39.45 178 LYS C C 1
ATOM 5738 O O . LYS C 1 186 ? -49.719 -17.290 20.418 1.00 30.91 178 LYS C O 1
ATOM 5744 N N . ALA C 1 187 ? -49.000 -18.980 19.094 1.00 29.85 179 ALA C N 1
ATOM 5745 C CA . ALA C 1 187 ? -48.145 -19.547 20.126 1.00 30.60 179 ALA C CA 1
ATOM 5746 C C . ALA C 1 187 ? -47.022 -18.584 20.503 1.00 36.32 179 ALA C C 1
ATOM 5747 O O . ALA C 1 187 ? -46.696 -18.434 21.690 1.00 34.89 179 ALA C O 1
ATOM 5749 N N . VAL C 1 188 ? -46.426 -17.908 19.514 1.00 37.44 180 VAL C N 1
ATOM 5750 C CA . VAL C 1 188 ? -45.350 -16.967 19.826 1.00 39.58 180 VAL C CA 1
ATOM 5751 C C . VAL C 1 188 ? -45.894 -15.795 20.644 1.00 40.38 180 VAL C C 1
ATOM 5752 O O . VAL 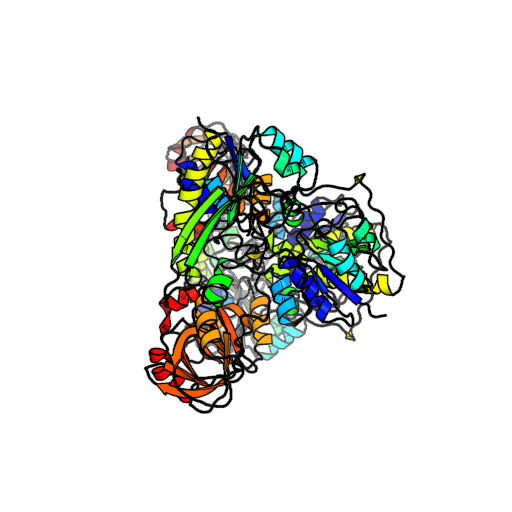C 1 188 ? -45.257 -15.347 21.607 1.00 29.78 180 VAL C O 1
ATOM 5756 N N . ILE C 1 189 ? -47.078 -15.283 20.279 1.00 38.79 181 ILE C N 1
ATOM 5757 C CA . ILE C 1 189 ? -47.693 -14.202 21.047 1.00 37.16 181 ILE C CA 1
ATOM 5758 C C . ILE C 1 189 ? -47.879 -14.628 22.492 1.00 43.50 181 ILE C C 1
ATOM 5759 O O . ILE C 1 189 ? -47.631 -13.852 23.423 1.00 45.53 181 ILE C O 1
ATOM 5764 N N . GLU C 1 190 ? -48.330 -15.871 22.699 1.00 44.90 182 GLU C N 1
ATOM 5765 C CA . GLU C 1 190 ? -48.568 -16.369 24.051 1.00 43.31 182 GLU C CA 1
ATOM 5766 C C . GLU C 1 190 ? -47.269 -16.518 24.839 1.00 40.66 182 GLU C C 1
ATOM 5767 O O . GLU C 1 190 ? -47.208 -16.125 26.013 1.00 37.37 182 GLU C O 1
ATOM 5773 N N . ALA C 1 191 ? -46.210 -17.048 24.207 1.00 30.59 183 ALA C N 1
ATOM 5774 C CA . ALA C 1 191 ? -44.947 -17.232 24.913 1.00 30.31 183 ALA C CA 1
ATOM 5775 C C . ALA C 1 191 ? -44.314 -15.897 25.259 1.00 35.19 183 ALA C C 1
ATOM 5776 O O . ALA C 1 191 ? -43.708 -15.750 26.327 1.00 35.00 183 ALA C O 1
ATOM 5778 N N . ILE C 1 192 ? -44.431 -14.914 24.364 1.00 38.52 184 ILE C N 1
ATOM 5779 C CA . ILE C 1 192 ? -43.932 -13.580 24.675 1.00 32.68 184 ILE C CA 1
ATOM 5780 C C . ILE C 1 192 ? -44.613 -13.058 25.925 1.00 42.09 184 ILE C C 1
ATOM 5781 O O . ILE C 1 192 ? -43.986 -12.406 26.771 1.00 44.53 184 ILE C O 1
ATOM 5786 N N . ALA C 1 193 ? -45.915 -13.330 26.056 1.00 41.63 185 ALA C N 1
ATOM 5787 C CA . ALA C 1 193 ? -46.651 -12.856 27.219 1.00 40.34 185 ALA C CA 1
ATOM 5788 C C . ALA C 1 193 ? -46.094 -13.467 28.496 1.00 45.25 185 ALA C C 1
ATOM 5789 O O . ALA C 1 193 ? -45.900 -12.762 29.492 1.00 46.82 185 ALA C O 1
ATOM 5791 N N . GLY C 1 194 ? -45.806 -14.775 28.473 1.00 49.02 186 GLY C N 1
ATOM 5792 C CA . GLY C 1 194 ? -45.202 -15.422 29.630 1.00 50.28 186 GLY C CA 1
ATOM 5793 C C . GLY C 1 194 ? -43.777 -14.969 29.903 1.00 51.67 186 GLY C C 1
ATOM 5794 O O . GLY C 1 194 ? -43.381 -14.794 31.061 1.00 37.25 186 GLY C O 1
ATOM 5795 N N . LEU C 1 195 ? -42.995 -14.732 28.847 1.00 46.92 187 LEU C N 1
ATOM 5796 C CA . LEU C 1 195 ? -41.620 -14.292 29.055 1.00 43.45 187 LEU C CA 1
ATOM 5797 C C . LEU C 1 195 ? -41.576 -12.916 29.705 1.00 48.99 187 LEU C C 1
ATOM 5798 O O . LEU C 1 195 ? -40.810 -12.700 30.654 1.00 51.04 187 LEU C O 1
ATOM 5803 N N . ALA C 1 196 ? -42.423 -11.992 29.227 1.00 46.21 188 ALA C N 1
ATOM 5804 C CA . ALA C 1 196 ? -42.473 -10.624 29.738 1.00 42.83 188 ALA C CA 1
ATOM 5805 C C . ALA C 1 196 ? -43.005 -10.564 31.159 1.00 55.74 188 ALA C C 1
ATOM 5806 O O . ALA C 1 196 ? -42.638 -9.660 31.923 1.00 61.53 188 ALA C O 1
ATOM 5808 N N . ALA C 1 197 ? -43.894 -11.485 31.516 1.00 53.85 189 ALA C N 1
ATOM 5809 C CA . ALA C 1 197 ? -44.366 -11.579 32.885 1.00 46.73 189 ALA C CA 1
ATOM 5810 C C . ALA C 1 197 ? -43.375 -12.300 33.783 1.00 48.94 189 ALA C C 1
ATOM 5811 O O . ALA C 1 197 ? -43.582 -12.346 34.995 1.00 46.06 189 ALA C O 1
ATOM 5813 N N . GLY C 1 198 ? -42.310 -12.866 33.217 1.00 56.55 190 GLY C N 1
ATOM 5814 C CA . GLY C 1 198 ? -41.389 -13.657 34.003 1.00 53.17 190 GLY C CA 1
ATOM 5815 C C . GLY C 1 198 ? -41.960 -14.963 34.495 1.00 52.36 190 GLY C C 1
ATOM 5816 O O . GLY C 1 198 ? -41.401 -15.555 35.419 1.00 57.40 190 GLY C O 1
ATOM 5817 N N . THR C 1 199 ? -43.062 -15.434 33.900 1.00 50.59 191 THR C N 1
ATOM 5818 C CA . THR C 1 199 ? -43.798 -16.595 34.389 1.00 49.86 191 THR C CA 1
ATOM 5819 C C . THR C 1 199 ? -43.547 -17.851 33.563 1.00 49.75 191 THR C C 1
ATOM 5820 O O . THR C 1 199 ? -44.108 -18.908 33.875 1.00 48.37 191 THR C O 1
ATOM 5824 N N . LEU C 1 200 ? -42.742 -17.766 32.512 1.00 48.56 192 LEU C N 1
ATOM 5825 C CA . LEU C 1 200 ? -42.538 -18.883 31.608 1.00 45.38 192 LEU C CA 1
ATOM 5826 C C . LEU C 1 200 ? -41.120 -19.413 31.767 1.00 46.80 192 LEU C C 1
ATOM 5827 O O . LEU C 1 200 ? -40.171 -18.636 31.881 1.00 51.86 192 LEU C O 1
ATOM 5832 N N . HIS C 1 201 ? -40.979 -20.738 31.794 1.00 43.91 193 HIS C N 1
ATOM 5833 C CA . HIS C 1 201 ? -39.681 -21.380 31.956 1.00 43.21 193 HIS C CA 1
ATOM 5834 C C . HIS C 1 201 ? -39.481 -22.451 30.895 1.00 38.69 193 HIS C C 1
ATOM 5835 O O . HIS C 1 201 ? -40.415 -23.172 30.531 1.00 32.50 193 HIS C O 1
ATOM 5842 N N . GLY C 1 202 ? -38.256 -22.560 30.400 1.00 32.77 194 GLY C N 1
ATOM 5843 C CA . GLY C 1 202 ? -37.999 -23.529 29.365 1.00 37.17 194 GLY C CA 1
ATOM 5844 C C . GLY C 1 202 ? -37.749 -24.911 29.935 1.00 40.00 194 GLY C C 1
ATOM 5845 O O . GLY C 1 202 ? -37.143 -25.076 30.992 1.00 57.24 194 GLY C O 1
ATOM 5846 N N . GLU C 1 203 ? -38.249 -25.906 29.220 1.00 30.89 195 GLU C N 1
ATOM 5847 C CA . GLU C 1 203 ? -37.965 -27.307 29.477 1.00 34.69 195 GLU C CA 1
ATOM 5848 C C . GLU C 1 203 ? -36.804 -27.724 28.573 1.00 34.94 195 GLU C C 1
ATOM 5849 O O . GLU C 1 203 ? -36.832 -27.473 27.358 1.00 29.13 195 GLU C O 1
ATOM 5855 N N . ILE C 1 204 ? -35.773 -28.321 29.176 1.00 31.97 196 ILE C N 1
ATOM 5856 C CA . ILE C 1 204 ? -34.568 -28.724 28.451 1.00 42.57 196 ILE C CA 1
ATOM 5857 C C . ILE C 1 204 ? -34.824 -29.951 27.585 1.00 44.40 196 ILE C C 1
ATOM 5858 O O . ILE C 1 204 ? -35.466 -30.918 28.022 1.00 48.99 196 ILE C O 1
ATOM 5863 N N . GLN C 1 205 ? -34.261 -29.945 26.371 1.00 42.44 197 GLN C N 1
ATOM 5864 C CA . GLN C 1 205 ? -34.473 -31.031 25.414 1.00 36.73 197 GLN C CA 1
ATOM 5865 C C . GLN C 1 205 ? -33.680 -32.272 25.800 1.00 33.91 197 GLN C C 1
ATOM 5866 O O . GLN C 1 205 ? -32.523 -32.185 26.224 1.00 36.08 197 GLN C O 1
ATOM 5872 N N . ASP C 1 206 ? -34.311 -33.430 25.640 1.00 29.75 198 ASP C N 1
ATOM 5873 C CA . ASP C 1 206 ? -33.654 -34.720 25.822 1.00 39.29 198 ASP C CA 1
ATOM 5874 C C . ASP C 1 206 ? -33.115 -35.167 24.471 1.00 42.47 198 ASP C C 1
ATOM 5875 O O . ASP C 1 206 ? -33.901 -35.407 23.549 1.00 45.62 198 ASP C O 1
ATOM 5880 N N . ASP C 1 207 ? -31.783 -35.262 24.337 1.00 39.04 199 ASP C N 1
ATOM 5881 C CA . ASP C 1 207 ? -31.211 -35.715 23.063 1.00 43.86 199 ASP C CA 1
ATOM 5882 C C . ASP C 1 207 ? -31.705 -37.108 22.658 1.00 47.67 199 ASP C C 1
ATOM 5883 O O . ASP C 1 207 ? -31.724 -37.428 21.464 1.00 48.53 199 ASP C O 1
ATOM 5888 N N . ALA C 1 208 ? -32.136 -37.934 23.614 1.00 51.28 200 ALA C N 1
ATOM 5889 C CA . ALA C 1 208 ? -32.593 -39.275 23.278 1.00 41.69 200 ALA C CA 1
ATOM 5890 C C . ALA C 1 208 ? -33.770 -39.250 22.325 1.00 47.52 200 ALA C C 1
ATOM 5891 O O . ALA C 1 208 ? -33.978 -40.221 21.594 1.00 65.95 200 ALA C O 1
ATOM 5893 N N . LEU C 1 209 ? -34.520 -38.154 22.290 1.00 37.99 201 LEU C N 1
ATOM 5894 C CA . LEU C 1 209 ? -35.690 -38.032 21.432 1.00 41.76 201 LEU C CA 1
ATOM 5895 C C . LEU C 1 209 ? -35.410 -37.253 20.150 1.00 39.60 201 LEU C C 1
ATOM 5896 O O . LEU C 1 209 ? -36.313 -37.123 19.308 1.00 39.54 201 LEU C O 1
ATOM 5901 N N . ALA C 1 210 ? -34.176 -36.791 19.948 1.00 30.00 202 ALA C N 1
ATOM 5902 C CA . ALA C 1 210 ? -33.884 -35.873 18.858 1.00 33.91 202 ALA C CA 1
ATOM 5903 C C . ALA C 1 210 ? -33.683 -36.606 17.530 1.00 33.80 202 ALA C C 1
ATOM 5904 O O . ALA C 1 210 ? -32.999 -37.633 17.467 1.00 37.36 202 ALA C O 1
ATOM 5906 N N . THR C 1 211 ? -34.303 -36.074 16.474 1.00 27.78 203 THR C N 1
ATOM 5907 C CA . THR C 1 211 ? -34.082 -36.468 15.092 1.00 25.95 203 THR C CA 1
ATOM 5908 C C . THR C 1 211 ? -33.845 -35.210 14.269 1.00 33.99 203 THR C C 1
ATOM 5909 O O . THR C 1 211 ? -34.266 -34.117 14.650 1.00 32.71 203 THR C O 1
ATOM 5913 N N . TYR C 1 212 ? -33.224 -35.370 13.103 1.00 33.68 204 TYR C N 1
ATOM 5914 C CA . TYR C 1 212 ? -32.806 -34.237 12.286 1.00 26.13 204 TYR C CA 1
ATOM 5915 C C . TYR C 1 212 ? -33.485 -34.265 10.926 1.00 32.74 204 TYR C C 1
ATOM 5916 O O . TYR C 1 212 ? -33.450 -35.283 10.221 1.00 35.67 204 TYR C O 1
ATOM 5925 N N . ALA C 1 213 ? -34.067 -33.127 10.543 1.00 33.94 205 ALA C N 1
ATOM 5926 C CA . ALA C 1 213 ? -34.816 -33.012 9.292 1.00 25.93 205 ALA C CA 1
ATOM 5927 C C . ALA C 1 213 ? -33.936 -32.309 8.258 1.00 24.11 205 ALA C C 1
ATOM 5928 O O . ALA C 1 213 ? -34.030 -31.106 8.023 1.00 18.73 205 ALA C O 1
ATOM 5930 N N . HIS C 1 214 ? -33.058 -33.084 7.634 1.00 26.84 206 HIS C N 1
ATOM 5931 C CA . HIS C 1 214 ? -32.057 -32.496 6.756 1.00 34.80 206 HIS C CA 1
ATOM 5932 C C . HIS C 1 214 ? -32.700 -31.838 5.551 1.00 33.82 206 HIS C C 1
ATOM 5933 O O . HIS C 1 214 ? -33.749 -32.270 5.076 1.00 36.04 206 HIS C O 1
ATOM 5940 N N . LYS C 1 215 ? -32.058 -30.776 5.064 1.00 34.71 207 LYS C N 1
ATOM 5941 C CA . LYS C 1 215 ? -32.559 -30.083 3.885 1.00 34.44 207 LYS C CA 1
ATOM 5942 C C . LYS C 1 215 ? -32.624 -31.046 2.698 1.00 30.23 207 LYS C C 1
ATOM 5943 O O . LYS C 1 215 ? -31.810 -31.968 2.568 1.00 21.15 207 LYS C O 1
ATOM 5949 N N . LEU C 1 216 ? -33.609 -30.817 1.830 1.00 26.06 208 LEU C N 1
ATOM 5950 C CA . LEU C 1 216 ? -33.761 -31.621 0.624 1.00 29.52 208 LEU C CA 1
ATOM 5951 C C . LEU C 1 216 ? -32.581 -31.387 -0.317 1.00 21.66 208 LEU C C 1
ATOM 5952 O O . LEU C 1 216 ? -32.104 -30.258 -0.476 1.00 22.63 208 LEU C O 1
ATOM 5957 N N . ASN C 1 217 ? -32.120 -32.464 -0.947 1.00 28.40 209 ASN C N 1
ATOM 5958 C CA . ASN C 1 217 ? -30.988 -32.443 -1.860 1.00 35.07 209 ASN C CA 1
ATOM 5959 C C . ASN C 1 217 ? -31.464 -32.524 -3.319 1.00 32.05 209 ASN C C 1
ATOM 5960 O O . ASN C 1 217 ? -32.662 -32.614 -3.607 1.00 31.19 209 ASN C O 1
ATOM 5965 N N . LYS C 1 218 ? -30.499 -32.511 -4.249 1.00 30.83 210 LYS C N 1
ATOM 5966 C CA . LYS C 1 218 ? -30.822 -32.340 -5.666 1.00 32.25 210 LYS C CA 1
ATOM 5967 C C . LYS C 1 218 ? -31.664 -33.495 -6.197 1.00 43.38 210 LYS C C 1
ATOM 5968 O O . LYS C 1 218 ? -32.699 -33.283 -6.841 1.00 48.45 210 LYS C O 1
ATOM 5974 N N . ASP C 1 219 ? -31.246 -34.725 -5.931 1.00 39.08 211 ASP C N 1
ATOM 5975 C CA . ASP C 1 219 ? -31.817 -35.864 -6.629 1.00 41.55 211 ASP C CA 1
ATOM 5976 C C . ASP C 1 219 ? -33.007 -36.472 -5.910 1.00 31.44 211 ASP C C 1
ATOM 5977 O O . ASP C 1 219 ? -33.637 -37.387 -6.442 1.00 32.65 211 ASP C O 1
ATOM 5982 N N . GLU C 1 220 ? -33.350 -35.964 -4.739 1.00 32.06 212 GLU C N 1
ATOM 5983 C CA . GLU C 1 220 ? -34.257 -36.672 -3.845 1.00 27.76 212 GLU C CA 1
ATOM 5984 C C . GLU C 1 220 ? -35.685 -36.702 -4.381 1.00 34.45 212 GLU C C 1
ATOM 5985 O O . GLU C 1 220 ? -36.391 -37.707 -4.215 1.00 36.40 212 GLU C O 1
ATOM 5991 N N . ALA C 1 221 ? -36.109 -35.639 -5.066 1.00 33.90 213 ALA C N 1
ATOM 5992 C CA . ALA C 1 221 ? -37.460 -35.567 -5.603 1.00 31.66 213 ALA C CA 1
ATOM 5993 C C . ALA C 1 221 ? -37.670 -36.408 -6.865 1.00 31.21 213 ALA C C 1
ATOM 5994 O O . ALA C 1 221 ? -38.815 -36.546 -7.309 1.00 31.73 213 ALA C O 1
ATOM 5996 N N . ARG C 1 222 ? -36.618 -36.965 -7.461 1.00 23.12 214 ARG C N 1
ATOM 5997 C CA . ARG C 1 222 ? -36.807 -37.899 -8.560 1.00 22.30 214 ARG C CA 1
ATOM 5998 C C . ARG C 1 222 ? -37.188 -39.239 -7.955 1.00 28.62 214 ARG C C 1
ATOM 5999 O O . ARG C 1 222 ? -36.484 -39.768 -7.087 1.00 32.31 214 ARG C O 1
ATOM 6007 N N . LEU C 1 223 ? -38.302 -39.778 -8.425 1.00 28.13 215 LEU C N 1
ATOM 6008 C CA . LEU C 1 223 ? -38.910 -40.951 -7.824 1.00 27.77 215 LEU C CA 1
ATOM 6009 C C . LEU C 1 223 ? -38.047 -42.189 -8.041 1.00 32.24 215 LEU C C 1
ATOM 6010 O O . LEU C 1 223 ? -37.672 -42.520 -9.176 1.00 31.95 215 LEU C O 1
ATOM 6015 N N . ASP C 1 224 ? -37.727 -42.866 -6.941 1.00 22.42 216 ASP C N 1
ATOM 6016 C CA . ASP C 1 224 ? -37.033 -44.151 -6.980 1.00 27.16 216 ASP C CA 1
ATOM 6017 C C . ASP C 1 224 ? -38.080 -45.259 -6.948 1.00 23.29 216 ASP C C 1
ATOM 6018 O O . ASP C 1 224 ? -38.574 -45.637 -5.886 1.00 27.49 216 ASP C O 1
ATOM 6023 N N . TRP C 1 225 ? -38.399 -45.813 -8.107 1.00 21.92 217 TRP C N 1
ATOM 6024 C CA . TRP C 1 225 ? -39.476 -46.793 -8.132 1.00 24.70 217 TRP C CA 1
ATOM 6025 C C . TRP C 1 225 ? -39.096 -48.128 -7.498 1.00 27.74 217 TRP C C 1
ATOM 6026 O O . TRP C 1 225 ? -39.968 -48.992 -7.365 1.00 22.40 217 TRP C O 1
ATOM 6037 N N . SER C 1 226 ? -37.838 -48.328 -7.112 1.00 22.65 218 SER C N 1
ATOM 6038 C CA . SER C 1 226 ? -37.486 -49.564 -6.422 1.00 39.29 218 SER C CA 1
ATOM 6039 C C . SER C 1 226 ? -37.913 -49.569 -4.955 1.00 29.45 218 SER C C 1
ATOM 6040 O O . SER C 1 226 ? -37.932 -50.641 -4.330 1.00 26.19 218 SER C O 1
ATOM 6043 N N . ARG C 1 227 ? -38.300 -48.412 -4.424 1.00 21.53 219 ARG C N 1
ATOM 6044 C CA . ARG C 1 227 ? -38.701 -48.274 -3.040 1.00 25.17 219 ARG C CA 1
ATOM 6045 C C . ARG C 1 227 ? -40.084 -48.894 -2.817 1.00 31.45 219 ARG C C 1
ATOM 6046 O O . ARG C 1 227 ? -40.810 -49.191 -3.776 1.00 29.02 219 ARG C O 1
ATOM 6054 N N . PRO C 1 228 ? -40.453 -49.137 -1.553 1.00 33.61 220 PRO C N 1
ATOM 6055 C CA . PRO C 1 228 ? -41.808 -49.620 -1.260 1.00 26.76 220 PRO C CA 1
ATOM 6056 C C . PRO C 1 228 ? -42.849 -48.576 -1.603 1.00 24.76 220 PRO C C 1
ATOM 6057 O O . PRO C 1 228 ? -42.616 -47.375 -1.440 1.00 20.55 220 PRO C O 1
ATOM 6061 N N . ALA C 1 229 ? -44.010 -49.048 -2.071 1.00 20.64 221 ALA C N 1
ATOM 6062 C CA . ALA C 1 229 ? -45.069 -48.134 -2.474 1.00 20.43 221 ALA C CA 1
ATOM 6063 C C . ALA C 1 229 ? -45.496 -47.217 -1.326 1.00 20.86 221 ALA C C 1
ATOM 6064 O O . ALA C 1 229 ? -45.812 -46.042 -1.551 1.00 19.43 221 ALA C O 1
ATOM 6066 N N . VAL C 1 230 ? -45.500 -47.730 -0.090 1.00 20.01 222 VAL C N 1
ATOM 6067 C CA . VAL C 1 230 ? -45.886 -46.918 1.065 1.00 19.64 222 VAL C CA 1
ATOM 6068 C C . VAL C 1 230 ? -45.029 -45.662 1.157 1.00 21.06 222 VAL C C 1
ATOM 6069 O O . VAL C 1 230 ? -45.536 -44.552 1.350 1.00 31.76 222 VAL C O 1
ATOM 6073 N N . GLU C 1 231 ? -43.719 -45.817 1.009 1.00 20.24 223 GLU C N 1
ATOM 6074 C CA . GLU C 1 231 ? -42.825 -44.673 1.125 1.00 19.86 223 GLU C CA 1
ATOM 6075 C C . GLU C 1 231 ? -43.104 -43.640 0.035 1.00 25.28 223 GLU C C 1
ATOM 6076 O O . GLU C 1 231 ? -43.257 -42.444 0.320 1.00 17.01 223 GLU C O 1
ATOM 6082 N N . LEU C 1 232 ? -43.252 -44.096 -1.217 1.00 24.11 224 LEU C N 1
ATOM 6083 C CA . LEU C 1 232 ? -43.457 -43.167 -2.326 1.00 24.08 224 LEU C CA 1
ATOM 6084 C C . LEU C 1 232 ? -44.773 -42.419 -2.190 1.00 29.03 224 LEU C C 1
ATOM 6085 O O . LEU C 1 232 ? -44.857 -41.236 -2.534 1.00 17.89 224 LEU C O 1
ATOM 6090 N N . GLU C 1 233 ? -45.813 -43.099 -1.698 1.00 31.91 225 GLU C N 1
ATOM 6091 C CA . GLU C 1 233 ? -47.090 -42.447 -1.444 1.00 27.02 225 GLU C CA 1
ATOM 6092 C C . GLU C 1 233 ? -46.919 -41.295 -0.463 1.00 30.45 225 GLU C C 1
ATOM 6093 O O . GLU C 1 233 ? -47.514 -40.225 -0.625 1.00 32.10 225 GLU C O 1
ATOM 6099 N N . ARG C 1 234 ? -46.114 -41.506 0.572 1.00 28.57 226 ARG C N 1
ATOM 6100 C CA . ARG C 1 234 ? -45.853 -40.445 1.530 1.00 24.22 226 ARG C CA 1
ATOM 6101 C C . ARG C 1 234 ? -45.024 -39.341 0.900 1.00 19.82 226 ARG C C 1
ATOM 6102 O O . ARG C 1 234 ? -45.278 -38.155 1.124 1.00 18.43 226 ARG C O 1
ATOM 6110 N N . GLN C 1 235 ? -44.033 -39.719 0.102 1.00 19.25 227 GLN C N 1
ATOM 6111 C CA . GLN C 1 235 ? -43.148 -38.736 -0.497 1.00 16.55 227 GLN C CA 1
ATOM 6112 C C . GLN C 1 235 ? -43.922 -37.815 -1.438 1.00 31.11 227 GLN C C 1
ATOM 6113 O O . GLN C 1 235 ? -43.720 -36.593 -1.428 1.00 27.02 227 GLN C O 1
ATOM 6119 N N . VAL C 1 236 ? -44.848 -38.380 -2.229 1.00 35.25 228 VAL C N 1
ATOM 6120 C CA . VAL C 1 236 ? -45.630 -37.574 -3.161 1.00 18.37 228 VAL C CA 1
ATOM 6121 C C . VAL C 1 236 ? -46.356 -36.471 -2.412 1.00 26.86 228 VAL C C 1
ATOM 6122 O O . VAL C 1 236 ? -46.325 -35.298 -2.806 1.00 18.89 228 VAL C O 1
ATOM 6126 N N . ARG C 1 237 ? -46.989 -36.828 -1.297 1.00 26.00 229 ARG C N 1
ATOM 6127 C CA . ARG C 1 237 ? -47.697 -35.832 -0.498 1.00 27.64 229 ARG C CA 1
ATOM 6128 C C . ARG C 1 237 ? -46.726 -34.846 0.151 1.00 31.99 229 ARG C C 1
ATOM 6129 O O . ARG C 1 237 ? -47.012 -33.642 0.226 1.00 28.36 229 ARG C O 1
ATOM 6137 N N . ALA C 1 238 ? -45.600 -35.348 0.672 1.00 30.18 230 ALA C N 1
ATOM 6138 C CA . ALA C 1 238 ? -44.645 -34.485 1.357 1.00 26.20 230 ALA C CA 1
ATOM 6139 C C . ALA C 1 238 ? -44.077 -33.426 0.420 1.00 27.18 230 ALA C C 1
ATOM 6140 O O . ALA C 1 238 ? -43.868 -32.276 0.827 1.00 31.97 230 ALA C O 1
ATOM 6142 N N . PHE C 1 239 ? -43.849 -33.779 -0.845 1.00 22.86 231 PHE C N 1
ATOM 6143 C CA . PHE C 1 239 ? -43.246 -32.843 -1.790 1.00 27.72 231 PHE C CA 1
ATOM 6144 C C . PHE C 1 239 ? -44.277 -32.045 -2.585 1.00 26.76 231 PHE C C 1
ATOM 6145 O O . PHE C 1 239 ? -43.925 -31.455 -3.618 1.00 19.82 231 PHE C O 1
ATOM 6153 N N . THR C 1 240 ? -45.530 -32.000 -2.114 1.00 25.57 232 THR C N 1
ATOM 6154 C CA . THR C 1 240 ? -46.609 -31.202 -2.678 1.00 24.19 232 THR C CA 1
ATOM 6155 C C . THR C 1 240 ? -46.842 -30.014 -1.768 1.00 20.66 232 THR C C 1
ATOM 6156 O O . THR C 1 240 ? -47.039 -30.220 -0.559 1.00 20.01 232 THR C O 1
ATOM 6160 N N . PRO C 1 241 ? -46.858 -28.769 -2.282 1.00 21.72 233 PRO C N 1
ATOM 6161 C CA . PRO C 1 241 ? -46.752 -28.310 -3.666 1.00 24.62 233 PRO C CA 1
ATOM 6162 C C . PRO C 1 241 ? -45.325 -28.031 -4.087 1.00 29.09 233 PRO C C 1
ATOM 6163 O O . PRO C 1 241 ? -45.127 -27.505 -5.177 1.00 29.54 233 PRO C O 1
ATOM 6167 N N . TRP C 1 242 ? -44.364 -28.275 -3.202 1.00 21.50 234 TRP C N 1
ATOM 6168 C CA . TRP C 1 242 ? -42.961 -28.098 -3.523 1.00 28.57 234 TRP C CA 1
ATOM 6169 C C . TRP C 1 242 ? -42.113 -29.140 -2.804 1.00 24.46 234 TRP C C 1
ATOM 6170 O O . TRP C 1 242 ? -42.362 -29.432 -1.623 1.00 28.64 234 TRP C O 1
ATOM 6181 N N . PRO C 1 243 ? -41.102 -29.712 -3.469 1.00 20.27 235 PRO C N 1
ATOM 6182 C CA . PRO C 1 243 ? -40.573 -29.417 -4.809 1.00 23.53 235 PRO C CA 1
ATOM 6183 C C . PRO C 1 243 ? -41.228 -30.185 -5.974 1.00 32.82 235 PRO C C 1
ATOM 6184 O O . PRO C 1 243 ? -40.808 -30.009 -7.130 1.00 33.58 235 PRO C O 1
ATOM 6188 N N . VAL C 1 244 ? -42.241 -31.001 -5.656 1.00 28.29 236 VAL C N 1
ATOM 6189 C CA . VAL C 1 244 ? -42.987 -31.842 -6.596 1.00 26.55 236 VAL C CA 1
ATOM 6190 C C . VAL C 1 244 ? -42.142 -33.046 -7.022 1.00 29.50 236 VAL C C 1
ATOM 6191 O O . VAL C 1 244 ? -41.014 -32.899 -7.509 1.00 29.24 236 VAL C O 1
ATOM 6195 N N . CYS C 1 245 ? -42.683 -34.247 -6.842 1.00 20.75 237 CYS C N 1
ATOM 6196 C CA . CYS C 1 245 ? -42.003 -35.441 -7.305 1.00 20.65 237 CYS C CA 1
ATOM 6197 C C . CYS C 1 245 ? -42.057 -35.515 -8.829 1.00 31.81 237 CYS C C 1
ATOM 6198 O O . CYS C 1 245 ? -43.008 -35.053 -9.473 1.00 26.35 237 CYS C O 1
ATOM 6201 N N . HIS C 1 246 ? -41.024 -36.112 -9.415 1.00 37.16 238 HIS C N 1
ATOM 6202 C CA . HIS C 1 246 ? -40.973 -36.237 -10.862 1.00 34.33 238 HIS C CA 1
ATOM 6203 C C . HIS C 1 246 ? -40.354 -37.575 -11.244 1.00 32.82 238 HIS C C 1
ATOM 6204 O O . HIS C 1 246 ? -39.609 -38.185 -10.475 1.00 31.39 238 HIS C O 1
ATOM 6211 N N . THR C 1 247 ? -40.681 -38.022 -12.453 1.00 29.36 239 THR C N 1
ATOM 6212 C CA . THR C 1 247 ? -40.091 -39.211 -13.039 1.00 30.80 239 THR C CA 1
ATOM 6213 C C . THR C 1 247 ? -40.055 -38.999 -14.545 1.00 36.12 239 THR C C 1
ATOM 6214 O O . THR C 1 247 ? -40.379 -37.919 -15.037 1.00 44.03 239 THR C O 1
ATOM 6218 N N . SER C 1 248 ? -39.624 -40.010 -15.289 1.00 38.38 240 SER C N 1
ATOM 6219 C CA . SER C 1 248 ? -39.585 -39.874 -16.737 1.00 43.33 240 SER C CA 1
ATOM 6220 C C . SER C 1 248 ? -40.394 -40.994 -17.373 1.00 37.42 240 SER C C 1
ATOM 6221 O O . SER C 1 248 ? -40.557 -42.073 -16.797 1.00 30.87 240 SER C O 1
ATOM 6224 N N . LEU C 1 249 ? -40.903 -40.710 -18.567 1.00 38.02 241 LEU C N 1
ATOM 6225 C CA . LEU C 1 249 ? -41.630 -41.678 -19.383 1.00 40.26 241 LEU C CA 1
ATOM 6226 C C . LEU C 1 249 ? -41.232 -41.466 -20.839 1.00 40.83 241 LEU C C 1
ATOM 6227 O O . LEU C 1 249 ? -41.560 -40.431 -21.438 1.00 41.45 241 LEU C O 1
ATOM 6232 N N . ALA C 1 250 ? -40.539 -42.449 -21.412 1.00 42.60 242 ALA C N 1
ATOM 6233 C CA . ALA C 1 250 ? -40.012 -42.340 -22.771 1.00 48.29 242 ALA C CA 1
ATOM 6234 C C . ALA C 1 250 ? -39.133 -41.098 -22.899 1.00 52.90 242 ALA C C 1
ATOM 6235 O O . ALA C 1 250 ? -39.260 -40.314 -23.843 1.00 59.53 242 ALA C O 1
ATOM 6237 N N . ASP C 1 251 ? -38.254 -40.907 -21.909 1.00 47.74 243 ASP C N 1
ATOM 6238 C CA . ASP C 1 251 ? -37.329 -39.774 -21.881 1.00 56.24 243 ASP C CA 1
ATOM 6239 C C . ASP C 1 251 ? -38.079 -38.435 -21.925 1.00 63.60 243 ASP C C 1
ATOM 6240 O O . ASP C 1 251 ? -37.562 -37.425 -22.416 1.00 61.54 243 ASP C O 1
ATOM 6242 N N . ALA C 1 252 ? -39.329 -38.432 -21.454 1.00 61.59 244 ALA C N 1
ATOM 6243 C CA . ALA C 1 252 ? -40.142 -37.230 -21.297 1.00 54.14 244 ALA C CA 1
ATOM 6244 C C . ALA C 1 252 ? -40.406 -36.958 -19.818 1.00 56.60 244 ALA C C 1
ATOM 6245 O O . ALA C 1 252 ? -40.752 -37.890 -19.070 1.00 33.30 244 ALA C O 1
ATOM 6247 N N . PRO C 1 253 ? -40.223 -35.719 -19.354 1.00 46.43 245 PRO C N 1
ATOM 6248 C CA . PRO C 1 253 ? -40.439 -35.415 -17.936 1.00 37.74 245 PRO C CA 1
ATOM 6249 C C . PRO C 1 253 ? -41.897 -35.585 -17.561 1.00 37.07 245 PRO C C 1
ATOM 6250 O O . PRO C 1 253 ? -42.797 -35.512 -18.397 1.00 51.00 245 PRO C O 1
ATOM 6254 N N . LEU C 1 254 ? -42.117 -35.774 -16.266 1.00 35.28 246 LEU C N 1
ATOM 6255 C CA . LEU C 1 254 ? -43.431 -36.153 -15.766 1.00 41.56 246 LEU C CA 1
ATOM 6256 C C . LEU C 1 254 ? -43.485 -35.805 -14.286 1.00 42.86 246 LEU C C 1
ATOM 6257 O O . LEU C 1 254 ? -42.782 -36.429 -13.489 1.00 43.66 246 LEU C O 1
ATOM 6262 N N . LYS C 1 255 ? -44.318 -34.839 -13.915 1.00 44.11 247 LYS C N 1
ATOM 6263 C CA . LYS C 1 255 ? -44.448 -34.440 -12.520 1.00 38.55 247 LYS C CA 1
ATOM 6264 C C . LYS C 1 255 ? -45.628 -35.174 -11.878 1.00 35.02 247 LYS C C 1
ATOM 6265 O O . LYS C 1 255 ? -46.704 -35.280 -12.474 1.00 35.25 247 LYS C O 1
ATOM 6271 N N . VAL C 1 256 ? -45.415 -35.700 -10.669 1.00 31.76 248 VAL C N 1
ATOM 6272 C CA . VAL C 1 256 ? -46.417 -36.485 -9.941 1.00 26.72 248 VAL C CA 1
ATOM 6273 C C . VAL C 1 256 ? -46.974 -35.626 -8.809 1.00 34.31 248 VAL C C 1
ATOM 6274 O O . VAL C 1 256 ? -46.262 -35.298 -7.854 1.00 42.19 248 VAL C O 1
ATOM 6278 N N . LEU C 1 257 ? -48.249 -35.261 -8.921 1.00 31.41 249 LEU C N 1
ATOM 6279 C CA . LEU C 1 257 ? -48.921 -34.358 -8.003 1.00 28.08 249 LEU C CA 1
ATOM 6280 C C . LEU C 1 257 ? -50.016 -35.043 -7.203 1.00 30.66 249 LEU C C 1
ATOM 6281 O O . LEU C 1 257 ? -50.663 -34.396 -6.374 1.00 30.54 249 LEU C O 1
ATOM 6286 N N . GLY C 1 258 ? -50.282 -36.314 -7.465 1.00 24.53 250 GLY C N 1
ATOM 6287 C CA . GLY C 1 258 ? -51.279 -37.027 -6.696 1.00 28.92 250 GLY C CA 1
ATOM 6288 C C . GLY C 1 258 ? -51.199 -38.526 -6.892 1.00 31.01 250 GLY C C 1
ATOM 6289 O O . GLY C 1 258 ? -51.232 -39.017 -8.029 1.00 29.46 250 GLY C O 1
ATOM 6290 N N . ALA C 1 259 ? -51.165 -39.268 -5.783 1.00 27.33 251 ALA C N 1
ATOM 6291 C CA . ALA C 1 259 ? -51.017 -40.710 -5.865 1.00 26.05 251 ALA C CA 1
ATOM 6292 C C . ALA C 1 259 ? -51.674 -41.368 -4.665 1.00 23.52 251 ALA C C 1
ATOM 6293 O O . ALA C 1 259 ? -51.819 -40.774 -3.599 1.00 24.35 251 ALA C O 1
ATOM 6295 N N . SER C 1 260 ? -52.069 -42.612 -4.850 1.00 37.30 252 SER C N 1
ATOM 6296 C CA . SER C 1 260 ? -52.694 -43.366 -3.787 1.00 25.47 252 SER C CA 1
ATOM 6297 C C . SER C 1 260 ? -52.183 -44.789 -3.858 1.00 26.73 252 SER C C 1
ATOM 6298 O O . SER C 1 260 ? -51.808 -45.285 -4.924 1.00 28.09 252 SER C O 1
ATOM 6301 N N . LEU C 1 261 ? -52.253 -45.470 -2.727 1.00 24.29 253 LEU C N 1
ATOM 6302 C CA . LEU C 1 261 ? -51.751 -46.830 -2.661 1.00 24.30 253 LEU C CA 1
ATOM 6303 C C . LEU C 1 261 ? -52.631 -47.745 -3.500 1.00 29.81 253 LEU C C 1
ATOM 6304 O O . LEU C 1 261 ? -53.862 -47.639 -3.472 1.00 38.13 253 LEU C O 1
ATOM 6309 N N . GLY C 1 262 ? -51.991 -48.644 -4.257 1.00 30.45 254 GLY C N 1
ATOM 6310 C CA . GLY C 1 262 ? -52.693 -49.590 -5.106 1.00 29.97 254 GLY C CA 1
ATOM 6311 C C . GLY C 1 262 ? -52.236 -51.018 -4.853 1.00 39.94 254 GLY C C 1
ATOM 6312 O O . GLY C 1 262 ? -51.406 -51.279 -3.981 1.00 51.79 254 GLY C O 1
ATOM 6313 N N . GLN C 1 263 ? -52.804 -51.937 -5.635 1.00 46.44 255 GLN C N 1
ATOM 6314 C CA . GLN C 1 263 ? -52.494 -53.361 -5.523 1.00 46.87 255 GLN C CA 1
ATOM 6315 C C . GLN C 1 263 ? -51.969 -53.904 -6.846 1.00 49.48 255 GLN C C 1
ATOM 6316 O O . GLN C 1 263 ? -52.623 -53.766 -7.890 1.00 43.91 255 GLN C O 1
ATOM 6322 N N . GLY C 1 264 ? -50.816 -54.554 -6.782 1.00 56.27 256 GLY C N 1
ATOM 6323 C CA . GLY C 1 264 ? -50.171 -55.127 -7.948 1.00 55.66 256 GLY C CA 1
ATOM 6324 C C . GLY C 1 264 ? -48.740 -55.493 -7.632 1.00 50.69 256 GLY C C 1
ATOM 6325 O O . GLY C 1 264 ? -48.165 -55.068 -6.626 1.00 45.37 256 GLY C O 1
ATOM 6326 N N . SER C 1 265 ? -48.151 -56.271 -8.538 1.00 56.36 257 SER C N 1
ATOM 6327 C CA . SER C 1 265 ? -46.755 -56.677 -8.426 1.00 55.85 257 SER C CA 1
ATOM 6328 C C . SER C 1 265 ? -46.141 -56.638 -9.818 1.00 58.91 257 SER C C 1
ATOM 6329 O O . SER C 1 265 ? -46.811 -56.925 -10.814 1.00 68.84 257 SER C O 1
ATOM 6331 N N . GLY C 1 266 ? -44.872 -56.256 -9.878 1.00 43.41 258 GLY C N 1
ATOM 6332 C CA . GLY C 1 266 ? -44.177 -56.191 -11.147 1.00 43.88 258 GLY C CA 1
ATOM 6333 C C . GLY C 1 266 ? -42.809 -55.572 -10.976 1.00 40.79 258 GLY C C 1
ATOM 6334 O O . GLY C 1 266 ? -42.419 -55.159 -9.881 1.00 41.44 258 GLY C O 1
ATOM 6335 N N . ALA C 1 267 ? -42.072 -55.542 -12.083 1.00 29.24 259 ALA C N 1
ATOM 6336 C CA . ALA C 1 267 ? -40.764 -54.915 -12.059 1.00 28.86 259 ALA C CA 1
ATOM 6337 C C . ALA C 1 267 ? -40.922 -53.422 -11.796 1.00 40.97 259 ALA C C 1
ATOM 6338 O O . ALA C 1 267 ? -41.793 -52.778 -12.398 1.00 43.61 259 ALA C O 1
ATOM 6340 N N . PRO C 1 268 ? -40.101 -52.845 -10.916 1.00 37.11 260 PRO C N 1
ATOM 6341 C CA . PRO C 1 268 ? -40.322 -51.463 -10.464 1.00 27.68 260 PRO C CA 1
ATOM 6342 C C . PRO C 1 268 ? -40.413 -50.480 -11.617 1.00 33.17 260 PRO C C 1
ATOM 6343 O O . PRO C 1 268 ? -39.564 -50.456 -12.510 1.00 39.76 260 PRO C O 1
ATOM 6347 N N . GLY C 1 269 ? -41.452 -49.649 -11.578 1.00 25.11 261 GLY C N 1
ATOM 6348 C CA . GLY C 1 269 ? -41.690 -48.680 -12.610 1.00 32.45 261 GLY C CA 1
ATOM 6349 C C . GLY C 1 269 ? -42.619 -49.154 -13.702 1.00 40.93 261 GLY C C 1
ATOM 6350 O O . GLY C 1 269 ? -42.987 -48.357 -14.573 1.00 44.89 261 GLY C O 1
ATOM 6351 N N . THR C 1 270 ? -43.003 -50.425 -13.702 1.00 46.16 262 THR C N 1
ATOM 6352 C CA . THR C 1 270 ? -43.829 -50.915 -14.792 1.00 48.46 262 THR C CA 1
ATOM 6353 C C . THR C 1 270 ? -45.257 -50.419 -14.661 1.00 44.71 262 THR C C 1
ATOM 6354 O O . THR C 1 270 ? -45.887 -50.553 -13.610 1.00 39.14 262 THR C O 1
ATOM 6358 N N . ILE C 1 271 ? -45.778 -49.881 -15.755 1.00 47.74 263 ILE C N 1
ATOM 6359 C CA . ILE C 1 271 ? -47.187 -49.530 -15.812 1.00 46.52 263 ILE C CA 1
ATOM 6360 C C . ILE C 1 271 ? -47.967 -50.838 -15.810 1.00 44.01 263 ILE C C 1
ATOM 6361 O O . ILE C 1 271 ? -47.931 -51.603 -16.781 1.00 41.16 263 ILE C O 1
ATOM 6366 N N . LEU C 1 272 ? -48.670 -51.100 -14.717 1.00 40.92 264 LEU C N 1
ATOM 6367 C CA . LEU C 1 272 ? -49.446 -52.326 -14.637 1.00 37.33 264 LEU C CA 1
ATOM 6368 C C . LEU C 1 272 ? -50.791 -52.184 -15.331 1.00 39.49 264 LEU C C 1
ATOM 6369 O O . LEU C 1 272 ? -51.240 -53.124 -15.991 1.00 42.56 264 LEU C O 1
ATOM 6374 N N . GLU C 1 273 ? -51.396 -51.001 -15.255 1.00 40.13 265 GLU C N 1
ATOM 6375 C CA . GLU C 1 273 ? -52.764 -50.746 -15.680 1.00 36.38 265 GLU C CA 1
ATOM 6376 C C . GLU C 1 273 ? -52.952 -49.253 -15.919 1.00 36.56 265 GLU C C 1
ATOM 6377 O O . GLU C 1 273 ? -52.268 -48.429 -15.314 1.00 37.61 265 GLU C O 1
ATOM 6383 N N . ALA C 1 274 ? -53.863 -48.908 -16.825 1.00 45.26 266 ALA C N 1
ATOM 6384 C CA . ALA C 1 274 ? -54.202 -47.509 -17.075 1.00 40.90 266 ALA C CA 1
ATOM 6385 C C . ALA C 1 274 ? -55.699 -47.403 -17.299 1.00 45.40 266 ALA C C 1
ATOM 6386 O O . ALA C 1 274 ? -56.257 -48.139 -18.122 1.00 41.38 266 ALA C O 1
ATOM 6388 N N . SER C 1 275 ? -56.355 -46.558 -16.511 1.00 39.48 267 SER C N 1
ATOM 6389 C CA . SER C 1 275 ? -57.792 -46.360 -16.637 1.00 48.26 267 SER C CA 1
ATOM 6390 C C . SER C 1 275 ? -58.126 -44.937 -16.213 1.00 54.73 267 SER C C 1
ATOM 6391 O O . SER C 1 275 ? -57.251 -44.160 -15.816 1.00 52.26 267 SER C O 1
ATOM 6394 N N . ARG C 1 276 ? -59.421 -44.611 -16.274 1.00 57.43 268 ARG C N 1
ATOM 6395 C CA . ARG C 1 276 ? -59.893 -43.356 -15.706 1.00 52.43 268 ARG C CA 1
ATOM 6396 C C . ARG C 1 276 ? -59.523 -43.252 -14.226 1.00 50.97 268 ARG C C 1
ATOM 6397 O O . ARG C 1 276 ? -59.290 -42.147 -13.718 1.00 50.78 268 ARG C O 1
ATOM 6399 N N . ASP C 1 277 ? -59.442 -44.393 -13.527 1.00 47.49 269 ASP C N 1
ATOM 6400 C CA . ASP C 1 277 ? -59.153 -44.387 -12.099 1.00 39.57 269 ASP C CA 1
ATOM 6401 C C . ASP C 1 277 ? -57.700 -44.041 -11.803 1.00 37.55 269 ASP C C 1
ATOM 6402 O O . ASP C 1 277 ? -57.380 -43.710 -10.657 1.00 37.58 269 ASP C O 1
ATOM 6407 N N . GLY C 1 278 ? -56.816 -44.088 -12.798 1.00 40.95 270 GLY C N 1
ATOM 6408 C CA . GLY C 1 278 ? -55.437 -43.687 -12.566 1.00 38.21 270 GLY C CA 1
ATOM 6409 C C . GLY C 1 278 ? -54.405 -44.517 -13.301 1.00 37.14 270 GLY C C 1
ATOM 6410 O O . GLY C 1 278 ? -54.757 -45.375 -14.117 1.00 50.53 270 GLY C O 1
ATOM 6411 N N . LEU C 1 279 ? -53.128 -44.245 -13.048 1.00 34.43 271 LEU C N 1
ATOM 6412 C CA . LEU C 1 279 ? -52.007 -44.962 -13.661 1.00 42.44 271 LEU C CA 1
ATOM 6413 C C . LEU C 1 279 ? -51.320 -45.842 -12.611 1.00 47.59 271 LEU C C 1
ATOM 6414 O O . LEU C 1 279 ? -50.597 -45.330 -11.747 1.00 52.69 271 LEU C O 1
ATOM 6419 N N . LEU C 1 280 ? -51.501 -47.164 -12.720 1.00 34.91 272 LEU C N 1
ATOM 6420 C CA . LEU C 1 280 ? -50.956 -48.113 -11.753 1.00 30.18 272 LEU C CA 1
ATOM 6421 C C . LEU C 1 280 ? -49.505 -48.423 -12.104 1.00 33.26 272 LEU C C 1
ATOM 6422 O O . LEU C 1 280 ? -49.211 -48.876 -13.222 1.00 33.63 272 LEU C O 1
ATOM 6427 N N . VAL C 1 281 ? -48.598 -48.145 -11.168 1.00 26.35 273 VAL C N 1
ATOM 6428 C CA . VAL C 1 281 ? -47.168 -48.343 -11.366 1.00 25.70 273 VAL C CA 1
ATOM 6429 C C . VAL C 1 281 ? -46.654 -49.318 -10.314 1.00 30.98 273 VAL C C 1
ATOM 6430 O O . VAL C 1 281 ? -46.821 -49.091 -9.105 1.00 24.30 273 VAL C O 1
ATOM 6434 N N . ALA C 1 282 ? -45.984 -50.369 -10.773 1.00 30.15 274 ALA C N 1
ATOM 6435 C CA . ALA C 1 282 ? -45.385 -51.337 -9.868 1.00 29.63 274 ALA C CA 1
ATOM 6436 C C . ALA C 1 282 ? -44.231 -50.701 -9.101 1.00 28.46 274 ALA C C 1
ATOM 6437 O O . ALA C 1 282 ? -43.545 -49.804 -9.595 1.00 32.07 274 ALA C O 1
ATOM 6439 N N . CYS C 1 283 ? -44.020 -51.174 -7.874 1.00 27.31 275 CYS C N 1
ATOM 6440 C CA . CYS C 1 283 ? -42.934 -50.649 -7.059 1.00 30.74 275 CYS C CA 1
ATOM 6441 C C . CYS C 1 283 ? -42.034 -51.787 -6.583 1.00 36.64 275 CYS C C 1
ATOM 6442 O O . CYS C 1 283 ? -42.150 -52.925 -7.066 1.00 39.82 275 CYS C O 1
ATOM 6445 N N . GLY C 1 284 ? -41.117 -51.491 -5.656 1.00 31.58 276 GLY C N 1
ATOM 6446 C CA . GLY C 1 284 ? -40.342 -52.562 -5.054 1.00 31.00 276 GLY C CA 1
ATOM 6447 C C . GLY C 1 284 ? -41.226 -53.495 -4.253 1.00 29.86 276 GLY C C 1
ATOM 6448 O O . GLY C 1 284 ? -41.041 -54.721 -4.266 1.00 25.46 276 GLY C O 1
ATOM 6449 N N . GLU C 1 285 ? -42.209 -52.922 -3.556 1.00 27.15 277 GLU C N 1
ATOM 6450 C CA . GLU C 1 285 ? -43.282 -53.658 -2.911 1.00 24.24 277 GLU C CA 1
ATOM 6451 C C . GLU C 1 285 ? -44.588 -52.950 -3.231 1.00 30.14 277 GLU C C 1
ATOM 6452 O O . GLU C 1 285 ? -44.665 -51.724 -3.119 1.00 32.94 277 GLU C O 1
ATOM 6458 N N . GLY C 1 286 ? -45.599 -53.716 -3.667 1.00 24.91 278 GLY C N 1
ATOM 6459 C CA . GLY C 1 286 ? -46.910 -53.154 -3.965 1.00 25.01 278 GLY C CA 1
ATOM 6460 C C . GLY C 1 286 ? -46.932 -52.270 -5.212 1.00 42.19 278 GLY C C 1
ATOM 6461 O O . GLY C 1 286 ? -46.014 -52.263 -6.049 1.00 39.27 278 GLY C O 1
ATOM 6462 N N . ALA C 1 287 ? -48.006 -51.493 -5.321 1.00 41.66 279 ALA C N 1
ATOM 6463 C CA . ALA C 1 287 ? -48.189 -50.611 -6.462 1.00 37.41 279 ALA C CA 1
ATOM 6464 C C . ALA C 1 287 ? -48.727 -49.266 -5.991 1.00 37.26 279 ALA C C 1
ATOM 6465 O O . ALA C 1 287 ? -49.229 -49.134 -4.873 1.00 30.60 279 ALA C O 1
ATOM 6467 N N . LEU C 1 288 ? -48.570 -48.253 -6.846 1.00 35.23 280 LEU C N 1
ATOM 6468 C CA . LEU C 1 288 ? -49.005 -46.893 -6.560 1.00 30.21 280 LEU C CA 1
ATOM 6469 C C . LEU C 1 288 ? -49.856 -46.401 -7.722 1.00 30.08 280 LEU C C 1
ATOM 6470 O O . LEU C 1 288 ? -49.413 -46.474 -8.872 1.00 32.44 280 LEU C O 1
ATOM 6475 N N . ARG C 1 289 ? -51.078 -45.916 -7.446 1.00 30.10 281 ARG C N 1
ATOM 6476 C CA . ARG C 1 289 ? -51.957 -45.391 -8.496 1.00 30.36 281 ARG C CA 1
ATOM 6477 C C . ARG C 1 289 ? -51.789 -43.873 -8.553 1.00 32.09 281 ARG C C 1
ATOM 6478 O O . ARG C 1 289 ? -52.179 -43.160 -7.623 1.00 33.55 281 ARG C O 1
ATOM 6480 N N . LEU C 1 290 ? -51.228 -43.383 -9.660 1.00 33.85 282 LEU C N 1
ATOM 6481 C CA . LEU C 1 290 ? -51.016 -41.953 -9.868 1.00 31.85 282 LEU C CA 1
ATOM 6482 C C . LEU C 1 290 ? -52.312 -41.347 -10.366 1.00 28.06 282 LEU C C 1
ATOM 6483 O O . LEU C 1 290 ? -52.851 -41.788 -11.385 1.00 29.54 282 LEU C O 1
ATOM 6488 N N . THR C 1 291 ? -52.796 -40.322 -9.668 1.00 30.00 283 THR C N 1
ATOM 6489 C CA . THR C 1 291 ? -54.107 -39.754 -9.940 1.00 32.00 283 THR C CA 1
ATOM 6490 C C . THR C 1 291 ? -54.060 -38.341 -10.488 1.00 37.27 283 THR C C 1
ATOM 6491 O O . THR C 1 291 ? -55.091 -37.852 -10.979 1.00 32.79 283 THR C O 1
ATOM 6495 N N . ARG C 1 292 ? -52.914 -37.666 -10.375 1.00 29.43 284 ARG C N 1
ATOM 6496 C CA . ARG C 1 292 ? -52.775 -36.297 -10.856 1.00 41.73 284 ARG C CA 1
ATOM 6497 C C . ARG C 1 292 ? -51.350 -36.093 -11.362 1.00 39.29 284 ARG C C 1
ATOM 6498 O O . ARG C 1 292 ? -50.391 -36.328 -10.621 1.00 27.43 284 ARG C O 1
ATOM 6506 N N . LEU C 1 293 ? -51.211 -35.665 -12.619 1.00 35.99 285 LEU C N 1
ATOM 6507 C CA . LEU C 1 293 ? -49.914 -35.496 -13.265 1.00 39.06 285 LEU C CA 1
ATOM 6508 C C . LEU C 1 293 ? -49.836 -34.137 -13.937 1.00 39.62 285 LEU C C 1
ATOM 6509 O O . LEU C 1 293 ? -50.839 -33.436 -14.112 1.00 37.14 285 LEU C O 1
ATOM 6514 N N . GLN C 1 294 ? -48.616 -33.789 -14.332 1.00 31.41 286 GLN C N 1
ATOM 6515 C CA . GLN C 1 294 ? -48.366 -32.584 -15.103 1.00 45.59 286 GLN C CA 1
ATOM 6516 C C . GLN C 1 294 ? -47.298 -32.908 -16.135 1.00 47.19 286 GLN C C 1
ATOM 6517 O O . GLN C 1 294 ? -46.191 -33.321 -15.774 1.00 47.42 286 GLN C O 1
ATOM 6523 N N . LEU C 1 295 ? -47.655 -32.779 -17.420 1.00 47.61 287 LEU C N 1
ATOM 6524 C CA . LEU C 1 295 ? -46.746 -33.002 -18.528 1.00 48.59 287 LEU C CA 1
ATOM 6525 C C . LEU C 1 295 ? -45.995 -31.706 -18.807 1.00 53.58 287 LEU C C 1
ATOM 6526 O O . LEU C 1 295 ? -46.426 -30.631 -18.372 1.00 55.01 287 LEU C O 1
ATOM 6528 N N . PRO C 1 296 ? -44.845 -31.762 -19.486 1.00 62.54 288 PRO C N 1
ATOM 6529 C CA . PRO C 1 296 ? -44.039 -30.539 -19.652 1.00 59.94 288 PRO C CA 1
ATOM 6530 C C . PRO C 1 296 ? -44.780 -29.470 -20.442 1.00 63.35 288 PRO C C 1
ATOM 6531 O O . PRO C 1 296 ? -45.327 -29.730 -21.518 1.00 52.49 288 PRO C O 1
ATOM 6535 N N . GLY C 1 297 ? -44.812 -28.263 -19.878 1.00 70.67 289 GLY C N 1
ATOM 6536 C CA . GLY C 1 297 ? -45.518 -27.147 -20.497 1.00 78.40 289 GLY C CA 1
ATOM 6537 C C . GLY C 1 297 ? -47.008 -27.357 -20.634 1.00 76.01 289 GLY C C 1
ATOM 6538 O O . GLY C 1 297 ? -47.631 -26.805 -21.548 1.00 71.68 289 GLY C O 1
ATOM 6539 N N . GLY C 1 298 ? -47.613 -28.070 -19.684 1.00 73.25 290 GLY C N 1
ATOM 6540 C CA . GLY C 1 298 ? -49.030 -28.354 -19.712 1.00 62.74 290 GLY C CA 1
ATOM 6541 C C . GLY C 1 298 ? -49.649 -28.086 -18.353 1.00 56.10 290 GLY C C 1
ATOM 6542 O O . GLY C 1 298 ? -48.980 -27.639 -17.413 1.00 45.99 290 GLY C O 1
ATOM 6543 N N . LYS C 1 299 ? -50.911 -28.365 -18.272 1.00 61.56 291 LYS C N 1
ATOM 6544 C CA . LYS C 1 299 ? -51.518 -28.045 -16.994 1.00 65.92 291 LYS C CA 1
ATOM 6545 C C . LYS C 1 299 ? -51.494 -29.258 -16.068 1.00 56.93 291 LYS C C 1
ATOM 6546 O O . LYS C 1 299 ? -51.381 -30.405 -16.518 1.00 46.04 291 LYS C O 1
ATOM 6548 N N . PRO C 1 300 ? -51.546 -29.037 -14.757 1.00 48.49 292 PRO C N 1
ATOM 6549 C CA . PRO C 1 300 ? -51.766 -30.166 -13.842 1.00 49.00 292 PRO C CA 1
ATOM 6550 C C . PRO C 1 300 ? -53.144 -30.748 -14.116 1.00 53.70 292 PRO C C 1
ATOM 6551 O O . PRO C 1 300 ? -54.129 -30.016 -14.231 1.00 63.26 292 PRO C O 1
ATOM 6555 N N . LEU C 1 301 ? -53.208 -32.066 -14.277 1.00 49.63 293 LEU C N 1
ATOM 6556 C CA . LEU C 1 301 ? -54.427 -32.709 -14.745 1.00 38.83 293 LEU C CA 1
ATOM 6557 C C . LEU C 1 301 ? -54.812 -33.898 -13.884 1.00 45.47 293 LEU C C 1
ATOM 6558 O O . LEU C 1 301 ? -53.946 -34.635 -13.398 1.00 50.92 293 LEU C O 1
ATOM 6563 N N . ALA C 1 302 ? -56.116 -34.087 -13.698 1.00 40.07 294 ALA C N 1
ATOM 6564 C CA . ALA C 1 302 ? -56.561 -35.373 -13.199 1.00 43.54 294 ALA C CA 1
ATOM 6565 C C . ALA C 1 302 ? -56.197 -36.402 -14.252 1.00 45.83 294 ALA C C 1
ATOM 6566 O O . ALA C 1 302 ? -56.383 -36.165 -15.450 1.00 46.18 294 ALA C O 1
ATOM 6568 N N . PHE C 1 303 ? -55.702 -37.562 -13.813 1.00 43.35 295 PHE C N 1
ATOM 6569 C CA . PHE C 1 303 ? -55.224 -38.520 -14.800 1.00 41.23 295 PHE C CA 1
ATOM 6570 C C . PHE C 1 303 ? -56.339 -38.946 -15.734 1.00 47.53 295 PHE C C 1
ATOM 6571 O O . PHE C 1 303 ? -56.085 -39.250 -16.905 1.00 52.17 295 PHE C O 1
ATOM 6579 N N . ALA C 1 304 ? -57.580 -38.930 -15.253 1.00 48.93 296 ALA C N 1
ATOM 6580 C CA . ALA C 1 304 ? -58.692 -39.286 -16.116 1.00 43.83 296 ALA C CA 1
ATOM 6581 C C . ALA C 1 304 ? -58.678 -38.451 -17.390 1.00 55.32 296 ALA C C 1
ATOM 6582 O O . ALA C 1 304 ? -58.872 -38.979 -18.492 1.00 54.32 296 ALA C O 1
ATOM 6584 N N . ASP C 1 305 ? -58.388 -37.153 -17.272 1.00 54.27 297 ASP C N 1
ATOM 6585 C CA . ASP C 1 305 ? -58.334 -36.321 -18.469 1.00 47.82 297 ASP C CA 1
ATOM 6586 C C . ASP C 1 305 ? -57.158 -36.689 -19.364 1.00 46.94 297 ASP C C 1
ATOM 6587 O O . ASP C 1 305 ? -57.268 -36.599 -20.591 1.00 49.10 297 ASP C O 1
ATOM 6592 N N . LEU C 1 306 ? -56.058 -37.179 -18.784 1.00 49.62 298 LEU C N 1
ATOM 6593 C CA . LEU C 1 306 ? -54.900 -37.545 -19.597 1.00 52.04 298 LEU C CA 1
ATOM 6594 C C . LEU C 1 306 ? -55.107 -38.856 -20.347 1.00 56.05 298 LEU C C 1
ATOM 6595 O O . LEU C 1 306 ? -54.638 -39.000 -21.487 1.00 56.60 298 LEU C O 1
ATOM 6600 N N . TYR C 1 307 ? -55.833 -39.796 -19.740 1.00 54.09 299 TYR C N 1
ATOM 6601 C CA . TYR C 1 307 ? -56.084 -41.084 -20.370 1.00 44.74 299 TYR C CA 1
ATOM 6602 C C . TYR C 1 307 ? -56.918 -40.913 -21.639 1.00 62.61 299 TYR C C 1
ATOM 6603 O O . TYR C 1 307 ? -56.671 -41.581 -22.651 1.00 74.93 299 TYR C O 1
ATOM 6612 N N . ASN C 1 308 ? -57.897 -40.006 -21.618 1.00 58.59 300 ASN C N 1
ATOM 6613 C CA . ASN C 1 308 ? -58.734 -39.808 -22.793 1.00 53.44 300 ASN C CA 1
ATOM 6614 C C . ASN C 1 308 ? -58.048 -39.027 -23.899 1.00 64.88 300 ASN C C 1
ATOM 6615 O O . ASN C 1 308 ? -58.585 -38.974 -25.006 1.00 74.03 300 ASN C O 1
ATOM 6620 N N . SER C 1 309 ? -56.877 -38.458 -23.657 1.00 67.56 301 SER C N 1
ATOM 6621 C CA . SER C 1 309 ? -56.243 -37.602 -24.648 1.00 66.30 301 SER C CA 1
ATOM 6622 C C . SER C 1 309 ? -54.884 -38.091 -25.107 1.00 61.24 301 SER C C 1
ATOM 6623 O O . SER C 1 309 ? -54.455 -37.734 -26.206 1.00 61.54 301 SER C O 1
ATOM 6626 N N . ARG C 1 310 ? -54.189 -38.867 -24.289 1.00 59.37 302 ARG C N 1
ATOM 6627 C CA . ARG C 1 310 ? -52.871 -39.379 -24.624 1.00 58.39 302 ARG C CA 1
ATOM 6628 C C . ARG C 1 310 ? -52.779 -40.869 -24.347 1.00 57.10 302 ARG C C 1
ATOM 6629 O O . ARG C 1 310 ? -51.699 -41.373 -24.031 1.00 60.12 302 ARG C O 1
ATOM 6637 N N . ARG C 1 311 ? -53.911 -41.568 -24.405 1.00 54.89 303 ARG C N 1
ATOM 6638 C CA . ARG C 1 311 ? -53.997 -42.980 -24.036 1.00 47.04 303 ARG C CA 1
ATOM 6639 C C . ARG C 1 311 ? -52.752 -43.789 -24.379 1.00 45.90 303 ARG C C 1
ATOM 6640 O O . ARG C 1 311 ? -52.206 -44.473 -23.513 1.00 50.53 303 ARG C O 1
ATOM 6648 N N . GLU C 1 312 ? -52.287 -43.723 -25.626 1.00 47.54 304 GLU C N 1
ATOM 6649 C CA . GLU C 1 312 ? -51.213 -44.619 -26.031 1.00 54.26 304 GLU C CA 1
ATOM 6650 C C . GLU C 1 312 ? -49.872 -44.244 -25.418 1.00 55.88 304 GLU C C 1
ATOM 6651 O O . GLU C 1 312 ? -49.019 -45.128 -25.253 1.00 54.46 304 GLU C O 1
ATOM 6657 N N . GLN C 1 313 ? -49.680 -42.977 -25.031 1.00 51.30 305 GLN C N 1
ATOM 6658 C CA . GLN C 1 313 ? -48.425 -42.598 -24.395 1.00 42.31 305 GLN C CA 1
ATOM 6659 C C . GLN C 1 313 ? -48.263 -43.296 -23.051 1.00 43.63 305 GLN C C 1
ATOM 6660 O O . GLN C 1 313 ? -47.133 -43.597 -22.650 1.00 42.49 305 GLN C O 1
ATOM 6666 N N . PHE C 1 314 ? -49.378 -43.558 -22.354 1.00 39.44 306 PHE C N 1
ATOM 6667 C CA . PHE C 1 314 ? -49.399 -44.254 -21.070 1.00 43.26 306 PHE C CA 1
ATOM 6668 C C . PHE C 1 314 ? -49.931 -45.672 -21.193 1.00 40.50 306 PHE C C 1
ATOM 6669 O O . PHE C 1 314 ? -50.763 -46.106 -20.396 1.00 37.50 306 PHE C O 1
ATOM 6677 N N . ALA C 1 315 ? -49.461 -46.400 -22.192 1.00 52.56 307 ALA C N 1
ATOM 6678 C CA . ALA C 1 315 ? -49.907 -47.766 -22.397 1.00 49.67 307 ALA C CA 1
ATOM 6679 C C . ALA C 1 315 ? -49.238 -48.687 -21.387 1.00 40.81 307 ALA C C 1
ATOM 6680 O O . ALA C 1 315 ? -48.052 -48.542 -21.092 1.00 39.85 307 ALA C O 1
ATOM 6682 N N . ALA C 1 316 ? -49.991 -49.664 -20.893 1.00 42.98 308 ALA C N 1
ATOM 6683 C CA . ALA C 1 316 ? -49.457 -50.570 -19.888 1.00 40.48 308 ALA C CA 1
ATOM 6684 C C . ALA C 1 316 ? -48.277 -51.352 -20.451 1.00 43.11 308 ALA C C 1
ATOM 6685 O O . ALA C 1 316 ? -48.205 -51.638 -21.647 1.00 40.82 308 ALA C O 1
ATOM 6687 N N . GLY C 1 317 ? -47.330 -51.678 -19.567 1.00 48.07 309 GLY C N 1
ATOM 6688 C CA . GLY C 1 317 ? -46.129 -52.398 -19.925 1.00 40.15 309 GLY C CA 1
ATOM 6689 C C . GLY C 1 317 ? -44.897 -51.533 -20.082 1.00 38.50 309 GLY C C 1
ATOM 6690 O O . GLY C 1 317 ? -43.781 -52.043 -19.971 1.00 41.81 309 GLY C O 1
ATOM 6691 N N . GLN C 1 318 ? -45.068 -50.239 -20.304 1.00 40.13 310 GLN C N 1
ATOM 6692 C CA . GLN C 1 318 ? -43.937 -49.331 -20.320 1.00 40.18 310 GLN C CA 1
ATOM 6693 C C . GLN C 1 318 ? -43.351 -49.207 -18.924 1.00 38.96 310 GLN C C 1
ATOM 6694 O O . GLN C 1 318 ? -43.963 -49.603 -17.931 1.00 32.88 310 GLN C O 1
ATOM 6700 N N . VAL C 1 319 ? -42.128 -48.688 -18.857 1.00 45.41 311 VAL C N 1
ATOM 6701 C CA . VAL C 1 319 ? -41.423 -48.556 -17.588 1.00 39.75 311 VAL C CA 1
ATOM 6702 C C . VAL C 1 319 ? -40.976 -47.105 -17.401 1.00 37.54 311 VAL C C 1
ATOM 6703 O O . VAL C 1 319 ? -40.368 -46.508 -18.298 1.00 34.07 311 VAL C O 1
ATOM 6707 N N . LEU C 1 320 ? -41.280 -46.542 -16.232 1.00 28.44 312 LEU C N 1
ATOM 6708 C CA . LEU C 1 320 ? -40.906 -45.178 -15.903 1.00 27.93 312 LEU C CA 1
ATOM 6709 C C . LEU C 1 320 ? -39.540 -45.167 -15.227 1.00 43.21 312 LEU C C 1
ATOM 6710 O O . LEU C 1 320 ? -39.218 -46.077 -14.455 1.00 41.97 312 LEU C O 1
ATOM 6715 N N . GLY C 1 321 ? -38.728 -44.149 -15.539 1.00 44.51 313 GLY C N 1
ATOM 6716 C CA . GLY C 1 321 ? -37.368 -44.031 -15.009 1.00 39.24 313 GLY C CA 1
ATOM 6717 C C . GLY C 1 321 ? -36.215 -44.169 -16.003 1.00 44.88 313 GLY C C 1
ATOM 6718 O O . GLY C 1 321 ? -36.367 -44.625 -17.149 1.00 49.83 313 GLY C O 1
ATOM 6719 N N . GLN D 1 11 ? -1.571 -25.345 -20.431 1.00 56.89 3 GLN D N 1
ATOM 6720 C CA . GLN D 1 11 ? -1.966 -26.297 -19.395 1.00 67.52 3 GLN D CA 1
ATOM 6721 C C . GLN D 1 11 ? -3.432 -26.098 -19.044 1.00 72.05 3 GLN D C 1
ATOM 6722 O O . GLN D 1 11 ? -3.925 -24.974 -19.089 1.00 66.56 3 GLN D O 1
ATOM 6724 N N . ALA D 1 12 ? -4.128 -27.190 -18.713 1.00 75.64 4 ALA D N 1
ATOM 6725 C CA . ALA D 1 12 ? -5.523 -27.136 -18.299 1.00 68.57 4 ALA D CA 1
ATOM 6726 C C . ALA D 1 12 ? -5.609 -27.187 -16.780 1.00 64.41 4 ALA D C 1
ATOM 6727 O O . ALA D 1 12 ? -4.819 -27.863 -16.111 1.00 68.84 4 ALA D O 1
ATOM 6729 N N . LEU D 1 13 ? -6.605 -26.495 -16.243 1.00 50.29 5 LEU D N 1
ATOM 6730 C CA . LEU D 1 13 ? -6.657 -26.234 -14.819 1.00 44.27 5 LEU D CA 1
ATOM 6731 C C . LEU D 1 13 ? -7.925 -26.787 -14.181 1.00 40.90 5 LEU D C 1
ATOM 6732 O O . LEU D 1 13 ? -8.990 -26.848 -14.804 1.00 38.21 5 LEU D O 1
ATOM 6737 N N . ARG D 1 14 ? -7.814 -27.100 -12.897 1.00 29.78 6 ARG D N 1
ATOM 6738 C CA . ARG D 1 14 ? -8.959 -27.412 -12.061 1.00 29.21 6 ARG D CA 1
ATOM 6739 C C . ARG D 1 14 ? -9.529 -26.100 -11.518 1.00 25.84 6 ARG D C 1
ATOM 6740 O O . ARG D 1 14 ? -8.815 -25.349 -10.845 1.00 31.00 6 ARG D O 1
ATOM 6748 N N . ILE D 1 15 ? -10.786 -25.788 -11.863 1.00 27.44 7 ILE D N 1
ATOM 6749 C CA . ILE D 1 15 ? -11.386 -24.484 -11.561 1.00 31.63 7 ILE D CA 1
ATOM 6750 C C . ILE D 1 15 ? -12.629 -24.636 -10.685 1.00 33.98 7 ILE D C 1
ATOM 6751 O O . ILE D 1 15 ? -13.497 -25.473 -10.953 1.00 31.57 7 ILE D O 1
ATOM 6756 N N . VAL D 1 16 ? -12.731 -23.775 -9.666 1.00 31.94 8 VAL D N 1
ATOM 6757 C CA . VAL D 1 16 ? -13.950 -23.563 -8.890 1.00 27.47 8 VAL D CA 1
ATOM 6758 C C . VAL D 1 16 ? -14.596 -22.267 -9.356 1.00 27.19 8 VAL D C 1
ATOM 6759 O O . VAL D 1 16 ? -13.915 -21.247 -9.501 1.00 34.87 8 VAL D O 1
ATOM 6763 N N . PHE D 1 17 ? -15.899 -22.303 -9.609 1.00 29.68 9 PHE D N 1
ATOM 6764 C CA . PHE D 1 17 ? -16.645 -21.123 -10.022 1.00 27.05 9 PHE D CA 1
ATOM 6765 C C . PHE D 1 17 ? -17.629 -20.683 -8.940 1.00 33.62 9 PHE D C 1
ATOM 6766 O O . PHE D 1 17 ? -18.373 -21.506 -8.395 1.00 31.48 9 PHE D O 1
ATOM 6774 N N . ALA D 1 18 ? -17.661 -19.380 -8.661 1.00 33.63 10 ALA D N 1
ATOM 6775 C CA . ALA D 1 18 ? -18.575 -18.803 -7.678 1.00 30.49 10 ALA D CA 1
ATOM 6776 C C . ALA D 1 18 ? -19.307 -17.632 -8.310 1.00 30.43 10 ALA D C 1
ATOM 6777 O O . ALA D 1 18 ? -18.678 -16.733 -8.872 1.00 21.19 10 ALA D O 1
ATOM 6779 N N . GLY D 1 19 ? -20.628 -17.675 -8.277 1.00 32.96 11 GLY D N 1
ATOM 6780 C CA . GLY D 1 19 ? -21.417 -16.583 -8.807 1.00 26.88 11 GLY D CA 1
ATOM 6781 C C . GLY D 1 19 ? -22.884 -16.883 -8.619 1.00 27.98 11 GLY D C 1
ATOM 6782 O O . GLY D 1 19 ? -23.275 -18.024 -8.377 1.00 30.86 11 GLY D O 1
ATOM 6783 N N . THR D 1 20 ? -23.695 -15.845 -8.763 1.00 32.88 12 THR D N 1
ATOM 6784 C CA . THR D 1 20 ? -25.109 -16.101 -8.528 1.00 32.41 12 THR D CA 1
ATOM 6785 C C . THR D 1 20 ? -26.001 -15.774 -9.733 1.00 33.07 12 THR D C 1
ATOM 6786 O O . THR D 1 20 ? -26.625 -16.695 -10.273 1.00 27.82 12 THR D O 1
ATOM 6790 N N . PRO D 1 21 ? -26.078 -14.505 -10.211 1.00 31.70 13 PRO D N 1
ATOM 6791 C CA . PRO D 1 21 ? -27.117 -14.138 -11.187 1.00 36.62 13 PRO D CA 1
ATOM 6792 C C . PRO D 1 21 ? -26.773 -14.387 -12.661 1.00 38.61 13 PRO D C 1
ATOM 6793 O O . PRO D 1 21 ? -25.688 -14.894 -12.982 1.00 35.22 13 PRO D O 1
ATOM 6797 N N . GLU D 1 22 ? -27.682 -13.971 -13.563 1.00 34.09 14 GLU D N 1
ATOM 6798 C CA . GLU D 1 22 ? -27.521 -14.251 -14.993 1.00 30.95 14 GLU D CA 1
ATOM 6799 C C . GLU D 1 22 ? -26.186 -13.755 -15.513 1.00 31.00 14 GLU D C 1
ATOM 6800 O O . GLU D 1 22 ? -25.532 -14.435 -16.317 1.00 30.67 14 GLU D O 1
ATOM 6806 N N . PHE D 1 23 ? -25.752 -12.588 -15.041 1.00 31.98 15 PHE D N 1
ATOM 6807 C CA . PHE D 1 23 ? -24.473 -12.045 -15.473 1.00 22.48 15 PHE D CA 1
ATOM 6808 C C . PHE D 1 23 ? -23.352 -13.031 -15.213 1.00 28.36 15 PHE D C 1
ATOM 6809 O O . PHE D 1 23 ? -22.517 -13.267 -16.093 1.00 34.29 15 PHE D O 1
ATOM 6817 N N . ALA D 1 24 ? -23.356 -13.675 -14.038 1.00 27.47 16 ALA D N 1
ATOM 6818 C CA . ALA D 1 24 ? -22.341 -14.687 -13.735 1.00 29.11 16 ALA D CA 1
ATOM 6819 C C . ALA D 1 24 ? -22.583 -15.974 -14.508 1.00 26.88 16 ALA D C 1
ATOM 6820 O O . ALA D 1 24 ? -21.631 -16.662 -14.888 1.00 28.98 16 ALA D O 1
ATOM 6822 N N . ALA D 1 25 ? -23.846 -16.343 -14.715 1.00 30.02 17 ALA D N 1
ATOM 6823 C CA . ALA D 1 25 ? -24.121 -17.610 -15.385 1.00 30.10 17 ALA D CA 1
ATOM 6824 C C . ALA D 1 25 ? -23.567 -17.621 -16.806 1.00 27.77 17 ALA D C 1
ATOM 6825 O O . ALA D 1 25 ? -23.163 -18.683 -17.304 1.00 23.97 17 ALA D O 1
ATOM 6827 N N . GLU D 1 26 ? -23.534 -16.459 -17.473 1.00 20.48 18 GLU D N 1
ATOM 6828 C CA . GLU D 1 26 ? -22.928 -16.403 -18.805 1.00 28.07 18 GLU D CA 1
ATOM 6829 C C . GLU D 1 26 ? -21.427 -16.656 -18.752 1.00 27.99 18 GLU D C 1
ATOM 6830 O O . GLU D 1 26 ? -20.851 -17.161 -19.721 1.00 20.28 18 GLU D O 1
ATOM 6836 N N . HIS D 1 27 ? -20.783 -16.320 -17.632 1.00 31.31 19 HIS D N 1
ATOM 6837 C CA . HIS D 1 27 ? -19.365 -16.606 -17.486 1.00 23.14 19 HIS D CA 1
ATOM 6838 C C . HIS D 1 27 ? -19.115 -18.106 -17.333 1.00 23.28 19 HIS D C 1
ATOM 6839 O O . HIS D 1 27 ? -18.205 -18.660 -17.962 1.00 21.70 19 HIS D O 1
ATOM 6846 N N . LEU D 1 28 ? -19.902 -18.783 -16.492 1.00 24.53 20 LEU D N 1
ATOM 6847 C CA . LEU D 1 28 ? -19.750 -20.229 -16.356 1.00 19.42 20 LEU D CA 1
ATOM 6848 C C . LEU D 1 28 ? -20.080 -20.937 -17.664 1.00 20.57 20 LEU D C 1
ATOM 6849 O O . LEU D 1 28 ? -19.414 -21.904 -18.041 1.00 21.40 20 LEU D O 1
ATOM 6854 N N . LYS D 1 29 ? -21.095 -20.464 -18.381 1.00 31.40 21 LYS D N 1
ATOM 6855 C CA . LYS D 1 29 ? -21.445 -21.081 -19.658 1.00 33.58 21 LYS D CA 1
ATOM 6856 C C . LYS D 1 29 ? -20.258 -21.108 -20.622 1.00 30.71 21 LYS D C 1
ATOM 6857 O O . LYS D 1 29 ? -20.005 -22.125 -21.285 1.00 29.81 21 LYS D O 1
ATOM 6863 N N . ALA D 1 30 ? -19.478 -20.027 -20.670 1.00 27.44 22 ALA D N 1
ATOM 6864 C CA . ALA D 1 30 ? -18.341 -20.009 -21.584 1.00 29.05 22 ALA D CA 1
ATOM 6865 C C . ALA D 1 30 ? -17.226 -20.923 -21.107 1.00 34.35 22 ALA D C 1
ATOM 6866 O O . ALA D 1 30 ? -16.525 -21.512 -21.933 1.00 34.46 22 ALA D O 1
ATOM 6868 N N . LEU D 1 31 ? -17.054 -21.059 -19.787 1.00 35.98 23 LEU D N 1
ATOM 6869 C CA . LEU D 1 31 ? -16.038 -21.955 -19.240 1.00 28.20 23 LEU D CA 1
ATOM 6870 C C . LEU D 1 31 ? -16.299 -23.409 -19.600 1.00 26.57 23 LEU D C 1
ATOM 6871 O O . LEU D 1 31 ? -15.362 -24.207 -19.678 1.00 36.16 23 LEU D O 1
ATOM 6876 N N . LEU D 1 32 ? -17.557 -23.780 -19.795 1.00 27.59 24 LEU D N 1
ATOM 6877 C CA . LEU D 1 32 ? -17.856 -25.165 -20.118 1.00 26.99 24 LEU D CA 1
ATOM 6878 C C . LEU D 1 32 ? -17.221 -25.570 -21.438 1.00 30.65 24 LEU D C 1
ATOM 6879 O O . LEU D 1 32 ? -16.807 -26.720 -21.599 1.00 43.13 24 LEU D O 1
ATOM 6884 N N . ASP D 1 33 ? -17.062 -24.625 -22.364 1.00 33.77 25 ASP D N 1
ATOM 6885 C CA . ASP D 1 33 ? -16.489 -24.899 -23.676 1.00 35.80 25 ASP D CA 1
ATOM 6886 C C . ASP D 1 33 ? -14.986 -24.733 -23.696 1.00 38.32 25 ASP D C 1
ATOM 6887 O O . ASP D 1 33 ? -14.407 -24.454 -24.753 1.00 43.82 25 ASP D O 1
ATOM 6892 N N . THR D 1 34 ? -14.342 -24.900 -22.566 1.00 35.32 26 THR D N 1
ATOM 6893 C CA . THR D 1 34 ? -12.899 -24.791 -22.517 1.00 38.11 26 THR D CA 1
ATOM 6894 C C . THR D 1 34 ? -12.354 -26.132 -22.037 1.00 40.24 26 THR D C 1
ATOM 6895 O O . THR D 1 34 ? -13.131 -27.004 -21.612 1.00 35.46 26 THR D O 1
ATOM 6899 N N . PRO D 1 35 ? -11.045 -26.368 -22.169 1.00 36.55 27 PRO D N 1
ATOM 6900 C CA . PRO D 1 35 ? -10.465 -27.618 -21.665 1.00 48.88 27 PRO D CA 1
ATOM 6901 C C . PRO D 1 35 ? -10.360 -27.700 -20.155 1.00 50.86 27 PRO D C 1
ATOM 6902 O O . PRO D 1 35 ? -9.956 -28.746 -19.639 1.00 59.23 27 PRO D O 1
ATOM 6906 N N . HIS D 1 36 ? -10.736 -26.669 -19.419 1.00 44.22 28 HIS D N 1
ATOM 6907 C CA . HIS D 1 36 ? -10.602 -26.745 -17.979 1.00 35.19 28 HIS D CA 1
ATOM 6908 C C . HIS D 1 36 ? -11.712 -27.586 -17.368 1.00 34.71 28 HIS D C 1
ATOM 6909 O O . HIS D 1 36 ? -12.801 -27.747 -17.928 1.00 46.54 28 HIS D O 1
ATOM 6916 N N . ARG D 1 37 ? -11.418 -28.120 -16.192 1.00 34.79 29 ARG D N 1
ATOM 6917 C CA . ARG D 1 37 ? -12.354 -28.942 -15.443 1.00 40.37 29 ARG D CA 1
ATOM 6918 C C . ARG D 1 37 ? -12.966 -28.037 -14.390 1.00 38.44 29 ARG D C 1
ATOM 6919 O O . ARG D 1 37 ? -12.253 -27.513 -13.524 1.00 40.05 29 ARG D O 1
ATOM 6921 N N . ILE D 1 38 ? -14.271 -27.804 -14.494 1.00 32.46 30 ILE D N 1
ATOM 6922 C CA . ILE D 1 38 ? -14.957 -27.040 -13.463 1.00 31.58 30 ILE D CA 1
ATOM 6923 C C . ILE D 1 38 ? -15.326 -28.020 -12.358 1.00 31.77 30 ILE D C 1
ATOM 6924 O O . ILE D 1 38 ? -16.344 -28.700 -12.430 1.00 31.56 30 ILE D O 1
ATOM 6929 N N . VAL D 1 39 ? -14.490 -28.073 -11.320 1.00 38.24 31 VAL D N 1
ATOM 6930 C CA . VAL D 1 39 ? -14.594 -29.078 -10.271 1.00 33.16 31 VAL D CA 1
ATOM 6931 C C . VAL D 1 39 ? -15.655 -28.768 -9.228 1.00 32.37 31 VAL D C 1
ATOM 6932 O O . VAL D 1 39 ? -16.062 -29.673 -8.491 1.00 38.30 31 VAL D O 1
ATOM 6936 N N . ALA D 1 40 ? -16.098 -27.519 -9.124 1.00 31.34 32 ALA D N 1
ATOM 6937 C CA . ALA D 1 40 ? -17.130 -27.167 -8.161 1.00 37.31 32 ALA D CA 1
ATOM 6938 C C . ALA D 1 40 ? -17.712 -25.804 -8.515 1.00 37.16 32 ALA D C 1
ATOM 6939 O O . ALA D 1 40 ? -16.993 -24.908 -8.969 1.00 29.69 32 ALA D O 1
ATOM 6941 N N . VAL D 1 41 ? -19.004 -25.636 -8.218 1.00 33.00 33 VAL D N 1
ATOM 6942 C CA . VAL D 1 41 ? -19.735 -24.403 -8.488 1.00 27.97 33 VAL D CA 1
ATOM 6943 C C . VAL D 1 41 ? -20.288 -23.893 -7.167 1.00 32.16 33 VAL D C 1
ATOM 6944 O O . VAL D 1 41 ? -21.181 -24.516 -6.584 1.00 34.32 33 VAL D O 1
ATOM 6948 N N . TYR D 1 42 ? -19.755 -22.766 -6.693 1.00 30.96 34 TYR D N 1
ATOM 6949 C CA . TYR D 1 42 ? -20.262 -22.088 -5.506 1.00 32.13 34 TYR D CA 1
ATOM 6950 C C . TYR D 1 42 ? -21.283 -21.036 -5.907 1.00 31.01 34 TYR D C 1
ATOM 6951 O O . TYR D 1 42 ? -21.131 -20.357 -6.927 1.00 35.22 34 TYR D O 1
ATOM 6960 N N . THR D 1 43 ? -22.321 -20.896 -5.100 1.00 26.74 35 THR D N 1
ATOM 6961 C CA . THR D 1 43 ? -23.326 -19.874 -5.356 1.00 31.35 35 THR D CA 1
ATOM 6962 C C . THR D 1 43 ? -24.019 -19.548 -4.035 1.00 38.10 35 THR D C 1
ATOM 6963 O O . THR D 1 43 ? -23.657 -20.069 -2.972 1.00 40.07 35 THR D O 1
ATOM 6967 N N . GLN D 1 44 ? -24.968 -18.611 -4.095 1.00 41.44 36 GLN D N 1
ATOM 6968 C CA . GLN D 1 44 ? -25.718 -18.217 -2.911 1.00 35.82 36 GLN D CA 1
ATOM 6969 C C . GLN D 1 44 ? -26.729 -19.290 -2.540 1.00 38.65 36 GLN D C 1
ATOM 6970 O O . GLN D 1 44 ? -27.226 -20.011 -3.409 1.00 32.01 36 GLN D O 1
ATOM 6976 N N . PRO D 1 45 ? -27.050 -19.418 -1.255 1.00 41.94 37 PRO D N 1
ATOM 6977 C CA . PRO D 1 45 ? -28.114 -20.341 -0.868 1.00 38.70 37 PRO D CA 1
ATOM 6978 C C . PRO D 1 45 ? -29.416 -19.923 -1.531 1.00 39.56 37 PRO D C 1
ATOM 6979 O O . PRO D 1 45 ? -29.639 -18.740 -1.804 1.00 40.81 37 PRO D O 1
ATOM 6983 N N . ASP D 1 46 ? -30.249 -20.917 -1.850 1.00 39.01 38 ASP D N 1
ATOM 6984 C CA . ASP D 1 46 ? -31.532 -20.664 -2.502 1.00 34.57 38 ASP D CA 1
ATOM 6985 C C . ASP D 1 46 ? -32.391 -19.682 -1.700 1.00 40.08 38 ASP D C 1
ATOM 6986 O O . ASP D 1 46 ? -32.567 -19.833 -0.485 1.00 41.92 38 ASP D O 1
ATOM 6991 N N . ARG D 1 47 ? -32.979 -18.625 -2.422 1.00 45.85 39 ARG D N 1
ATOM 6992 C CA . ARG D 1 47 ? -33.819 -17.696 -1.673 1.00 44.74 39 ARG D CA 1
ATOM 6993 C C . ARG D 1 47 ? -35.250 -18.224 -1.649 1.00 36.70 39 ARG D C 1
ATOM 6994 O O . ARG D 1 47 ? -35.668 -18.940 -2.565 1.00 42.09 39 ARG D O 1
ATOM 7002 N N . PRO D 1 48 ? -36.003 -17.968 -0.590 1.00 31.90 40 PRO D N 1
ATOM 7003 C CA . PRO D 1 48 ? -37.417 -18.364 -0.585 1.00 33.21 40 PRO D CA 1
ATOM 7004 C C . PRO D 1 48 ? -38.227 -17.441 -1.476 1.00 33.69 40 PRO D C 1
ATOM 7005 O O . PRO D 1 48 ? -37.930 -16.243 -1.597 1.00 28.11 40 PRO D O 1
ATOM 7009 N N . ALA D 1 49 ? -39.256 -18.013 -2.107 1.00 28.78 41 ALA D N 1
ATOM 7010 C CA . ALA D 1 49 ? -40.141 -17.220 -2.952 1.00 39.35 41 ALA D CA 1
ATOM 7011 C C . ALA D 1 49 ? -40.960 -16.263 -2.100 1.00 37.83 41 ALA D C 1
ATOM 7012 O O . ALA D 1 49 ? -40.987 -16.347 -0.866 1.00 44.13 41 ALA D O 1
ATOM 7014 N N . GLY D 1 50 ? -41.661 -15.355 -2.781 1.00 39.77 42 GLY D N 1
ATOM 7015 C CA . GLY D 1 50 ? -42.479 -14.379 -2.082 1.00 40.57 42 GLY D CA 1
ATOM 7016 C C . GLY D 1 50 ? -43.666 -14.982 -1.367 1.00 41.08 42 GLY D C 1
ATOM 7017 O O . GLY D 1 50 ? -44.143 -14.403 -0.385 1.00 47.33 42 GLY D O 1
ATOM 7018 N N . ARG D 1 51 ? -44.121 -16.153 -1.808 1.00 37.01 43 ARG D N 1
ATOM 7019 C CA . ARG D 1 51 ? -45.274 -16.824 -1.240 1.00 34.42 43 ARG D CA 1
ATOM 7020 C C . ARG D 1 51 ? -44.982 -18.316 -1.203 1.00 33.77 43 ARG D C 1
ATOM 7021 O O . ARG D 1 51 ? -44.131 -18.815 -1.946 1.00 42.15 43 ARG D O 1
ATOM 7023 N N . GLY D 1 52 ? -45.661 -19.026 -0.296 1.00 33.98 44 GLY D N 1
ATOM 7024 C CA . GLY D 1 52 ? -45.520 -20.474 -0.304 1.00 33.97 44 GLY D CA 1
ATOM 7025 C C . GLY D 1 52 ? -44.177 -20.966 0.214 1.00 32.26 44 GLY D C 1
ATOM 7026 O O . GLY D 1 52 ? -43.517 -20.335 1.044 1.00 35.64 44 GLY D O 1
ATOM 7027 N N . GLN D 1 53 ? -43.769 -22.130 -0.276 1.00 32.38 45 GLN D N 1
ATOM 7028 C CA . GLN D 1 53 ? -42.546 -22.737 0.211 1.00 31.14 45 GLN D CA 1
ATOM 7029 C C . GLN D 1 53 ? -41.467 -22.935 -0.828 1.00 35.11 45 GLN D C 1
ATOM 7030 O O . GLN D 1 53 ? -40.399 -23.439 -0.466 1.00 33.07 45 GLN D O 1
ATOM 7036 N N . LYS D 1 54 ? -41.686 -22.554 -2.086 1.00 40.65 46 LYS D N 1
ATOM 7037 C CA . LYS D 1 54 ? -40.690 -22.858 -3.101 1.00 31.00 46 LYS D CA 1
ATOM 7038 C C . LYS D 1 54 ? -39.362 -22.204 -2.743 1.00 29.42 46 LYS D C 1
ATOM 7039 O O . LYS D 1 54 ? -39.318 -21.133 -2.139 1.00 41.50 46 LYS D O 1
ATOM 7041 N N . LEU D 1 55 ? -38.280 -22.894 -3.061 1.00 28.91 47 LEU D N 1
ATOM 7042 C CA . LEU D 1 55 ? -36.930 -22.364 -2.940 1.00 30.48 47 LEU D CA 1
ATOM 7043 C C . LEU D 1 55 ? -36.394 -22.177 -4.353 1.00 39.87 47 LEU D C 1
ATOM 7044 O O . LEU D 1 55 ? -36.436 -23.109 -5.168 1.00 46.31 47 LEU D O 1
ATOM 7049 N N . MET D 1 56 ? -35.955 -20.949 -4.661 1.00 37.07 48 MET D N 1
ATOM 7050 C CA . MET D 1 56 ? -35.575 -20.554 -6.014 1.00 36.39 48 MET D CA 1
ATOM 7051 C C . MET D 1 56 ? -34.082 -20.767 -6.245 1.00 37.93 48 MET D C 1
ATOM 7052 O O . MET D 1 56 ? -33.264 -20.272 -5.458 1.00 41.69 48 MET D O 1
ATOM 7057 N N . PRO D 1 57 ? -33.693 -21.461 -7.318 1.00 31.12 49 PRO D N 1
ATOM 7058 C CA . PRO D 1 57 ? -32.269 -21.624 -7.623 1.00 29.50 49 PRO D CA 1
ATOM 7059 C C . PRO D 1 57 ? -31.736 -20.429 -8.376 1.00 36.22 49 PRO D C 1
ATOM 7060 O O . PRO D 1 57 ? -32.402 -19.893 -9.265 1.00 41.34 49 PRO D O 1
ATOM 7064 N N . SER D 1 58 ? -30.504 -20.047 -8.047 1.00 33.14 50 SER D N 1
ATOM 7065 C CA . SER D 1 58 ? -29.869 -18.944 -8.744 1.00 26.91 50 SER D CA 1
ATOM 7066 C C . SER D 1 58 ? -29.596 -19.343 -10.184 1.00 34.66 50 SER D C 1
ATOM 7067 O O . SER D 1 58 ? -29.589 -20.529 -10.529 1.00 38.99 50 SER D O 1
ATOM 7070 N N . ALA D 1 59 ? -29.361 -18.333 -11.032 1.00 32.48 51 ALA D N 1
ATOM 7071 C CA . ALA D 1 59 ? -29.081 -18.619 -12.436 1.00 29.11 51 ALA D CA 1
ATOM 7072 C C . ALA D 1 59 ? -27.873 -19.535 -12.564 1.00 28.53 51 ALA D C 1
ATOM 7073 O O . ALA D 1 59 ? -27.920 -20.536 -13.289 1.00 28.94 51 ALA D O 1
ATOM 7075 N N . VAL D 1 60 ? -26.809 -19.247 -11.810 1.00 27.79 52 VAL D N 1
ATOM 7076 C CA . VAL D 1 60 ? -25.635 -20.107 -11.829 1.00 32.85 52 VAL D CA 1
ATOM 7077 C C . VAL D 1 60 ? -26.008 -21.506 -11.375 1.00 46.59 52 VAL D C 1
ATOM 7078 O O . VAL D 1 60 ? -25.513 -22.506 -11.914 1.00 58.82 52 VAL D O 1
ATOM 7082 N N . LYS D 1 61 ? -26.895 -21.604 -10.384 1.00 44.23 53 LYS D N 1
ATOM 7083 C CA . LYS D 1 61 ? -27.269 -22.925 -9.895 1.00 38.81 53 LYS D CA 1
ATOM 7084 C C . LYS D 1 61 ? -28.006 -23.731 -10.958 1.00 34.13 53 LYS D C 1
ATOM 7085 O O . LYS D 1 61 ? -27.702 -24.911 -11.159 1.00 32.76 53 LYS D O 1
ATOM 7091 N N . SER D 1 62 ? -28.964 -23.116 -11.659 1.00 28.27 54 SER D N 1
ATOM 7092 C CA . SER D 1 62 ? -29.696 -23.860 -12.681 1.00 33.90 54 SER D CA 1
ATOM 7093 C C . SER D 1 62 ? -28.751 -24.390 -13.748 1.00 34.49 54 SER D C 1
ATOM 7094 O O . SER D 1 62 ? -28.896 -25.526 -14.208 1.00 35.94 54 SER D O 1
ATOM 7097 N N . LEU D 1 63 ? -27.768 -23.586 -14.140 1.00 29.69 55 LEU D N 1
ATOM 7098 C CA . LEU D 1 63 ? -26.837 -24.013 -15.175 1.00 30.23 55 LEU D CA 1
ATOM 7099 C C . LEU D 1 63 ? -25.939 -25.149 -14.685 1.00 37.15 55 LEU D C 1
ATOM 7100 O O . LEU D 1 63 ? -25.694 -26.122 -15.414 1.00 30.64 55 LEU D O 1
ATOM 7105 N N . ALA D 1 64 ? -25.459 -25.057 -13.444 1.00 33.15 56 ALA D N 1
ATOM 7106 C CA . ALA D 1 64 ? -24.549 -26.072 -12.922 1.00 35.31 56 ALA D CA 1
ATOM 7107 C C . ALA D 1 64 ? -25.234 -27.424 -12.766 1.00 44.32 56 ALA D C 1
ATOM 7108 O O . ALA D 1 64 ? -24.651 -28.457 -13.119 1.00 52.13 56 ALA D O 1
ATOM 7110 N N . LEU D 1 65 ? -26.465 -27.444 -12.238 1.00 41.82 57 LEU D N 1
ATOM 7111 C CA . LEU D 1 65 ? -27.201 -28.702 -12.100 1.00 36.39 57 LEU D CA 1
ATOM 7112 C C . LEU D 1 65 ? -27.430 -29.352 -13.451 1.00 35.87 57 LEU D C 1
ATOM 7113 O O . LEU D 1 65 ? -27.209 -30.555 -13.623 1.00 37.39 57 LEU D O 1
ATOM 7118 N N . GLU D 1 66 ? -27.880 -28.554 -14.419 1.00 35.66 58 GLU D N 1
ATOM 7119 C CA . GLU D 1 66 ? -28.177 -29.023 -15.764 1.00 42.69 58 GLU D CA 1
ATOM 7120 C C . GLU D 1 66 ? -26.958 -29.635 -16.441 1.00 50.13 58 GLU D C 1
ATOM 7121 O O . GLU D 1 66 ? -27.119 -30.494 -17.320 1.00 52.91 58 GLU D O 1
ATOM 7127 N N . HIS D 1 67 ? -25.749 -29.264 -16.006 1.00 50.12 59 HIS D N 1
ATOM 7128 C CA . HIS D 1 67 ? -24.508 -29.838 -16.517 1.00 49.30 59 HIS D CA 1
ATOM 7129 C C . HIS D 1 67 ? -23.877 -30.819 -15.536 1.00 44.50 59 HIS D C 1
ATOM 7130 O O . HIS D 1 67 ? -22.731 -31.236 -15.746 1.00 36.91 59 HIS D O 1
ATOM 7137 N N . GLY D 1 68 ? -24.601 -31.197 -14.480 1.00 49.60 60 GLY D N 1
ATOM 7138 C CA . GLY D 1 68 ? -24.151 -32.190 -13.524 1.00 38.34 60 GLY D CA 1
ATOM 7139 C C . GLY D 1 68 ? -22.966 -31.787 -12.674 1.00 42.74 60 GLY D C 1
ATOM 7140 O O . GLY D 1 68 ? -22.281 -32.656 -12.131 1.00 48.05 60 GLY D O 1
ATOM 7141 N N . LEU D 1 69 ? -22.727 -30.519 -12.510 1.00 40.23 61 LEU D N 1
ATOM 7142 C CA . LEU D 1 69 ? -21.561 -30.138 -11.725 1.00 38.42 61 LEU D CA 1
ATOM 7143 C C . LEU D 1 69 ? -21.925 -30.063 -10.249 1.00 39.56 61 LEU D C 1
ATOM 7144 O O . LEU D 1 69 ? -23.058 -29.726 -9.904 1.00 40.33 61 LEU D O 1
ATOM 7149 N N . PRO D 1 70 ? -20.999 -30.375 -9.348 1.00 46.23 62 PRO D N 1
ATOM 7150 C CA . PRO D 1 70 ? -21.298 -30.232 -7.913 1.00 44.36 62 PRO D CA 1
ATOM 7151 C C . PRO D 1 70 ? -21.482 -28.775 -7.509 1.00 42.02 62 PRO D C 1
ATOM 7152 O O . PRO D 1 70 ? -20.729 -27.892 -7.926 1.00 39.65 62 PRO D O 1
ATOM 7156 N N . VAL D 1 71 ? -22.501 -28.531 -6.687 1.00 46.24 63 VAL D N 1
ATOM 7157 C CA . VAL D 1 71 ? -22.898 -27.186 -6.280 1.00 39.66 63 VAL D CA 1
ATOM 7158 C C . VAL D 1 71 ? -22.745 -27.062 -4.772 1.00 45.57 63 VAL D C 1
ATOM 7159 O O . VAL D 1 71 ? -23.347 -27.835 -4.014 1.00 59.42 63 VAL D O 1
ATOM 7163 N N . MET D 1 72 ? -21.965 -26.075 -4.341 1.00 40.90 64 MET D N 1
ATOM 7164 C CA . MET D 1 72 ? -21.718 -25.789 -2.934 1.00 41.34 64 MET D CA 1
ATOM 7165 C C . MET D 1 72 ? -22.352 -24.452 -2.597 1.00 42.66 64 MET D C 1
ATOM 7166 O O . MET D 1 72 ? -22.145 -23.467 -3.312 1.00 48.48 64 MET D O 1
ATOM 7171 N N . GLN D 1 73 ? -23.134 -24.410 -1.532 1.00 39.02 65 GLN D N 1
ATOM 7172 C CA . GLN D 1 73 ? -23.871 -23.200 -1.184 1.00 39.46 65 GLN D CA 1
ATOM 7173 C C . GLN D 1 73 ? -23.689 -22.842 0.280 1.00 42.67 65 GLN D C 1
ATOM 7174 O O . GLN D 1 73 ? -24.666 -22.718 1.018 1.00 47.52 65 GLN D O 1
ATOM 7180 N N . PRO D 1 74 ? -22.457 -22.626 0.730 1.00 47.56 66 PRO D N 1
ATOM 7181 C CA . PRO D 1 74 ? -22.266 -22.190 2.115 1.00 45.92 66 PRO D CA 1
ATOM 7182 C C . PRO D 1 74 ? -22.821 -20.791 2.306 1.00 55.15 66 PRO D C 1
ATOM 7183 O O . PRO D 1 74 ? -22.853 -19.981 1.378 1.00 57.82 66 PRO D O 1
ATOM 7187 N N . GLN D 1 75 ? -23.273 -20.516 3.528 1.00 62.99 67 GLN D N 1
ATOM 7188 C CA . GLN D 1 75 ? -23.828 -19.207 3.845 1.00 62.05 67 GLN D CA 1
ATOM 7189 C C . GLN D 1 75 ? -22.734 -18.187 4.129 1.00 63.70 67 GLN D C 1
ATOM 7190 O O . GLN D 1 75 ? -22.980 -16.978 4.054 1.00 52.14 67 GLN D O 1
ATOM 7196 N N . SER D 1 76 ? -21.534 -18.663 4.446 1.00 51.73 68 SER D N 1
ATOM 7197 C CA . SER D 1 76 ? -20.376 -17.828 4.697 1.00 51.85 68 SER D CA 1
ATOM 7198 C C . SER D 1 76 ? -19.134 -18.657 4.423 1.00 58.17 68 SER D C 1
ATOM 7199 O O . SER D 1 76 ? -19.135 -19.877 4.598 1.00 50.49 68 SER D O 1
ATOM 7202 N N . LEU D 1 77 ? -18.082 -17.988 3.963 1.00 59.64 69 LEU D N 1
ATOM 7203 C CA . LEU D 1 77 ? -16.793 -18.632 3.757 1.00 59.11 69 LEU D CA 1
ATOM 7204 C C . LEU D 1 77 ? -15.812 -18.349 4.895 1.00 62.76 69 LEU D C 1
ATOM 7205 O O . LEU D 1 77 ? -14.640 -18.732 4.805 1.00 62.12 69 LEU D O 1
ATOM 7210 N N . ARG D 1 78 ? -16.266 -17.718 5.976 1.00 65.04 70 ARG D N 1
ATOM 7211 C CA . ARG D 1 78 ? -15.366 -17.303 7.042 1.00 70.83 70 ARG D CA 1
ATOM 7212 C C . ARG D 1 78 ? -15.192 -18.333 8.148 1.00 77.05 70 ARG D C 1
ATOM 7213 O O . ARG D 1 78 ? -14.628 -17.998 9.191 1.00 88.19 70 ARG D O 1
ATOM 7221 N N . ASN D 1 79 ? -15.638 -19.567 7.964 1.00 73.28 71 ASN D N 1
ATOM 7222 C CA . ASN D 1 79 ? -15.335 -20.598 8.940 1.00 79.83 71 ASN D CA 1
ATOM 7223 C C . ASN D 1 79 ? -14.370 -21.618 8.344 1.00 87.88 71 ASN D C 1
ATOM 7224 O O . ASN D 1 79 ? -14.383 -21.882 7.135 1.00 84.27 71 ASN D O 1
ATOM 7229 N N . ALA D 1 80 ? -13.556 -22.221 9.223 1.00 91.39 72 ALA D N 1
ATOM 7230 C CA . ALA D 1 80 ? -12.504 -23.126 8.770 1.00 76.83 72 ALA D CA 1
ATOM 7231 C C . ALA D 1 80 ? -13.093 -24.363 8.105 1.00 67.69 72 ALA D C 1
ATOM 7232 O O . ALA D 1 80 ? -12.450 -24.972 7.244 1.00 62.39 72 ALA D O 1
ATOM 7234 N N . GLU D 1 81 ? -14.307 -24.751 8.495 1.00 65.68 73 GLU D N 1
ATOM 7235 C CA . GLU D 1 81 ? -14.923 -25.925 7.893 1.00 63.10 73 GLU D CA 1
ATOM 7236 C C . GLU D 1 81 ? -15.189 -25.695 6.411 1.00 57.82 73 GLU D C 1
ATOM 7237 O O . GLU D 1 81 ? -14.782 -26.503 5.569 1.00 55.82 73 GLU D O 1
ATOM 7243 N N . ALA D 1 82 ? -15.835 -24.574 6.069 1.00 60.14 74 ALA D N 1
ATOM 7244 C CA . ALA D 1 82 ? -16.126 -24.294 4.666 1.00 55.23 74 ALA D CA 1
ATOM 7245 C C . ALA D 1 82 ? -14.843 -24.048 3.878 1.00 54.12 74 ALA D C 1
ATOM 7246 O O . ALA D 1 82 ? -14.767 -24.399 2.691 1.00 45.04 74 ALA D O 1
ATOM 7248 N N . GLN D 1 83 ? -13.831 -23.451 4.519 1.00 52.50 75 GLN D N 1
ATOM 7249 C CA . GLN D 1 83 ? -12.530 -23.297 3.876 1.00 47.54 75 GLN D CA 1
ATOM 7250 C C . GLN D 1 83 ? -11.908 -24.663 3.611 1.00 54.65 75 GLN D C 1
ATOM 7251 O O . GLN D 1 83 ? -11.291 -24.881 2.565 1.00 45.09 75 GLN D O 1
ATOM 7257 N N . ALA D 1 84 ? -12.081 -25.601 4.550 1.00 58.40 76 ALA D N 1
ATOM 7258 C CA . ALA D 1 84 ? -11.572 -26.960 4.372 1.00 62.34 76 ALA D CA 1
ATOM 7259 C C . ALA D 1 84 ? -12.272 -27.669 3.220 1.00 58.20 76 ALA D C 1
ATOM 7260 O O . ALA D 1 84 ? -11.635 -28.419 2.471 1.00 55.90 76 ALA D O 1
ATOM 7262 N N . GLU D 1 85 ? -13.592 -27.481 3.082 1.00 59.35 77 GLU D N 1
ATOM 7263 C CA . GLU D 1 85 ? -14.288 -28.059 1.936 1.00 56.75 77 GLU D CA 1
ATOM 7264 C C . GLU D 1 85 ? -13.705 -27.524 0.644 1.00 58.20 77 GLU D C 1
ATOM 7265 O O . GLU D 1 85 ? -13.444 -28.283 -0.299 1.00 64.59 77 GLU D O 1
ATOM 7271 N N . LEU D 1 86 ? -13.437 -26.222 0.612 1.00 45.47 78 LEU D N 1
ATOM 7272 C CA . LEU D 1 86 ? -12.881 -25.604 -0.577 1.00 40.49 78 LEU D CA 1
ATOM 7273 C C . LEU D 1 86 ? -11.458 -26.082 -0.841 1.00 43.26 78 LEU D C 1
ATOM 7274 O O . LEU D 1 86 ? -11.112 -26.431 -1.973 1.00 53.57 78 LEU D O 1
ATOM 7279 N N . ALA D 1 87 ? -10.621 -26.116 0.193 1.00 44.67 79 ALA D N 1
ATOM 7280 C CA . ALA D 1 87 ? -9.235 -26.539 0.002 1.00 50.59 79 ALA D CA 1
ATOM 7281 C C . ALA D 1 87 ? -9.148 -27.972 -0.511 1.00 55.04 79 ALA D C 1
ATOM 7282 O O . ALA D 1 87 ? -8.228 -28.303 -1.273 1.00 49.53 79 ALA D O 1
ATOM 7284 N N . ALA D 1 88 ? -10.093 -28.829 -0.099 1.00 54.99 80 ALA D N 1
ATOM 7285 C CA . ALA D 1 88 ? -10.128 -30.232 -0.499 1.00 52.37 80 ALA D CA 1
ATOM 7286 C C . ALA D 1 88 ? -10.424 -30.432 -1.986 1.00 55.29 80 ALA D C 1
ATOM 7287 O O . ALA D 1 88 ? -10.218 -31.541 -2.497 1.00 56.55 80 ALA D O 1
ATOM 7289 N N . LEU D 1 89 ? -10.932 -29.406 -2.685 1.00 49.44 81 LEU D N 1
ATOM 7290 C CA . LEU D 1 89 ? -11.236 -29.510 -4.112 1.00 44.63 81 LEU D CA 1
ATOM 7291 C C . LEU D 1 89 ? -10.007 -29.413 -5.021 1.00 45.20 81 LEU D C 1
ATOM 7292 O O . LEU D 1 89 ? -10.151 -29.587 -6.241 1.00 41.62 81 LEU D O 1
ATOM 7297 N N . ARG D 1 90 ? -8.825 -29.119 -4.464 1.00 44.16 82 ARG D N 1
ATOM 7298 C CA . ARG D 1 90 ? -7.563 -29.053 -5.208 1.00 45.35 82 ARG D CA 1
ATOM 7299 C C . ARG D 1 90 ? -7.713 -28.195 -6.459 1.00 47.27 82 ARG D C 1
ATOM 7300 O O . ARG D 1 90 ? -7.382 -28.611 -7.569 1.00 59.49 82 ARG D O 1
ATOM 7308 N N . ALA D 1 91 ? -8.226 -26.991 -6.280 1.00 35.58 83 ALA D N 1
ATOM 7309 C CA . ALA D 1 91 ? -8.436 -26.112 -7.414 1.00 45.71 83 ALA D CA 1
ATOM 7310 C C . ALA D 1 91 ? -7.141 -25.374 -7.708 1.00 35.66 83 ALA D C 1
ATOM 7311 O O . ALA D 1 91 ? -6.389 -25.037 -6.792 1.00 49.24 83 ALA D O 1
ATOM 7313 N N . ASP D 1 92 ? -6.861 -25.155 -8.995 1.00 35.82 84 ASP D N 1
ATOM 7314 C CA . ASP D 1 92 ? -5.733 -24.303 -9.365 1.00 43.82 84 ASP D CA 1
ATOM 7315 C C . ASP D 1 92 ? -6.104 -22.824 -9.357 1.00 41.45 84 ASP D C 1
ATOM 7316 O O . ASP D 1 92 ? -5.246 -21.961 -9.112 1.00 36.69 84 ASP D O 1
ATOM 7321 N N . LEU D 1 93 ? -7.378 -22.525 -9.579 1.00 40.07 85 LEU D N 1
ATOM 7322 C CA . LEU D 1 93 ? -7.866 -21.172 -9.763 1.00 30.50 85 LEU D CA 1
ATOM 7323 C C . LEU D 1 93 ? -9.319 -21.147 -9.353 1.00 30.03 85 LEU D C 1
ATOM 7324 O O . LEU D 1 93 ? -10.051 -22.115 -9.587 1.00 34.46 85 LEU D O 1
ATOM 7329 N N . MET D 1 94 ? -9.732 -20.035 -8.756 1.00 28.72 86 MET D N 1
ATOM 7330 C CA . MET D 1 94 ? -11.127 -19.772 -8.435 1.00 26.38 86 MET D CA 1
ATOM 7331 C C . MET D 1 94 ? -11.559 -18.567 -9.251 1.00 34.81 86 MET D C 1
ATOM 7332 O O . MET D 1 94 ? -10.882 -17.534 -9.226 1.00 42.32 86 MET D O 1
ATOM 7337 N N . VAL D 1 95 ? -12.626 -18.729 -10.033 1.00 29.64 87 VAL D N 1
ATOM 7338 C CA . VAL D 1 95 ? -13.212 -17.660 -10.833 1.00 20.86 87 VAL D CA 1
ATOM 7339 C C . VAL D 1 95 ? -14.484 -17.213 -10.139 1.00 21.94 87 VAL D C 1
ATOM 7340 O O . VAL D 1 95 ? -15.382 -18.032 -9.907 1.00 27.44 87 VAL D O 1
ATOM 7344 N N . VAL D 1 96 ? -14.546 -15.926 -9.792 1.00 19.96 88 VAL D N 1
ATOM 7345 C CA . VAL D 1 96 ? -15.608 -15.344 -8.971 1.00 19.66 88 VAL D CA 1
ATOM 7346 C C . VAL D 1 96 ? -16.250 -14.212 -9.763 1.00 22.35 88 VAL D C 1
ATOM 7347 O O . VAL D 1 96 ? -15.566 -13.254 -10.137 1.00 26.89 88 VAL D O 1
ATOM 7351 N N . VAL D 1 97 ? -17.558 -14.315 -10.005 1.00 21.26 89 VAL D N 1
ATOM 7352 C CA . VAL D 1 97 ? -18.315 -13.370 -10.831 1.00 18.13 89 VAL D CA 1
ATOM 7353 C C . VAL D 1 97 ? -19.649 -13.141 -10.132 1.00 30.69 89 VAL D C 1
ATOM 7354 O O . VAL D 1 97 ? -20.476 -14.056 -10.070 1.00 24.61 89 VAL D O 1
ATOM 7358 N N . ALA D 1 98 ? -19.869 -11.930 -9.618 1.00 33.10 90 ALA D N 1
ATOM 7359 C CA . ALA D 1 98 ? -21.133 -11.554 -8.979 1.00 20.35 90 ALA D CA 1
ATOM 7360 C C . ALA D 1 98 ? -21.562 -12.577 -7.923 1.00 23.66 90 ALA D C 1
ATOM 7361 O O . ALA D 1 98 ? -22.703 -13.047 -7.887 1.00 30.69 90 ALA D O 1
ATOM 7363 N N . TYR D 1 99 ? -20.621 -12.931 -7.064 1.00 24.88 91 TYR D N 1
ATOM 7364 C CA . TYR D 1 99 ? -20.868 -13.812 -5.933 1.00 30.28 91 TYR D CA 1
ATOM 7365 C C . TYR D 1 99 ? -21.243 -12.950 -4.738 1.00 38.80 91 TYR D C 1
ATOM 7366 O O . TYR D 1 99 ? -20.567 -11.954 -4.451 1.00 43.79 91 TYR D O 1
ATOM 7375 N N . GLY D 1 100 ? -22.326 -13.309 -4.052 1.00 43.52 92 GLY D N 1
ATOM 7376 C CA . GLY D 1 100 ? -22.762 -12.457 -2.953 1.00 46.07 92 GLY D CA 1
ATOM 7377 C C . GLY D 1 100 ? -21.831 -12.426 -1.742 1.00 42.31 92 GLY D C 1
ATOM 7378 O O . GLY D 1 100 ? -21.879 -11.469 -0.964 1.00 45.47 92 GLY D O 1
ATOM 7379 N N . LEU D 1 101 ? -20.949 -13.410 -1.594 1.00 43.16 93 LEU D N 1
ATOM 7380 C CA . LEU D 1 101 ? -20.202 -13.598 -0.356 1.00 42.16 93 LEU D CA 1
ATOM 7381 C C . LEU D 1 101 ? -18.818 -12.977 -0.418 1.00 41.79 93 LEU D C 1
ATOM 7382 O O . LEU D 1 101 ? -18.187 -12.904 -1.475 1.00 47.59 93 LEU D O 1
ATOM 7387 N N . ILE D 1 102 ? -18.333 -12.590 0.751 1.00 45.20 94 ILE D N 1
ATOM 7388 C CA . ILE D 1 102 ? -17.016 -11.987 0.889 1.00 39.23 94 ILE D CA 1
ATOM 7389 C C . ILE D 1 102 ? -15.995 -13.110 0.957 1.00 35.71 94 ILE D C 1
ATOM 7390 O O . ILE D 1 102 ? -16.121 -14.020 1.784 1.00 34.64 94 ILE D O 1
ATOM 7395 N N . LEU D 1 103 ? -14.977 -13.046 0.098 1.00 35.10 95 LEU D N 1
ATOM 7396 C CA . LEU D 1 103 ? -13.887 -14.013 0.135 1.00 32.50 95 LEU D CA 1
ATOM 7397 C C . LEU D 1 103 ? -12.819 -13.485 1.088 1.00 39.31 95 LEU D C 1
ATOM 7398 O O . LEU D 1 103 ? -12.194 -12.457 0.787 1.00 39.23 95 LEU D O 1
ATOM 7403 N N . PRO D 1 104 ? -12.592 -14.117 2.244 1.00 39.85 96 PRO D N 1
ATOM 7404 C CA . PRO D 1 104 ? -11.562 -13.630 3.171 1.00 40.59 96 PRO D CA 1
ATOM 7405 C C . PRO D 1 104 ? -10.165 -13.871 2.625 1.00 44.59 96 PRO D C 1
ATOM 7406 O O . PRO D 1 104 ? -9.955 -14.578 1.640 1.00 38.49 96 PRO D O 1
ATOM 7410 N N . GLN D 1 105 ? -9.187 -13.287 3.316 1.00 44.89 97 GLN D N 1
ATOM 7411 C CA . GLN D 1 105 ? -7.801 -13.454 2.896 1.00 45.63 97 GLN D CA 1
ATOM 7412 C C . GLN D 1 105 ? -7.410 -14.929 2.897 1.00 48.22 97 GLN D C 1
ATOM 7413 O O . GLN D 1 105 ? -6.691 -15.392 2.000 1.00 35.13 97 GLN D O 1
ATOM 7419 N N . ALA D 1 106 ? -7.892 -15.683 3.893 1.00 56.21 98 ALA D N 1
ATOM 7420 C CA . ALA D 1 106 ? -7.581 -17.106 3.986 1.00 52.99 98 ALA D CA 1
ATOM 7421 C C . ALA D 1 106 ? -8.082 -17.855 2.763 1.00 45.18 98 ALA D C 1
ATOM 7422 O O . ALA D 1 106 ? -7.512 -18.882 2.388 1.00 38.73 98 ALA D O 1
ATOM 7424 N N . VAL D 1 107 ? -9.146 -17.363 2.133 1.00 40.59 99 VAL D N 1
ATOM 7425 C CA . VAL D 1 107 ? -9.650 -18.021 0.934 1.00 44.10 99 VAL D CA 1
ATOM 7426 C C . VAL D 1 107 ? -8.843 -17.615 -0.297 1.00 45.46 99 VAL D C 1
ATOM 7427 O O . VAL D 1 107 ? -8.527 -18.451 -1.149 1.00 43.30 99 VAL D O 1
ATOM 7431 N N . LEU D 1 108 ? -8.461 -16.344 -0.398 1.00 39.05 100 LEU D N 1
ATOM 7432 C CA . LEU D 1 108 ? -7.612 -15.927 -1.507 1.00 38.16 100 LEU D CA 1
ATOM 7433 C C . LEU D 1 108 ? -6.310 -16.723 -1.547 1.00 33.72 100 LEU D C 1
ATOM 7434 O O . LEU D 1 108 ? -5.735 -16.932 -2.621 1.00 31.08 100 LEU D O 1
ATOM 7439 N N . ASP D 1 109 ? -5.844 -17.187 -0.394 1.00 40.97 101 ASP D N 1
ATOM 7440 C CA . ASP D 1 109 ? -4.583 -17.911 -0.292 1.00 50.60 101 ASP D CA 1
ATOM 7441 C C . ASP D 1 109 ? -4.696 -19.378 -0.679 1.00 58.34 101 ASP D C 1
ATOM 7442 O O . ASP D 1 109 ? -3.662 -20.049 -0.775 1.00 59.97 101 ASP D O 1
ATOM 7447 N N . ILE D 1 110 ? -5.909 -19.888 -0.876 1.00 57.65 102 ILE D N 1
ATOM 7448 C CA . ILE D 1 110 ? -6.152 -21.317 -1.069 1.00 49.03 102 ILE D CA 1
ATOM 7449 C C . ILE D 1 110 ? -5.788 -21.777 -2.482 1.00 49.85 102 ILE D C 1
ATOM 7450 O O . ILE D 1 110 ? -4.991 -22.717 -2.609 1.00 57.08 102 ILE D O 1
ATOM 7455 N N . PRO D 1 111 ? -6.341 -21.219 -3.564 1.00 45.33 103 PRO D N 1
ATOM 7456 C CA . PRO D 1 111 ? -5.957 -21.706 -4.893 1.00 39.62 103 PRO D CA 1
ATOM 7457 C C . PRO D 1 111 ? -4.536 -21.309 -5.268 1.00 42.40 103 PRO D C 1
ATOM 7458 O O . PRO D 1 111 ? -4.036 -20.249 -4.878 1.00 45.22 103 PRO D O 1
ATOM 7462 N N . ARG D 1 112 ? -3.908 -22.181 -6.068 1.00 47.98 104 ARG D N 1
ATOM 7463 C CA . ARG D 1 112 ? -2.534 -21.993 -6.539 1.00 46.47 104 ARG D CA 1
ATOM 7464 C C . ARG D 1 112 ? -2.354 -20.628 -7.184 1.00 47.27 104 ARG D C 1
ATOM 7465 O O . ARG D 1 112 ? -1.378 -19.919 -6.905 1.00 42.00 104 ARG D O 1
ATOM 7473 N N . LEU D 1 113 ? -3.302 -20.237 -8.036 1.00 42.41 105 LEU D N 1
ATOM 7474 C CA . LEU D 1 113 ? -3.263 -18.961 -8.730 1.00 34.30 105 LEU D CA 1
ATOM 7475 C C . LEU D 1 113 ? -4.201 -17.933 -8.117 1.00 29.08 105 LEU D C 1
ATOM 7476 O O . LEU D 1 113 ? -4.439 -16.882 -8.722 1.00 27.51 105 LEU D O 1
ATOM 7481 N N . GLY D 1 114 ? -4.725 -18.203 -6.925 1.00 29.56 106 GLY D N 1
ATOM 7482 C CA . GLY D 1 114 ? -5.601 -17.253 -6.278 1.00 28.54 106 GLY D CA 1
ATOM 7483 C C . GLY D 1 114 ? -6.981 -17.219 -6.910 1.00 26.80 106 GLY D C 1
ATOM 7484 O O . GLY D 1 114 ? -7.439 -18.180 -7.538 1.00 33.90 106 GLY D O 1
ATOM 7485 N N . CYS D 1 115 ? -7.644 -16.074 -6.752 1.00 25.32 107 CYS D N 1
ATOM 7486 C CA . CYS D 1 115 ? -9.028 -15.883 -7.171 1.00 25.60 107 CYS D CA 1
ATOM 7487 C C . CYS D 1 115 ? -9.112 -14.650 -8.063 1.00 29.76 107 CYS D C 1
ATOM 7488 O O . CYS D 1 115 ? -8.559 -13.598 -7.725 1.00 31.83 107 CYS D O 1
ATOM 7491 N N . ILE D 1 116 ? -9.799 -14.781 -9.196 1.00 32.90 108 ILE D N 1
ATOM 7492 C CA . ILE D 1 116 ? -9.978 -13.681 -10.132 1.00 29.61 108 ILE D CA 1
ATOM 7493 C C . ILE D 1 116 ? -11.457 -13.348 -10.240 1.00 30.60 108 ILE D C 1
ATOM 7494 O O . ILE D 1 116 ? -12.333 -14.203 -10.064 1.00 36.94 108 ILE D O 1
ATOM 7499 N N . ASN D 1 117 ? -11.725 -12.080 -10.527 1.00 25.34 109 ASN D N 1
ATOM 7500 C CA . ASN D 1 117 ? -13.069 -11.527 -10.568 1.00 20.78 109 ASN D CA 1
ATOM 7501 C C . ASN D 1 117 ? -13.335 -10.899 -11.929 1.00 17.27 109 ASN D C 1
ATOM 7502 O O . ASN D 1 117 ? -12.428 -10.365 -12.569 1.00 29.27 109 ASN D O 1
ATOM 7507 N N . SER D 1 118 ? -14.576 -11.006 -12.389 1.00 16.33 110 SER D N 1
ATOM 7508 C CA . SER D 1 118 ? -15.047 -10.319 -13.592 1.00 15.76 110 SER D CA 1
ATOM 7509 C C . SER D 1 118 ? -15.928 -9.178 -13.095 1.00 15.01 110 SER D C 1
ATOM 7510 O O . SER D 1 118 ? -17.040 -9.419 -12.627 1.00 25.50 110 SER D O 1
ATOM 7513 N N . HIS D 1 119 ? -15.401 -7.950 -13.130 1.00 17.75 111 HIS D N 1
ATOM 7514 C CA . HIS D 1 119 ? -16.082 -6.758 -12.617 1.00 16.25 111 HIS D CA 1
ATOM 7515 C C . HIS D 1 119 ? -16.636 -5.889 -13.734 1.00 19.34 111 HIS D C 1
ATOM 7516 O O . HIS D 1 119 ? -15.902 -5.534 -14.662 1.00 30.45 111 HIS D O 1
ATOM 7523 N N . ALA D 1 120 ? -17.894 -5.462 -13.597 1.00 16.71 112 ALA D N 1
ATOM 7524 C CA . ALA D 1 120 ? -18.606 -4.815 -14.712 1.00 19.62 112 ALA D CA 1
ATOM 7525 C C . ALA D 1 120 ? -18.373 -3.302 -14.739 1.00 22.67 112 ALA D C 1
ATOM 7526 O O . ALA D 1 120 ? -19.307 -2.497 -14.736 1.00 24.59 112 ALA D O 1
ATOM 7528 N N . SER D 1 121 ? -17.098 -2.929 -14.823 1.00 20.42 113 SER D N 1
ATOM 7529 C CA . SER D 1 121 ? -16.698 -1.537 -15.003 1.00 23.05 113 SER D CA 1
ATOM 7530 C C . SER D 1 121 ? -15.229 -1.512 -15.437 1.00 24.38 113 SER D C 1
ATOM 7531 O O . SER D 1 121 ? -14.544 -2.540 -15.445 1.00 23.79 113 SER D O 1
ATOM 7534 N N . LEU D 1 122 ? -14.767 -0.340 -15.867 1.00 22.04 114 LEU D N 1
ATOM 7535 C CA . LEU D 1 122 ? -13.348 -0.154 -16.153 1.00 20.57 114 LEU D CA 1
ATOM 7536 C C . LEU D 1 122 ? -12.689 0.372 -14.886 1.00 22.03 114 LEU D C 1
ATOM 7537 O O . LEU D 1 122 ? -12.617 1.573 -14.645 1.00 19.37 114 LEU D O 1
ATOM 7542 N N . LEU D 1 123 ? -12.191 -0.550 -14.077 1.00 25.84 115 LEU D N 1
ATOM 7543 C CA . LEU D 1 123 ? -11.534 -0.199 -12.832 1.00 27.16 115 LEU D CA 1
ATOM 7544 C C . LEU D 1 123 ? -10.311 0.676 -13.106 1.00 30.57 115 LEU D C 1
ATOM 7545 O O . LEU D 1 123 ? -9.709 0.593 -14.180 1.00 34.86 115 LEU D O 1
ATOM 7550 N N . PRO D 1 124 ? -9.925 1.538 -12.154 1.00 24.86 116 PRO D N 1
ATOM 7551 C CA . PRO D 1 124 ? -10.462 1.644 -10.791 1.00 23.26 116 PRO D CA 1
ATOM 7552 C C . PRO D 1 124 ? -11.762 2.427 -10.671 1.00 23.32 116 PRO D C 1
ATOM 7553 O O . PRO D 1 124 ? -12.224 2.688 -9.562 1.00 21.50 116 PRO D O 1
ATOM 7557 N N . ARG D 1 125 ? -12.369 2.756 -11.801 1.00 14.15 117 ARG D N 1
ATOM 7558 C CA . ARG D 1 125 ? -13.653 3.439 -11.787 1.00 13.90 117 ARG D CA 1
ATOM 7559 C C . ARG D 1 125 ? -14.768 2.451 -11.446 1.00 16.61 117 ARG D C 1
ATOM 7560 O O . ARG D 1 125 ? -14.763 1.299 -11.896 1.00 13.12 117 ARG D O 1
ATOM 7568 N N . TRP D 1 126 ? -15.679 2.894 -10.575 1.00 15.40 118 TRP D N 1
ATOM 7569 C CA . TRP D 1 126 ? -16.881 2.148 -10.177 1.00 23.18 118 TRP D CA 1
ATOM 7570 C C . TRP D 1 126 ? -16.561 0.805 -9.498 1.00 26.03 118 TRP D C 1
ATOM 7571 O O . TRP D 1 126 ? -17.149 -0.236 -9.800 1.00 13.45 118 TRP D O 1
ATOM 7582 N N . ARG D 1 127 ? -15.649 0.849 -8.526 1.00 24.50 119 ARG D N 1
ATOM 7583 C CA . ARG D 1 127 ? -15.574 -0.207 -7.525 1.00 18.52 119 ARG D CA 1
ATOM 7584 C C . ARG D 1 127 ? -16.920 -0.343 -6.832 1.00 23.98 119 ARG D C 1
ATOM 7585 O O . ARG D 1 127 ? -17.583 0.660 -6.534 1.00 23.88 119 ARG D O 1
ATOM 7593 N N . GLY D 1 128 ? -17.336 -1.587 -6.578 1.00 24.27 120 GLY D N 1
ATOM 7594 C CA . GLY D 1 128 ? -18.451 -1.844 -5.687 1.00 16.32 120 GLY D CA 1
ATOM 7595 C C . GLY D 1 128 ? -19.621 -2.509 -6.397 1.00 16.02 120 GLY D C 1
ATOM 7596 O O . GLY D 1 128 ? -19.441 -3.259 -7.363 1.00 23.01 120 GLY D O 1
ATOM 7597 N N . ALA D 1 129 ? -20.825 -2.226 -5.897 1.00 16.77 121 ALA D N 1
ATOM 7598 C CA . ALA D 1 129 ? -21.994 -3.089 -6.087 1.00 17.20 121 ALA D CA 1
ATOM 7599 C C . ALA D 1 129 ? -22.765 -2.833 -7.380 1.00 24.21 121 ALA D C 1
ATOM 7600 O O . ALA D 1 129 ? -23.169 -3.795 -8.036 1.00 16.44 121 ALA D O 1
ATOM 7602 N N . ALA D 1 130 ? -22.963 -1.574 -7.789 1.00 16.15 122 ALA D N 1
ATOM 7603 C CA . ALA D 1 130 ? -23.865 -1.245 -8.897 1.00 22.38 122 ALA D CA 1
ATOM 7604 C C . ALA D 1 130 ? -23.135 -0.428 -9.952 1.00 23.37 122 ALA D C 1
ATOM 7605 O O . ALA D 1 130 ? -23.542 0.688 -10.296 1.00 21.33 122 ALA D O 1
ATOM 7607 N N . PRO D 1 131 ? -22.069 -0.990 -10.525 1.00 20.48 123 PRO D N 1
ATOM 7608 C CA . PRO D 1 131 ? -21.267 -0.228 -11.494 1.00 19.88 123 PRO D CA 1
ATOM 7609 C C . PRO D 1 131 ? -21.979 -0.010 -12.819 1.00 22.28 123 PRO D C 1
ATOM 7610 O O . PRO D 1 131 ? -21.720 0.991 -13.496 1.00 26.59 123 PRO D O 1
ATOM 7614 N N . ILE D 1 132 ? -22.872 -0.911 -13.215 1.00 13.89 124 ILE D N 1
ATOM 7615 C CA . ILE D 1 132 ? -23.569 -0.730 -14.477 1.00 14.16 124 ILE D CA 1
ATOM 7616 C C . ILE D 1 132 ? -24.505 0.472 -14.396 1.00 23.09 124 ILE D C 1
ATOM 7617 O O . ILE D 1 132 ? -24.433 1.391 -15.221 1.00 36.61 124 ILE D O 1
ATOM 7622 N N . GLN D 1 133 ? -25.351 0.520 -13.364 1.00 20.22 125 GLN D N 1
ATOM 7623 C CA . GLN D 1 133 ? -26.301 1.619 -13.240 1.00 18.43 125 GLN D CA 1
ATOM 7624 C C . GLN D 1 133 ? -25.590 2.947 -13.037 1.00 28.48 125 GLN D C 1
ATOM 7625 O O . GLN D 1 133 ? -25.908 3.939 -13.702 1.00 39.98 125 GLN D O 1
ATOM 7631 N N . ARG D 1 134 ? -24.624 2.995 -12.122 1.00 22.94 126 ARG D N 1
ATOM 7632 C CA . ARG D 1 134 ? -24.013 4.281 -11.811 1.00 23.51 126 ARG D CA 1
ATOM 7633 C C . ARG D 1 134 ? -23.315 4.877 -13.034 1.00 27.71 126 ARG D C 1
ATOM 7634 O O . ARG D 1 134 ? -23.292 6.103 -13.210 1.00 27.53 126 ARG D O 1
ATOM 7642 N N . ALA D 1 135 ? -22.716 4.031 -13.875 1.00 22.02 127 ALA D N 1
ATOM 7643 C CA . ALA D 1 135 ? -22.019 4.551 -15.042 1.00 22.69 127 ALA D CA 1
ATOM 7644 C C . ALA D 1 135 ? -22.984 5.238 -15.998 1.00 23.52 127 ALA D C 1
ATOM 7645 O O . ALA D 1 135 ? -22.715 6.340 -16.499 1.00 19.83 127 ALA D O 1
ATOM 7647 N N . VAL D 1 136 ? -24.125 4.605 -16.256 1.00 25.33 128 VAL D N 1
ATOM 7648 C CA . VAL D 1 136 ? -25.128 5.230 -17.113 1.00 27.30 128 VAL D CA 1
ATOM 7649 C C . VAL D 1 136 ? -25.665 6.496 -16.455 1.00 28.53 128 VAL D C 1
ATOM 7650 O O . VAL D 1 136 ? -25.931 7.503 -17.120 1.00 32.24 128 VAL D O 1
ATOM 7654 N N . GLU D 1 137 ? -25.843 6.457 -15.141 1.00 28.32 129 GLU D N 1
ATOM 7655 C CA . GLU D 1 137 ? -26.404 7.590 -14.425 1.00 29.82 129 GLU D CA 1
ATOM 7656 C C . GLU D 1 137 ? -25.485 8.800 -14.490 1.00 27.04 129 GLU D C 1
ATOM 7657 O O . GLU D 1 137 ? -25.972 9.937 -14.535 1.00 41.19 129 GLU D O 1
ATOM 7663 N N . ALA D 1 138 ? -24.170 8.576 -14.510 1.00 16.89 130 ALA D N 1
ATOM 7664 C CA . ALA D 1 138 ? -23.144 9.621 -14.487 1.00 26.02 130 ALA D CA 1
ATOM 7665 C C . ALA D 1 138 ? -22.783 10.179 -15.864 1.00 30.12 130 ALA D C 1
ATOM 7666 O O . ALA D 1 138 ? -21.913 11.047 -15.951 1.00 25.17 130 ALA D O 1
ATOM 7668 N N . GLY D 1 139 ? -23.345 9.650 -16.943 1.00 32.41 131 GLY D N 1
ATOM 7669 C CA . GLY D 1 139 ? -23.032 10.159 -18.263 1.00 26.39 131 GLY D CA 1
ATOM 7670 C C . GLY D 1 139 ? -21.703 9.724 -18.818 1.00 28.49 131 GLY D C 1
ATOM 7671 O O . GLY D 1 139 ? -21.172 10.390 -19.714 1.00 25.25 131 GLY D O 1
ATOM 7672 N N . ASP D 1 140 ? -21.164 8.606 -18.339 1.00 30.59 132 ASP D N 1
ATOM 7673 C CA . ASP D 1 140 ? -19.901 8.108 -18.863 1.00 26.62 132 ASP D CA 1
ATOM 7674 C C . ASP D 1 140 ? -20.037 7.811 -20.345 1.00 20.99 132 ASP D C 1
ATOM 7675 O O . ASP D 1 140 ? -21.089 7.363 -20.812 1.00 25.59 132 ASP D O 1
ATOM 7680 N N . ALA D 1 141 ? -18.970 8.089 -21.086 1.00 24.21 133 ALA D N 1
ATOM 7681 C CA . ALA D 1 141 ? -18.955 7.861 -22.521 1.00 18.60 133 ALA D CA 1
ATOM 7682 C C . ALA D 1 141 ? -18.655 6.410 -22.863 1.00 20.94 133 ALA D C 1
ATOM 7683 O O . ALA D 1 141 ? -18.963 5.968 -23.977 1.00 19.13 133 ALA D O 1
ATOM 7685 N N . GLU D 1 142 ? -18.021 5.675 -21.948 1.00 25.34 134 GLU D N 1
ATOM 7686 C CA . GLU D 1 142 ? -17.725 4.268 -22.181 1.00 27.53 134 GLU D CA 1
ATOM 7687 C C . GLU D 1 142 ? -17.730 3.556 -20.845 1.00 22.85 134 GLU D C 1
ATOM 7688 O O . GLU D 1 142 ? -17.678 4.183 -19.790 1.00 23.17 134 GLU D O 1
ATOM 7694 N N . SER D 1 143 ? -17.849 2.237 -20.904 1.00 21.39 135 SER D N 1
ATOM 7695 C CA . SER D 1 143 ? -17.673 1.400 -19.733 1.00 19.70 135 SER D CA 1
ATOM 7696 C C . SER D 1 143 ? -17.045 0.100 -20.213 1.00 23.33 135 SER D C 1
ATOM 7697 O O . SER D 1 143 ? -16.564 0.018 -21.346 1.00 23.24 135 SER D O 1
ATOM 7700 N N . GLY D 1 144 ? -17.052 -0.927 -19.368 1.00 23.06 136 GLY D N 1
ATOM 7701 C CA . GLY D 1 144 ? -16.484 -2.188 -19.818 1.00 15.73 136 GLY D CA 1
ATOM 7702 C C . GLY D 1 144 ? -16.421 -3.212 -18.715 1.00 14.08 136 GLY D C 1
ATOM 7703 O O . GLY D 1 144 ? -17.194 -3.160 -17.757 1.00 20.13 136 GLY D O 1
ATOM 7704 N N . VAL D 1 145 ? -15.475 -4.141 -18.867 1.00 14.47 137 VAL D N 1
ATOM 7705 C CA . VAL D 1 145 ? -15.247 -5.268 -17.974 1.00 14.37 137 VAL D CA 1
ATOM 7706 C C . VAL D 1 145 ? -13.775 -5.307 -17.586 1.00 28.44 137 VAL D C 1
ATOM 7707 O O . VAL D 1 145 ? -12.899 -5.150 -18.444 1.00 32.60 137 VAL D O 1
ATOM 7711 N N . THR D 1 146 ? -13.498 -5.535 -16.302 1.00 14.20 138 THR D N 1
ATOM 7712 C CA . THR D 1 146 ? -12.135 -5.732 -15.820 1.00 21.04 138 THR D CA 1
ATOM 7713 C C . THR D 1 146 ? -12.048 -7.115 -15.203 1.00 25.83 138 THR D C 1
ATOM 7714 O O . THR D 1 146 ? -12.811 -7.424 -14.283 1.00 33.50 138 THR D O 1
ATOM 7718 N N . VAL D 1 147 ? -11.137 -7.947 -15.710 1.00 25.60 139 VAL D N 1
ATOM 7719 C CA . VAL D 1 147 ? -10.791 -9.199 -15.045 1.00 25.58 139 VAL D CA 1
ATOM 7720 C C . VAL D 1 147 ? -9.709 -8.867 -14.023 1.00 28.76 139 VAL D C 1
ATOM 7721 O O . VAL D 1 147 ? -8.609 -8.434 -14.387 1.00 32.64 139 VAL D O 1
ATOM 7725 N N . MET D 1 148 ? -10.012 -9.079 -12.745 1.00 22.07 140 MET D N 1
ATOM 7726 C CA . MET D 1 148 ? -9.188 -8.596 -11.648 1.00 25.39 140 MET D CA 1
ATOM 7727 C C . MET D 1 148 ? -8.659 -9.753 -10.805 1.00 30.41 140 MET D C 1
ATOM 7728 O O . MET D 1 148 ? -9.335 -10.772 -10.631 1.00 31.36 140 MET D O 1
ATOM 7733 N N . GLN D 1 149 ? -7.432 -9.592 -10.289 1.00 35.95 141 GLN D N 1
ATOM 7734 C CA . GLN D 1 149 ? -6.859 -10.512 -9.308 1.00 36.35 141 GLN D CA 1
ATOM 7735 C C . GLN D 1 149 ? -7.315 -10.055 -7.932 1.00 32.56 141 GLN D C 1
ATOM 7736 O O . GLN D 1 149 ? -7.038 -8.916 -7.543 1.00 26.44 141 GLN D O 1
ATOM 7742 N N . MET D 1 150 ? -8.036 -10.918 -7.216 1.00 24.49 142 MET D N 1
ATOM 7743 C CA . MET D 1 150 ? -8.691 -10.485 -5.988 1.00 20.92 142 MET D CA 1
ATOM 7744 C C . MET D 1 150 ? -7.711 -10.291 -4.834 1.00 27.16 142 MET D C 1
ATOM 7745 O O . MET D 1 150 ? -6.853 -11.141 -4.565 1.00 29.32 142 MET D O 1
ATOM 7750 N N . GLU D 1 151 ? -7.867 -9.163 -4.151 1.00 22.91 143 GLU D N 1
ATOM 7751 C CA . GLU D 1 151 ? -7.144 -8.789 -2.949 1.00 27.46 143 GLU D CA 1
ATOM 7752 C C . GLU D 1 151 ? -8.132 -8.729 -1.789 1.00 32.79 143 GLU D C 1
ATOM 7753 O O . GLU D 1 151 ? -9.340 -8.886 -1.971 1.00 30.81 143 GLU D O 1
ATOM 7759 N N . ALA D 1 152 ? -7.620 -8.422 -0.596 1.00 27.42 144 ALA D N 1
ATOM 7760 C CA . ALA D 1 152 ? -8.493 -8.320 0.566 1.00 31.52 144 ALA D CA 1
ATOM 7761 C C . ALA D 1 152 ? -9.471 -7.158 0.427 1.00 39.25 144 ALA D C 1
ATOM 7762 O O . ALA D 1 152 ? -10.647 -7.288 0.787 1.00 43.32 144 ALA D O 1
ATOM 7764 N N . GLY D 1 153 ? -9.013 -6.020 -0.090 1.00 37.77 145 GLY D N 1
ATOM 7765 C CA . GLY D 1 153 ? -9.877 -4.862 -0.226 1.00 24.33 145 GLY D CA 1
ATOM 7766 C C . GLY D 1 153 ? -11.018 -5.088 -1.204 1.00 36.49 145 GLY D C 1
ATOM 7767 O O . GLY D 1 153 ? -11.090 -6.082 -1.923 1.00 40.38 145 GLY D O 1
ATOM 7768 N N . LEU D 1 154 ? -11.922 -4.104 -1.235 1.00 36.44 146 LEU D N 1
ATOM 7769 C CA . LEU D 1 154 ? -13.107 -4.130 -2.092 1.00 20.58 146 LEU D CA 1
ATOM 7770 C C . LEU D 1 154 ? -12.752 -3.672 -3.501 1.00 27.54 146 LEU D C 1
ATOM 7771 O O . LEU D 1 154 ? -12.583 -2.467 -3.738 1.00 18.65 146 LEU D O 1
ATOM 7776 N N . ASP D 1 155 ? -12.672 -4.635 -4.434 1.00 26.08 147 ASP D N 1
ATOM 7777 C CA . ASP D 1 155 ? -12.405 -4.387 -5.861 1.00 23.45 147 ASP D CA 1
ATOM 7778 C C . ASP D 1 155 ? -11.138 -3.552 -6.081 1.00 19.51 147 ASP D C 1
ATOM 7779 O O . ASP D 1 155 ? -11.084 -2.674 -6.944 1.00 25.79 147 ASP D O 1
ATOM 7784 N N . THR D 1 156 ? -10.100 -3.827 -5.302 1.00 20.22 148 THR D N 1
ATOM 7785 C CA . THR D 1 156 ? -8.847 -3.089 -5.399 1.00 18.80 148 THR D CA 1
ATOM 7786 C C . THR D 1 156 ? -7.748 -3.836 -6.135 1.00 19.00 148 THR D C 1
ATOM 7787 O O . THR D 1 156 ? -6.695 -3.247 -6.393 1.00 25.74 148 THR D O 1
ATOM 7791 N N . GLY D 1 157 ? -7.960 -5.098 -6.486 1.00 18.83 149 GLY D N 1
ATOM 7792 C CA . GLY D 1 157 ? -6.879 -5.964 -6.888 1.00 21.45 149 GLY D CA 1
ATOM 7793 C C . GLY D 1 157 ? -6.266 -5.580 -8.212 1.00 27.31 149 GLY D C 1
ATOM 7794 O O . GLY D 1 157 ? -6.773 -4.701 -8.919 1.00 30.06 149 GLY D O 1
ATOM 7795 N N . PRO D 1 158 ? -5.150 -6.222 -8.565 1.00 27.24 150 PRO D N 1
ATOM 7796 C CA . PRO D 1 158 ? -4.482 -5.897 -9.827 1.00 29.39 150 PRO D CA 1
ATOM 7797 C C . PRO D 1 158 ? -5.378 -6.178 -11.030 1.00 28.44 150 PRO D C 1
ATOM 7798 O O . PRO D 1 158 ? -6.148 -7.141 -11.053 1.00 29.17 150 PRO D O 1
ATOM 7802 N N . MET D 1 159 ? -5.279 -5.305 -12.032 1.00 25.51 151 MET D N 1
ATOM 7803 C CA . MET D 1 159 ? -6.130 -5.374 -13.214 1.00 25.21 151 MET D CA 1
ATOM 7804 C C . MET D 1 159 ? -5.415 -6.192 -14.283 1.00 27.36 151 MET D C 1
ATOM 7805 O O . MET D 1 159 ? -4.377 -5.772 -14.808 1.00 29.79 151 MET D O 1
ATOM 7810 N N . LEU D 1 160 ? -5.997 -7.332 -14.640 1.00 18.79 152 LEU D N 1
ATOM 7811 C CA . LEU D 1 160 ? -5.343 -8.269 -15.543 1.00 28.55 152 LEU D CA 1
ATOM 7812 C C . LEU D 1 160 ? -5.648 -7.968 -16.996 1.00 25.25 152 LEU D C 1
ATOM 7813 O O . LEU D 1 160 ? -4.744 -7.983 -17.836 1.00 29.26 152 LEU D O 1
ATOM 7818 N N . LEU D 1 161 ? -6.912 -7.690 -17.296 1.00 21.69 153 LEU D N 1
ATOM 7819 C CA . LEU D 1 161 ? -7.347 -7.450 -18.656 1.00 21.07 153 LEU D CA 1
ATOM 7820 C C . LEU D 1 161 ? -8.620 -6.628 -18.595 1.00 26.16 153 LEU D C 1
ATOM 7821 O O . LEU D 1 161 ? -9.485 -6.882 -17.749 1.00 28.69 153 LEU D O 1
ATOM 7826 N N . LYS D 1 162 ? -8.729 -5.654 -19.499 1.00 22.95 154 LYS D N 1
ATOM 7827 C CA . LYS D 1 162 ? -9.897 -4.787 -19.597 1.00 22.21 154 LYS D CA 1
ATOM 7828 C C . LYS D 1 162 ? -10.383 -4.825 -21.034 1.00 23.66 154 LYS D C 1
ATOM 7829 O O . LYS D 1 162 ? -9.592 -4.901 -21.976 1.00 23.87 154 LYS D O 1
ATOM 7835 N N . VAL D 1 163 ? -11.690 -4.749 -21.195 1.00 17.41 155 VAL D N 1
ATOM 7836 C CA . VAL D 1 163 ? -12.292 -4.635 -22.507 1.00 18.29 155 VAL D CA 1
ATOM 7837 C C . VAL D 1 163 ? -13.376 -3.587 -22.375 1.00 17.49 155 VAL D C 1
ATOM 7838 O O . VAL D 1 163 ? -14.110 -3.577 -21.383 1.00 22.11 155 VAL D O 1
ATOM 7842 N N . SER D 1 164 ? -13.430 -2.659 -23.319 1.00 23.66 156 SER D N 1
ATOM 7843 C CA . SER D 1 164 ? -14.304 -1.503 -23.191 1.00 24.57 156 SER D CA 1
ATOM 7844 C C . SER D 1 164 ? -15.434 -1.586 -24.204 1.00 18.51 156 SER D C 1
ATOM 7845 O O . SER D 1 164 ? -15.355 -2.309 -25.197 1.00 27.16 156 SER D O 1
ATOM 7848 N N . THR D 1 165 ? -16.499 -0.835 -23.931 1.00 27.13 157 THR D N 1
ATOM 7849 C CA . THR D 1 165 ? -17.664 -0.737 -24.821 1.00 27.55 157 THR D CA 1
ATOM 7850 C C . THR D 1 165 ? -18.211 0.672 -24.602 1.00 24.20 157 THR D C 1
ATOM 7851 O O . THR D 1 165 ? -18.089 1.209 -23.492 1.00 30.94 157 THR D O 1
ATOM 7855 N N . PRO D 1 166 ? -18.732 1.329 -25.626 1.00 19.89 158 PRO D N 1
ATOM 7856 C CA . PRO D 1 166 ? -19.224 2.694 -25.438 1.00 21.62 158 PRO D CA 1
ATOM 7857 C C . PRO D 1 166 ? -20.581 2.696 -24.758 1.00 25.64 158 PRO D C 1
ATOM 7858 O O . PRO D 1 166 ? -21.288 1.690 -24.698 1.00 21.73 158 PRO D O 1
ATOM 7862 N N . ILE D 1 167 ? -20.925 3.842 -24.200 1.00 27.14 159 ILE D N 1
ATOM 7863 C CA . ILE D 1 167 ? -22.288 4.085 -23.766 1.00 23.82 159 ILE D CA 1
ATOM 7864 C C . ILE D 1 167 ? -22.847 5.097 -24.744 1.00 27.78 159 ILE D C 1
ATOM 7865 O O . ILE D 1 167 ? -22.433 6.264 -24.750 1.00 31.92 159 ILE D O 1
ATOM 7870 N N . SER D 1 168 ? -23.780 4.650 -25.579 1.00 26.75 160 SER D N 1
ATOM 7871 C CA . SER D 1 168 ? -24.354 5.534 -26.579 1.00 29.64 160 SER D CA 1
ATOM 7872 C C . SER D 1 168 ? -25.447 6.367 -25.924 1.00 23.36 160 SER D C 1
ATOM 7873 O O . SER D 1 168 ? -25.794 6.155 -24.761 1.00 30.51 160 SER D O 1
ATOM 7876 N N . ALA D 1 169 ? -25.970 7.357 -26.650 1.00 27.69 161 ALA D N 1
ATOM 7877 C CA . ALA D 1 169 ? -27.003 8.186 -26.030 1.00 28.92 161 ALA D CA 1
ATOM 7878 C C . ALA D 1 169 ? -28.261 7.398 -25.694 1.00 33.01 161 ALA D C 1
ATOM 7879 O O . ALA D 1 169 ? -29.059 7.858 -24.877 1.00 39.11 161 ALA D O 1
ATOM 7881 N N . ALA D 1 170 ? -28.463 6.237 -26.317 1.00 25.79 162 ALA D N 1
ATOM 7882 C CA . ALA D 1 170 ? -29.664 5.441 -26.128 1.00 36.12 162 ALA D CA 1
ATOM 7883 C C . ALA D 1 170 ? -29.471 4.247 -25.190 1.00 31.97 162 ALA D C 1
ATOM 7884 O O . ALA D 1 170 ? -30.445 3.540 -24.906 1.00 31.57 162 ALA D O 1
ATOM 7886 N N . ASP D 1 171 ? -28.254 3.983 -24.723 1.00 27.24 163 ASP D N 1
ATOM 7887 C CA . ASP D 1 171 ? -28.023 2.799 -23.899 1.00 26.02 163 ASP D CA 1
ATOM 7888 C C . ASP D 1 171 ? -28.739 2.931 -22.566 1.00 24.98 163 ASP D C 1
ATOM 7889 O O . ASP D 1 171 ? -28.835 4.023 -21.998 1.00 27.28 163 ASP D O 1
ATOM 7894 N N . THR D 1 172 ? -29.289 1.823 -22.093 1.00 27.07 164 THR D N 1
ATOM 7895 C CA . THR D 1 172 ? -29.908 1.758 -20.779 1.00 31.59 164 THR D CA 1
ATOM 7896 C C . THR D 1 172 ? -29.065 0.893 -19.866 1.00 22.66 164 THR D C 1
ATOM 7897 O O . THR D 1 172 ? -28.045 0.340 -20.275 1.00 29.38 164 THR D O 1
ATOM 7901 N N . GLY D 1 173 ? -29.504 0.782 -18.611 1.00 24.32 165 GLY D N 1
ATOM 7902 C CA . GLY D 1 173 ? -28.855 -0.148 -17.704 1.00 18.44 165 GLY D CA 1
ATOM 7903 C C . GLY D 1 173 ? -28.884 -1.568 -18.233 1.00 18.80 165 GLY D C 1
ATOM 7904 O O . GLY D 1 173 ? -27.887 -2.286 -18.162 1.00 37.00 165 GLY D O 1
ATOM 7905 N N . GLY D 1 174 ? -30.002 -1.968 -18.835 1.00 20.19 166 GLY D N 1
ATOM 7906 C CA . GLY D 1 174 ? -30.116 -3.331 -19.329 1.00 31.08 166 GLY D CA 1
ATOM 7907 C C . GLY D 1 174 ? -29.301 -3.576 -20.584 1.00 31.00 166 GLY D C 1
ATOM 7908 O O . GLY D 1 174 ? -28.689 -4.642 -20.745 1.00 20.73 166 GLY D O 1
ATOM 7909 N N . SER D 1 175 ? -29.292 -2.604 -21.502 1.00 28.04 167 SER D N 1
ATOM 7910 C CA . SER D 1 175 ? -28.534 -2.794 -22.733 1.00 26.56 167 SER D CA 1
ATOM 7911 C C . SER D 1 175 ? -27.039 -2.872 -22.434 1.00 28.88 167 SER D C 1
ATOM 7912 O O . SER D 1 175 ? -26.326 -3.703 -23.012 1.00 27.16 167 SER D O 1
ATOM 7915 N N . LEU D 1 176 ? -26.567 -2.067 -21.475 1.00 21.26 168 LEU D N 1
ATOM 7916 C CA . LEU D 1 176 ? -25.179 -2.152 -21.042 1.00 25.89 168 LEU D CA 1
ATOM 7917 C C . LEU D 1 176 ? -24.904 -3.469 -20.315 1.00 35.45 168 LEU D C 1
ATOM 7918 O O . LEU D 1 176 ? -23.853 -4.093 -20.520 1.00 34.68 168 LEU D O 1
ATOM 7923 N N . HIS D 1 177 ? -25.846 -3.916 -19.478 1.00 34.69 169 HIS D N 1
ATOM 7924 C CA . HIS D 1 177 ? -25.711 -5.217 -18.822 1.00 28.85 169 HIS D CA 1
ATOM 7925 C C . HIS D 1 177 ? -25.565 -6.343 -19.838 1.00 18.40 169 HIS D C 1
ATOM 7926 O O . HIS D 1 177 ? -24.726 -7.237 -19.681 1.00 22.32 169 HIS D O 1
ATOM 7933 N N . ASP D 1 178 ? -26.410 -6.348 -20.863 1.00 21.33 170 ASP D N 1
ATOM 7934 C CA . ASP D 1 178 ? -26.358 -7.446 -21.812 1.00 26.79 170 ASP D CA 1
ATOM 7935 C C . ASP D 1 178 ? -25.030 -7.455 -22.565 1.00 27.46 170 ASP D C 1
ATOM 7936 O O . ASP D 1 178 ? -24.433 -8.520 -22.790 1.00 21.10 170 ASP D O 1
ATOM 7941 N N . ARG D 1 179 ? -24.491 -6.272 -22.858 1.00 25.14 171 ARG D N 1
ATOM 7942 C CA . ARG D 1 179 ? -23.232 -6.223 -23.588 1.00 22.42 171 ARG D CA 1
ATOM 7943 C C . ARG D 1 179 ? -22.072 -6.650 -22.707 1.00 25.03 171 ARG D C 1
ATOM 7944 O O . ARG D 1 179 ? -21.184 -7.376 -23.164 1.00 29.39 171 ARG D O 1
ATOM 7952 N N . LEU D 1 180 ? -22.059 -6.223 -21.439 1.00 25.27 172 LEU D N 1
ATOM 7953 C CA . LEU D 1 180 ? -20.966 -6.629 -20.556 1.00 20.81 172 LEU D CA 1
ATOM 7954 C C . LEU D 1 180 ? -21.030 -8.113 -20.239 1.00 19.89 172 LEU D C 1
ATOM 7955 O O . LEU D 1 180 ? -19.995 -8.739 -19.982 1.00 17.22 172 LEU D O 1
ATOM 7960 N N . ALA D 1 181 ? -22.228 -8.696 -20.288 1.00 21.39 173 ALA D N 1
ATOM 7961 C CA . ALA D 1 181 ? -22.410 -10.125 -20.076 1.00 24.57 173 ALA D CA 1
ATOM 7962 C C . ALA D 1 181 ? -21.886 -10.973 -21.233 1.00 20.19 173 ALA D C 1
ATOM 7963 O O . ALA D 1 181 ? -21.725 -12.186 -21.066 1.00 20.95 173 ALA D O 1
ATOM 7965 N N . ALA D 1 182 ? -21.622 -10.371 -22.390 1.00 22.07 174 ALA D N 1
ATOM 7966 C CA . ALA D 1 182 ? -20.985 -11.029 -23.521 1.00 22.01 174 ALA D CA 1
ATOM 7967 C C . ALA D 1 182 ? -19.473 -10.810 -23.535 1.00 24.46 174 ALA D C 1
ATOM 7968 O O . ALA D 1 182 ? -18.702 -11.713 -23.886 1.00 22.44 174 ALA D O 1
ATOM 7970 N N . LEU D 1 183 ? -19.044 -9.610 -23.157 1.00 20.22 175 LEU D N 1
ATOM 7971 C CA . LEU D 1 183 ? -17.633 -9.276 -23.178 1.00 19.91 175 LEU D CA 1
ATOM 7972 C C . LEU D 1 183 ? -16.892 -9.970 -22.045 1.00 25.78 175 LEU D C 1
ATOM 7973 O O . LEU D 1 183 ? -15.770 -10.465 -22.235 1.00 19.85 175 LEU D O 1
ATOM 7978 N N . GLY D 1 184 ? -17.496 -9.991 -20.858 1.00 19.73 176 GLY D N 1
ATOM 7979 C CA . GLY D 1 184 ? -16.880 -10.532 -19.674 1.00 17.80 176 GLY D CA 1
ATOM 7980 C C . GLY D 1 184 ? -16.390 -11.954 -19.826 1.00 19.93 176 GLY D C 1
ATOM 7981 O O . GLY D 1 184 ? -15.218 -12.248 -19.578 1.00 23.36 176 GLY D O 1
ATOM 7982 N N . PRO D 1 185 ? -17.273 -12.867 -20.241 1.00 19.97 177 PRO D N 1
ATOM 7983 C CA . PRO D 1 185 ? -16.856 -14.272 -20.348 1.00 21.29 177 PRO D CA 1
ATOM 7984 C C . PRO D 1 185 ? -15.676 -14.488 -21.278 1.00 22.27 177 PRO D C 1
ATOM 7985 O O . PRO D 1 185 ? -14.750 -15.235 -20.930 1.00 22.82 177 PRO D O 1
ATOM 7989 N N . LYS D 1 186 ? -15.668 -13.848 -22.450 1.00 24.67 178 LYS D N 1
ATOM 7990 C CA . LYS D 1 186 ? -14.517 -13.983 -23.335 1.00 23.94 178 LYS D CA 1
ATOM 7991 C C . LYS D 1 186 ? -13.254 -13.443 -22.671 1.00 23.09 178 LYS D C 1
ATOM 7992 O O . LYS D 1 186 ? -12.182 -14.049 -22.785 1.00 34.11 178 LYS D O 1
ATOM 7998 N N . ALA D 1 187 ? -13.369 -12.334 -21.936 1.00 21.43 179 ALA D N 1
ATOM 7999 C CA . ALA D 1 187 ? -12.201 -11.750 -21.277 1.00 20.79 179 ALA D CA 1
ATOM 8000 C C . ALA D 1 187 ? -11.621 -12.676 -20.224 1.00 22.12 179 ALA D C 1
ATOM 8001 O O . ALA D 1 187 ? -10.399 -12.722 -20.049 1.00 24.14 179 ALA D O 1
ATOM 8003 N N . VAL D 1 188 ? -12.482 -13.380 -19.477 1.00 20.61 180 VAL D N 1
ATOM 8004 C CA . VAL D 1 188 ? -12.001 -14.301 -18.453 1.00 22.89 180 VAL D CA 1
ATOM 8005 C C . VAL D 1 188 ? -11.244 -15.464 -19.087 1.00 30.89 180 VAL D C 1
ATOM 8006 O O . VAL D 1 188 ? -10.169 -15.855 -18.613 1.00 29.01 180 VAL D O 1
ATOM 8010 N N . ILE D 1 189 ? -11.782 -16.035 -20.167 1.00 23.84 181 ILE D N 1
ATOM 8011 C CA . ILE D 1 189 ? -11.089 -17.124 -20.844 1.00 27.82 181 ILE D CA 1
ATOM 8012 C C . ILE D 1 189 ? -9.730 -16.672 -21.373 1.00 35.39 181 ILE D C 1
ATOM 8013 O O . ILE D 1 189 ? -8.724 -17.369 -21.189 1.00 27.65 181 ILE D O 1
ATOM 8018 N N . GLU D 1 190 ? -9.661 -15.488 -22.002 1.00 43.92 182 GLU D N 1
ATOM 8019 C CA . GLU D 1 190 ? -8.358 -15.002 -22.462 1.00 42.74 182 GLU D CA 1
ATOM 8020 C C . GLU D 1 190 ? -7.454 -14.730 -21.267 1.00 33.92 182 GLU D C 1
ATOM 8021 O O . GLU D 1 190 ? -6.250 -15.026 -21.311 1.00 31.76 182 GLU D O 1
ATOM 8023 N N . ALA D 1 191 ? -8.025 -14.194 -20.181 1.00 24.15 183 ALA D N 1
ATOM 8024 C CA . ALA D 1 191 ? -7.220 -13.927 -18.995 1.00 23.66 183 ALA D CA 1
ATOM 8025 C C . ALA D 1 191 ? -6.728 -15.213 -18.333 1.00 34.36 183 ALA D C 1
ATOM 8026 O O . ALA D 1 191 ? -5.581 -15.282 -17.873 1.00 30.36 183 ALA D O 1
ATOM 8028 N N . ILE D 1 192 ? -7.570 -16.242 -18.271 1.00 33.71 184 ILE D N 1
ATOM 8029 C CA . ILE D 1 192 ? -7.133 -17.501 -17.675 1.00 26.40 184 ILE D CA 1
ATOM 8030 C C . ILE D 1 192 ? -5.937 -18.074 -18.433 1.00 28.41 184 ILE D C 1
ATOM 8031 O O . ILE D 1 192 ? -4.967 -18.533 -17.821 1.00 29.41 184 ILE D O 1
ATOM 8036 N N . ALA D 1 193 ? -5.952 -17.999 -19.765 1.00 34.13 185 ALA D N 1
ATOM 8037 C CA . ALA D 1 193 ? -4.854 -18.574 -20.542 1.00 31.47 185 ALA D CA 1
ATOM 8038 C C . ALA D 1 193 ? -3.530 -17.916 -20.192 1.00 31.75 185 ALA D C 1
ATOM 8039 O O . ALA D 1 193 ? -2.517 -18.598 -20.017 1.00 40.38 185 ALA D O 1
ATOM 8041 N N . GLY D 1 194 ? -3.528 -16.592 -20.049 1.00 31.52 186 GLY D N 1
ATOM 8042 C CA . GLY D 1 194 ? -2.305 -15.901 -19.680 1.00 34.72 186 GLY D CA 1
ATOM 8043 C C . GLY D 1 194 ? -1.818 -16.252 -18.287 1.00 40.43 186 GLY D C 1
ATOM 8044 O O . GLY D 1 194 ? -0.609 -16.318 -18.039 1.00 38.96 186 GLY D O 1
ATOM 8045 N N . LEU D 1 195 ? -2.742 -16.472 -17.351 1.00 41.78 187 LEU D N 1
ATOM 8046 C CA . LEU D 1 195 ? -2.300 -16.856 -16.019 1.00 39.78 187 LEU D CA 1
ATOM 8047 C C . LEU D 1 195 ? -1.663 -18.244 -16.048 1.00 48.32 187 LEU D C 1
ATOM 8048 O O . LEU D 1 195 ? -0.545 -18.436 -15.552 1.00 52.33 187 LEU D O 1
ATOM 8053 N N . ALA D 1 196 ? -2.310 -19.195 -16.735 1.00 39.66 188 ALA D N 1
ATOM 8054 C CA . ALA D 1 196 ? -1.809 -20.561 -16.785 1.00 39.35 188 ALA D CA 1
ATOM 8055 C C . ALA D 1 196 ? -0.472 -20.647 -17.505 1.00 46.25 188 ALA D C 1
ATOM 8056 O O . ALA D 1 196 ? 0.345 -21.526 -17.196 1.00 44.82 188 ALA D O 1
ATOM 8058 N N . ALA D 1 197 ? -0.240 -19.762 -18.471 1.00 36.42 189 ALA D N 1
ATOM 8059 C CA . ALA D 1 197 ? 1.032 -19.712 -19.166 1.00 38.56 189 ALA D CA 1
ATOM 8060 C C . ALA D 1 197 ? 2.118 -18.949 -18.403 1.00 48.74 189 ALA D C 1
ATOM 8061 O O . ALA D 1 197 ? 3.280 -18.997 -18.814 1.00 62.50 189 ALA D O 1
ATOM 8063 N N . GLY D 1 198 ? 1.784 -18.285 -17.295 1.00 44.78 190 GLY D N 1
ATOM 8064 C CA . GLY D 1 198 ? 2.710 -17.429 -16.557 1.00 42.85 190 GLY D CA 1
ATOM 8065 C C . GLY D 1 198 ? 3.085 -16.110 -17.214 1.00 44.20 190 GLY D C 1
ATOM 8066 O O . GLY D 1 198 ? 4.019 -15.439 -16.755 1.00 45.35 190 GLY D O 1
ATOM 8067 N N . THR D 1 199 ? 2.325 -15.674 -18.219 1.00 41.55 191 THR D N 1
ATOM 8068 C CA . THR D 1 199 ? 2.671 -14.539 -19.065 1.00 40.97 191 THR D CA 1
ATOM 8069 C C . THR D 1 199 ? 1.889 -13.281 -18.766 1.00 42.94 191 THR D C 1
ATOM 8070 O O . THR D 1 199 ? 2.083 -12.279 -19.458 1.00 56.55 191 THR D O 1
ATOM 8074 N N . LEU D 1 200 ? 0.969 -13.313 -17.820 1.00 41.05 192 LEU D N 1
ATOM 8075 C CA . LEU D 1 200 ? 0.065 -12.196 -17.594 1.00 42.90 192 LEU D CA 1
ATOM 8076 C C . LEU D 1 200 ? 0.358 -11.542 -16.244 1.00 47.42 192 LEU D C 1
ATOM 8077 O O . LEU D 1 200 ? 0.376 -12.226 -15.213 1.00 49.28 192 LEU D O 1
ATOM 8082 N N . HIS D 1 201 ? 0.603 -10.227 -16.248 1.00 37.16 193 HIS D N 1
ATOM 8083 C CA A HIS D 1 201 ? 0.844 -9.486 -15.019 0.50 39.62 193 HIS D CA 1
ATOM 8084 C CA B HIS D 1 201 ? 0.861 -9.461 -15.030 0.50 39.58 193 HIS D CA 1
ATOM 8085 C C . HIS D 1 201 ? -0.134 -8.323 -14.919 1.00 27.14 193 HIS D C 1
ATOM 8086 O O . HIS D 1 201 ? -0.251 -7.514 -15.842 1.00 25.51 193 HIS D O 1
ATOM 8099 N N . GLY D 1 202 ? -0.832 -8.245 -13.790 1.00 24.57 194 GLY D N 1
ATOM 8100 C CA . GLY D 1 202 ? -1.834 -7.203 -13.601 1.00 22.91 194 GLY D CA 1
ATOM 8101 C C . GLY D 1 202 ? -1.225 -5.838 -13.304 1.00 24.66 194 GLY D C 1
ATOM 8102 O O . GLY D 1 202 ? -0.167 -5.717 -12.693 1.00 30.71 194 GLY D O 1
ATOM 8103 N N . GLU D 1 203 ? -1.932 -4.789 -13.719 1.00 24.49 195 GLU D N 1
ATOM 8104 C CA . GLU D 1 203 ? -1.529 -3.420 -13.430 1.00 22.43 195 GLU D CA 1
ATOM 8105 C C . GLU D 1 203 ? -2.105 -3.001 -12.083 1.00 26.08 195 GLU D C 1
ATOM 8106 O O . GLU D 1 203 ? -3.305 -3.170 -11.834 1.00 20.38 195 GLU D O 1
ATOM 8112 N N . ILE D 1 204 ? -1.246 -2.470 -11.213 1.00 22.86 196 ILE D N 1
ATOM 8113 C CA . ILE D 1 204 ? -1.677 -2.085 -9.873 1.00 22.66 196 ILE D CA 1
ATOM 8114 C C . ILE D 1 204 ? -2.603 -0.885 -9.966 1.00 24.81 196 ILE D C 1
ATOM 8115 O O . ILE D 1 204 ? -2.327 0.068 -10.707 1.00 28.93 196 ILE D O 1
ATOM 8120 N N . GLN D 1 205 ? -3.688 -0.899 -9.182 1.00 27.90 197 GLN D N 1
ATOM 8121 C CA . GLN D 1 205 ? -4.666 0.186 -9.228 1.00 19.78 197 GLN D CA 1
ATOM 8122 C C . GLN D 1 205 ? -4.171 1.443 -8.522 1.00 20.83 197 GLN D C 1
ATOM 8123 O O . GLN D 1 205 ? -3.528 1.371 -7.477 1.00 30.59 197 GLN D O 1
ATOM 8129 N N . ASP D 1 206 ? -4.464 2.597 -9.119 1.00 23.46 198 ASP D N 1
ATOM 8130 C CA . ASP D 1 206 ? -4.243 3.911 -8.517 1.00 24.39 198 ASP D CA 1
ATOM 8131 C C . ASP D 1 206 ? -5.539 4.384 -7.843 1.00 33.21 198 ASP D C 1
ATOM 8132 O O . ASP D 1 206 ? -6.526 4.692 -8.524 1.00 19.69 198 ASP D O 1
ATOM 8137 N N . ASP D 1 207 ? -5.525 4.482 -6.505 1.00 31.35 199 ASP D N 1
ATOM 8138 C CA . ASP D 1 207 ? -6.700 4.948 -5.770 1.00 27.12 199 ASP D CA 1
ATOM 8139 C C . ASP D 1 207 ? -7.138 6.328 -6.223 1.00 31.24 199 ASP D C 1
ATOM 8140 O O . ASP D 1 207 ? -8.313 6.680 -6.080 1.00 35.42 199 ASP D O 1
ATOM 8145 N N . ALA D 1 208 ? -6.211 7.125 -6.765 1.00 34.13 200 ALA D N 1
ATOM 8146 C CA . ALA D 1 208 ? -6.549 8.468 -7.220 1.00 27.51 200 ALA D CA 1
ATOM 8147 C C . ALA D 1 208 ? -7.566 8.446 -8.349 1.00 26.29 200 ALA D C 1
ATOM 8148 O O . ALA D 1 208 ? -8.257 9.447 -8.557 1.00 35.15 200 ALA D O 1
ATOM 8150 N N . LEU D 1 209 ? -7.671 7.337 -9.077 1.00 19.84 201 LEU D N 1
ATOM 8151 C CA . LEU D 1 209 ? -8.599 7.204 -10.191 1.00 21.21 201 LEU D CA 1
ATOM 8152 C C . LEU D 1 209 ? -9.853 6.437 -9.815 1.00 17.48 201 LEU D C 1
ATOM 8153 O O . LEU D 1 209 ? -10.697 6.187 -10.675 1.00 28.22 201 LEU D O 1
ATOM 8158 N N . ALA D 1 210 ? -9.985 6.048 -8.564 1.00 18.57 202 ALA D N 1
ATOM 8159 C CA . ALA D 1 210 ? -11.063 5.175 -8.144 1.00 22.40 202 ALA D CA 1
ATOM 8160 C C . ALA D 1 210 ? -12.325 5.967 -7.847 1.00 21.10 202 ALA D C 1
ATOM 8161 O O . ALA D 1 210 ? -12.264 7.069 -7.300 1.00 25.56 202 ALA D O 1
ATOM 8163 N N . THR D 1 211 ? -13.464 5.426 -8.273 1.00 16.79 203 THR D N 1
ATOM 8164 C CA . THR D 1 211 ? -14.768 5.877 -7.814 1.00 18.77 203 THR D CA 1
ATOM 8165 C C . THR D 1 211 ? -15.551 4.650 -7.371 1.00 28.65 203 THR D C 1
ATOM 8166 O O . THR D 1 211 ? -15.238 3.522 -7.752 1.00 26.85 203 THR D O 1
ATOM 8170 N N . TYR D 1 212 ? -16.579 4.869 -6.561 1.00 34.30 204 TYR D N 1
ATOM 8171 C CA . TYR D 1 212 ? -17.331 3.779 -5.960 1.00 16.68 204 TYR D CA 1
ATOM 8172 C C . TYR D 1 212 ? -18.776 3.880 -6.406 1.00 19.13 204 TYR D C 1
ATOM 8173 O O . TYR D 1 212 ? -19.369 4.964 -6.373 1.00 26.29 204 TYR D O 1
ATOM 8182 N N . ALA D 1 213 ? -19.318 2.751 -6.863 1.00 25.32 205 ALA D N 1
ATOM 8183 C CA . ALA D 1 213 ? -20.688 2.648 -7.383 1.00 23.07 205 ALA D CA 1
ATOM 8184 C C . ALA D 1 213 ? -21.599 1.990 -6.337 1.00 22.93 205 ALA D C 1
ATOM 8185 O O . ALA D 1 213 ? -21.859 0.781 -6.364 1.00 16.74 205 ALA D O 1
ATOM 8187 N N . HIS D 1 214 ? -22.087 2.807 -5.400 1.00 18.02 206 HIS D N 1
ATOM 8188 C CA . HIS D 1 214 ? -22.834 2.312 -4.245 1.00 23.42 206 HIS D CA 1
ATOM 8189 C C . HIS D 1 214 ? -24.139 1.657 -4.671 1.00 24.88 206 HIS D C 1
ATOM 8190 O O . HIS D 1 214 ? -24.783 2.076 -5.637 1.00 30.45 206 HIS D O 1
ATOM 8197 N N . LYS D 1 215 ? -24.545 0.646 -3.906 1.00 24.70 207 LYS D N 1
ATOM 8198 C CA . LYS D 1 215 ? -25.785 -0.062 -4.188 1.00 30.22 207 LYS D CA 1
ATOM 8199 C C . LYS D 1 215 ? -26.987 0.883 -4.151 1.00 29.18 207 LYS D C 1
ATOM 8200 O O . LYS D 1 215 ? -27.003 1.882 -3.428 1.00 23.09 207 LYS D O 1
ATOM 8206 N N . LEU D 1 216 ? -27.990 0.564 -4.966 1.00 22.13 208 LEU D N 1
ATOM 8207 C CA . LEU D 1 216 ? -29.218 1.339 -5.007 1.00 23.32 208 LEU D CA 1
ATOM 8208 C C . LEU D 1 216 ? -29.990 1.176 -3.715 1.00 28.68 208 LEU D C 1
ATOM 8209 O O . LEU D 1 216 ? -30.004 0.095 -3.121 1.00 32.66 208 LEU D O 1
ATOM 8214 N N . ASN D 1 217 ? -30.576 2.267 -3.241 1.00 28.74 209 ASN D N 1
ATOM 8215 C CA . ASN D 1 217 ? -31.348 2.235 -2.010 1.00 37.57 209 ASN D CA 1
ATOM 8216 C C . ASN D 1 217 ? -32.839 2.392 -2.319 1.00 36.20 209 ASN D C 1
ATOM 8217 O O . ASN D 1 217 ? -33.250 2.561 -3.472 1.00 36.73 209 ASN D O 1
ATOM 8222 N N . LYS D 1 218 ? -33.647 2.364 -1.256 1.00 42.06 210 LYS D N 1
ATOM 8223 C CA . LYS D 1 218 ? -35.097 2.261 -1.407 1.00 45.25 210 LYS D CA 1
ATOM 8224 C C . LYS D 1 218 ? -35.666 3.470 -2.141 1.00 49.97 210 LYS D C 1
ATOM 8225 O O . LYS D 1 218 ? -36.468 3.327 -3.070 1.00 48.14 210 LYS D O 1
ATOM 8227 N N . ASP D 1 219 ? -35.265 4.674 -1.735 1.00 54.94 211 ASP D N 1
ATOM 8228 C CA . ASP D 1 219 ? -35.985 5.876 -2.130 1.00 60.72 211 ASP D CA 1
ATOM 8229 C C . ASP D 1 219 ? -35.492 6.518 -3.415 1.00 51.47 211 ASP D C 1
ATOM 8230 O O . ASP D 1 219 ? -36.196 7.375 -3.966 1.00 48.80 211 ASP D O 1
ATOM 8235 N N . GLU D 1 220 ? -34.334 6.114 -3.923 1.00 45.52 212 GLU D N 1
ATOM 8236 C CA . GLU D 1 220 ? -33.670 6.945 -4.917 1.00 28.51 212 GLU D CA 1
ATOM 8237 C C . GLU D 1 220 ? -34.318 6.856 -6.288 1.00 31.94 212 GLU D C 1
ATOM 8238 O O . GLU D 1 220 ? -34.165 7.782 -7.093 1.00 25.49 212 GLU D O 1
ATOM 8244 N N . ALA D 1 221 ? -35.010 5.755 -6.590 1.00 37.96 213 ALA D N 1
ATOM 8245 C CA . ALA D 1 221 ? -35.666 5.630 -7.887 1.00 32.18 213 ALA D CA 1
ATOM 8246 C C . ALA D 1 221 ? -36.903 6.520 -8.018 1.00 34.85 213 ALA D C 1
ATOM 8247 O O . ALA D 1 221 ? -37.473 6.595 -9.112 1.00 39.03 213 ALA D O 1
ATOM 8249 N N . ARG D 1 222 ? -37.342 7.190 -6.954 1.00 33.24 214 ARG D N 1
ATOM 8250 C CA . ARG D 1 222 ? -38.408 8.179 -7.091 1.00 38.71 214 ARG D CA 1
ATOM 8251 C C . ARG D 1 222 ? -37.828 9.469 -7.667 1.00 39.83 214 ARG D C 1
ATOM 8252 O O . ARG D 1 222 ? -36.857 10.018 -7.132 1.00 41.87 214 ARG D O 1
ATOM 8260 N N . LEU D 1 223 ? -38.420 9.951 -8.757 1.00 37.30 215 LEU D N 1
ATOM 8261 C CA . LEU D 1 223 ? -37.847 11.078 -9.487 1.00 32.99 215 LEU D CA 1
ATOM 8262 C C . LEU D 1 223 ? -37.985 12.353 -8.670 1.00 37.87 215 LEU D C 1
ATOM 8263 O O . LEU D 1 223 ? -39.097 12.758 -8.313 1.00 45.85 215 LEU D O 1
ATOM 8268 N N . ASP D 1 224 ? -36.858 13.011 -8.429 1.00 35.49 216 ASP D N 1
ATOM 8269 C CA . ASP D 1 224 ? -36.818 14.308 -7.765 1.00 32.58 216 ASP D CA 1
ATOM 8270 C C . ASP D 1 224 ? -36.900 15.349 -8.871 1.00 35.13 216 ASP D C 1
ATOM 8271 O O . ASP D 1 224 ? -35.921 15.588 -9.589 1.00 25.17 216 ASP D O 1
ATOM 8276 N N . TRP D 1 225 ? -38.086 15.943 -9.041 1.00 38.02 217 TRP D N 1
ATOM 8277 C CA . TRP D 1 225 ? -38.289 16.879 -10.144 1.00 39.82 217 TRP D CA 1
ATOM 8278 C C . TRP D 1 225 ? -37.572 18.214 -9.957 1.00 47.98 217 TRP D C 1
ATOM 8279 O O . TRP D 1 225 ? -37.512 18.997 -10.911 1.00 53.09 217 TRP D O 1
ATOM 8290 N N . SER D 1 226 ? -36.997 18.481 -8.782 1.00 42.58 218 SER D N 1
ATOM 8291 C CA . SER D 1 226 ? -36.205 19.686 -8.583 1.00 33.47 218 SER D CA 1
ATOM 8292 C C . SER D 1 226 ? -34.812 19.585 -9.186 1.00 30.93 218 SER D C 1
ATOM 8293 O O . SER D 1 226 ? -34.119 20.604 -9.251 1.00 42.79 218 SER D O 1
ATOM 8296 N N . ARG D 1 227 ? -34.395 18.390 -9.611 1.00 26.15 219 ARG D N 1
ATOM 8297 C CA . ARG D 1 227 ? -33.084 18.155 -10.202 1.00 26.10 219 ARG D CA 1
ATOM 8298 C C . ARG D 1 227 ? -33.000 18.727 -11.619 1.00 24.88 219 ARG D C 1
ATOM 8299 O O . ARG D 1 227 ? -34.018 19.062 -12.223 1.00 30.65 219 ARG D O 1
ATOM 8307 N N . PRO D 1 228 ? -31.793 18.885 -12.159 1.00 24.47 220 PRO D N 1
ATOM 8308 C CA . PRO D 1 228 ? -31.668 19.304 -13.561 1.00 24.86 220 PRO D CA 1
ATOM 8309 C C . PRO D 1 228 ? -32.181 18.215 -14.494 1.00 26.52 220 PRO D C 1
ATOM 8310 O O . PRO D 1 228 ? -32.043 17.022 -14.214 1.00 24.58 220 PRO D O 1
ATOM 8314 N N . ALA D 1 229 ? -32.783 18.635 -15.616 1.00 27.85 221 ALA D N 1
ATOM 8315 C CA . ALA D 1 229 ? -33.360 17.669 -16.550 1.00 24.23 221 ALA D CA 1
ATOM 8316 C C . ALA D 1 229 ? -32.301 16.695 -17.061 1.00 23.09 221 ALA D C 1
ATOM 8317 O O . ALA D 1 229 ? -32.568 15.500 -17.237 1.00 29.30 221 ALA D O 1
ATOM 8319 N N . VAL D 1 230 ? -31.083 17.182 -17.261 1.00 25.75 222 VAL D N 1
ATOM 8320 C CA . VAL D 1 230 ? -29.989 16.331 -17.714 1.00 29.43 222 VAL D CA 1
ATOM 8321 C C . VAL D 1 230 ? -29.795 15.152 -16.771 1.00 39.72 222 VAL D C 1
ATOM 8322 O O . VAL D 1 230 ? -29.629 14.003 -17.203 1.00 43.57 222 VAL D O 1
ATOM 8326 N N . GLU D 1 231 ? -29.794 15.422 -15.466 1.00 35.54 223 GLU D N 1
ATOM 8327 C CA . GLU D 1 231 ? -29.563 14.354 -14.506 1.00 23.38 223 GLU D CA 1
ATOM 8328 C C . GLU D 1 231 ? -30.665 13.316 -14.571 1.00 27.82 223 GLU D C 1
ATOM 8329 O O . GLU D 1 231 ? -30.387 12.109 -14.602 1.00 28.55 223 GLU D O 1
ATOM 8335 N N . LEU D 1 232 ? -31.919 13.769 -14.631 1.00 25.82 224 LEU D N 1
ATOM 8336 C CA . LEU D 1 232 ? -33.057 12.857 -14.696 1.00 20.13 224 LEU D CA 1
ATOM 8337 C C . LEU D 1 232 ? -33.067 12.084 -16.007 1.00 23.18 224 LEU D C 1
ATOM 8338 O O . LEU D 1 232 ? -33.489 10.921 -16.050 1.00 19.81 224 LEU D O 1
ATOM 8343 N N . GLU D 1 233 ? -32.638 12.722 -17.099 1.00 23.89 225 GLU D N 1
ATOM 8344 C CA . GLU D 1 233 ? -32.566 11.999 -18.360 1.00 21.90 225 GLU D CA 1
ATOM 8345 C C . GLU D 1 233 ? -31.646 10.793 -18.237 1.00 26.14 225 GLU D C 1
ATOM 8346 O O . GLU D 1 233 ? -31.956 9.708 -18.742 1.00 30.19 225 GLU D O 1
ATOM 8352 N N . ARG D 1 234 ? -30.521 10.959 -17.546 1.00 24.13 226 ARG D N 1
ATOM 8353 C CA . ARG D 1 234 ? -29.582 9.859 -17.363 1.00 25.26 226 ARG D CA 1
ATOM 8354 C C . ARG D 1 234 ? -30.159 8.797 -16.430 1.00 27.32 226 ARG D C 1
ATOM 8355 O O . ARG D 1 234 ? -30.035 7.591 -16.689 1.00 18.51 226 ARG D O 1
ATOM 8363 N N . GLN D 1 235 ? -30.827 9.230 -15.359 1.00 24.78 227 GLN D N 1
ATOM 8364 C CA . GLN D 1 235 ? -31.373 8.289 -14.387 1.00 24.24 227 GLN D CA 1
ATOM 8365 C C . GLN D 1 235 ? -32.423 7.376 -15.021 1.00 22.36 227 GLN D C 1
ATOM 8366 O O . GLN D 1 235 ? -32.445 6.169 -14.766 1.00 19.68 227 GLN D O 1
ATOM 8372 N N . VAL D 1 236 ? -33.300 7.934 -15.851 1.00 23.53 228 VAL D N 1
ATOM 8373 C CA . VAL D 1 236 ? -34.362 7.127 -16.440 1.00 26.92 228 VAL D CA 1
ATOM 8374 C C . VAL D 1 236 ? -33.770 6.000 -17.282 1.00 20.48 228 VAL D C 1
ATOM 8375 O O . VAL D 1 236 ? -34.225 4.850 -17.219 1.00 21.25 228 VAL D O 1
ATOM 8379 N N . ARG D 1 237 ? -32.741 6.300 -18.069 1.00 20.02 229 ARG D N 1
ATOM 8380 C CA . ARG D 1 237 ? -32.089 5.235 -18.823 1.00 24.52 229 ARG D CA 1
ATOM 8381 C C . ARG D 1 237 ? -31.380 4.252 -17.899 1.00 26.27 229 ARG D C 1
ATOM 8382 O O . ARG D 1 237 ? -31.520 3.036 -18.062 1.00 34.79 229 ARG D O 1
ATOM 8390 N N . ALA D 1 238 ? -30.644 4.751 -16.904 1.00 19.55 230 ALA D N 1
ATOM 8391 C CA . ALA D 1 238 ? -29.866 3.855 -16.050 1.00 19.76 230 ALA D CA 1
ATOM 8392 C C . ALA D 1 238 ? -30.752 2.836 -15.351 1.00 28.55 230 ALA D C 1
ATOM 8393 O O . ALA D 1 238 ? -30.366 1.668 -15.196 1.00 31.88 230 ALA D O 1
ATOM 8395 N N . PHE D 1 239 ? -31.952 3.261 -14.943 1.00 26.71 231 PHE D N 1
ATOM 8396 C CA . PHE D 1 239 ? -32.871 2.449 -14.163 1.00 28.15 231 PHE D CA 1
ATOM 8397 C C . PHE D 1 239 ? -33.874 1.688 -15.026 1.00 26.58 231 PHE D C 1
ATOM 8398 O O . PHE D 1 239 ? -34.860 1.155 -14.502 1.00 24.99 231 PHE D O 1
ATOM 8406 N N . THR D 1 240 ? -33.614 1.579 -16.314 1.00 23.19 232 THR D N 1
ATOM 8407 C CA . THR D 1 240 ? -34.400 0.762 -17.215 1.00 28.75 232 THR D CA 1
ATOM 8408 C C . THR D 1 240 ? -33.607 -0.493 -17.537 1.00 25.29 232 THR D C 1
ATOM 8409 O O . THR D 1 240 ? -32.415 -0.377 -17.843 1.00 27.59 232 THR D O 1
ATOM 8413 N N . PRO D 1 241 ? -34.171 -1.707 -17.413 1.00 27.18 233 PRO D N 1
ATOM 8414 C CA . PRO D 1 241 ? -35.529 -2.073 -17.027 1.00 28.82 233 PRO D CA 1
ATOM 8415 C C . PRO D 1 241 ? -35.674 -2.272 -15.528 1.00 36.97 233 PRO D C 1
ATOM 8416 O O . PRO D 1 241 ? -36.747 -2.674 -15.098 1.00 51.36 233 PRO D O 1
ATOM 8420 N N . TRP D 1 242 ? -34.610 -2.062 -14.752 1.00 28.67 234 TRP D N 1
ATOM 8421 C CA . TRP D 1 242 ? -34.676 -2.190 -13.300 1.00 29.71 234 TRP D CA 1
ATOM 8422 C C . TRP D 1 242 ? -33.805 -1.125 -12.655 1.00 27.87 234 TRP D C 1
ATOM 8423 O O . TRP D 1 242 ? -32.691 -0.875 -13.127 1.00 26.41 234 TRP D O 1
ATOM 8434 N N . PRO D 1 243 ? -34.275 -0.486 -11.574 1.00 29.15 235 PRO D N 1
ATOM 8435 C CA . PRO D 1 243 ? -35.518 -0.720 -10.823 1.00 30.40 235 PRO D CA 1
ATOM 8436 C C . PRO D 1 243 ? -36.699 0.146 -11.294 1.00 38.41 235 PRO D C 1
ATOM 8437 O O . PRO D 1 243 ? -37.766 0.090 -10.663 1.00 39.73 235 PRO D O 1
ATOM 8441 N N . VAL D 1 244 ? -36.479 0.943 -12.353 1.00 34.15 236 VAL D N 1
ATOM 8442 C CA . VAL D 1 244 ? -37.477 1.793 -13.006 1.00 27.67 236 VAL D CA 1
ATOM 8443 C C . VAL D 1 244 ? -37.814 3.039 -12.197 1.00 29.53 236 VAL D C 1
ATOM 8444 O O . VAL D 1 244 ? -38.309 2.950 -11.069 1.00 28.98 236 VAL D O 1
ATOM 8448 N N . CYS D 1 245 ? -37.594 4.211 -12.791 1.00 29.11 237 CYS D N 1
ATOM 8449 C CA . CYS D 1 245 ? -37.939 5.457 -12.129 1.00 29.56 237 CYS D CA 1
ATOM 8450 C C . CYS D 1 245 ? -39.449 5.594 -12.059 1.00 35.83 237 CYS D C 1
ATOM 8451 O O . CYS D 1 245 ? -40.172 5.127 -12.939 1.00 43.65 237 CYS D O 1
ATOM 8454 N N . HIS D 1 246 ? -39.932 6.238 -11.000 1.00 28.58 238 HIS D N 1
ATOM 8455 C CA . HIS D 1 246 ? -41.364 6.425 -10.829 1.00 30.68 238 HIS D CA 1
ATOM 8456 C C . HIS D 1 246 ? -41.659 7.793 -10.229 1.00 30.98 238 HIS D C 1
ATOM 8457 O O . HIS D 1 246 ? -40.816 8.402 -9.576 1.00 40.20 238 HIS D O 1
ATOM 8464 N N . THR D 1 247 ? -42.879 8.268 -10.458 1.00 37.57 239 THR D N 1
ATOM 8465 C CA . THR D 1 247 ? -43.350 9.512 -9.864 1.00 43.79 239 THR D CA 1
ATOM 8466 C C . THR D 1 247 ? -44.863 9.391 -9.685 1.00 48.46 239 THR D C 1
ATOM 8467 O O . THR D 1 247 ? -45.444 8.330 -9.929 1.00 50.67 239 THR D O 1
ATOM 8471 N N . SER D 1 248 ? -45.514 10.472 -9.249 1.00 53.30 240 SER D N 1
ATOM 8472 C CA . SER D 1 248 ? -46.954 10.457 -9.021 1.00 57.62 240 SER D CA 1
ATOM 8473 C C . SER D 1 248 ? -47.648 11.531 -9.849 1.00 55.14 240 SER D C 1
ATOM 8474 O O . SER D 1 248 ? -47.050 12.552 -10.194 1.00 55.33 240 SER D O 1
ATOM 8477 N N . LEU D 1 249 ? -48.917 11.279 -10.173 1.00 48.43 241 LEU D N 1
ATOM 8478 C CA . LEU D 1 249 ? -49.777 12.250 -10.847 1.00 48.02 241 LEU D CA 1
ATOM 8479 C C . LEU D 1 249 ? -51.187 12.104 -10.301 1.00 56.23 241 LEU D C 1
ATOM 8480 O O . LEU D 1 249 ? -51.825 11.069 -10.516 1.00 55.40 241 LEU D O 1
ATOM 8485 N N . ALA D 1 250 ? -51.676 13.142 -9.621 1.00 55.73 242 ALA D N 1
ATOM 8486 C CA . ALA D 1 250 ? -52.992 13.116 -8.980 1.00 62.75 242 ALA D CA 1
ATOM 8487 C C . ALA D 1 250 ? -53.122 11.954 -7.991 1.00 70.02 242 ALA D C 1
ATOM 8488 O O . ALA D 1 250 ? -54.150 11.265 -7.941 1.00 67.80 242 ALA D O 1
ATOM 8490 N N . ASP D 1 251 ? -52.075 11.752 -7.181 1.00 74.26 243 ASP D N 1
ATOM 8491 C CA . ASP D 1 251 ? -52.028 10.708 -6.155 1.00 78.04 243 ASP D CA 1
ATOM 8492 C C . ASP D 1 251 ? -52.228 9.302 -6.733 1.00 71.58 243 ASP D C 1
ATOM 8493 O O . ASP D 1 251 ? -52.666 8.387 -6.025 1.00 67.32 243 ASP D O 1
ATOM 8498 N N . ALA D 1 252 ? -51.945 9.126 -8.022 1.00 70.50 244 ALA D N 1
ATOM 8499 C CA . ALA D 1 252 ? -51.914 7.833 -8.688 1.00 67.44 244 ALA D CA 1
ATOM 8500 C C . ALA D 1 252 ? -50.487 7.538 -9.151 1.00 65.54 244 ALA D C 1
ATOM 8501 O O . ALA D 1 252 ? -49.824 8.429 -9.707 1.00 63.60 244 ALA D O 1
ATOM 8503 N N . PRO D 1 253 ? -49.963 6.337 -8.903 1.00 65.72 245 PRO D N 1
ATOM 8504 C CA . PRO D 1 253 ? -48.577 6.031 -9.282 1.00 57.43 245 PRO D CA 1
ATOM 8505 C C . PRO D 1 253 ? -48.366 6.025 -10.789 1.00 49.43 245 PRO D C 1
ATOM 8506 O O . PRO D 1 253 ? -49.300 5.878 -11.582 1.00 51.93 245 PRO D O 1
ATOM 8510 N N . LEU D 1 254 ? -47.095 6.164 -11.173 1.00 46.20 246 LEU D N 1
ATOM 8511 C CA . LEU D 1 254 ? -46.710 6.337 -12.574 1.00 39.07 246 LEU D CA 1
ATOM 8512 C C . LEU D 1 254 ? -45.241 5.953 -12.773 1.00 40.41 246 LEU D C 1
ATOM 8513 O O . LEU D 1 254 ? -44.352 6.583 -12.189 1.00 34.39 246 LEU D O 1
ATOM 8518 N N . LYS D 1 255 ? -44.980 4.908 -13.572 1.00 40.21 247 LYS D N 1
ATOM 8519 C CA . LYS D 1 255 ? -43.618 4.452 -13.861 1.00 35.62 247 LYS D CA 1
ATOM 8520 C C . LYS D 1 255 ? -43.115 5.079 -15.155 1.00 40.55 247 LYS D C 1
ATOM 8521 O O . LYS D 1 255 ? -43.823 5.084 -16.166 1.00 50.49 247 LYS D O 1
ATOM 8527 N N . VAL D 1 256 ? -41.879 5.567 -15.136 1.00 29.29 248 VAL D N 1
ATOM 8528 C CA . VAL D 1 256 ? -41.285 6.269 -16.271 1.00 30.75 248 VAL D CA 1
ATOM 8529 C C . VAL D 1 256 ? -40.230 5.369 -16.906 1.00 26.78 248 VAL D C 1
ATOM 8530 O O . VAL D 1 256 ? -39.209 5.068 -16.283 1.00 27.00 248 VAL D O 1
ATOM 8534 N N . LEU D 1 257 ? -40.467 4.950 -18.143 1.00 32.28 249 LEU D N 1
ATOM 8535 C CA . LEU D 1 257 ? -39.629 3.972 -18.822 1.00 26.98 249 LEU D CA 1
ATOM 8536 C C . LEU D 1 257 ? -38.861 4.541 -20.008 1.00 30.74 249 LEU D C 1
ATOM 8537 O O . LEU D 1 257 ? -38.079 3.815 -20.627 1.00 33.59 249 LEU D O 1
ATOM 8542 N N . GLY D 1 258 ? -39.076 5.803 -20.356 1.00 34.67 250 GLY D N 1
ATOM 8543 C CA . GLY D 1 258 ? -38.387 6.440 -21.468 1.00 29.90 250 GLY D CA 1
ATOM 8544 C C . GLY D 1 258 ? -38.600 7.941 -21.473 1.00 27.83 250 GLY D C 1
ATOM 8545 O O . GLY D 1 258 ? -39.730 8.401 -21.256 1.00 26.59 250 GLY D O 1
ATOM 8546 N N . ALA D 1 259 ? -37.533 8.717 -21.672 1.00 29.28 251 ALA D N 1
ATOM 8547 C CA . ALA D 1 259 ? -37.638 10.176 -21.684 1.00 25.07 251 ALA D CA 1
ATOM 8548 C C . ALA D 1 259 ? -36.527 10.765 -22.546 1.00 27.44 251 ALA D C 1
ATOM 8549 O O . ALA D 1 259 ? -35.567 10.086 -22.915 1.00 28.97 251 ALA D O 1
ATOM 8551 N N . SER D 1 260 ? -36.701 12.021 -22.931 1.00 35.81 252 SER D N 1
ATOM 8552 C CA . SER D 1 260 ? -35.696 12.704 -23.734 1.00 35.82 252 SER D CA 1
ATOM 8553 C C . SER D 1 260 ? -35.551 14.142 -23.268 1.00 32.99 252 SER D C 1
ATOM 8554 O O . SER D 1 260 ? -36.394 14.671 -22.544 1.00 30.26 252 SER D O 1
ATOM 8557 N N . LEU D 1 261 ? -34.448 14.765 -23.648 1.00 34.66 253 LEU D N 1
ATOM 8558 C CA . LEU D 1 261 ? -34.246 16.147 -23.244 1.00 38.11 253 LEU D CA 1
ATOM 8559 C C . LEU D 1 261 ? -35.201 17.048 -24.030 1.00 41.81 253 LEU D C 1
ATOM 8560 O O . LEU D 1 261 ? -35.402 16.861 -25.234 1.00 35.77 253 LEU D O 1
ATOM 8565 N N . GLY D 1 262 ? -35.817 18.014 -23.339 1.00 44.47 254 GLY D N 1
ATOM 8566 C CA . GLY D 1 262 ? -36.718 18.960 -23.969 1.00 40.19 254 GLY D CA 1
ATOM 8567 C C . GLY D 1 262 ? -36.358 20.395 -23.618 1.00 48.54 254 GLY D C 1
ATOM 8568 O O . GLY D 1 262 ? -35.415 20.658 -22.863 1.00 52.54 254 GLY D O 1
ATOM 8569 N N . GLN D 1 263 ? -37.178 21.314 -24.129 1.00 56.23 255 GLN D N 1
ATOM 8570 C CA . GLN D 1 263 ? -36.974 22.747 -23.947 1.00 55.37 255 GLN D CA 1
ATOM 8571 C C . GLN D 1 263 ? -38.160 23.349 -23.214 1.00 48.35 255 GLN D C 1
ATOM 8572 O O . GLN D 1 263 ? -39.308 23.179 -23.638 1.00 52.80 255 GLN D O 1
ATOM 8578 N N . GLY D 1 264 ? -37.878 24.082 -22.147 1.00 44.34 256 GLY D N 1
ATOM 8579 C CA . GLY D 1 264 ? -38.937 24.667 -21.350 1.00 48.01 256 GLY D CA 1
ATOM 8580 C C . GLY D 1 264 ? -38.414 25.165 -20.023 1.00 41.05 256 GLY D C 1
ATOM 8581 O O . GLY D 1 264 ? -37.286 24.886 -19.617 1.00 39.33 256 GLY D O 1
ATOM 8582 N N . SER D 1 265 ? -39.274 25.918 -19.347 1.00 52.47 257 SER D N 1
ATOM 8583 C CA . SER D 1 265 ? -38.995 26.457 -18.028 1.00 52.70 257 SER D CA 1
ATOM 8584 C C . SER D 1 265 ? -40.283 26.437 -17.215 1.00 51.72 257 SER D C 1
ATOM 8585 O O . SER D 1 265 ? -41.383 26.527 -17.767 1.00 58.48 257 SER D O 1
ATOM 8587 N N . GLY D 1 266 ? -40.139 26.237 -15.911 1.00 50.85 258 GLY D N 1
ATOM 8588 C CA . GLY D 1 266 ? -41.280 26.269 -15.018 1.00 53.84 258 GLY D CA 1
ATOM 8589 C C . GLY D 1 266 ? -40.918 25.775 -13.631 1.00 54.94 258 GLY D C 1
ATOM 8590 O O . GLY D 1 266 ? -39.774 25.389 -13.353 1.00 54.53 258 GLY D O 1
ATOM 8591 N N . ALA D 1 267 ? -41.921 25.830 -12.750 1.00 53.86 259 ALA D N 1
ATOM 8592 C CA . ALA D 1 267 ? -41.769 25.262 -11.419 1.00 52.49 259 ALA D CA 1
ATOM 8593 C C . ALA D 1 267 ? -41.607 23.749 -11.534 1.00 47.81 259 ALA D C 1
ATOM 8594 O O . ALA D 1 267 ? -42.354 23.097 -12.278 1.00 48.37 259 ALA D O 1
ATOM 8596 N N . PRO D 1 268 ? -40.665 23.158 -10.809 1.00 37.16 260 PRO D N 1
ATOM 8597 C CA . PRO D 1 268 ? -40.342 21.744 -11.026 1.00 39.94 260 PRO D CA 1
ATOM 8598 C C . PRO D 1 268 ? -41.575 20.866 -10.894 1.00 35.21 260 PRO D C 1
ATOM 8599 O O . PRO D 1 268 ? -42.358 21.010 -9.953 1.00 51.23 260 PRO D O 1
ATOM 8603 N N . GLY D 1 269 ? -41.761 19.979 -11.879 1.00 36.74 261 GLY D N 1
ATOM 8604 C CA . GLY D 1 269 ? -42.878 19.057 -11.910 1.00 41.06 261 GLY D CA 1
ATOM 8605 C C . GLY D 1 269 ? -44.108 19.506 -12.685 1.00 52.57 261 GLY D C 1
ATOM 8606 O O . GLY D 1 269 ? -45.049 18.715 -12.814 1.00 60.95 261 GLY D O 1
ATOM 8607 N N . THR D 1 270 ? -44.161 20.751 -13.165 1.00 59.05 262 THR D N 1
ATOM 8608 C CA . THR D 1 270 ? -45.358 21.227 -13.860 1.00 60.86 262 THR D CA 1
ATOM 8609 C C . THR D 1 270 ? -45.429 20.623 -15.260 1.00 47.76 262 THR D C 1
ATOM 8610 O O . THR D 1 270 ? -44.437 20.617 -15.993 1.00 40.94 262 THR D O 1
ATOM 8614 N N . ILE D 1 271 ? -46.602 20.115 -15.633 1.00 50.33 263 ILE D N 1
ATOM 8615 C CA . ILE D 1 271 ? -46.829 19.707 -17.016 1.00 49.40 263 ILE D CA 1
ATOM 8616 C C . ILE D 1 271 ? -46.845 20.968 -17.869 1.00 49.89 263 ILE D C 1
ATOM 8617 O O . ILE D 1 271 ? -47.734 21.813 -17.722 1.00 45.55 263 ILE D O 1
ATOM 8622 N N . LEU D 1 272 ? -45.841 21.109 -18.734 1.00 46.49 264 LEU D N 1
ATOM 8623 C CA . LEU D 1 272 ? -45.770 22.239 -19.649 1.00 50.21 264 LEU D CA 1
ATOM 8624 C C . LEU D 1 272 ? -46.566 22.003 -20.929 1.00 50.93 264 LEU D C 1
ATOM 8625 O O . LEU D 1 272 ? -47.265 22.910 -21.395 1.00 55.43 264 LEU D O 1
ATOM 8630 N N . GLU D 1 273 ? -46.541 20.782 -21.458 1.00 49.99 265 GLU D N 1
ATOM 8631 C CA . GLU D 1 273 ? -47.147 20.494 -22.750 1.00 52.38 265 GLU D CA 1
ATOM 8632 C C . GLU D 1 273 ? -47.417 18.998 -22.841 1.00 52.40 265 GLU D C 1
ATOM 8633 O O . GLU D 1 273 ? -46.671 18.189 -22.285 1.00 48.40 265 GLU D O 1
ATOM 8639 N N . ALA D 1 274 ? -48.488 18.635 -23.553 1.00 57.55 266 ALA D N 1
ATOM 8640 C CA . ALA D 1 274 ? -48.842 17.231 -23.751 1.00 56.08 266 ALA D CA 1
ATOM 8641 C C . ALA D 1 274 ? -49.323 17.016 -25.178 1.00 63.55 266 ALA D C 1
ATOM 8642 O O . ALA D 1 274 ? -50.310 17.629 -25.603 1.00 73.04 266 ALA D O 1
ATOM 8644 N N . SER D 1 275 ? -48.637 16.130 -25.899 1.00 57.46 267 SER D N 1
ATOM 8645 C CA . SER D 1 275 ? -48.932 15.844 -27.295 1.00 51.45 267 SER D CA 1
ATOM 8646 C C . SER D 1 275 ? -48.600 14.387 -27.573 1.00 48.78 267 SER D C 1
ATOM 8647 O O . SER D 1 275 ? -48.127 13.659 -26.697 1.00 46.04 267 SER D O 1
ATOM 8650 N N . ARG D 1 276 ? -48.819 13.972 -28.825 1.00 55.58 268 ARG D N 1
ATOM 8651 C CA . ARG D 1 276 ? -48.386 12.648 -29.254 1.00 53.04 268 ARG D CA 1
ATOM 8652 C C . ARG D 1 276 ? -46.883 12.456 -29.047 1.00 51.06 268 ARG D C 1
ATOM 8653 O O . ARG D 1 276 ? -46.432 11.335 -28.782 1.00 44.61 268 ARG D O 1
ATOM 8655 N N . ASP D 1 277 ? -46.103 13.544 -29.133 1.00 51.49 269 ASP D N 1
ATOM 8656 C CA . ASP D 1 277 ? -44.649 13.480 -29.029 1.00 46.95 269 ASP D CA 1
ATOM 8657 C C . ASP D 1 277 ? -44.173 13.207 -27.615 1.00 45.40 269 ASP D C 1
ATOM 8658 O O . ASP D 1 277 ? -43.009 12.838 -27.432 1.00 48.56 269 ASP D O 1
ATOM 8663 N N . GLY D 1 278 ? -45.032 13.391 -26.618 1.00 42.04 270 GLY D N 1
ATOM 8664 C CA . GLY D 1 278 ? -44.655 13.101 -25.254 1.00 37.82 270 GLY D CA 1
ATOM 8665 C C . GLY D 1 278 ? -45.234 14.078 -24.255 1.00 44.04 270 GLY D C 1
ATOM 8666 O O . GLY D 1 278 ? -46.009 14.972 -24.616 1.00 44.82 270 GLY D O 1
ATOM 8667 N N . LEU D 1 279 ? -44.865 13.894 -22.985 1.00 45.10 271 LEU D N 1
ATOM 8668 C CA . LEU D 1 279 ? -45.313 14.721 -21.867 1.00 36.43 271 LEU D CA 1
ATOM 8669 C C . LEU D 1 279 ? -44.135 15.586 -21.405 1.00 34.96 271 LEU D C 1
ATOM 8670 O O . LEU D 1 279 ? -43.142 15.078 -20.870 1.00 32.80 271 LEU D O 1
ATOM 8675 N N . LEU D 1 280 ? -44.221 16.881 -21.660 1.00 40.76 272 LEU D N 1
ATOM 8676 C CA . LEU D 1 280 ? -43.157 17.806 -21.308 1.00 38.94 272 LEU D CA 1
ATOM 8677 C C . LEU D 1 280 ? -43.361 18.271 -19.869 1.00 44.06 272 LEU D C 1
ATOM 8678 O O . LEU D 1 280 ? -44.374 18.908 -19.550 1.00 46.26 272 LEU D O 1
ATOM 8683 N N . VAL D 1 281 ? -42.390 17.973 -19.011 1.00 40.54 273 VAL D N 1
ATOM 8684 C CA . VAL D 1 281 ? -42.469 18.267 -17.586 1.00 40.09 273 VAL D CA 1
ATOM 8685 C C . VAL D 1 281 ? -41.332 19.216 -17.233 1.00 49.82 273 VAL D C 1
ATOM 8686 O O . VAL D 1 281 ? -40.187 19.004 -17.650 1.00 31.15 273 VAL D O 1
ATOM 8690 N N . ALA D 1 282 ? -41.656 20.280 -16.503 1.00 52.10 274 ALA D N 1
ATOM 8691 C CA . ALA D 1 282 ? -40.629 21.202 -16.036 1.00 50.10 274 ALA D CA 1
ATOM 8692 C C . ALA D 1 282 ? -39.726 20.525 -15.010 1.00 48.18 274 ALA D C 1
ATOM 8693 O O . ALA D 1 282 ? -40.150 19.630 -14.276 1.00 49.45 274 ALA D O 1
ATOM 8695 N N . CYS D 1 283 ? -38.464 20.955 -14.964 1.00 42.68 275 CYS D N 1
ATOM 8696 C CA . CYS D 1 283 ? -37.527 20.403 -13.987 1.00 39.12 275 CYS D CA 1
ATOM 8697 C C . CYS D 1 283 ? -36.890 21.522 -13.177 1.00 35.58 275 CYS D C 1
ATOM 8698 O O . CYS D 1 283 ? -37.289 22.683 -13.306 1.00 43.41 275 CYS D O 1
ATOM 8701 N N . GLY D 1 284 ? -35.880 21.195 -12.369 1.00 31.80 276 GLY D N 1
ATOM 8702 C CA . GLY D 1 284 ? -35.141 22.240 -11.674 1.00 38.06 276 GLY D CA 1
ATOM 8703 C C . GLY D 1 284 ? -34.401 23.163 -12.627 1.00 35.46 276 GLY D C 1
ATOM 8704 O O . GLY D 1 284 ? -34.353 24.382 -12.419 1.00 37.18 276 GLY D O 1
ATOM 8705 N N . GLU D 1 285 ? -33.834 22.595 -13.692 1.00 35.53 277 GLU D N 1
ATOM 8706 C CA . GLU D 1 285 ? -33.285 23.329 -14.827 1.00 39.11 277 GLU D CA 1
ATOM 8707 C C . GLU D 1 285 ? -33.800 22.631 -16.079 1.00 38.78 277 GLU D C 1
ATOM 8708 O O . GLU D 1 285 ? -33.849 21.396 -16.120 1.00 40.08 277 GLU D O 1
ATOM 8714 N N . GLY D 1 286 ? -34.255 23.401 -17.060 1.00 33.01 278 GLY D N 1
ATOM 8715 C CA . GLY D 1 286 ? -34.703 22.764 -18.298 1.00 37.00 278 GLY D CA 1
ATOM 8716 C C . GLY D 1 286 ? -35.998 21.963 -18.167 1.00 39.92 278 GLY D C 1
ATOM 8717 O O . GLY D 1 286 ? -36.776 22.115 -17.220 1.00 45.33 278 GLY D O 1
ATOM 8718 N N . ALA D 1 287 ? -36.240 21.113 -19.166 1.00 39.19 279 ALA D N 1
ATOM 8719 C CA . ALA D 1 287 ? -37.429 20.271 -19.179 1.00 37.43 279 ALA D CA 1
ATOM 8720 C C . ALA D 1 287 ? -37.089 18.886 -19.714 1.00 39.43 279 ALA D C 1
ATOM 8721 O O . ALA D 1 287 ? -36.129 18.713 -20.473 1.00 44.00 279 ALA D O 1
ATOM 8723 N N . LEU D 1 288 ? -37.938 17.910 -19.355 1.00 39.29 280 LEU D N 1
ATOM 8724 C CA . LEU D 1 288 ? -37.791 16.501 -19.715 1.00 27.44 280 LEU D CA 1
ATOM 8725 C C . LEU D 1 288 ? -39.077 15.990 -20.358 1.00 37.93 280 LEU D C 1
ATOM 8726 O O . LEU D 1 288 ? -40.146 16.039 -19.737 1.00 41.54 280 LEU D O 1
ATOM 8731 N N . ARG D 1 289 ? -38.966 15.436 -21.569 1.00 35.22 281 ARG D N 1
ATOM 8732 C CA . ARG D 1 289 ? -40.112 14.917 -22.315 1.00 36.93 281 ARG D CA 1
ATOM 8733 C C . ARG D 1 289 ? -40.225 13.411 -22.080 1.00 38.13 281 ARG D C 1
ATOM 8734 O O . ARG D 1 289 ? -39.341 12.642 -22.484 1.00 36.57 281 ARG D O 1
ATOM 8742 N N . LEU D 1 290 ? -41.312 12.995 -21.420 1.00 31.13 282 LEU D N 1
ATOM 8743 C CA . LEU D 1 290 ? -41.568 11.581 -21.140 1.00 31.58 282 LEU D CA 1
ATOM 8744 C C . LEU D 1 290 ? -42.213 10.897 -22.348 1.00 39.59 282 LEU D C 1
ATOM 8745 O O . LEU D 1 290 ? -43.284 11.307 -22.817 1.00 38.32 282 LEU D O 1
ATOM 8750 N N . THR D 1 291 ? -41.577 9.830 -22.832 1.00 37.84 283 THR D N 1
ATOM 8751 C CA . THR D 1 291 ? -42.004 9.167 -24.052 1.00 39.15 283 THR D CA 1
ATOM 8752 C C . THR D 1 291 ? -42.492 7.730 -23.883 1.00 45.54 283 THR D C 1
ATOM 8753 O O . THR D 1 291 ? -43.106 7.199 -24.818 1.00 46.71 283 THR D O 1
ATOM 8757 N N . ARG D 1 292 ? -42.242 7.086 -22.742 1.00 45.93 284 ARG D N 1
ATOM 8758 C CA . ARG D 1 292 ? -42.701 5.718 -22.499 1.00 47.22 284 ARG D CA 1
ATOM 8759 C C . ARG D 1 292 ? -43.050 5.597 -21.023 1.00 46.30 284 ARG D C 1
ATOM 8760 O O . ARG D 1 292 ? -42.192 5.856 -20.172 1.00 45.10 284 ARG D O 1
ATOM 8768 N N . LEU D 1 293 ? -44.285 5.182 -20.713 1.00 47.46 285 LEU D N 1
ATOM 8769 C CA . LEU D 1 293 ? -44.787 5.145 -19.337 1.00 40.12 285 LEU D CA 1
ATOM 8770 C C . LEU D 1 293 ? -45.399 3.793 -19.021 1.00 40.54 285 LEU D C 1
ATOM 8771 O O . LEU D 1 293 ? -45.599 2.956 -19.902 1.00 48.16 285 LEU D O 1
ATOM 8776 N N . GLN D 1 294 ? -45.682 3.573 -17.737 1.00 36.43 286 GLN D N 1
ATOM 8777 C CA . GLN D 1 294 ? -46.407 2.380 -17.306 1.00 42.31 286 GLN D CA 1
ATOM 8778 C C . GLN D 1 294 ? -47.332 2.734 -16.159 1.00 47.65 286 GLN D C 1
ATOM 8779 O O . GLN D 1 294 ? -46.869 3.110 -15.080 1.00 50.86 286 GLN D O 1
ATOM 8785 N N . LEU D 1 295 ? -48.615 2.571 -16.376 1.00 54.56 287 LEU D N 1
ATOM 8786 C CA . LEU D 1 295 ? -49.594 2.861 -15.348 1.00 54.46 287 LEU D CA 1
ATOM 8787 C C . LEU D 1 295 ? -49.811 1.638 -14.457 1.00 55.11 287 LEU D C 1
ATOM 8788 O O . LEU D 1 295 ? -49.494 0.509 -14.852 1.00 51.36 287 LEU D O 1
ATOM 8793 N N . PRO D 1 296 ? -50.331 1.830 -13.239 1.00 57.36 288 PRO D N 1
ATOM 8794 C CA . PRO D 1 296 ? -50.469 0.703 -12.298 1.00 58.37 288 PRO D CA 1
ATOM 8795 C C . PRO D 1 296 ? -51.416 -0.367 -12.818 1.00 59.24 288 PRO D C 1
ATOM 8796 O O . PRO D 1 296 ? -52.540 -0.080 -13.240 1.00 62.24 288 PRO D O 1
ATOM 8800 N N . GLY D 1 297 ? -50.952 -1.610 -12.774 1.00 61.99 289 GLY D N 1
ATOM 8801 C CA . GLY D 1 297 ? -51.748 -2.702 -13.310 1.00 75.87 289 GLY D CA 1
ATOM 8802 C C . GLY D 1 297 ? -51.990 -2.583 -14.799 1.00 76.67 289 GLY D C 1
ATOM 8803 O O . GLY D 1 297 ? -53.091 -2.888 -15.276 1.00 75.84 289 GLY D O 1
ATOM 8804 N N . GLY D 1 298 ? -50.999 -2.077 -15.535 1.00 76.41 290 GLY D N 1
ATOM 8805 C CA . GLY D 1 298 ? -51.073 -1.964 -16.976 1.00 74.10 290 GLY D CA 1
ATOM 8806 C C . GLY D 1 298 ? -49.747 -2.358 -17.595 1.00 71.66 290 GLY D C 1
ATOM 8807 O O . GLY D 1 298 ? -48.788 -2.687 -16.893 1.00 70.58 290 GLY D O 1
ATOM 8808 N N . LYS D 1 299 ? -49.701 -2.300 -18.903 1.00 66.64 291 LYS D N 1
ATOM 8809 C CA . LYS D 1 299 ? -48.482 -2.658 -19.611 1.00 62.31 291 LYS D CA 1
ATOM 8810 C C . LYS D 1 299 ? -47.668 -1.403 -19.915 1.00 57.07 291 LYS D C 1
ATOM 8811 O O . LYS D 1 299 ? -48.192 -0.285 -19.847 1.00 52.97 291 LYS D O 1
ATOM 8813 N N . PRO D 1 300 ? -46.357 -1.530 -20.151 1.00 53.50 292 PRO D N 1
ATOM 8814 C CA . PRO D 1 300 ? -45.590 -0.370 -20.645 1.00 46.42 292 PRO D CA 1
ATOM 8815 C C . PRO D 1 300 ? -46.032 0.014 -22.049 1.00 44.20 292 PRO D C 1
ATOM 8816 O O . PRO D 1 300 ? -46.052 -0.826 -22.951 1.00 57.62 292 PRO D O 1
ATOM 8820 N N . LEU D 1 301 ? -46.373 1.296 -22.232 1.00 44.71 293 LEU D N 1
ATOM 8821 C CA . LEU D 1 301 ? -46.964 1.808 -23.468 1.00 47.20 293 LEU D CA 1
ATOM 8822 C C . LEU D 1 301 ? -46.262 3.095 -23.896 1.00 50.00 293 LEU D C 1
ATOM 8823 O O . LEU D 1 301 ? -45.798 3.874 -23.062 1.00 59.49 293 LEU D O 1
ATOM 8825 N N . ALA D 1 302 ? -46.164 3.306 -25.208 1.00 50.22 294 ALA D N 1
ATOM 8826 C CA . ALA D 1 302 ? -45.690 4.587 -25.724 1.00 49.84 294 ALA D CA 1
ATOM 8827 C C . ALA D 1 302 ? -46.633 5.701 -25.304 1.00 46.87 294 ALA D C 1
ATOM 8828 O O . ALA D 1 302 ? -47.846 5.512 -25.271 1.00 56.45 294 ALA D O 1
ATOM 8830 N N . PHE D 1 303 ? -46.081 6.872 -24.967 1.00 44.85 295 PHE D N 1
ATOM 8831 C CA . PHE D 1 303 ? -46.953 7.918 -24.443 1.00 46.78 295 PHE D CA 1
ATOM 8832 C C . PHE D 1 303 ? -47.985 8.337 -25.467 1.00 50.80 295 PHE D C 1
ATOM 8833 O O . PHE D 1 303 ? -49.100 8.724 -25.095 1.00 53.80 295 PHE D O 1
ATOM 8841 N N . ALA D 1 304 ? -47.631 8.269 -26.754 1.00 59.34 296 ALA D N 1
ATOM 8842 C CA . ALA D 1 304 ? -48.588 8.586 -27.811 1.00 63.07 296 ALA D CA 1
ATOM 8843 C C . ALA D 1 304 ? -49.827 7.699 -27.714 1.00 63.36 296 ALA D C 1
ATOM 8844 O O . ALA D 1 304 ? -50.958 8.184 -27.838 1.00 62.77 296 ALA D O 1
ATOM 8846 N N . ASP D 1 305 ? -49.634 6.402 -27.454 1.00 63.36 297 ASP D N 1
ATOM 8847 C CA . ASP D 1 305 ? -50.770 5.500 -27.302 1.00 65.23 297 ASP D CA 1
ATOM 8848 C C . ASP D 1 305 ? -51.565 5.802 -26.033 1.00 73.97 297 ASP D C 1
ATOM 8849 O O . ASP D 1 305 ? -52.794 5.659 -26.026 1.00 82.15 297 ASP D O 1
ATOM 8854 N N . LEU D 1 306 ? -50.893 6.267 -24.969 1.00 74.05 298 LEU D N 1
ATOM 8855 C CA . LEU D 1 306 ? -51.571 6.578 -23.712 1.00 73.19 298 LEU D CA 1
ATOM 8856 C C . LEU D 1 306 ? -52.276 7.932 -23.747 1.00 76.38 298 LEU D C 1
ATOM 8857 O O . LEU D 1 306 ? -53.305 8.098 -23.088 1.00 84.46 298 LEU D O 1
ATOM 8859 N N . TYR D 1 307 ? -51.749 8.904 -24.500 1.00 72.71 299 TYR D N 1
ATOM 8860 C CA . TYR D 1 307 ? -52.356 10.234 -24.539 1.00 64.84 299 TYR D CA 1
ATOM 8861 C C . TYR D 1 307 ? -53.746 10.225 -25.170 1.00 75.39 299 TYR D C 1
ATOM 8862 O O . TYR D 1 307 ? -54.660 10.874 -24.650 1.00 83.87 299 TYR D O 1
ATOM 8871 N N . ASN D 1 308 ? -53.953 9.460 -26.254 1.00 77.83 300 ASN D N 1
ATOM 8872 C CA . ASN D 1 308 ? -55.228 9.541 -26.975 1.00 82.14 300 ASN D CA 1
ATOM 8873 C C . ASN D 1 308 ? -56.385 8.873 -26.259 1.00 91.26 300 ASN D C 1
ATOM 8874 O O . ASN D 1 308 ? -57.542 9.115 -26.624 1.00 99.92 300 ASN D O 1
ATOM 8879 N N . SER D 1 309 ? -56.115 8.129 -25.199 1.00 92.04 301 SER D N 1
ATOM 8880 C CA . SER D 1 309 ? -57.135 7.344 -24.529 1.00 94.48 301 SER D CA 1
ATOM 8881 C C . SER D 1 309 ? -57.378 7.850 -23.124 1.00 97.39 301 SER D C 1
ATOM 8882 O O . SER D 1 309 ? -58.311 7.387 -22.462 1.00 100.01 301 SER D O 1
ATOM 8884 N N . ARG D 1 310 ? -56.574 8.816 -22.680 1.00 99.49 302 ARG D N 1
ATOM 8885 C CA . ARG D 1 310 ? -56.635 9.356 -21.331 1.00 98.96 302 ARG D CA 1
ATOM 8886 C C . ARG D 1 310 ? -56.915 10.854 -21.335 1.00 99.50 302 ARG D C 1
ATOM 8887 O O . ARG D 1 310 ? -56.579 11.535 -20.360 1.00 93.67 302 ARG D O 1
ATOM 8895 N N . ARG D 1 311 ? -57.531 11.365 -22.413 1.00 100.80 303 ARG D N 1
ATOM 8896 C CA . ARG D 1 311 ? -57.824 12.780 -22.652 1.00 97.56 303 ARG D CA 1
ATOM 8897 C C . ARG D 1 311 ? -57.100 13.756 -21.721 1.00 95.82 303 ARG D C 1
ATOM 8898 O O . ARG D 1 311 ? -55.882 13.965 -21.825 1.00 86.33 303 ARG D O 1
ATOM 8900 N N . GLU D 1 312 ? -57.866 14.324 -20.784 1.00 98.19 304 GLU D N 1
ATOM 8901 C CA . GLU D 1 312 ? -57.476 15.405 -19.884 1.00 90.07 304 GLU D CA 1
ATOM 8902 C C . GLU D 1 312 ? -56.556 14.969 -18.749 1.00 73.85 304 GLU D C 1
ATOM 8903 O O . GLU D 1 312 ? -56.043 15.837 -18.033 1.00 71.62 304 GLU D O 1
ATOM 8905 N N . GLN D 1 313 ? -56.327 13.664 -18.562 1.00 75.81 305 GLN D N 1
ATOM 8906 C CA . GLN D 1 313 ? -55.529 13.212 -17.423 1.00 74.74 305 GLN D CA 1
ATOM 8907 C C . GLN D 1 313 ? -54.173 13.902 -17.355 1.00 68.53 305 GLN D C 1
ATOM 8908 O O . GLN D 1 313 ? -53.655 14.141 -16.258 1.00 63.50 305 GLN D O 1
ATOM 8910 N N . PHE D 1 314 ? -53.598 14.251 -18.503 1.00 67.60 306 PHE D N 1
ATOM 8911 C CA . PHE D 1 314 ? -52.307 14.930 -18.523 1.00 66.39 306 PHE D CA 1
ATOM 8912 C C . PHE D 1 314 ? -52.439 16.404 -18.920 1.00 66.93 306 PHE D C 1
ATOM 8913 O O . PHE D 1 314 ? -51.671 16.896 -19.750 1.00 58.60 306 PHE D O 1
ATOM 8921 N N . ALA D 1 315 ? -53.383 17.130 -18.331 1.00 70.49 307 ALA D N 1
ATOM 8922 C CA . ALA D 1 315 ? -53.562 18.530 -18.698 1.00 69.90 307 ALA D CA 1
ATOM 8923 C C . ALA D 1 315 ? -52.435 19.387 -18.140 1.00 66.04 307 ALA D C 1
ATOM 8924 O O . ALA D 1 315 ? -51.932 19.140 -17.041 1.00 71.10 307 ALA D O 1
ATOM 8926 N N . ALA D 1 316 ? -52.029 20.396 -18.908 1.00 60.83 308 ALA D N 1
ATOM 8927 C CA . ALA D 1 316 ? -50.934 21.250 -18.474 1.00 62.72 308 ALA D CA 1
ATOM 8928 C C . ALA D 1 316 ? -51.322 21.978 -17.194 1.00 66.80 308 ALA D C 1
ATOM 8929 O O . ALA D 1 316 ? -52.489 22.316 -16.974 1.00 77.51 308 ALA D O 1
ATOM 8931 N N . GLY D 1 317 ? -50.334 22.219 -16.338 1.00 54.82 309 GLY D N 1
ATOM 8932 C CA . GLY D 1 317 ? -50.583 22.862 -15.076 1.00 55.17 309 GLY D CA 1
ATOM 8933 C C . GLY D 1 317 ? -50.670 21.916 -13.897 1.00 56.01 309 GLY D C 1
ATOM 8934 O O . GLY D 1 317 ? -50.623 22.378 -12.751 1.00 53.57 309 GLY D O 1
ATOM 8935 N N . GLN D 1 318 ? -50.887 20.624 -14.141 1.00 54.00 310 GLN D N 1
ATOM 8936 C CA . GLN D 1 318 ? -50.765 19.659 -13.058 1.00 53.65 310 GLN D CA 1
ATOM 8937 C C . GLN D 1 318 ? -49.291 19.489 -12.703 1.00 54.77 310 GLN D C 1
ATOM 8938 O O . GLN D 1 318 ? -48.397 19.747 -13.516 1.00 53.81 310 GLN D O 1
ATOM 8944 N N . VAL D 1 319 ? -49.034 19.039 -11.477 1.00 54.83 311 VAL D N 1
ATOM 8945 C CA . VAL D 1 319 ? -47.670 18.903 -10.977 1.00 47.66 311 VAL D CA 1
ATOM 8946 C C . VAL D 1 319 ? -47.469 17.484 -10.451 1.00 44.77 311 VAL D C 1
ATOM 8947 O O . VAL D 1 319 ? -48.304 16.975 -9.695 1.00 44.29 311 VAL D O 1
ATOM 8951 N N . LEU D 1 320 ? -46.367 16.849 -10.848 1.00 38.14 312 LEU D N 1
ATOM 8952 C CA . LEU D 1 320 ? -46.040 15.494 -10.408 1.00 36.72 312 LEU D CA 1
ATOM 8953 C C . LEU D 1 320 ? -45.225 15.499 -9.116 1.00 55.72 312 LEU D C 1
ATOM 8954 O O . LEU D 1 320 ? -44.363 16.361 -8.914 1.00 62.98 312 LEU D O 1
ATOM 8959 N N . GLY D 1 321 ? -45.506 14.529 -8.238 1.00 52.65 313 GLY D N 1
ATOM 8960 C CA . GLY D 1 321 ? -44.844 14.424 -6.939 1.00 47.70 313 GLY D CA 1
ATOM 8961 C C . GLY D 1 321 ? -45.751 14.659 -5.739 1.00 49.53 313 GLY D C 1
ATOM 8962 O O . GLY D 1 321 ? -46.869 15.183 -5.860 1.00 49.20 313 GLY D O 1
#

CATH classification: 3.40.50.170 (+1 more: 3.10.25.10)

Radius of gyration: 38.97 Å; Cα contacts (8 Å, |Δi|>4): 2935; chains: 4; bounding box: 63×112×122 Å